Protein 2FO5 (pdb70)

Foldseek 3Di:
DFDQKFFLVVVVQADAAAALPQQLLLLLVLLQRQQQRVQCVQPVDRFAFDSLLCLAPLPPAAHRSVGDHNQSSQVCQQPPVATFGCVLPPDDSDYDHNDVPVSCVVGVDGGGFNHKDKQPFLDLPSVSVVLSRTKKKWWFFQPDPQNVQAAEDARADDADQPTRGIWIFNMWHADPVGFTWTWIQGRNALRGHPRRIHTYTGPDPDRCGHRNGNGTMMHTHHHD/DFDQKFFLVVVVQADAAAALPQQLLLLLVLLQRQLQRVQCVQPVDRFAFDSLLCLAPLPPAAHRSVGDHNQSSQVCQQPPVATFGCVLPPRDSGYDHNCCPPSCVPVTDGGHFNHKDKQPFLDLPSVSVVLSRTKKKWWFFCPDPQNVQAAEDARADDADQPTRGIWIFNMWHADPVGFTWTWIQGRNALRGHPRRIHTYTGPDPDRSGHRNGNGTMMHTHHHD/DFDQKFFLVVVVQADAAAALPQFLLLLLVLLQRQLQRVQCVAPVDRFAFDSLLCLAPLPPAAHRSVGGHNQSSQVCQQPPVATFGCVLPPDDSGYDHNDVPVSCVVPVDGGGFNHKDKQPFLDLPSVSVVLSRTKKKWWFFQPDPQNVQAAEDARADDADQPTRGIWIFNMWHADPVGFIWTWIQGRNALRGHPRRIHTYTGPDPDRCGHRNGNGTMMHTHHDD/DFDQKFFLVVVVQADAAAALPQQLLLLLVLLQRQLQRVQCVQPVDRFAFDSLLCLAPLPPAAHRSVGDHNQSSQVCQQPPVATHGCVLPPDDSGYDHNPVVVSPPVHDDGGGFNHKDKQPFLDLPSVSVVLSRTKKKWWFFCPDPQNVQAAEDARADDADQPTRGIWIFNMWHADPVGFIWTWIQGRNALRGHPRRIHTYTGPDPDRCGHRNGNGTMMHTHHDD

Radius of gyration: 38.06 Å; Cα contacts (8 Å, |Δi|>4): 2354; chains: 8; bounding box: 62×71×120 Å

CATH classification: 3.90.70.10

Structure (mmCIF, N/CA/C/O backbone):
data_2FO5
#
_entry.id   2FO5
#
_cell.length_a   44.370
_cell.length_b   51.730
_cell.length_c   115.655
_cell.angle_alpha   86.32
_cell.angle_beta   86.46
_cell.angle_gamma   79.63
#
_symmetry.space_group_name_H-M   'P 1'
#
loop_
_entity.id
_entity.type
_entity.pdbx_description
1 polymer 'Cysteine proteinase EP-B 2'
2 polymer 'ACE-LEU-LEU-argininal (leupeptin)'
3 non-polymer 'SULFATE ION'
4 water water
#
loop_
_atom_site.group_PDB
_atom_site.id
_atom_site.type_symbol
_atom_site.label_atom_id
_atom_site.label_alt_id
_atom_site.label_comp_id
_atom_site.label_asym_id
_atom_site.label_entity_id
_atom_site.label_seq_id
_atom_site.pdbx_PDB_ins_code
_atom_site.Cartn_x
_atom_site.Cartn_y
_atom_site.Cartn_z
_atom_site.occupancy
_atom_site.B_iso_or_equiv
_atom_site.auth_seq_id
_atom_site.auth_comp_id
_atom_site.auth_asym_id
_atom_site.auth_atom_id
_atom_site.pdbx_PDB_model_num
ATOM 1 N N . ASP A 1 3 ? -39.972 4.503 -9.493 1.00 50.55 3 ASP A N 1
ATOM 2 C CA . ASP A 1 3 ? -40.165 3.120 -8.963 1.00 49.68 3 ASP A CA 1
ATOM 3 C C . ASP A 1 3 ? -39.689 2.107 -10.002 1.00 45.63 3 ASP A C 1
ATOM 4 O O . ASP A 1 3 ? -39.718 2.377 -11.200 1.00 45.63 3 ASP A O 1
ATOM 9 N N . LEU A 1 4 ? -39.254 0.942 -9.536 1.00 41.21 4 LEU A N 1
ATOM 10 C CA . LEU A 1 4 ? -38.737 -0.097 -10.422 1.00 39.84 4 LEU A CA 1
ATOM 11 C C . LEU A 1 4 ? -39.779 -0.881 -11.218 1.00 37.65 4 LEU A C 1
ATOM 12 O O . LEU A 1 4 ? -40.793 -1.317 -10.679 1.00 40.88 4 LEU A O 1
ATOM 17 N N . PRO A 1 5 ? -39.537 -1.068 -12.524 1.00 35.33 5 PRO A N 1
ATOM 18 C CA . PRO A 1 5 ? -40.489 -1.819 -13.342 1.00 34.73 5 PRO A CA 1
ATOM 19 C C . PRO A 1 5 ? -40.527 -3.247 -12.818 1.00 32.87 5 PRO A C 1
ATOM 20 O O . PRO A 1 5 ? -39.533 -3.740 -12.292 1.00 34.02 5 PRO A O 1
ATOM 24 N N . PRO A 1 6 ? -41.674 -3.928 -12.940 1.00 32.70 6 PRO A N 1
ATOM 25 C CA . PRO A 1 6 ? -41.771 -5.305 -12.448 1.00 32.20 6 PRO A CA 1
ATOM 26 C C . PRO A 1 6 ? -41.006 -6.324 -13.280 1.00 29.57 6 PRO A C 1
ATOM 27 O O . PRO A 1 6 ? -40.737 -7.429 -12.823 1.00 29.90 6 PRO A O 1
ATOM 31 N N . SER A 1 7 ? -40.634 -5.934 -14.490 1.00 29.09 7 SER A N 1
ATOM 32 C CA . SER A 1 7 ? -39.934 -6.839 -15.386 1.00 30.20 7 SER A CA 1
ATOM 33 C C . SER A 1 7 ? -39.015 -6.050 -16.324 1.00 28.60 7 SER A C 1
ATOM 34 O O . SER A 1 7 ? -39.287 -4.889 -16.629 1.00 29.87 7 SER A O 1
ATOM 37 N N . VAL A 1 8 ? -37.924 -6.671 -16.764 1.00 27.05 8 VAL A N 1
ATOM 38 C CA . VAL A 1 8 ? -36.977 -6.020 -17.673 1.00 24.87 8 VAL A CA 1
ATOM 39 C C . VAL A 1 8 ? -36.307 -7.061 -18.567 1.00 24.06 8 VAL A C 1
ATOM 40 O O . VAL A 1 8 ? -35.872 -8.105 -18.094 1.00 23.41 8 VAL A O 1
ATOM 44 N N . ASP A 1 9 ? -36.233 -6.772 -19.863 1.00 24.41 9 ASP A N 1
ATOM 45 C CA . ASP A 1 9 ? -35.607 -7.683 -20.810 1.00 24.42 9 ASP A CA 1
ATOM 46 C C . ASP A 1 9 ? -34.976 -6.888 -21.941 1.00 23.51 9 ASP A C 1
ATOM 47 O O . ASP A 1 9 ? -35.630 -6.591 -22.938 1.00 23.43 9 ASP A O 1
ATOM 52 N N . TRP A 1 10 ? -33.701 -6.552 -21.792 1.00 22.89 10 TRP A N 1
ATOM 53 C CA . TRP A 1 10 ? -33.013 -5.780 -22.810 1.00 22.23 10 TRP A CA 1
ATOM 54 C C . TRP A 1 10 ? -32.919 -6.479 -24.155 1.00 22.51 10 TRP A C 1
ATOM 55 O O . TRP A 1 10 ? -32.628 -5.838 -25.167 1.00 23.76 10 TRP A O 1
ATOM 66 N N . ARG A 1 11 ? -33.169 -7.783 -24.177 1.00 22.31 11 ARG A N 1
ATOM 67 C CA . ARG A 1 11 ? -33.123 -8.524 -25.434 1.00 25.76 11 ARG A CA 1
ATOM 68 C C . ARG A 1 11 ? -34.285 -8.057 -26.313 1.00 27.10 11 ARG A C 1
ATOM 69 O O . ARG A 1 11 ? -34.130 -7.851 -27.515 1.00 24.41 11 ARG A O 1
ATOM 77 N N . GLN A 1 12 ? -35.448 -7.886 -25.691 1.00 28.77 12 GLN A N 1
ATOM 78 C CA . GLN A 1 12 ? -36.648 -7.441 -26.388 1.00 31.28 12 GLN A CA 1
ATOM 79 C C . GLN A 1 12 ? -36.524 -5.996 -26.861 1.00 32.53 12 GLN A C 1
ATOM 80 O O . GLN A 1 12 ? -37.228 -5.573 -27.779 1.00 31.31 12 GLN A O 1
ATOM 86 N N . LYS A 1 13 ? -35.643 -5.229 -26.227 1.00 31.60 13 LYS A N 1
ATOM 87 C CA . LYS A 1 13 ? -35.477 -3.839 -26.622 1.00 29.81 13 LYS A CA 1
ATOM 88 C C . LYS A 1 13 ? -34.351 -3.637 -27.623 1.00 27.05 13 LYS A C 1
ATOM 89 O O . LYS A 1 13 ? -33.945 -2.507 -27.895 1.00 28.81 13 LYS A O 1
ATOM 95 N N . GLY A 1 14 ? -33.855 -4.738 -28.177 1.00 26.02 14 GLY A N 1
ATOM 96 C CA . GLY A 1 14 ? -32.805 -4.657 -29.176 1.00 23.69 14 GLY A CA 1
ATOM 97 C C . GLY A 1 14 ? -31.474 -4.136 -28.682 1.00 22.99 14 GLY A C 1
ATOM 98 O O . GLY A 1 14 ? -30.744 -3.483 -29.427 1.00 23.62 14 GLY A O 1
ATOM 99 N N . ALA A 1 15 ? -31.144 -4.427 -27.430 1.00 22.85 15 ALA A N 1
ATOM 100 C CA . ALA A 1 15 ? -29.881 -3.976 -26.872 1.00 23.59 15 ALA A CA 1
ATOM 101 C C . ALA A 1 15 ? -28.957 -5.143 -26.538 1.00 23.01 15 ALA A C 1
ATOM 102 O O . ALA A 1 15 ? -27.942 -4.960 -25.867 1.00 24.26 15 ALA A O 1
ATOM 104 N N . VAL A 1 16 ? -29.299 -6.336 -27.015 1.00 21.54 16 VAL A N 1
ATOM 105 C CA . VAL A 1 16 ? -28.485 -7.520 -26.738 1.00 20.74 16 VAL A CA 1
ATOM 106 C C . VAL A 1 16 ? -28.200 -8.318 -28.003 1.00 21.86 16 VAL A C 1
ATOM 107 O O . VAL A 1 16 ? -29.125 -8.719 -28.715 1.00 22.51 16 VAL A O 1
ATOM 111 N N . THR A 1 17 ? -26.922 -8.563 -28.276 1.00 20.14 17 THR A N 1
ATOM 112 C CA . THR A 1 17 ? -26.547 -9.322 -29.462 1.00 20.43 17 THR A CA 1
ATOM 113 C C . THR A 1 17 ? -26.764 -10.808 -29.230 1.00 21.09 17 THR A C 1
ATOM 114 O O . THR A 1 17 ? -27.275 -11.213 -28.187 1.00 22.59 17 THR A O 1
ATOM 118 N N . GLY A 1 18 ? -26.355 -11.622 -30.196 1.00 20.41 18 GLY A N 1
ATOM 119 C CA . GLY A 1 18 ? -26.526 -13.054 -30.058 1.00 20.61 18 GLY A CA 1
ATOM 120 C C . GLY A 1 18 ? -25.592 -13.684 -29.041 1.00 21.98 18 GLY A C 1
ATOM 121 O O . GLY A 1 18 ? -24.585 -13.098 -28.649 1.00 21.22 18 GLY A O 1
ATOM 122 N N . VAL A 1 19 ? -25.938 -14.893 -28.617 1.00 22.39 19 VAL A N 1
ATOM 123 C CA . VAL A 1 19 ? -25.149 -15.640 -27.650 1.00 24.77 19 VAL A CA 1
ATOM 124 C C . VAL A 1 19 ? -23.881 -16.190 -28.303 1.00 26.20 19 VAL A C 1
ATOM 125 O O . VAL A 1 19 ? -23.934 -16.734 -29.404 1.00 27.75 19 VAL A O 1
ATOM 129 N N . LYS A 1 20 ? -22.744 -16.049 -27.629 1.00 25.52 20 LYS A N 1
ATOM 130 C CA . LYS A 1 20 ? -21.486 -16.566 -28.162 1.00 24.37 20 LYS A CA 1
ATOM 131 C C . LYS A 1 20 ? -20.951 -17.728 -27.341 1.00 25.18 20 LYS A C 1
ATOM 132 O O . LYS A 1 20 ? -21.487 -18.069 -26.284 1.00 24.88 20 LYS A O 1
ATOM 138 N N . ASP A 1 21 ? -19.887 -18.336 -27.852 1.00 24.17 21 ASP A N 1
ATOM 139 C CA . ASP A 1 21 ? -19.224 -19.439 -27.180 1.00 21.63 21 ASP A CA 1
ATOM 140 C C . ASP A 1 21 ? -17.758 -19.043 -27.049 1.00 20.49 21 ASP A C 1
ATOM 141 O O . ASP A 1 21 ? -17.054 -18.918 -28.046 1.00 20.49 21 ASP A O 1
ATOM 146 N N . GLN A 1 22 ? -17.306 -18.838 -25.817 1.00 19.50 22 GLN A N 1
ATOM 147 C CA . GLN A 1 22 ? -15.925 -18.444 -25.568 1.00 18.35 22 GLN A CA 1
ATOM 148 C C . GLN A 1 22 ? -14.950 -19.586 -25.842 1.00 18.86 22 GLN A C 1
ATOM 149 O O . GLN A 1 22 ? -13.750 -19.368 -26.012 1.00 16.57 22 GLN A O 1
ATOM 155 N N . GLY A 1 23 ? -15.470 -20.805 -25.877 1.00 19.01 23 GLY A N 1
ATOM 156 C CA . GLY A 1 23 ? -14.620 -21.948 -26.131 1.00 21.87 23 GLY A CA 1
ATOM 157 C C . GLY A 1 23 ? -13.713 -22.243 -24.951 1.00 23.72 23 GLY A C 1
ATOM 158 O O . GLY A 1 23 ? -14.036 -21.918 -23.801 1.00 22.65 23 GLY A O 1
ATOM 159 N N . LYS A 1 24 ? -12.563 -22.843 -25.239 1.00 22.61 24 LYS A N 1
ATOM 160 C CA . LYS A 1 24 ? -11.591 -23.217 -24.212 1.00 23.35 24 LYS A CA 1
ATOM 161 C C . LYS A 1 24 ? -10.889 -22.055 -23.530 1.00 24.31 24 LYS A C 1
ATOM 162 O O . LYS A 1 24 ? -10.331 -22.217 -22.441 1.00 24.63 24 LYS A O 1
ATOM 168 N N . CYS A 1 25 ? -10.884 -20.899 -24.181 1.00 22.21 25 CYS A N 1
ATOM 169 C CA . CYS A 1 25 ? -10.231 -19.713 -23.641 1.00 23.08 25 CYS A CA 1
ATOM 170 C C . CYS A 1 25 ? -10.969 -19.184 -22.402 1.00 20.25 25 CYS A C 1
ATOM 171 O O . CYS A 1 25 ? -12.184 -19.013 -22.427 1.00 23.48 25 CYS A O 1
ATOM 174 N N . GLY A 1 26 ? -10.233 -18.946 -21.321 1.00 19.31 26 GLY A N 1
ATOM 175 C CA . GLY A 1 26 ? -10.842 -18.423 -20.108 1.00 20.41 26 GLY A CA 1
ATOM 176 C C . GLY A 1 26 ? -11.069 -16.925 -20.248 1.00 20.60 26 GLY A C 1
ATOM 177 O O . GLY A 1 26 ? -10.597 -16.131 -19.434 1.00 20.35 26 GLY A O 1
ATOM 178 N N . SER A 1 27 ? -11.807 -16.546 -21.288 1.00 19.91 27 SER A N 1
ATOM 179 C CA . SER A 1 27 ? -12.085 -15.144 -21.594 1.00 19.79 27 SER A CA 1
ATOM 180 C C . SER A 1 27 ? -13.489 -14.660 -21.206 1.00 18.75 27 SER A C 1
ATOM 181 O O . SER A 1 27 ? -13.998 -13.702 -21.786 1.00 17.16 27 SER A O 1
ATOM 184 N N . CYS A 1 28 ? -14.107 -15.323 -20.233 1.00 16.42 28 CYS A N 1
ATO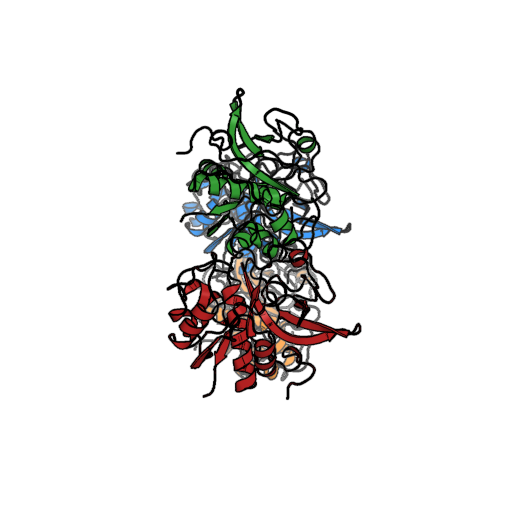M 185 C CA . CYS A 1 28 ? -15.443 -14.952 -19.778 1.00 18.16 28 CYS A CA 1
ATOM 186 C C . CYS A 1 28 ? -15.511 -13.467 -19.420 1.00 17.48 28 CYS A C 1
ATOM 187 O O . CYS A 1 28 ? -16.500 -12.790 -19.717 1.00 18.84 28 CYS A O 1
ATOM 190 N N . TRP A 1 29 ? -14.453 -12.960 -18.785 1.00 18.55 29 TRP A N 1
ATOM 191 C CA . TRP A 1 29 ? -14.401 -11.549 -18.383 1.00 19.61 29 TRP A CA 1
ATOM 192 C C . TRP A 1 29 ? -14.545 -10.617 -19.587 1.00 20.45 29 TRP A C 1
ATOM 193 O O . TRP A 1 29 ? -15.175 -9.561 -19.491 1.00 19.26 29 TRP A O 1
ATOM 204 N N . ALA A 1 30 ? -13.960 -11.006 -20.716 1.00 17.82 30 ALA A N 1
ATOM 205 C CA . ALA A 1 30 ? -14.037 -10.194 -21.919 1.00 17.32 30 ALA A CA 1
ATOM 206 C C . ALA A 1 30 ? -15.444 -10.238 -22.505 1.00 17.10 30 ALA A C 1
ATOM 207 O O . ALA A 1 30 ? -15.965 -9.218 -22.955 1.00 17.49 30 ALA A O 1
ATOM 209 N N . PHE A 1 31 ? -16.066 -11.415 -22.496 1.00 17.30 31 PHE A N 1
ATOM 210 C CA . PHE A 1 31 ? -17.420 -11.537 -23.024 1.00 16.85 31 PHE A CA 1
ATOM 211 C C . PHE A 1 31 ? -18.424 -10.764 -22.164 1.00 16.38 31 PHE A C 1
ATOM 212 O O . PHE A 1 31 ? -19.316 -10.108 -22.688 1.00 17.32 31 PHE A O 1
ATOM 220 N N . SER A 1 32 ? -18.270 -10.846 -20.844 1.00 17.58 32 SER A N 1
ATOM 221 C CA . SER A 1 32 ? -19.157 -10.145 -19.921 1.00 16.33 32 SER A CA 1
ATOM 222 C C . SER A 1 32 ? -19.065 -8.652 -20.181 1.00 15.44 32 SER A C 1
ATOM 223 O O . SER A 1 32 ? -20.078 -7.970 -20.295 1.00 16.45 32 SER A O 1
ATOM 226 N N . THR A 1 33 ? -17.836 -8.159 -20.286 1.00 15.05 33 THR A N 1
ATOM 227 C CA . THR A 1 33 ? -17.582 -6.746 -20.548 1.00 16.62 33 THR A CA 1
ATOM 228 C C . THR A 1 33 ? -18.273 -6.303 -21.836 1.00 17.10 33 THR A C 1
ATOM 229 O O . THR A 1 33 ? -18.955 -5.274 -21.867 1.00 17.02 33 THR A O 1
ATOM 233 N N . VAL A 1 34 ? -18.097 -7.084 -22.901 1.00 17.04 34 VAL A N 1
ATOM 234 C CA . VAL A 1 34 ? -18.705 -6.747 -24.191 1.00 16.65 34 VAL A CA 1
ATOM 235 C C . VAL A 1 34 ? -20.233 -6.699 -24.158 1.00 16.64 34 VAL A C 1
ATOM 236 O O . VAL A 1 34 ? -20.835 -5.835 -24.790 1.00 17.83 34 VAL A O 1
ATOM 240 N N . VAL A 1 35 ? -20.870 -7.617 -23.436 1.00 17.17 35 VAL A N 1
ATOM 241 C CA . VAL A 1 35 ? -22.330 -7.597 -23.358 1.00 17.32 35 VAL A CA 1
ATOM 242 C C . VAL A 1 35 ? -22.771 -6.240 -22.824 1.00 18.93 35 VAL A C 1
ATOM 243 O O . VAL A 1 35 ? -23.641 -5.587 -23.402 1.00 21.33 35 VAL A O 1
ATOM 247 N N . SER A 1 36 ? -22.149 -5.808 -21.728 1.00 18.77 36 SER A N 1
ATOM 248 C CA . SER A 1 36 ? -22.488 -4.531 -21.111 1.00 17.86 36 SER A CA 1
ATOM 249 C C . SER A 1 36 ? -22.203 -3.328 -22.000 1.00 18.01 36 SER A C 1
ATOM 250 O O . SER A 1 36 ? -22.996 -2.384 -22.034 1.00 16.53 36 SER A O 1
ATOM 253 N N . VAL A 1 37 ? -21.077 -3.349 -22.712 1.00 15.35 37 VAL A N 1
ATOM 254 C CA . VAL A 1 37 ? -20.744 -2.230 -23.583 1.00 16.79 37 VAL A CA 1
ATOM 255 C C . VAL A 1 37 ? -21.647 -2.223 -24.818 1.00 16.94 37 VAL A C 1
ATOM 256 O O . VAL A 1 37 ? -22.083 -1.168 -25.262 1.00 20.74 37 VAL A O 1
ATOM 260 N N . GLU A 1 38 ? -21.928 -3.395 -25.373 1.00 18.44 38 GLU A N 1
ATOM 261 C CA . GLU A 1 38 ? -22.819 -3.470 -26.531 1.00 19.57 38 GLU A CA 1
ATOM 262 C C . GLU A 1 38 ? -24.184 -2.929 -26.094 1.00 18.75 38 GLU A C 1
ATOM 263 O O . GLU A 1 38 ? -24.869 -2.235 -26.843 1.00 21.29 38 GLU A O 1
ATOM 269 N N . GLY A 1 39 ? -24.557 -3.247 -24.861 1.00 16.02 39 GLY A N 1
ATOM 270 C CA . GLY A 1 39 ? -25.834 -2.821 -24.326 1.00 19.04 39 GLY A CA 1
ATOM 271 C C . GLY A 1 39 ? -26.012 -1.325 -24.159 1.00 20.84 39 GLY A C 1
ATOM 272 O O . GLY A 1 39 ? -26.985 -0.757 -24.663 1.00 18.92 39 GLY A O 1
ATOM 273 N N . ILE A 1 40 ? -25.082 -0.679 -23.458 1.00 19.85 40 ILE A N 1
ATOM 274 C CA . ILE A 1 40 ? -25.199 0.755 -23.236 1.00 19.74 40 ILE A CA 1
ATOM 275 C C . ILE A 1 40 ? -25.043 1.542 -24.538 1.00 20.18 40 ILE A C 1
ATOM 276 O O . ILE A 1 40 ? -25.586 2.637 -24.673 1.00 19.94 40 ILE A O 1
ATOM 281 N N . ASN A 1 41 ? -24.308 0.991 -25.497 1.00 17.52 41 ASN A N 1
ATOM 282 C CA . ASN A 1 41 ? -24.128 1.690 -26.758 1.00 20.36 41 ASN A CA 1
ATOM 283 C C . ASN A 1 41 ? -25.426 1.661 -27.552 1.00 22.01 41 ASN A C 1
ATOM 284 O O . ASN A 1 41 ? -25.778 2.631 -28.227 1.00 23.53 41 ASN A O 1
ATOM 289 N N . ALA A 1 42 ? -26.136 0.544 -27.465 1.00 22.62 42 ALA A N 1
ATOM 290 C CA . ALA A 1 42 ? -27.398 0.389 -28.165 1.00 24.05 42 ALA A CA 1
ATOM 291 C C . ALA A 1 42 ? -28.434 1.313 -27.528 1.00 26.38 42 ALA A C 1
ATOM 292 O O . ALA A 1 42 ? -29.213 1.964 -28.215 1.00 28.89 42 ALA A O 1
ATOM 294 N N . ILE A 1 43 ? -28.432 1.363 -26.204 1.00 27.55 43 ILE A N 1
ATOM 295 C CA . ILE A 1 43 ? -29.371 2.193 -25.467 1.00 28.72 43 ILE A CA 1
ATOM 296 C C . ILE A 1 43 ? -29.149 3.682 -25.724 1.00 29.46 43 ILE A C 1
ATOM 297 O O . ILE A 1 43 ? -30.108 4.441 -25.854 1.00 28.75 43 ILE A O 1
ATOM 302 N N . ARG A 1 44 ? -27.889 4.094 -25.820 1.00 30.57 44 ARG A N 1
ATOM 303 C CA . ARG A 1 44 ? -27.563 5.502 -26.043 1.00 30.25 44 ARG A CA 1
ATOM 304 C C . ARG A 1 44 ? -27.630 5.966 -27.491 1.00 30.64 44 ARG A C 1
ATOM 305 O O . ARG A 1 44 ? -27.897 7.141 -27.748 1.00 31.15 44 ARG A O 1
ATOM 313 N N . THR A 1 45 ? -27.402 5.057 -28.433 1.00 28.76 45 THR A N 1
ATOM 314 C CA . THR A 1 45 ? -27.400 5.424 -29.843 1.00 27.17 45 THR A CA 1
ATOM 315 C C . THR A 1 45 ? -28.530 4.804 -30.660 1.00 27.04 45 THR A C 1
ATOM 316 O O . THR A 1 45 ? -28.861 5.301 -31.736 1.00 27.30 45 THR A O 1
ATOM 320 N N . GLY A 1 46 ? -29.105 3.716 -30.157 1.00 26.53 46 GLY A N 1
ATOM 321 C CA . GLY A 1 46 ? -30.176 3.047 -30.875 1.00 26.82 46 GLY A CA 1
ATOM 322 C C . GLY A 1 46 ? -29.638 2.077 -31.916 1.00 28.73 46 GLY A C 1
ATOM 323 O O . GLY A 1 46 ? -30.398 1.441 -32.649 1.00 29.99 46 GLY A O 1
ATOM 324 N N . SER A 1 47 ? -28.317 1.958 -31.973 1.00 27.12 47 SER A N 1
ATOM 325 C CA . SER A 1 47 ? -27.647 1.067 -32.918 1.00 28.23 47 SER A CA 1
ATOM 326 C C . SER A 1 47 ? -26.980 -0.101 -32.195 1.00 27.36 47 SER A C 1
ATOM 327 O O . SER A 1 47 ? -26.072 0.105 -31.393 1.00 26.74 47 SER A O 1
ATOM 330 N N . LEU A 1 48 ? -27.423 -1.322 -32.478 1.00 25.70 48 LEU A N 1
ATOM 331 C CA . LEU A 1 48 ? -26.845 -2.504 -31.841 1.00 25.12 48 LEU A CA 1
ATOM 332 C C . LEU A 1 48 ? -25.643 -2.995 -32.647 1.00 26.44 48 LEU A C 1
ATOM 333 O O . LEU A 1 48 ? -25.793 -3.468 -33.770 1.00 23.56 48 LEU A O 1
ATOM 338 N N . VAL A 1 49 ? -24.453 -2.881 -32.062 1.00 2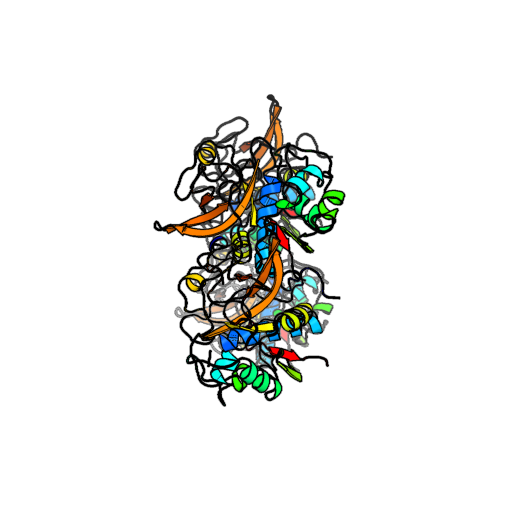7.15 49 VAL A N 1
ATOM 339 C CA . VAL A 1 49 ? -23.224 -3.293 -32.730 1.00 27.32 49 VAL A CA 1
ATOM 340 C C . VAL A 1 49 ? -22.471 -4.368 -31.944 1.00 27.25 49 VAL A C 1
ATOM 341 O O . VAL A 1 49 ? -22.299 -4.260 -30.726 1.00 25.08 49 VAL A O 1
ATOM 345 N N . SER A 1 50 ? -22.017 -5.400 -32.648 1.00 25.44 50 SER A N 1
ATOM 346 C CA . SER A 1 50 ? -21.266 -6.475 -32.015 1.00 24.59 50 SER A CA 1
ATOM 347 C C . SER A 1 50 ? -19.822 -6.019 -31.847 1.00 22.65 50 SER A C 1
ATOM 348 O O . SER A 1 50 ? -19.175 -5.609 -32.815 1.00 23.30 50 SER A O 1
ATOM 351 N N . LEU A 1 51 ? -19.317 -6.099 -30.623 1.00 20.16 51 LEU A N 1
ATOM 352 C CA . LEU A 1 51 ? -17.962 -5.652 -30.332 1.00 19.71 51 LEU A CA 1
ATOM 353 C C . LEU A 1 51 ? -16.940 -6.776 -30.190 1.00 19.50 51 LEU A C 1
ATOM 354 O O . LEU A 1 51 ? -17.298 -7.951 -30.072 1.00 19.73 51 LEU A O 1
ATOM 359 N N . SER A 1 52 ? -15.665 -6.397 -30.193 1.00 18.95 52 SER A N 1
ATOM 360 C CA . SER A 1 52 ? -14.562 -7.351 -30.139 1.00 17.25 52 SER A CA 1
ATOM 361 C C . SER A 1 52 ? -14.011 -7.791 -28.788 1.00 19.57 52 SER A C 1
ATOM 362 O O . SER A 1 52 ? -13.255 -7.068 -28.141 1.00 17.27 52 SER A O 1
ATOM 365 N N . GLU A 1 53 ? -14.367 -9.002 -28.376 1.00 18.24 53 GLU A N 1
ATOM 366 C CA . GLU A 1 53 ? -13.845 -9.528 -27.125 1.00 17.54 53 GLU A CA 1
ATOM 367 C C . GLU A 1 53 ? -12.354 -9.834 -27.348 1.00 18.78 53 GLU A C 1
ATOM 368 O O . GLU A 1 53 ? -11.551 -9.825 -26.412 1.00 18.38 53 GLU A O 1
ATOM 374 N N . GLN A 1 54 ? -11.980 -10.080 -28.602 1.00 19.13 54 GLN A N 1
ATOM 375 C CA . GLN A 1 54 ? -10.587 -10.401 -28.916 1.00 19.77 54 GLN A CA 1
ATOM 376 C C . GLN A 1 54 ? -9.659 -9.221 -28.625 1.00 20.68 54 GLN A C 1
ATOM 377 O O . GLN A 1 54 ? -8.521 -9.413 -28.185 1.00 19.92 54 GLN A O 1
ATOM 383 N N . GLU A 1 55 ? -10.135 -7.998 -28.850 1.00 21.15 55 GLU A N 1
ATOM 384 C CA . GLU A 1 55 ? -9.293 -6.837 -28.575 1.00 20.72 55 GLU A CA 1
ATOM 385 C C . GLU A 1 55 ? -8.935 -6.793 -27.097 1.00 18.96 55 GLU A C 1
ATOM 386 O O . GLU A 1 55 ? -7.798 -6.505 -26.731 1.00 17.05 55 GLU A O 1
ATOM 392 N N . LEU A 1 56 ? -9.913 -7.076 -26.245 1.00 18.55 56 LEU A N 1
ATOM 393 C CA . LEU A 1 56 ? -9.664 -7.066 -24.809 1.00 19.70 56 LEU A CA 1
ATOM 394 C C . LEU A 1 56 ? -8.625 -8.115 -24.451 1.00 20.14 56 LEU A C 1
ATOM 395 O O . LEU A 1 56 ? -7.702 -7.859 -23.678 1.00 20.36 56 LEU A O 1
ATOM 400 N N . ILE A 1 57 ? -8.774 -9.299 -25.027 1.00 20.40 57 ILE A N 1
ATOM 401 C CA . ILE A 1 57 ? -7.856 -10.395 -24.754 1.00 20.58 57 ILE A CA 1
ATOM 402 C C . ILE A 1 57 ? -6.413 -10.072 -25.158 1.00 21.53 57 ILE A C 1
ATOM 403 O O . ILE A 1 57 ? -5.477 -10.318 -24.398 1.00 20.78 57 ILE A O 1
ATOM 408 N N . ASP A 1 58 ? -6.233 -9.513 -26.347 1.00 20.03 58 ASP A N 1
ATOM 409 C CA . ASP A 1 58 ? -4.899 -9.187 -26.847 1.00 22.44 58 ASP A CA 1
ATOM 410 C C . ASP A 1 58 ? -4.302 -7.884 -26.317 1.00 22.75 58 ASP A C 1
ATOM 411 O O . ASP A 1 58 ? -3.106 -7.804 -26.048 1.00 22.28 58 ASP A O 1
ATOM 416 N N . CYS A 1 59 ? -5.142 -6.863 -26.182 1.00 21.86 59 CYS A N 1
ATOM 417 C CA . CYS A 1 59 ? -4.691 -5.541 -25.779 1.00 21.24 59 CYS A CA 1
ATOM 418 C C . CYS A 1 59 ? -4.827 -5.124 -24.316 1.00 23.80 59 CYS A C 1
ATOM 419 O O . CYS A 1 59 ? -4.031 -4.324 -23.832 1.00 25.49 59 CYS A O 1
ATOM 422 N N . ASP A 1 60 ? -5.829 -5.634 -23.610 1.00 22.17 60 ASP A N 1
ATOM 423 C CA . ASP A 1 60 ? -6.003 -5.268 -22.212 1.00 23.86 60 ASP A CA 1
ATOM 424 C C . ASP A 1 60 ? -5.180 -6.238 -21.376 1.00 25.23 60 ASP A C 1
ATOM 425 O O . ASP A 1 60 ? -5.705 -7.186 -20.800 1.00 26.65 60 ASP A O 1
ATOM 430 N N . THR A 1 61 ? -3.885 -5.960 -21.300 1.00 26.01 61 THR A N 1
ATOM 431 C CA . THR A 1 61 ? -2.919 -6.819 -20.628 1.00 28.96 61 THR A CA 1
ATOM 432 C C . THR A 1 61 ? -2.243 -6.280 -19.368 1.00 31.41 61 THR A C 1
ATOM 433 O O . THR A 1 61 ? -1.399 -6.961 -18.781 1.00 32.12 61 THR A O 1
ATOM 437 N N . ALA A 1 62 ? -2.583 -5.062 -18.960 1.00 33.07 62 ALA A N 1
ATOM 438 C CA . ALA A 1 62 ? -1.969 -4.469 -17.771 1.00 32.90 62 ALA A CA 1
ATOM 439 C C . ALA A 1 62 ? -2.214 -5.297 -16.509 1.00 33.60 62 ALA A C 1
ATOM 440 O O . ALA A 1 62 ? -1.288 -5.568 -15.743 1.00 34.44 62 ALA A O 1
ATOM 442 N N . ASP A 1 63 ? -3.461 -5.700 -16.297 1.00 34.09 63 ASP A N 1
ATOM 443 C CA . ASP A 1 63 ? -3.817 -6.497 -15.129 1.00 32.87 63 ASP A CA 1
ATOM 444 C C . ASP A 1 63 ? -4.560 -7.763 -15.523 1.00 31.34 63 ASP A C 1
ATOM 445 O O . ASP A 1 63 ? -4.449 -8.786 -14.850 1.00 34.80 63 ASP A O 1
ATOM 450 N N . ASN A 1 64 ? -5.321 -7.697 -16.611 1.00 26.61 64 ASN A N 1
ATOM 451 C CA . ASN A 1 64 ? -6.043 -8.872 -17.072 1.00 26.69 64 ASN A CA 1
ATOM 452 C C . ASN A 1 64 ? -5.042 -9.786 -17.764 1.00 25.58 64 ASN A C 1
ATOM 453 O O . ASN A 1 64 ? -4.036 -9.315 -18.287 1.00 26.74 64 ASN A O 1
ATOM 458 N N . ASP A 1 65 ? -5.317 -11.085 -17.774 1.00 27.90 65 ASP A N 1
ATOM 459 C CA . ASP A 1 65 ? -4.377 -12.048 -18.335 1.00 28.64 65 ASP A CA 1
ATOM 460 C C . ASP A 1 65 ? -4.935 -12.956 -19.438 1.00 27.23 65 ASP A C 1
ATOM 461 O O . ASP A 1 65 ? -4.904 -14.180 -19.326 1.00 28.80 65 ASP A O 1
ATOM 466 N N . GLY A 1 66 ? -5.444 -12.344 -20.503 1.00 27.10 66 GLY A N 1
ATOM 467 C CA . GLY A 1 66 ? -5.982 -13.096 -21.629 1.00 25.12 66 GLY A CA 1
ATOM 468 C C . GLY A 1 66 ? -6.832 -14.315 -21.323 1.00 25.76 66 GLY A C 1
ATOM 469 O O . GLY A 1 66 ? -7.795 -14.238 -20.554 1.00 24.48 66 GLY A O 1
ATOM 470 N N . CYS A 1 67 ? -6.464 -15.441 -21.933 1.00 25.30 67 CYS A N 1
ATOM 471 C CA . CYS A 1 67 ? -7.168 -16.712 -21.771 1.00 23.61 67 CYS A CA 1
ATOM 472 C C . CYS A 1 67 ? -7.058 -17.317 -20.389 1.00 23.59 67 CYS A C 1
ATOM 473 O O . CYS A 1 67 ? -7.743 -18.289 -20.079 1.00 27.59 67 CYS A O 1
ATOM 476 N N . GLN A 1 68 ? -6.184 -16.754 -19.565 1.00 25.09 68 GLN A N 1
ATOM 477 C CA . GLN A 1 68 ? -5.993 -17.250 -18.211 1.00 29.24 68 GLN A CA 1
ATOM 478 C C . GLN A 1 68 ? -6.881 -16.551 -17.190 1.00 26.57 68 GLN A C 1
ATOM 479 O O . GLN A 1 68 ? -6.866 -16.902 -16.012 1.00 29.84 68 GLN A O 1
ATOM 485 N N . GLY A 1 69 ? -7.653 -15.566 -17.638 1.00 25.34 69 GLY A N 1
ATOM 486 C CA . GLY A 1 69 ? -8.543 -14.870 -16.724 1.00 22.63 69 GLY A CA 1
ATOM 487 C C . GLY A 1 69 ? -8.439 -13.359 -16.737 1.00 21.58 69 GLY A C 1
ATOM 488 O O . GLY A 1 69 ? -7.514 -12.787 -17.320 1.00 20.80 69 GLY A O 1
ATOM 489 N N . GLY A 1 70 ? -9.395 -12.711 -16.075 1.00 21.08 70 GLY A N 1
ATOM 490 C CA . GLY A 1 70 ? -9.415 -11.264 -16.015 1.00 18.91 70 GLY A CA 1
ATOM 491 C C . GLY A 1 70 ? -10.591 -10.732 -15.212 1.00 21.57 70 GLY A C 1
ATOM 492 O O . GLY A 1 70 ? -11.349 -11.492 -14.601 1.00 19.78 70 GLY A O 1
ATOM 493 N N . LEU A 1 71 ? -10.747 -9.414 -15.226 1.00 19.84 71 LEU A N 1
ATOM 494 C CA . LEU A 1 71 ? -11.820 -8.749 -14.499 1.00 20.44 71 LEU A CA 1
ATOM 495 C C . LEU A 1 71 ? -12.520 -7.734 -15.398 1.00 21.84 71 LEU A C 1
ATOM 496 O O . LEU A 1 71 ? -11.860 -7.001 -16.138 1.00 21.49 71 LEU A O 1
ATOM 501 N N . MET A 1 72 ? -13.849 -7.688 -15.332 1.00 20.19 72 MET A N 1
ATOM 502 C CA . MET A 1 72 ? -14.604 -6.751 -16.152 1.00 19.88 72 MET A CA 1
ATOM 503 C C . MET A 1 72 ? -14.299 -5.296 -15.822 1.00 22.12 72 MET A C 1
ATOM 504 O O . MET A 1 72 ? -14.233 -4.463 -16.717 1.00 23.33 72 MET A O 1
ATOM 509 N N . ASP A 1 73 ? -14.111 -4.970 -14.546 1.00 22.26 73 ASP A N 1
ATOM 510 C CA . ASP A 1 73 ? -13.844 -3.577 -14.220 1.00 23.43 73 ASP A CA 1
ATOM 511 C C . ASP A 1 73 ? -12.487 -3.138 -14.788 1.00 21.81 73 ASP A C 1
ATOM 512 O O . ASP A 1 73 ? -12.329 -1.990 -15.186 1.00 19.57 73 ASP A O 1
ATOM 517 N N . ASN A 1 74 ? -11.518 -4.050 -14.854 1.00 20.95 74 ASN A N 1
ATOM 518 C CA . ASN A 1 74 ? -10.219 -3.714 -15.443 1.00 20.78 74 ASN A CA 1
ATOM 519 C C . ASN A 1 74 ? -10.413 -3.460 -16.944 1.00 19.09 74 ASN A C 1
ATOM 520 O O . ASN A 1 74 ? -9.758 -2.597 -17.523 1.00 19.59 74 ASN A O 1
ATOM 525 N N . ALA A 1 75 ? -11.314 -4.224 -17.562 1.00 16.80 75 ALA A N 1
ATOM 526 C CA . ALA A 1 75 ? -11.597 -4.089 -18.990 1.00 15.79 75 ALA A CA 1
ATOM 527 C C . ALA A 1 75 ? -12.289 -2.761 -19.304 1.00 16.61 75 ALA A C 1
ATOM 528 O O . ALA A 1 75 ? -11.978 -2.114 -20.309 1.00 16.55 75 ALA A O 1
ATOM 530 N N . PHE A 1 76 ? -13.231 -2.357 -18.456 1.00 14.91 76 PHE A N 1
ATOM 531 C CA . PHE A 1 76 ? -13.922 -1.092 -18.671 1.00 16.15 76 PHE A CA 1
ATOM 532 C C . PHE A 1 76 ? -12.905 0.047 -18.654 1.00 17.13 76 PHE A C 1
ATOM 533 O O . PHE A 1 76 ? -12.982 0.983 -19.447 1.00 16.83 76 PHE A O 1
ATOM 541 N N . GLU A 1 77 ? -11.950 -0.041 -17.738 1.00 19.55 77 GLU A N 1
ATOM 542 C CA . GLU A 1 77 ? -10.912 0.970 -17.615 1.00 20.26 77 GLU A CA 1
ATOM 543 C C . GLU A 1 77 ? -10.102 1.017 -18.917 1.00 20.06 77 GLU A C 1
ATOM 544 O O . GLU A 1 77 ? -9.776 2.098 -19.422 1.00 20.03 77 GLU A O 1
ATOM 550 N N . TYR A 1 78 ? -9.787 -0.155 -19.466 1.00 16.17 78 TYR A N 1
ATOM 551 C CA . TYR A 1 78 ? -9.033 -0.211 -20.713 1.00 18.77 78 TYR A CA 1
ATOM 552 C C . TYR A 1 78 ? -9.783 0.485 -21.842 1.00 17.51 78 TYR A C 1
ATOM 553 O O . TYR A 1 78 ? -9.214 1.279 -22.588 1.00 19.88 78 TYR A O 1
ATOM 562 N N . ILE A 1 79 ? -11.064 0.170 -21.965 1.00 19.71 79 ILE A N 1
ATOM 563 C CA . ILE A 1 79 ? -11.895 0.747 -23.014 1.00 19.50 79 ILE A CA 1
ATOM 564 C C . ILE A 1 79 ? -11.964 2.259 -22.863 1.00 19.90 79 ILE A C 1
ATOM 565 O O . ILE A 1 79 ? -11.890 2.997 -23.847 1.00 18.74 79 ILE A O 1
ATOM 570 N N . LYS A 1 80 ? -12.093 2.716 -21.625 1.00 20.13 80 LYS A N 1
ATOM 571 C CA . LYS A 1 80 ? -12.165 4.142 -21.349 1.00 22.89 80 LYS A CA 1
ATOM 572 C C . LYS A 1 80 ? -10.893 4.868 -21.769 1.00 24.36 80 LYS A C 1
ATOM 573 O O . LYS A 1 80 ? -10.942 5.917 -22.423 1.00 23.42 80 LYS A O 1
ATOM 579 N N . ASN A 1 81 ? -9.751 4.294 -21.409 1.00 23.49 81 ASN A N 1
ATOM 580 C CA . ASN A 1 81 ? -8.468 4.919 -21.696 1.00 23.94 81 ASN A CA 1
ATOM 581 C C . ASN A 1 81 ? -7.801 4.592 -23.022 1.00 24.61 81 ASN A C 1
ATOM 582 O O . ASN A 1 81 ? -6.771 5.182 -23.347 1.00 26.67 81 ASN A O 1
ATOM 587 N N . ASN A 1 82 ? -8.354 3.669 -23.798 1.00 23.16 82 ASN A N 1
ATOM 588 C CA . ASN A 1 82 ? -7.711 3.350 -25.068 1.00 24.26 82 ASN A CA 1
ATOM 589 C C . ASN A 1 82 ? -8.551 3.559 -26.321 1.00 24.14 82 ASN A C 1
ATOM 590 O O . ASN A 1 82 ? -8.459 2.793 -27.280 1.00 22.02 82 ASN A O 1
ATOM 595 N N . GLY A 1 83 ? -9.367 4.605 -26.306 1.00 22.98 83 GLY A N 1
ATOM 596 C CA . GLY A 1 83 ? -10.166 4.927 -27.473 1.00 23.52 83 GLY A CA 1
ATOM 597 C C . GLY A 1 83 ? -11.329 4.027 -27.834 1.00 24.56 83 GLY A C 1
ATOM 598 O O . GLY A 1 83 ? -11.646 3.872 -29.018 1.00 21.72 83 GLY A O 1
ATOM 599 N N . GLY A 1 84 ? -11.964 3.431 -26.830 1.00 23.88 84 GLY A N 1
ATOM 600 C CA . GLY A 1 84 ? -13.115 2.581 -27.079 1.00 21.91 84 GLY A CA 1
ATOM 601 C C . GLY A 1 84 ? -12.838 1.137 -27.440 1.00 23.23 84 GLY A C 1
ATOM 602 O O . GLY A 1 84 ? -11.731 0.649 -27.262 1.00 25.22 84 GLY A O 1
ATOM 603 N N . LEU A 1 85 ? -13.861 0.446 -27.932 1.00 21.84 85 LEU A N 1
ATOM 604 C CA . LEU A 1 85 ? -13.738 -0.954 -28.331 1.00 23.10 85 LEU A CA 1
ATOM 605 C C . LEU A 1 85 ? -14.070 -1.070 -29.814 1.00 22.78 85 LEU A C 1
ATOM 606 O O . LEU A 1 85 ? -15.045 -0.486 -30.284 1.00 22.87 85 LEU A O 1
ATOM 611 N N . ILE A 1 86 ? -13.263 -1.830 -30.544 1.00 20.93 86 ILE A N 1
ATOM 612 C CA . ILE A 1 86 ? -13.474 -2.014 -31.972 1.00 19.31 86 ILE A CA 1
ATOM 613 C C . ILE A 1 86 ? -14.577 -3.062 -32.211 1.00 20.83 86 ILE A C 1
ATOM 614 O O . ILE A 1 86 ? -14.929 -3.818 -31.313 1.00 18.34 86 ILE A O 1
ATOM 619 N N . THR A 1 87 ? -15.125 -3.102 -33.420 1.00 21.13 87 THR A N 1
ATOM 620 C CA . THR A 1 87 ? -16.180 -4.062 -33.732 1.00 20.38 87 THR A CA 1
ATOM 621 C C . THR A 1 87 ? -15.654 -5.482 -33.908 1.00 22.43 87 THR A C 1
ATOM 622 O O . THR A 1 87 ? -14.480 -5.697 -34.215 1.00 21.87 87 THR A O 1
ATOM 626 N N . GLU A 1 88 ? -16.549 -6.449 -33.728 1.00 22.31 88 GLU A N 1
ATOM 627 C CA . GLU A 1 88 ? -16.216 -7.863 -33.877 1.00 21.01 88 GLU A CA 1
ATOM 628 C C . GLU A 1 88 ? -15.681 -8.121 -35.284 1.00 23.67 88 GLU A C 1
ATOM 629 O O . GLU A 1 88 ? -14.643 -8.765 -35.458 1.00 21.96 88 GLU A O 1
ATOM 635 N N . ALA A 1 89 ? -16.390 -7.605 -36.285 1.00 22.16 89 ALA A N 1
ATOM 636 C CA . ALA A 1 89 ? -15.995 -7.798 -37.675 1.00 24.44 89 ALA A CA 1
ATOM 637 C C . ALA A 1 89 ? -14.567 -7.350 -37.943 1.00 25.33 89 ALA A C 1
ATOM 638 O O . ALA A 1 89 ? -13.835 -8.010 -38.677 1.00 26.43 89 ALA A O 1
ATOM 640 N N . ALA A 1 90 ? -14.166 -6.241 -37.335 1.00 24.75 90 ALA A N 1
ATOM 641 C CA . ALA A 1 90 ? -12.825 -5.717 -37.528 1.00 23.85 90 ALA A CA 1
ATOM 642 C C . ALA A 1 90 ? -11.755 -6.536 -36.818 1.00 22.90 90 ALA A C 1
ATOM 643 O O . ALA A 1 90 ? -10.616 -6.593 -37.270 1.00 22.91 90 ALA A O 1
ATOM 645 N N . TYR A 1 91 ? -12.121 -7.170 -35.708 1.00 22.86 91 TYR A N 1
ATOM 646 C CA . TYR A 1 91 ? -11.159 -7.937 -34.917 1.00 21.29 91 TYR A CA 1
ATOM 647 C C . TYR A 1 91 ? -11.867 -9.159 -34.318 1.00 22.20 91 TYR A C 1
ATOM 648 O O . TYR A 1 91 ? -12.113 -9.222 -33.108 1.00 19.95 91 TYR A O 1
ATOM 657 N N . PRO A 1 92 ? -12.187 -10.155 -35.166 1.00 21.89 92 PRO A N 1
ATOM 658 C CA . PRO A 1 92 ? -12.875 -11.397 -34.793 1.00 19.01 92 PRO A CA 1
ATOM 659 C C . PRO A 1 92 ? -12.238 -12.273 -33.716 1.00 21.12 92 PRO A C 1
ATOM 660 O O . PRO A 1 92 ? -11.015 -12.336 -33.570 1.00 19.71 92 PRO A O 1
ATOM 664 N N . TYR A 1 93 ? -13.092 -12.971 -32.974 1.00 21.16 93 TYR A N 1
ATOM 665 C CA . TYR A 1 93 ? -12.658 -13.842 -31.885 1.00 21.54 93 TYR A CA 1
ATOM 666 C C . TYR A 1 93 ? -11.867 -15.058 -32.370 1.00 23.59 93 TYR A C 1
ATOM 667 O O . TYR A 1 93 ? -12.284 -15.754 -33.296 1.00 21.60 93 TYR A O 1
ATOM 676 N N . ARG A 1 94 ? -10.721 -15.305 -31.736 1.00 24.41 94 ARG A N 1
ATOM 677 C CA . ARG A 1 94 ? -9.861 -16.435 -32.086 1.00 26.29 94 ARG A CA 1
ATOM 678 C C . ARG A 1 94 ? -9.772 -17.469 -30.965 1.00 25.84 94 ARG A C 1
ATOM 679 O O . ARG A 1 94 ? -9.205 -18.546 -31.147 1.00 23.27 94 ARG A O 1
ATOM 687 N N . ALA A 1 95 ? -10.322 -17.139 -29.803 1.00 24.12 95 ALA A N 1
ATOM 688 C CA . ALA A 1 95 ? -10.294 -18.052 -28.662 1.00 24.96 95 ALA A CA 1
ATOM 689 C C . ALA A 1 95 ? -8.868 -18.361 -28.216 1.00 24.79 95 ALA A C 1
ATOM 690 O O . ALA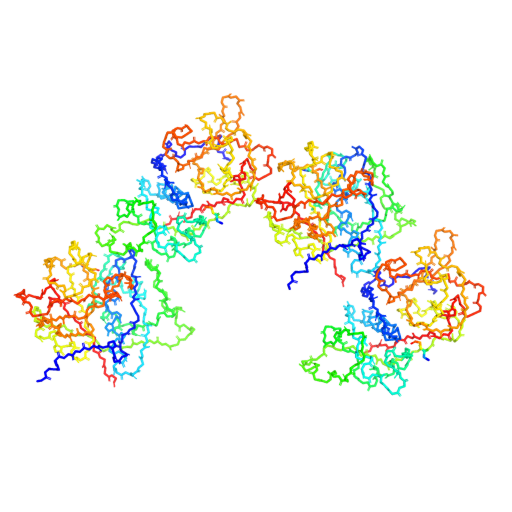 A 1 95 ? -8.590 -19.421 -27.663 1.00 25.36 95 ALA A O 1
ATOM 692 N N . ALA A 1 96 ? -7.964 -17.425 -28.458 1.00 23.80 96 ALA A N 1
ATOM 693 C CA . ALA A 1 96 ? -6.569 -17.582 -28.067 1.00 23.37 96 ALA A CA 1
ATOM 694 C C . ALA A 1 96 ? -5.958 -16.198 -28.106 1.00 23.23 96 ALA A C 1
ATOM 695 O O . ALA A 1 96 ? -6.346 -15.368 -28.927 1.00 22.24 96 ALA A O 1
ATOM 697 N N . ARG A 1 97 ? -5.002 -15.940 -27.226 1.00 22.01 97 ARG A N 1
ATOM 698 C CA . ARG A 1 97 ? -4.387 -14.625 -27.191 1.00 25.68 97 ARG A CA 1
ATOM 699 C C . ARG A 1 97 ? -3.291 -14.458 -28.236 1.00 26.86 97 ARG A C 1
ATOM 700 O O . ARG A 1 97 ? -2.446 -15.336 -28.415 1.00 26.96 97 ARG A O 1
ATOM 708 N N . GLY A 1 98 ? -3.320 -13.317 -28.920 1.00 22.87 98 GLY A N 1
ATOM 709 C CA . GLY A 1 98 ? -2.334 -13.011 -29.939 1.00 25.52 98 GLY A CA 1
ATOM 710 C C . GLY A 1 98 ? -1.845 -11.577 -29.792 1.00 30.75 98 GLY A C 1
ATOM 711 O O . GLY A 1 98 ? -2.276 -10.858 -28.888 1.00 32.35 98 GLY A O 1
ATOM 712 N N . THR A 1 99 ? -0.946 -11.151 -30.676 1.00 30.63 99 THR A N 1
ATOM 713 C CA . THR A 1 99 ? -0.409 -9.791 -30.630 1.00 30.53 99 THR A CA 1
ATOM 714 C C . THR A 1 99 ? -1.519 -8.750 -30.807 1.00 29.55 99 THR A C 1
ATOM 715 O O . THR A 1 99 ? -2.416 -8.931 -31.631 1.00 28.73 99 THR A O 1
ATOM 719 N N . CYS A 1 100 ? -1.460 -7.667 -30.035 1.00 26.47 100 CYS A N 1
ATOM 720 C CA . CYS A 1 100 ? -2.459 -6.606 -30.144 1.00 27.40 100 CYS A CA 1
ATOM 721 C C . CYS A 1 100 ? -2.302 -5.896 -31.484 1.00 27.11 100 CYS A C 1
ATOM 722 O O . CYS A 1 100 ? -1.347 -5.149 -31.680 1.00 27.66 100 CYS A O 1
ATOM 725 N N . ASN A 1 101 ? -3.235 -6.128 -32.403 1.00 26.50 101 ASN A N 1
ATOM 726 C CA . ASN A 1 101 ? -3.171 -5.503 -33.720 1.00 25.98 101 ASN A CA 1
ATOM 727 C C . ASN A 1 101 ? -4.417 -4.701 -34.076 1.00 25.78 101 ASN A C 1
ATOM 728 O O . ASN A 1 101 ? -4.819 -4.667 -35.237 1.00 25.28 101 ASN A O 1
ATOM 733 N N . VAL A 1 102 ? -5.034 -4.052 -33.094 1.00 24.47 102 VAL A N 1
ATOM 734 C CA . VAL A 1 102 ? -6.224 -3.269 -33.388 1.00 22.42 102 VAL A CA 1
ATOM 735 C C . VAL A 1 102 ? -5.909 -2.030 -34.214 1.00 21.11 102 VAL A C 1
ATOM 736 O O . VAL A 1 102 ? -6.747 -1.569 -34.986 1.00 20.57 102 VAL A O 1
ATOM 740 N N . ALA A 1 103 ? -4.698 -1.503 -34.066 1.00 21.67 103 ALA A N 1
ATOM 741 C CA . ALA A 1 103 ? -4.292 -0.313 -34.811 1.00 22.32 103 ALA A CA 1
ATOM 742 C C . ALA A 1 103 ? -4.379 -0.519 -36.322 1.00 27.22 103 ALA A C 1
ATOM 743 O O . ALA A 1 103 ? -5.046 0.251 -37.025 1.00 27.59 103 ALA A O 1
ATOM 745 N N . ARG A 1 104 ? -3.717 -1.550 -36.839 1.00 27.32 104 ARG A N 1
ATOM 746 C CA . ARG A 1 104 ? -3.778 -1.778 -38.277 1.00 29.63 104 ARG A CA 1
ATOM 747 C C . ARG A 1 104 ? -5.160 -2.294 -38.655 1.00 28.49 104 ARG A C 1
ATOM 748 O O . ARG A 1 104 ? -5.629 -2.066 -39.769 1.00 27.08 104 ARG A O 1
ATOM 756 N N . ALA A 1 105 ? -5.813 -2.987 -37.724 1.00 28.14 105 ALA A N 1
ATOM 757 C CA . ALA A 1 105 ? -7.145 -3.520 -37.977 1.00 27.71 105 ALA A CA 1
ATOM 758 C C . ALA A 1 105 ? -8.125 -2.375 -38.216 1.00 29.50 105 ALA A C 1
ATOM 759 O O . ALA A 1 105 ? -9.044 -2.492 -39.033 1.00 29.50 105 ALA A O 1
ATOM 761 N N . ALA A 1 106 ? -7.920 -1.275 -37.494 1.00 28.14 106 ALA A N 1
ATOM 762 C CA . ALA A 1 106 ? -8.772 -0.095 -37.599 1.00 30.39 106 ALA A CA 1
ATOM 763 C C . ALA A 1 106 ? -8.486 0.701 -38.868 1.00 32.90 106 ALA A C 1
ATOM 764 O O . ALA A 1 106 ? -9.242 1.606 -39.234 1.00 30.26 106 ALA A O 1
ATOM 766 N N . GLN A 1 107 ? -7.383 0.365 -39.527 1.00 37.37 107 GLN A N 1
ATOM 767 C CA . GLN A 1 107 ? -6.987 1.040 -40.760 1.00 41.07 107 GLN A CA 1
ATOM 768 C C . GLN A 1 107 ? -8.117 0.888 -41.770 1.00 43.14 107 GLN A C 1
ATOM 769 O O . GLN A 1 107 ? -8.601 1.871 -42.334 1.00 42.42 107 GLN A O 1
ATOM 775 N N . ASN A 1 108 ? -8.551 -0.353 -41.972 1.00 45.00 108 ASN A N 1
ATOM 776 C CA . ASN A 1 108 ? -9.620 -0.639 -42.922 1.00 46.48 108 ASN A CA 1
ATOM 777 C C . ASN A 1 108 ? -11.003 -0.768 -42.259 1.00 45.81 108 ASN A C 1
ATOM 778 O O . ASN A 1 108 ? -12.024 -0.749 -42.946 1.00 45.94 108 ASN A O 1
ATOM 783 N N . SER A 1 109 ? -11.028 -0.898 -40.932 1.00 43.72 109 SER A N 1
ATOM 784 C CA . SER A 1 109 ? -12.280 -0.992 -40.167 1.00 43.04 109 SER A CA 1
ATOM 785 C C . SER A 1 109 ? -12.153 -0.109 -38.925 1.00 41.54 109 SER A C 1
ATOM 786 O O . SER A 1 109 ? -11.710 -0.571 -37.873 1.00 43.28 109 SER A O 1
ATOM 789 N N . PRO A 1 110 ? -12.563 1.169 -39.030 1.00 39.55 110 PRO A N 1
ATOM 790 C CA . PRO A 1 110 ? -12.509 2.179 -37.966 1.00 37.41 110 PRO A CA 1
ATOM 791 C C . PRO A 1 110 ? -13.605 2.280 -36.906 1.00 34.52 110 PRO A C 1
ATOM 792 O O . PRO A 1 110 ? -13.429 3.009 -35.934 1.00 36.73 110 PRO A O 1
ATOM 796 N N . VAL A 1 111 ? -14.722 1.578 -37.075 1.00 31.73 111 VAL A N 1
ATOM 797 C CA . VAL A 1 111 ? -15.822 1.681 -36.114 1.00 30.39 111 VAL A CA 1
ATOM 798 C C . VAL A 1 111 ? -15.504 1.215 -34.693 1.00 28.98 111 VAL A C 1
ATOM 799 O O . VAL A 1 111 ? -15.077 0.079 -34.483 1.00 27.31 111 VAL A O 1
ATOM 803 N N . VAL A 1 112 ? -15.724 2.100 -33.722 1.00 26.47 112 VAL A N 1
ATOM 804 C CA . VAL A 1 112 ? -15.468 1.781 -32.324 1.00 27.06 112 VAL A CA 1
ATOM 805 C C . VAL A 1 112 ? -16.537 2.386 -31.422 1.00 26.50 112 VAL A C 1
ATOM 806 O O . VAL A 1 112 ? -17.229 3.325 -31.813 1.00 27.12 112 VAL A O 1
ATOM 810 N N . VAL A 1 113 ? -16.662 1.838 -30.215 1.00 24.38 113 VAL A N 1
ATOM 811 C CA . VAL A 1 113 ? -17.633 2.314 -29.235 1.00 20.67 113 VAL A CA 1
ATOM 812 C C . VAL A 1 113 ? -16.879 2.836 -28.014 1.00 21.23 113 VAL A C 1
ATOM 813 O O . VAL A 1 113 ? -16.046 2.122 -27.457 1.00 20.03 113 VAL A O 1
ATOM 817 N N . HIS A 1 114 ? -17.167 4.080 -27.615 1.00 20.99 114 HIS A N 1
ATOM 818 C CA . HIS A 1 114 ? -16.522 4.720 -26.462 1.00 23.00 114 HIS A CA 1
ATOM 819 C C . HIS A 1 114 ? -17.393 4.683 -25.210 1.00 22.51 114 HIS A C 1
ATOM 820 O O . HIS A 1 114 ? -18.617 4.612 -25.304 1.00 22.92 114 HIS A O 1
ATOM 827 N N . ILE A 1 115 ? -16.756 4.729 -24.042 1.00 20.35 115 ILE A N 1
ATOM 828 C CA . ILE A 1 115 ? -17.478 4.766 -22.770 1.00 19.67 115 ILE A CA 1
ATOM 829 C C . ILE A 1 115 ? -16.760 5.805 -21.915 1.00 20.14 115 ILE A C 1
ATOM 830 O O . ILE A 1 115 ? -15.563 6.035 -22.098 1.00 21.69 115 ILE A O 1
ATOM 835 N N . ASP A 1 116 ? -17.487 6.441 -21.000 1.00 20.63 116 ASP A N 1
ATOM 836 C CA . ASP A 1 116 ? -16.895 7.459 -20.137 1.00 24.41 116 ASP A CA 1
ATOM 837 C C . ASP A 1 116 ? -16.198 6.830 -18.936 1.00 25.84 116 ASP A C 1
ATOM 838 O O . ASP A 1 116 ? -15.350 7.455 -18.300 1.00 25.92 116 ASP A O 1
ATOM 843 N N . GLY A 1 117 ? -16.558 5.586 -18.641 1.00 22.83 117 GLY A N 1
ATOM 844 C CA . GLY A 1 117 ? -15.974 4.894 -17.509 1.00 22.61 117 GLY A CA 1
ATOM 845 C C . GLY A 1 117 ? -16.932 3.821 -17.040 1.00 22.39 117 GLY A C 1
ATOM 846 O O . GLY A 1 117 ? -17.718 3.312 -17.840 1.00 23.36 117 GLY A O 1
ATOM 847 N N . HIS A 1 118 ? -16.881 3.478 -15.756 1.00 19.95 118 HIS A N 1
ATOM 848 C CA . HIS A 1 118 ? -17.763 2.451 -15.216 1.00 20.70 118 HIS A CA 1
ATOM 849 C C . HIS A 1 118 ? -18.124 2.714 -13.759 1.00 20.02 118 HIS A C 1
ATOM 850 O O . HIS A 1 118 ? -17.474 3.499 -13.074 1.00 18.65 118 HIS A O 1
ATOM 857 N N . GLN A 1 119 ? -19.165 2.036 -13.298 1.00 20.74 119 GLN A N 1
ATOM 858 C CA . GLN A 1 119 ? -19.641 2.183 -11.932 1.00 22.53 119 GLN A CA 1
ATOM 859 C C . GLN A 1 119 ? -19.850 0.803 -11.310 1.00 20.52 119 GLN A C 1
ATOM 860 O O . GLN A 1 119 ? -20.369 -0.101 -11.958 1.00 18.94 119 GLN A O 1
ATOM 866 N N . ASP A 1 120 ? -19.429 0.640 -10.060 1.00 20.47 120 ASP A N 1
ATOM 867 C CA . ASP A 1 120 ? -19.605 -0.634 -9.371 1.00 19.64 120 ASP A CA 1
ATOM 868 C C . ASP A 1 120 ? -20.924 -0.618 -8.622 1.00 18.99 120 ASP A C 1
ATOM 869 O O . ASP A 1 120 ? -21.304 0.399 -8.039 1.00 20.88 120 ASP A O 1
ATOM 874 N N . VAL A 1 121 ? -21.635 -1.737 -8.655 1.00 17.85 121 VAL A N 1
ATOM 875 C CA . VAL A 1 121 ? -22.885 -1.855 -7.920 1.00 16.54 121 VAL A CA 1
ATOM 876 C C . VAL A 1 121 ? -22.436 -2.132 -6.490 1.00 19.57 121 VAL A C 1
ATOM 877 O O . VAL A 1 121 ? -21.565 -2.968 -6.276 1.00 20.96 121 VAL A O 1
ATOM 881 N N . PRO A 1 122 ? -22.993 -1.417 -5.496 1.00 20.31 122 PRO A N 1
ATOM 882 C CA . PRO A 1 122 ? -22.589 -1.662 -4.108 1.00 20.50 122 PRO A CA 1
ATOM 883 C C . PRO A 1 122 ? -22.558 -3.160 -3.792 1.00 19.65 122 PRO A C 1
ATOM 884 O O . PRO A 1 122 ? -23.530 -3.876 -4.033 1.00 20.73 122 PRO A O 1
ATOM 888 N N . ALA A 1 123 ? -21.436 -3.621 -3.248 1.00 19.73 123 ALA A N 1
ATOM 889 C CA . ALA A 1 123 ? -21.242 -5.033 -2.925 1.00 21.06 123 ALA A CA 1
ATOM 890 C C . ALA A 1 123 ? -22.406 -5.720 -2.216 1.00 22.08 123 ALA A C 1
ATOM 891 O O . ALA A 1 123 ? -22.923 -5.223 -1.212 1.00 23.43 123 ALA A O 1
ATOM 893 N N . ASN A 1 124 ? -22.804 -6.866 -2.762 1.00 21.70 124 ASN A N 1
ATOM 894 C CA . ASN A 1 124 ? -23.878 -7.694 -2.218 1.00 23.49 124 ASN A CA 1
ATOM 895 C C . ASN A 1 124 ? -25.293 -7.123 -2.264 1.00 23.20 124 ASN A C 1
ATOM 896 O O . ASN A 1 124 ? -26.196 -7.685 -1.657 1.00 25.81 124 ASN A O 1
ATOM 901 N N . SER A 1 125 ? -25.511 -6.033 -2.986 1.00 21.71 125 SER A N 1
ATOM 902 C CA . SER A 1 125 ? -26.850 -5.462 -3.019 1.00 22.04 125 SER A CA 1
ATOM 903 C C . SER A 1 125 ? -27.691 -5.854 -4.241 1.00 21.36 125 SER A C 1
ATOM 904 O O . SER A 1 125 ? -27.575 -5.237 -5.300 1.00 19.83 125 SER A O 1
ATOM 907 N N . GLU A 1 126 ? -28.534 -6.879 -4.095 1.00 21.37 126 GLU A N 1
ATOM 908 C CA . GLU A 1 126 ? -29.397 -7.302 -5.200 1.00 24.00 126 GLU A CA 1
ATOM 909 C C . GLU A 1 126 ? -30.357 -6.175 -5.515 1.00 24.90 126 GLU A C 1
ATOM 910 O O . GLU A 1 126 ? -30.839 -6.053 -6.640 1.00 25.13 126 GLU A O 1
ATOM 916 N N . GLU A 1 127 ? -30.645 -5.348 -4.515 1.00 26.64 127 GLU A N 1
ATOM 917 C CA . GLU A 1 127 ? -31.546 -4.237 -4.748 1.00 26.77 127 GLU A CA 1
ATOM 918 C C . GLU A 1 127 ? -30.905 -3.227 -5.654 1.00 25.72 127 GLU A C 1
ATOM 919 O O . GLU A 1 127 ? -31.538 -2.756 -6.590 1.00 23.13 127 GLU A O 1
ATOM 925 N N . ASP A 1 128 ? -29.650 -2.884 -5.382 1.00 24.70 128 ASP A N 1
ATOM 926 C CA . ASP A 1 128 ? -28.958 -1.934 -6.240 1.00 25.80 128 ASP A CA 1
ATOM 927 C C . ASP A 1 128 ? -28.735 -2.551 -7.616 1.00 21.54 128 ASP A C 1
ATOM 928 O O . ASP A 1 128 ? -28.760 -1.849 -8.626 1.00 23.17 128 ASP A O 1
ATOM 933 N N . LEU A 1 129 ? -28.528 -3.865 -7.657 1.00 20.08 129 LEU A N 1
ATOM 934 C CA . LEU A 1 129 ? -28.321 -4.553 -8.932 1.00 18.39 129 LEU A CA 1
ATOM 935 C C . LEU A 1 129 ? -29.588 -4.435 -9.775 1.00 19.14 129 LEU A C 1
ATOM 936 O O . LEU A 1 129 ? -29.520 -4.189 -10.978 1.00 21.34 129 LEU A O 1
ATOM 941 N N . ALA A 1 130 ? -30.742 -4.593 -9.132 1.00 19.66 130 ALA A N 1
ATOM 942 C CA . ALA A 1 130 ? -32.020 -4.501 -9.826 1.00 23.72 130 ALA A CA 1
ATOM 943 C C . ALA A 1 130 ? -32.204 -3.145 -10.499 1.00 23.90 130 ALA A C 1
ATOM 944 O O . ALA A 1 130 ? -32.624 -3.084 -11.653 1.00 25.04 130 ALA A O 1
ATOM 946 N N . ARG A 1 131 ? -31.890 -2.054 -9.803 1.00 26.48 131 ARG A N 1
ATOM 947 C CA . ARG A 1 131 ? -32.084 -0.765 -10.445 1.00 28.43 131 ARG A CA 1
ATOM 948 C C . ARG A 1 131 ? -31.026 -0.457 -11.490 1.00 25.94 131 ARG A C 1
ATOM 949 O O . ARG A 1 131 ? -31.272 0.339 -12.397 1.00 28.12 131 ARG A O 1
ATOM 957 N N . ALA A 1 132 ? -29.862 -1.089 -11.389 1.00 22.16 132 ALA A N 1
ATOM 958 C CA . ALA A 1 132 ? -28.827 -0.886 -12.401 1.00 21.03 132 ALA A CA 1
ATOM 959 C C . ALA A 1 132 ? -29.316 -1.607 -13.655 1.00 18.65 132 ALA A C 1
ATOM 960 O O . ALA A 1 132 ? -29.237 -1.070 -14.760 1.00 20.13 132 ALA A O 1
ATOM 962 N N . VAL A 1 133 ? -29.845 -2.819 -13.471 1.00 19.23 133 VAL A N 1
ATOM 963 C CA . VAL A 1 133 ? -30.352 -3.620 -14.583 1.00 18.05 133 VAL A CA 1
ATOM 964 C C . VAL A 1 133 ? -31.530 -2.949 -15.277 1.00 20.79 133 VAL A C 1
ATOM 965 O O . VAL A 1 133 ? -31.689 -3.057 -16.491 1.00 21.63 133 VAL A O 1
ATOM 969 N N . ALA A 1 134 ? -32.360 -2.259 -14.502 1.00 22.03 134 ALA A N 1
ATOM 970 C CA . ALA A 1 134 ? -33.513 -1.567 -15.057 1.00 23.56 134 ALA A CA 1
ATOM 971 C C . ALA A 1 134 ? -33.059 -0.499 -16.054 1.00 24.01 134 ALA A C 1
ATOM 972 O O . ALA A 1 134 ? -33.819 -0.106 -16.936 1.00 25.87 134 ALA A O 1
ATOM 974 N N . ASN A 1 135 ? -31.820 -0.036 -15.918 1.00 25.13 135 ASN A N 1
ATOM 975 C CA . ASN A 1 135 ? -31.285 0.980 -16.823 1.00 26.56 135 ASN A CA 1
ATOM 976 C C . ASN A 1 135 ? -30.404 0.433 -17.935 1.00 24.54 135 ASN A C 1
ATOM 977 O O . ASN A 1 135 ? -30.298 1.050 -18.995 1.00 26.70 135 ASN A O 1
ATOM 982 N N . GLN A 1 136 ? -29.774 -0.718 -17.706 1.00 21.61 136 GLN A N 1
ATOM 983 C CA . GLN A 1 136 ? -28.885 -1.289 -18.719 1.00 18.68 136 GLN A CA 1
ATOM 984 C C . GLN A 1 136 ? -28.352 -2.662 -18.307 1.00 18.74 136 GLN A C 1
ATOM 985 O O . GLN A 1 136 ? -28.447 -3.053 -17.136 1.00 18.86 136 GLN A O 1
ATOM 991 N N . PRO A 1 137 ? -27.798 -3.420 -19.267 1.00 15.51 137 PRO A N 1
ATOM 992 C CA . PRO A 1 137 ? -27.257 -4.736 -18.916 1.00 16.68 137 PRO A CA 1
ATOM 993 C C . PRO A 1 137 ? -26.100 -4.507 -17.933 1.00 17.33 137 PRO A C 1
ATOM 994 O O . PRO A 1 137 ? -25.406 -3.492 -18.001 1.00 16.67 137 PRO A O 1
ATOM 998 N N . VAL A 1 138 ? -25.892 -5.445 -17.021 1.00 18.10 138 VAL A N 1
ATOM 999 C CA . VAL A 1 138 ? -24.845 -5.300 -16.014 1.00 17.51 138 VAL A CA 1
ATOM 1000 C C . VAL A 1 138 ? -23.918 -6.506 -15.974 1.00 16.28 138 VAL A C 1
ATOM 1001 O O . VAL A 1 138 ? -24.379 -7.642 -16.043 1.00 18.75 138 VAL A O 1
ATOM 1005 N N . SER A 1 139 ? -22.617 -6.256 -15.856 1.00 15.71 139 SER A N 1
ATOM 1006 C CA . SER A 1 139 ? -21.632 -7.337 -15.785 1.00 15.26 139 SER A CA 1
ATOM 1007 C C . SER A 1 139 ? -21.545 -7.857 -14.351 1.00 12.50 139 SER A C 1
ATOM 1008 O O . SER A 1 139 ? -21.472 -7.077 -13.397 1.00 11.06 139 SER A O 1
ATOM 1011 N N . VAL A 1 140 ? -21.554 -9.175 -14.196 1.00 12.24 140 VAL A N 1
ATOM 1012 C CA . VAL A 1 140 ? -21.497 -9.761 -12.869 1.00 13.69 140 VAL A CA 1
ATOM 1013 C C . VAL A 1 140 ? -20.594 -10.979 -12.835 1.00 16.05 140 VAL A C 1
ATOM 1014 O O . VAL A 1 140 ? -20.293 -11.573 -13.868 1.00 17.12 140 VAL A O 1
ATOM 1018 N N . ALA A 1 141 ? -20.179 -11.347 -11.630 1.00 16.85 141 ALA A N 1
ATOM 1019 C CA . ALA A 1 141 ? -19.336 -12.514 -11.424 1.00 16.96 141 ALA A CA 1
ATOM 1020 C C . ALA A 1 141 ? -20.160 -13.526 -10.651 1.00 16.98 141 ALA A C 1
ATOM 1021 O O . ALA A 1 141 ? -20.937 -13.158 -9.766 1.00 16.99 141 ALA A O 1
ATOM 1023 N N . VAL A 1 142 ? -20.015 -14.799 -10.999 1.00 16.95 142 VAL A N 1
ATOM 1024 C CA . VAL A 1 142 ? -20.740 -15.851 -10.302 1.00 17.20 142 VAL A CA 1
ATOM 1025 C C . VAL A 1 142 ? -19.864 -17.084 -10.186 1.00 19.54 142 VAL A C 1
ATOM 1026 O O . VAL A 1 142 ? -18.787 -17.154 -10.788 1.00 19.49 142 VAL A O 1
ATOM 1030 N N . GLU A 1 143 ? -20.327 -18.041 -9.387 1.00 17.39 143 GLU A N 1
ATOM 1031 C CA . GLU A 1 143 ? -19.643 -19.315 -9.231 1.00 19.92 143 GLU A CA 1
ATOM 1032 C C . GLU A 1 143 ? -20.350 -20.203 -10.244 1.00 20.67 143 GLU A C 1
ATOM 1033 O O . GLU A 1 143 ? -21.522 -20.536 -10.068 1.00 21.48 143 GLU A O 1
ATOM 1039 N N . ALA A 1 144 ? -19.652 -20.589 -11.301 1.00 21.51 144 ALA A N 1
ATOM 1040 C CA . ALA A 1 144 ? -20.271 -21.410 -12.330 1.00 23.02 144 ALA A CA 1
ATOM 1041 C C . ALA A 1 144 ? -19.671 -22.812 -12.431 1.00 22.75 144 ALA A C 1
ATOM 1042 O O . ALA A 1 144 ? -20.081 -23.601 -13.279 1.00 22.52 144 ALA A O 1
ATOM 1044 N N . SER A 1 145 ? -18.726 -23.124 -11.550 1.00 21.51 145 SER A N 1
ATOM 1045 C CA . SER A 1 145 ? -18.061 -24.422 -11.570 1.00 23.06 145 SER A CA 1
ATOM 1046 C C . SER A 1 145 ? -18.840 -25.554 -10.907 1.00 24.46 145 SER A C 1
ATOM 1047 O O . SER A 1 145 ? -18.474 -26.722 -11.041 1.00 22.78 145 SER A O 1
ATOM 1050 N N . GLY A 1 146 ? -19.912 -25.218 -10.198 1.00 24.32 146 GLY A N 1
ATOM 1051 C CA . GLY A 1 146 ? -20.698 -26.247 -9.540 1.00 24.15 146 GLY A CA 1
ATOM 1052 C C . GLY A 1 146 ? -21.465 -27.120 -10.517 1.00 25.29 146 GLY A C 1
ATOM 1053 O O . GLY A 1 146 ? -21.856 -26.665 -11.588 1.00 23.61 146 GLY A O 1
ATOM 1054 N N . LYS A 1 147 ? -21.687 -28.378 -10.146 1.00 27.91 147 LYS A N 1
ATOM 1055 C CA . LYS A 1 147 ? -22.421 -29.319 -10.990 1.00 29.47 147 LYS A CA 1
ATOM 1056 C C . LYS A 1 147 ? -23.800 -28.790 -11.388 1.00 28.59 147 LYS A C 1
ATOM 1057 O O . LYS A 1 147 ? -24.170 -28.819 -12.560 1.00 29.78 147 LYS A O 1
ATOM 1063 N N . ALA A 1 148 ? -24.557 -28.303 -10.410 1.00 26.01 148 ALA A N 1
ATOM 1064 C CA . ALA A 1 148 ? -25.900 -27.793 -10.669 1.00 23.96 148 ALA A CA 1
ATOM 1065 C C . ALA A 1 148 ? -25.924 -26.694 -11.730 1.00 23.92 148 ALA A C 1
ATOM 1066 O O . ALA A 1 148 ? -26.716 -26.752 -12.666 1.00 25.04 148 ALA A O 1
ATOM 1068 N N . PHE A 1 149 ? -25.061 -25.694 -11.584 1.00 22.72 149 PHE A N 1
ATOM 1069 C CA . PHE A 1 149 ? -24.998 -24.605 -12.548 1.00 21.15 149 PHE A CA 1
ATOM 1070 C C . PHE A 1 149 ? -24.543 -25.134 -13.905 1.00 22.95 149 PHE A C 1
ATOM 1071 O O . PHE A 1 149 ? -25.177 -24.877 -14.931 1.00 23.72 149 PHE A O 1
ATOM 1079 N N . MET A 1 150 ? -23.441 -25.874 -13.901 1.00 24.72 150 MET A N 1
ATOM 1080 C CA . MET A 1 150 ? -22.875 -26.420 -15.127 1.00 27.37 150 MET A CA 1
ATOM 1081 C C . MET A 1 150 ? -23.858 -27.201 -15.987 1.00 28.53 150 MET A C 1
ATOM 1082 O O . MET A 1 150 ? -23.830 -27.093 -17.212 1.00 29.22 150 MET A O 1
ATOM 1087 N N . PHE A 1 151 ? -24.731 -27.982 -15.361 1.00 28.88 151 PHE A N 1
ATOM 1088 C CA . PHE A 1 151 ? -25.687 -28.768 -16.128 1.00 31.72 151 PHE A CA 1
ATOM 1089 C C . PHE A 1 151 ? -27.110 -28.207 -16.159 1.00 31.56 151 PHE A C 1
ATOM 1090 O O . PHE A 1 151 ? -28.057 -28.911 -16.507 1.00 31.59 151 PHE A O 1
ATOM 1098 N N . TYR A 1 152 ? -27.262 -26.937 -15.800 1.00 30.40 152 TYR A N 1
ATOM 1099 C CA . TYR A 1 152 ? -28.572 -26.292 -15.828 1.00 28.74 152 TYR A CA 1
ATOM 1100 C C . TYR A 1 152 ? -29.093 -26.370 -17.262 1.00 30.66 152 TYR A C 1
ATOM 1101 O O . TYR A 1 152 ? -28.316 -26.227 -18.207 1.00 30.83 152 TYR A O 1
ATOM 1110 N N . SER A 1 153 ? -30.396 -26.579 -17.435 1.00 29.74 153 SER A N 1
ATOM 1111 C CA . SER A 1 153 ? -30.965 -26.651 -18.779 1.00 28.64 153 SER A CA 1
ATOM 1112 C C . SER A 1 153 ? -32.187 -25.761 -18.955 1.00 28.63 153 SER A C 1
ATOM 1113 O O . SER A 1 153 ? -32.374 -25.173 -20.019 1.00 26.65 153 SER A O 1
ATOM 1116 N N . GLU A 1 154 ? -33.019 -25.657 -17.919 1.00 29.72 154 GLU A N 1
ATOM 1117 C CA . GLU A 1 154 ? -34.223 -24.828 -18.006 1.00 30.00 154 GLU A CA 1
ATOM 1118 C C . GLU A 1 154 ? -34.845 -24.484 -16.656 1.00 27.78 154 GLU A C 1
ATOM 1119 O O . GLU A 1 154 ? -34.573 -25.133 -15.648 1.00 28.23 154 GLU A O 1
ATOM 1125 N N . GLY A 1 155 ? -35.693 -23.459 -16.658 1.00 29.34 155 GLY A N 1
ATOM 1126 C CA . GLY A 1 155 ? -36.367 -23.025 -15.446 1.00 28.34 155 GLY A CA 1
ATOM 1127 C C . GLY A 1 155 ? -35.593 -21.988 -14.658 1.00 28.40 155 GLY A C 1
ATOM 1128 O O . GLY A 1 155 ? -34.576 -21.481 -15.127 1.00 28.84 155 GLY A O 1
ATOM 1129 N N . VAL A 1 156 ? -36.082 -21.652 -13.468 1.00 26.14 156 VAL A N 1
ATOM 1130 C CA . VAL A 1 156 ? -35.395 -20.688 -12.620 1.00 25.69 156 VAL A CA 1
ATOM 1131 C C . VAL A 1 156 ? -34.419 -21.457 -11.744 1.00 25.73 156 VAL A C 1
ATOM 1132 O O . VAL A 1 156 ? -34.828 -22.234 -10.882 1.00 25.70 156 VAL A O 1
ATOM 1136 N N . PHE A 1 157 ? -33.129 -21.249 -11.980 1.00 27.20 157 PHE A N 1
ATOM 1137 C CA . PHE A 1 157 ? -32.083 -21.922 -11.219 1.00 26.60 157 PHE A CA 1
ATOM 1138 C C . PHE A 1 157 ? -32.127 -21.473 -9.758 1.00 27.56 157 PHE A C 1
ATOM 1139 O O . PHE A 1 157 ? -31.912 -20.299 -9.454 1.00 27.32 157 PHE A O 1
ATOM 1147 N N . THR A 1 158 ? -32.403 -22.413 -8.859 1.00 28.26 158 THR A N 1
ATOM 1148 C CA . THR A 1 158 ? -32.493 -22.118 -7.431 1.00 29.57 158 THR A CA 1
ATOM 1149 C C . THR A 1 158 ? -31.235 -22.521 -6.645 1.00 30.29 158 THR A C 1
ATOM 1150 O O . THR A 1 158 ? -31.101 -22.197 -5.465 1.00 31.54 158 THR A O 1
ATOM 1154 N N . GLY A 1 159 ? -30.313 -23.216 -7.300 1.00 29.75 159 GLY A N 1
ATOM 1155 C CA . GLY A 1 159 ? -29.094 -23.669 -6.637 1.00 30.11 159 GLY A CA 1
ATOM 1156 C C . GLY A 1 159 ? -28.889 -25.114 -7.057 1.00 30.93 159 GLY A C 1
ATOM 1157 O O . GLY A 1 159 ? -29.662 -25.573 -7.902 1.00 29.84 159 GLY A O 1
ATOM 1158 N N . GLU A 1 160 ? -27.933 -25.872 -6.506 1.00 29.04 160 GLU A N 1
ATOM 1159 C CA . GLU A 1 160 ? -26.971 -25.513 -5.451 1.00 30.82 160 GLU A CA 1
ATOM 1160 C C . GLU A 1 160 ? -25.685 -24.871 -5.964 1.00 27.53 160 GLU A C 1
ATOM 1161 O O . GLU A 1 160 ? -25.082 -25.371 -6.906 1.00 27.87 160 GLU A O 1
ATOM 1167 N N . CYS A 1 161 ? -25.232 -23.812 -5.297 1.00 24.60 161 CYS A N 1
ATOM 1168 C CA . CYS A 1 161 ? -23.994 -23.134 -5.674 1.00 25.38 161 CYS A CA 1
ATOM 1169 C C . CYS A 1 161 ? -23.490 -22.251 -4.536 1.00 24.71 161 CYS A C 1
ATOM 1170 O O . CYS A 1 161 ? -24.281 -21.700 -3.766 1.00 23.99 161 CYS A O 1
ATOM 1173 N N . GLY A 1 162 ? -22.172 -22.116 -4.443 1.00 23.27 162 GLY A N 1
ATOM 1174 C CA . GLY A 1 162 ? -21.590 -21.290 -3.405 1.00 22.26 162 GLY A CA 1
ATOM 1175 C C . GLY A 1 162 ? -21.207 -19.920 -3.935 1.00 22.39 162 GLY A C 1
ATOM 1176 O O . GLY A 1 162 ? -21.875 -19.372 -4.822 1.00 22.26 162 GLY A O 1
ATOM 1177 N N . THR A 1 163 ? -20.118 -19.374 -3.406 1.00 20.46 163 THR A N 1
ATOM 1178 C CA . THR A 1 163 ? -19.648 -18.061 -3.810 1.00 21.13 163 THR A CA 1
ATOM 1179 C C . THR A 1 163 ? -18.180 -18.026 -4.214 1.00 20.89 163 THR A C 1
ATOM 1180 O O . THR A 1 163 ? -17.496 -17.017 -4.026 1.00 20.17 163 THR A O 1
ATOM 1184 N N . GLU A 1 164 ? -17.686 -19.135 -4.755 1.00 23.13 164 GLU A N 1
ATOM 1185 C CA . GLU A 1 164 ? -16.304 -19.183 -5.225 1.00 24.81 164 GLU A CA 1
ATOM 1186 C C . GLU A 1 164 ? -16.348 -18.622 -6.643 1.00 21.68 164 GLU A C 1
ATOM 1187 O O . GLU A 1 164 ? -16.333 -19.370 -7.620 1.00 22.86 164 GLU A O 1
ATOM 1193 N N . LEU A 1 165 ? -16.422 -17.298 -6.734 1.00 20.49 165 LEU A N 1
ATOM 1194 C CA . LEU A 1 165 ? -16.500 -16.596 -8.007 1.00 17.73 165 LEU A CA 1
ATOM 1195 C C . LEU A 1 165 ? -15.384 -17.000 -8.964 1.00 18.90 165 LEU A C 1
ATOM 1196 O O . LEU A 1 165 ? -14.203 -16.893 -8.641 1.00 19.05 165 LEU A O 1
ATOM 1201 N N . ASP A 1 166 ? -15.763 -17.459 -10.151 1.00 18.76 166 ASP A N 1
ATOM 1202 C CA . ASP A 1 166 ? -14.775 -17.887 -11.142 1.00 20.53 166 ASP A CA 1
ATOM 1203 C C . ASP A 1 166 ? -15.232 -17.640 -12.567 1.00 20.22 166 ASP A C 1
ATOM 1204 O O . ASP A 1 166 ? -14.527 -17.992 -13.517 1.00 20.54 166 ASP A O 1
ATOM 1209 N N . HIS A 1 167 ? -16.401 -17.031 -12.727 1.00 19.68 167 HIS A N 1
ATOM 1210 C CA . HIS A 1 167 ? -16.936 -16.834 -14.064 1.00 19.69 167 HIS A CA 1
ATOM 1211 C C . HIS A 1 167 ? -17.649 -15.498 -14.213 1.00 20.33 167 HIS A C 1
ATOM 1212 O O . HIS A 1 167 ? -18.489 -15.131 -13.389 1.00 21.28 167 HIS A O 1
ATOM 1219 N N . GLY A 1 168 ? -17.305 -14.773 -15.269 1.00 17.80 168 GLY A N 1
ATOM 1220 C CA . GLY A 1 168 ? -17.932 -13.490 -15.512 1.00 17.28 168 GLY A CA 1
ATOM 1221 C C . GLY A 1 168 ? -19.003 -13.613 -16.578 1.00 16.44 168 GLY A C 1
ATOM 1222 O O . GLY A 1 168 ? -18.754 -14.173 -17.644 1.00 16.32 168 GLY A O 1
ATOM 1223 N N . VAL A 1 169 ? -20.196 -13.110 -16.279 1.00 13.70 169 VAL A N 1
ATOM 1224 C CA . VAL A 1 169 ? -21.314 -13.132 -17.216 1.00 15.00 169 VAL A CA 1
ATOM 1225 C C . VAL A 1 169 ? -22.030 -11.781 -17.146 1.00 15.77 169 VAL A C 1
ATOM 1226 O O . VAL A 1 169 ? -21.512 -10.826 -16.564 1.00 14.18 169 VAL A O 1
ATOM 1230 N N . ALA A 1 170 ? -23.215 -11.689 -17.736 1.00 15.67 170 ALA A N 1
ATOM 1231 C CA . ALA A 1 170 ? -23.940 -10.427 -17.707 1.00 16.69 170 ALA A CA 1
ATOM 1232 C C . ALA A 1 170 ? -25.436 -10.621 -17.527 1.00 16.73 170 ALA A C 1
ATOM 1233 O O . ALA A 1 170 ? -26.016 -11.568 -18.056 1.00 15.83 170 ALA A O 1
ATOM 1235 N N . VAL A 1 171 ? -26.049 -9.722 -16.763 1.00 18.04 171 VAL A N 1
ATOM 1236 C CA . VAL A 1 171 ? -27.488 -9.771 -16.523 1.00 18.42 171 VAL A CA 1
ATOM 1237 C C . VAL A 1 171 ? -28.133 -8.788 -17.489 1.00 17.79 171 VAL A C 1
ATOM 1238 O O . VAL A 1 171 ? -27.827 -7.597 -17.463 1.00 18.01 171 VAL A O 1
ATOM 1242 N N . VAL A 1 172 ? -29.011 -9.291 -18.347 1.00 21.03 172 VAL A N 1
ATOM 1243 C CA . VAL A 1 172 ? -29.681 -8.441 -19.329 1.00 18.82 172 VAL A CA 1
ATOM 1244 C C . VAL A 1 172 ? -31.150 -8.185 -18.985 1.00 21.97 172 VAL A C 1
ATOM 1245 O O . VAL A 1 172 ? -31.898 -7.639 -19.802 1.00 20.83 172 VAL A O 1
ATOM 1249 N N . GLY A 1 173 ? -31.562 -8.577 -17.780 1.00 20.75 173 GLY A N 1
ATOM 1250 C CA . GLY A 1 173 ? -32.937 -8.361 -17.373 1.00 21.08 173 GLY A CA 1
ATOM 1251 C C . GLY A 1 173 ? -33.345 -9.140 -16.141 1.00 21.44 173 GLY A C 1
ATOM 1252 O O . GLY A 1 173 ? -32.522 -9.821 -15.527 1.00 22.03 173 GLY A O 1
ATOM 1253 N N . TYR A 1 174 ? -34.618 -9.030 -15.770 1.00 21.97 174 TYR A N 1
ATOM 1254 C CA . TYR A 1 174 ? -35.148 -9.742 -14.615 1.00 22.06 174 TYR A CA 1
ATOM 1255 C C . TYR A 1 174 ? -36.659 -9.831 -14.709 1.00 22.38 174 TYR A C 1
ATOM 1256 O O . TYR A 1 174 ? -37.290 -9.051 -15.423 1.00 24.41 174 TYR A O 1
ATOM 1265 N N . GLY A 1 175 ? -37.237 -10.791 -13.997 1.00 23.14 175 GLY A N 1
ATOM 1266 C CA . GLY A 1 175 ? -38.676 -10.960 -14.022 1.00 25.90 175 GLY A CA 1
ATOM 1267 C C . GLY A 1 175 ? -39.152 -11.920 -12.952 1.00 27.14 175 GLY A C 1
ATOM 1268 O O . GLY A 1 175 ? -38.429 -12.209 -11.996 1.00 28.09 175 GLY A O 1
ATOM 1269 N N . VAL A 1 176 ? -40.372 -12.413 -13.110 1.00 25.72 176 VAL A N 1
ATOM 1270 C CA . VAL A 1 176 ? -40.936 -13.349 -12.155 1.00 27.81 176 VAL A CA 1
ATOM 1271 C C . VAL A 1 176 ? -41.526 -14.523 -12.924 1.00 28.83 176 VAL A C 1
ATOM 1272 O O . VAL A 1 176 ? -42.315 -14.328 -13.844 1.00 29.02 176 VAL A O 1
ATOM 1276 N N . ALA A 1 177 ? -41.130 -15.739 -12.558 1.00 30.94 177 ALA A N 1
ATOM 1277 C CA . ALA A 1 177 ? -41.636 -16.934 -13.231 1.00 33.54 177 ALA A CA 1
ATOM 1278 C C . ALA A 1 177 ? -43.123 -17.090 -12.929 1.00 34.89 177 ALA A C 1
ATOM 1279 O O . ALA A 1 177 ? -43.653 -16.415 -12.043 1.00 33.27 177 ALA A O 1
ATOM 1281 N N . GLU A 1 178 ? -43.803 -17.976 -13.654 1.00 37.78 178 GLU A N 1
ATOM 1282 C CA . GLU A 1 178 ? -45.228 -18.150 -13.409 1.00 41.12 178 GLU A CA 1
ATOM 1283 C C . GLU A 1 178 ? -45.514 -18.677 -12.003 1.00 41.03 178 GLU A C 1
ATOM 1284 O O . GLU A 1 178 ? -46.578 -18.409 -11.449 1.00 42.34 178 GLU A O 1
ATOM 1290 N N . ASP A 1 179 ? -44.573 -19.414 -11.420 1.00 39.71 179 ASP A N 1
ATOM 1291 C CA . ASP A 1 179 ? -44.780 -19.934 -10.074 1.00 40.29 179 ASP A CA 1
ATOM 1292 C C . ASP A 1 179 ? -44.453 -18.883 -9.008 1.00 40.16 179 ASP A C 1
ATOM 1293 O O . ASP A 1 179 ? -44.382 -19.190 -7.820 1.00 41.81 179 ASP A O 1
ATOM 1298 N N . GLY A 1 180 ? -44.249 -17.643 -9.444 1.00 38.72 180 GLY A N 1
ATOM 1299 C CA . GLY A 1 180 ? -43.964 -16.561 -8.517 1.00 37.24 180 GLY A CA 1
ATOM 1300 C C . GLY A 1 180 ? -42.518 -16.339 -8.110 1.00 35.43 180 GLY A C 1
ATOM 1301 O O . GLY A 1 180 ? -42.239 -15.463 -7.295 1.00 33.80 180 GLY A O 1
ATOM 1302 N N . LYS A 1 181 ? -41.597 -17.122 -8.669 1.00 34.68 181 LYS A N 1
ATOM 1303 C CA . LYS A 1 181 ? -40.170 -16.991 -8.347 1.00 33.36 181 LYS A CA 1
ATOM 1304 C C . LYS A 1 181 ? -39.456 -15.903 -9.154 1.00 30.42 181 LYS A C 1
ATOM 1305 O O . LYS A 1 181 ? -39.444 -15.950 -10.383 1.00 28.77 181 LYS A O 1
ATOM 1311 N N . ALA A 1 182 ? -38.848 -14.939 -8.466 1.00 26.88 182 ALA A N 1
ATOM 1312 C CA . ALA A 1 182 ? -38.112 -13.869 -9.140 1.00 26.34 182 ALA A CA 1
ATOM 1313 C C . ALA A 1 182 ? -36.813 -14.438 -9.717 1.00 25.24 182 ALA A C 1
ATOM 1314 O O . ALA A 1 182 ? -36.276 -15.422 -9.209 1.00 25.39 182 ALA A O 1
ATOM 1316 N N . TYR A 1 183 ? -36.304 -13.822 -10.777 1.00 25.22 183 TYR A N 1
ATOM 1317 C CA . TYR A 1 183 ? -35.082 -14.318 -11.398 1.00 24.70 183 TYR A CA 1
ATOM 1318 C C . TYR A 1 183 ? -34.323 -13.246 -12.167 1.00 22.94 183 TYR A C 1
ATOM 1319 O O . TYR A 1 183 ? -34.885 -12.215 -12.542 1.00 21.02 183 TYR A O 1
ATOM 1328 N N . TRP A 1 184 ? -33.040 -13.509 -12.403 1.00 22.83 184 TRP A N 1
ATOM 1329 C CA . TRP A 1 184 ? -32.181 -12.614 -13.168 1.00 19.75 184 TRP A CA 1
ATOM 1330 C C . TRP A 1 184 ? -31.960 -13.308 -14.506 1.00 20.63 184 TRP A C 1
ATOM 1331 O O . TRP A 1 184 ? -31.707 -14.515 -14.543 1.00 20.42 184 TRP A O 1
ATOM 1342 N N . THR A 1 185 ? -32.048 -12.561 -15.601 1.00 20.29 185 THR A N 1
ATOM 1343 C CA . THR A 1 185 ? -31.821 -13.158 -16.905 1.00 21.86 185 THR A CA 1
ATOM 1344 C C . THR A 1 185 ? -30.335 -12.972 -17.212 1.00 20.21 185 THR A C 1
ATOM 1345 O O . THR A 1 185 ? -29.863 -11.866 -17.484 1.00 22.29 185 THR A O 1
ATOM 1349 N N . VAL A 1 186 ? -29.600 -14.071 -17.148 1.00 20.50 186 VAL A N 1
ATOM 1350 C CA . VAL A 1 186 ? -28.160 -14.044 -17.371 1.00 20.74 186 VAL A CA 1
ATOM 1351 C C . VAL A 1 186 ? -27.730 -14.587 -18.720 1.00 18.75 186 VAL A C 1
ATOM 1352 O O . VAL A 1 186 ? -28.066 -15.710 -19.082 1.00 18.00 186 VAL A O 1
ATOM 1356 N N . LYS A 1 187 ? -26.975 -13.780 -19.457 1.00 18.71 187 LYS A N 1
ATOM 1357 C CA . LYS A 1 187 ? -26.456 -14.193 -20.752 1.00 19.14 187 LYS A CA 1
ATOM 1358 C C . LYS A 1 187 ? -25.112 -14.863 -20.490 1.00 18.72 187 LYS A C 1
ATOM 1359 O O . LYS A 1 187 ? -24.186 -14.225 -19.982 1.00 18.87 187 LYS A O 1
ATOM 1365 N N . ASN A 1 188 ? -25.007 -16.146 -20.824 1.00 17.10 188 ASN A N 1
ATOM 1366 C CA . ASN A 1 188 ? -23.759 -16.869 -20.613 1.00 15.83 188 ASN A CA 1
ATOM 1367 C C . ASN A 1 188 ? -23.005 -16.887 -21.938 1.00 16.90 188 ASN A C 1
ATOM 1368 O O . ASN A 1 188 ? -23.545 -16.501 -22.975 1.00 14.66 188 ASN A O 1
ATOM 1373 N N . SER A 1 189 ? -21.758 -17.337 -21.903 1.00 15.86 189 SER A N 1
ATOM 1374 C CA . SER A 1 189 ? -20.938 -17.396 -23.103 1.00 16.65 189 SER A CA 1
ATOM 1375 C C . SER A 1 189 ? -20.460 -18.816 -23.386 1.00 17.91 189 SER A C 1
ATOM 1376 O O . SER A 1 189 ? -19.302 -19.039 -23.762 1.00 19.23 189 SER A O 1
ATOM 1379 N N . TRP A 1 190 ? -21.354 -19.778 -23.195 1.00 17.80 190 TRP A N 1
ATOM 1380 C CA . TRP A 1 190 ? -21.026 -21.174 -23.451 1.00 22.60 190 TRP A CA 1
ATOM 1381 C C . TRP A 1 190 ? -21.784 -21.681 -24.672 1.00 21.80 190 TRP A C 1
ATOM 1382 O O . TRP A 1 190 ? -22.045 -22.875 -24.796 1.00 25.73 190 TRP A O 1
ATOM 1393 N N . GLY A 1 191 ? -22.128 -20.771 -25.575 1.00 21.73 191 GLY A N 1
ATOM 1394 C CA . GLY A 1 191 ? -22.854 -21.158 -26.767 1.00 19.29 191 GLY A CA 1
ATOM 1395 C C . GLY A 1 191 ? -24.352 -21.184 -26.534 1.00 22.04 191 GLY A C 1
ATOM 1396 O O . GLY A 1 191 ? -24.805 -21.277 -25.394 1.00 18.45 191 GLY A O 1
ATOM 1397 N N . PRO A 1 192 ? -25.153 -21.115 -27.609 1.00 24.96 192 PRO A N 1
ATOM 1398 C CA . PRO A 1 192 ? -26.617 -21.125 -27.550 1.00 25.99 192 PRO A CA 1
ATOM 1399 C C . PRO A 1 192 ? -27.291 -22.457 -27.186 1.00 28.21 192 PRO A C 1
ATOM 1400 O O . PRO A 1 192 ? -28.479 -22.480 -26.867 1.00 27.44 192 PRO A O 1
ATOM 1404 N N . SER A 1 193 ? -26.549 -23.557 -27.214 1.00 28.96 193 SER A N 1
ATOM 1405 C CA . SER A 1 193 ? -27.150 -24.845 -26.875 1.00 30.14 193 SER A CA 1
ATOM 1406 C C . SER A 1 193 ? -27.178 -25.099 -25.365 1.00 29.16 193 SER A C 1
ATOM 1407 O O . SER A 1 193 ? -27.829 -26.042 -24.897 1.00 29.05 193 SER A O 1
ATOM 1410 N N . TRP A 1 194 ? -26.480 -24.259 -24.601 1.00 26.95 194 TRP A N 1
ATOM 1411 C CA . TRP A 1 194 ? -26.452 -24.416 -23.150 1.00 23.63 194 TRP A CA 1
ATOM 1412 C C . TRP A 1 194 ? -27.608 -23.663 -22.510 1.00 23.25 194 TRP A C 1
ATOM 1413 O O . TRP A 1 194 ? -27.930 -22.550 -22.924 1.00 22.46 194 TRP A O 1
ATOM 1424 N N . GLY A 1 195 ? -28.223 -24.269 -21.499 1.00 21.94 195 GLY A N 1
ATOM 1425 C CA . GLY A 1 195 ? -29.327 -23.627 -20.804 1.00 22.59 195 GLY A CA 1
ATOM 1426 C C . GLY A 1 195 ? -30.485 -23.252 -21.709 1.00 23.81 195 GLY A C 1
ATOM 1427 O O . GLY A 1 195 ? -30.814 -23.980 -22.642 1.00 22.44 195 GLY A O 1
ATOM 1428 N N . GLU A 1 196 ? -31.121 -22.119 -21.431 1.00 22.86 196 GLU A N 1
ATOM 1429 C CA . GLU A 1 196 ? -32.245 -21.676 -22.247 1.00 24.54 196 GLU A CA 1
ATOM 1430 C C . GLU A 1 196 ? -31.712 -20.802 -23.384 1.00 24.81 196 GLU A C 1
ATOM 1431 O O . GLU A 1 196 ? -31.653 -19.578 -23.270 1.00 22.01 196 GLU A O 1
ATOM 1437 N N . GLN A 1 197 ? -31.320 -21.454 -24.477 1.00 26.02 197 GLN A N 1
ATOM 1438 C CA . GLN A 1 197 ? -30.763 -20.783 -25.648 1.00 27.15 197 GLN A CA 1
ATOM 1439 C C . GLN A 1 197 ? -29.545 -19.937 -25.290 1.00 27.21 197 GLN A C 1
ATOM 1440 O O . GLN A 1 197 ? -29.351 -18.844 -25.829 1.00 25.48 197 GLN A O 1
ATOM 1446 N N . GLY A 1 198 ? -28.726 -20.450 -24.376 1.00 26.01 198 GLY A N 1
ATOM 1447 C CA . GLY A 1 198 ? -27.529 -19.736 -23.972 1.00 25.20 198 GLY A CA 1
ATOM 1448 C C . GLY A 1 198 ? -27.709 -18.916 -22.709 1.00 23.54 198 GLY A C 1
ATOM 1449 O O . GLY A 1 198 ? -26.738 -18.385 -22.175 1.00 24.40 198 GLY A O 1
ATOM 1450 N N . TYR A 1 199 ? -28.947 -18.822 -22.232 1.00 22.04 199 TYR A N 1
ATOM 1451 C CA . TYR A 1 199 ? -29.264 -18.059 -21.028 1.00 20.51 199 TYR A CA 1
ATOM 1452 C C . TYR A 1 199 ? -29.642 -18.924 -19.832 1.00 20.94 199 TYR A C 1
ATOM 1453 O O . TYR A 1 199 ? -30.056 -20.072 -19.979 1.00 23.09 199 TYR A O 1
ATOM 1462 N N . ILE A 1 200 ? -29.478 -18.361 -18.641 1.00 18.73 200 ILE A N 1
ATOM 1463 C CA . ILE A 1 200 ? -29.868 -19.046 -17.419 1.00 20.23 200 ILE A CA 1
ATOM 1464 C C . ILE A 1 200 ? -30.589 -18.023 -16.556 1.00 21.18 200 ILE A C 1
ATOM 1465 O O . ILE A 1 200 ? -30.131 -16.890 -16.405 1.00 23.20 200 ILE A O 1
ATOM 1470 N N . ARG A 1 201 ? -31.741 -18.411 -16.029 1.00 21.79 201 ARG A N 1
ATOM 1471 C CA . ARG A 1 201 ? -32.500 -17.528 -15.158 1.00 24.48 201 ARG A CA 1
ATOM 1472 C C . ARG A 1 201 ? -32.124 -17.904 -13.730 1.00 24.98 201 ARG A C 1
ATOM 1473 O O . ARG A 1 201 ? -32.496 -18.972 -13.244 1.00 25.53 201 ARG A O 1
ATOM 1481 N N . VAL A 1 202 ? -31.357 -17.031 -13.082 1.00 24.38 202 VAL A N 1
ATOM 1482 C CA . VAL A 1 202 ? -30.892 -17.249 -11.714 1.00 22.67 202 VAL A CA 1
ATOM 1483 C C . VAL A 1 202 ? -31.871 -16.616 -10.734 1.00 24.54 202 VAL A C 1
ATOM 1484 O O . VAL A 1 202 ? -32.220 -15.443 -10.867 1.00 25.68 202 VAL A O 1
ATOM 1488 N N . GLU A 1 203 ? -32.314 -17.391 -9.751 1.00 25.04 203 GLU A N 1
ATOM 1489 C CA . GLU A 1 203 ? -33.255 -16.880 -8.768 1.00 26.42 203 GLU A CA 1
ATOM 1490 C C . GLU A 1 203 ? -32.793 -15.539 -8.195 1.00 24.50 203 GLU A C 1
ATOM 1491 O O . GLU A 1 203 ? -31.656 -15.394 -7.752 1.00 23.86 203 GLU A O 1
ATOM 1497 N N . LYS A 1 204 ? -33.693 -14.563 -8.220 1.00 24.28 204 LYS A N 1
ATOM 1498 C CA . LYS A 1 204 ? -33.415 -13.221 -7.722 1.00 21.96 204 LYS A CA 1
ATOM 1499 C C . LYS A 1 204 ? -34.014 -13.029 -6.334 1.00 23.09 204 LYS A C 1
ATOM 1500 O O . LYS A 1 204 ? -35.048 -13.614 -6.005 1.00 23.19 204 LYS A O 1
ATOM 1506 N N . ASP A 1 205 ? -33.361 -12.200 -5.529 1.00 23.49 205 ASP A N 1
ATOM 1507 C CA . ASP A 1 205 ? -33.807 -11.923 -4.171 1.00 25.70 205 ASP A CA 1
ATOM 1508 C C . ASP A 1 205 ? -33.999 -13.202 -3.360 1.00 26.52 205 ASP A C 1
ATOM 1509 O O . ASP A 1 205 ? -34.954 -13.327 -2.595 1.00 26.27 205 ASP A O 1
ATOM 1514 N N . SER A 1 206 ? -33.092 -14.157 -3.533 1.00 27.05 206 SER A N 1
ATOM 1515 C CA . SER A 1 206 ? -33.175 -15.401 -2.783 1.00 29.30 206 SER A CA 1
ATOM 1516 C C . SER A 1 206 ? -32.716 -15.076 -1.367 1.00 30.72 206 SER A C 1
ATOM 1517 O O . SER A 1 206 ? -32.523 -13.911 -1.025 1.00 31.76 206 SER A O 1
ATOM 1520 N N . GLY A 1 207 ? -32.532 -16.095 -0.542 1.00 34.13 207 GLY A N 1
ATOM 1521 C CA . GLY A 1 207 ? -32.088 -15.835 0.819 1.00 35.27 207 GLY A CA 1
ATOM 1522 C C . GLY A 1 207 ? -30.614 -15.474 0.945 1.00 33.88 207 GLY A C 1
ATOM 1523 O O . GLY A 1 207 ? -30.216 -14.853 1.932 1.00 34.91 207 GLY A O 1
ATOM 1524 N N . ALA A 1 208 ? -29.810 -15.864 -0.045 1.00 30.74 208 ALA A N 1
ATOM 1525 C CA . ALA A 1 208 ? -28.366 -15.603 -0.057 1.00 28.85 208 ALA A CA 1
ATOM 1526 C C . ALA A 1 208 ? -27.993 -14.120 -0.036 1.00 26.53 208 ALA A C 1
ATOM 1527 O O . ALA A 1 208 ? -28.270 -13.387 -0.981 1.00 24.18 208 ALA A O 1
ATOM 1529 N N . SER A 1 209 ? -27.327 -13.704 1.035 1.00 25.92 209 SER A N 1
ATOM 1530 C CA . SER A 1 209 ? -26.909 -12.320 1.231 1.00 28.41 209 SER A CA 1
ATOM 1531 C C . SER A 1 209 ? -26.305 -11.597 0.022 1.00 29.07 209 SER A C 1
ATOM 1532 O O . SER A 1 209 ? -26.661 -10.443 -0.247 1.00 32.12 209 SER A O 1
ATOM 1535 N N . GLY A 1 210 ? -25.398 -12.249 -0.700 1.00 25.16 210 GLY A N 1
ATOM 1536 C CA . GLY A 1 210 ? -24.789 -11.603 -1.852 1.00 20.79 210 GLY A CA 1
ATOM 1537 C C . GLY A 1 210 ? -25.387 -12.061 -3.171 1.00 22.94 210 GLY A C 1
ATOM 1538 O O . GLY A 1 210 ? -24.788 -11.887 -4.237 1.00 21.49 210 GLY A O 1
ATOM 1539 N N . GLY A 1 211 ? -26.579 -12.648 -3.100 1.00 22.34 211 GLY A N 1
ATOM 1540 C CA . GLY A 1 211 ? -27.249 -13.128 -4.293 1.00 20.53 211 GLY A CA 1
ATOM 1541 C C . GLY A 1 211 ? -26.871 -14.568 -4.586 1.00 20.55 211 GLY A C 1
ATOM 1542 O O . GLY A 1 211 ? -25.786 -15.013 -4.218 1.00 19.27 211 GLY A O 1
ATOM 1543 N N . LEU A 1 212 ? -27.763 -15.303 -5.239 1.00 18.67 212 LEU A N 1
ATOM 1544 C CA . LEU A 1 212 ? -27.485 -16.691 -5.580 1.00 19.84 212 LEU A CA 1
ATOM 1545 C C . LEU A 1 212 ? -26.216 -16.763 -6.430 1.00 19.62 212 LEU A C 1
ATOM 1546 O O . LEU A 1 212 ? -26.046 -15.984 -7.360 1.00 19.56 212 LEU A O 1
ATOM 1551 N N . CYS A 1 213 ? -25.326 -17.691 -6.100 1.00 18.29 213 CYS A N 1
ATOM 1552 C CA . CYS A 1 213 ? -24.073 -17.854 -6.834 1.00 19.53 213 CYS A CA 1
ATOM 1553 C C . CYS A 1 213 ? -23.171 -16.630 -6.705 1.00 18.66 213 CYS A C 1
ATOM 1554 O O . CYS A 1 213 ? -22.196 -16.501 -7.445 1.00 17.98 213 CYS A O 1
ATOM 1557 N N . GLY A 1 214 ? -23.505 -15.742 -5.769 1.00 15.01 214 GLY A N 1
ATOM 1558 C CA . GLY A 1 214 ? -22.727 -14.532 -5.550 1.00 13.78 214 GLY A CA 1
ATOM 1559 C C . GLY A 1 214 ? -22.895 -13.498 -6.655 1.00 16.99 214 GLY A C 1
ATOM 1560 O O . GLY A 1 214 ? -22.046 -12.624 -6.839 1.00 17.14 214 GLY A O 1
ATOM 1561 N N . ILE A 1 215 ? -24.007 -13.588 -7.375 1.00 16.05 215 ILE A N 1
ATOM 1562 C CA . ILE A 1 215 ? -24.289 -12.709 -8.497 1.00 17.79 215 ILE A CA 1
ATOM 1563 C C . ILE A 1 215 ? -24.261 -11.203 -8.213 1.00 18.89 215 ILE A C 1
ATOM 1564 O O . ILE A 1 215 ? -24.007 -10.406 -9.121 1.00 16.97 215 ILE A O 1
ATOM 1569 N N . ALA A 1 216 ? -24.516 -10.806 -6.969 1.00 17.49 216 ALA A N 1
ATOM 1570 C CA . ALA A 1 216 ? -24.499 -9.385 -6.618 1.00 17.82 216 ALA A CA 1
ATOM 1571 C C . ALA A 1 216 ? -23.238 -8.971 -5.861 1.00 17.83 216 ALA A C 1
ATOM 1572 O O . ALA A 1 216 ? -23.160 -7.858 -5.342 1.00 19.33 216 ALA A O 1
ATOM 1574 N N . MET A 1 217 ? -22.252 -9.858 -5.798 1.00 20.16 217 MET A N 1
ATOM 1575 C CA . MET A 1 217 ? -21.022 -9.561 -5.068 1.00 19.61 217 MET A CA 1
ATOM 1576 C C . MET A 1 217 ? -20.022 -8.647 -5.773 1.00 20.17 217 MET A C 1
ATOM 1577 O O . MET A 1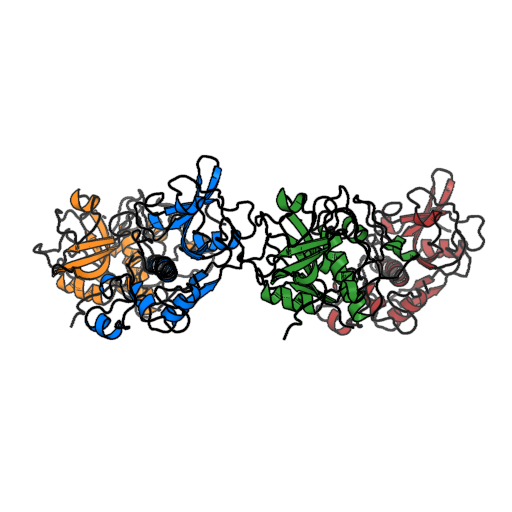 217 ? -19.378 -7.814 -5.121 1.00 19.74 217 MET A O 1
ATOM 1582 N N . GLU A 1 218 ? -19.896 -8.785 -7.088 1.00 20.43 218 GLU A N 1
ATOM 1583 C CA . GLU A 1 218 ? -18.956 -7.957 -7.848 1.00 23.50 218 GLU A CA 1
ATOM 1584 C C . GLU A 1 218 ? -19.546 -7.532 -9.184 1.00 21.73 218 GLU A C 1
ATOM 1585 O O . GLU A 1 218 ? -19.030 -7.894 -10.242 1.00 18.65 218 GLU A O 1
ATOM 1591 N N . ALA A 1 219 ? -20.631 -6.771 -9.133 1.00 19.78 219 ALA A N 1
ATOM 1592 C CA . ALA A 1 219 ? -21.288 -6.303 -10.347 1.00 18.75 219 ALA A CA 1
ATOM 1593 C C . ALA A 1 219 ? -20.844 -4.886 -10.697 1.00 16.84 219 ALA A C 1
ATOM 1594 O O . ALA A 1 219 ? -20.591 -4.069 -9.815 1.00 17.83 219 ALA A O 1
ATOM 1596 N N . SER A 1 220 ? -20.749 -4.606 -11.991 1.00 18.06 220 SER A N 1
ATOM 1597 C CA . SER A 1 220 ? -20.354 -3.289 -12.467 1.00 16.72 220 SER A CA 1
ATOM 1598 C C . SER A 1 220 ? -20.932 -3.068 -13.860 1.00 17.76 220 SER A C 1
ATOM 1599 O O . SER A 1 220 ? -21.292 -4.028 -14.548 1.00 15.51 220 SER A O 1
ATOM 1602 N N . TYR A 1 221 ? -21.029 -1.802 -14.261 1.00 17.29 221 TYR A N 1
ATOM 1603 C CA . TYR A 1 221 ? -21.571 -1.451 -15.567 1.00 18.16 221 TYR A CA 1
ATOM 1604 C C . TYR A 1 221 ? -20.892 -0.201 -16.110 1.00 17.33 221 TYR A C 1
ATOM 1605 O O . TYR A 1 221 ? -20.399 0.624 -15.348 1.00 20.89 221 TYR A O 1
ATOM 1614 N N . PRO A 1 222 ? -20.849 -0.055 -17.443 1.00 18.29 222 PRO A N 1
ATOM 1615 C CA . PRO A 1 222 ? -20.222 1.098 -18.091 1.00 19.31 222 PRO A CA 1
ATOM 1616 C C . PRO A 1 222 ? -21.113 2.337 -18.129 1.00 22.89 222 PRO A C 1
ATOM 1617 O O . PRO A 1 222 ? -22.338 2.230 -18.122 1.00 20.96 222 PRO A O 1
ATOM 1621 N N . VAL A 1 223 ? -20.478 3.507 -18.160 1.00 25.67 223 VAL A N 1
ATOM 1622 C CA . VAL A 1 223 ? -21.187 4.779 -18.226 1.00 26.46 223 VAL A CA 1
ATOM 1623 C C . VAL A 1 223 ? -20.903 5.407 -19.592 1.00 27.82 223 VAL A C 1
ATOM 1624 O O . VAL A 1 223 ? -19.757 5.439 -20.039 1.00 28.01 223 VAL A O 1
ATOM 1628 N N . LYS A 1 224 ? -21.947 5.885 -20.263 1.00 30.18 224 LYS A N 1
ATOM 1629 C CA . LYS A 1 224 ? -21.798 6.504 -21.585 1.00 33.25 224 LYS A CA 1
ATOM 1630 C C . LYS A 1 224 ? -22.865 7.586 -21.763 1.00 36.45 224 LYS A C 1
ATOM 1631 O O . LYS A 1 224 ? -24.043 7.331 -21.524 1.00 36.27 224 LYS A O 1
ATOM 1637 N N . THR A 1 225 ? -22.473 8.784 -22.201 1.00 40.89 225 THR A N 1
ATOM 1638 C CA . THR A 1 225 ? -23.455 9.864 -22.359 1.00 44.88 225 THR A CA 1
ATOM 1639 C C . THR A 1 225 ? -23.407 10.722 -23.626 1.00 48.93 225 THR A C 1
ATOM 1640 O O . THR A 1 225 ? -24.449 10.961 -24.246 1.00 50.64 225 THR A O 1
ATOM 1644 N N . TYR A 1 226 ? -22.210 11.198 -23.979 1.00 51.04 226 TYR A N 1
ATOM 1645 C CA . TYR A 1 226 ? -21.973 12.067 -25.145 1.00 54.53 226 TYR A CA 1
ATOM 1646 C C . TYR A 1 226 ? -21.843 13.540 -24.745 1.00 56.12 226 TYR A C 1
ATOM 1647 O O . TYR A 1 226 ? -22.738 14.333 -25.108 1.00 56.77 226 TYR A O 1
ATOM 1656 N N . ASP B 1 3 ? -16.891 17.622 -50.860 1.00 51.20 3 ASP B N 1
ATOM 1657 C CA . ASP B 1 3 ? -17.380 16.274 -51.268 1.00 50.57 3 ASP B CA 1
ATOM 1658 C C . ASP B 1 3 ? -18.121 15.592 -50.113 1.00 48.89 3 ASP B C 1
ATOM 1659 O O . ASP B 1 3 ? -17.832 15.841 -48.940 1.00 48.26 3 ASP B O 1
ATOM 1664 N N . LEU B 1 4 ? -19.065 14.723 -50.457 1.00 45.20 4 LEU B N 1
ATOM 1665 C CA . LEU B 1 4 ? -19.866 14.008 -49.467 1.00 43.86 4 LEU B CA 1
ATOM 1666 C C . LEU B 1 4 ? -19.127 12.836 -48.829 1.00 41.92 4 LEU B C 1
ATOM 1667 O O . LEU B 1 4 ? -18.432 12.083 -49.510 1.00 42.92 4 LEU B O 1
ATOM 1672 N N . PRO B 1 5 ? -19.257 12.671 -47.504 1.00 40.34 5 PRO B N 1
ATOM 1673 C CA . PRO B 1 5 ? -18.570 11.549 -46.858 1.00 39.21 5 PRO B CA 1
ATOM 1674 C C . PRO B 1 5 ? -19.149 10.222 -47.363 1.00 39.05 5 PRO B C 1
ATOM 1675 O O . PRO B 1 5 ? -20.313 10.157 -47.761 1.00 39.13 5 PRO B O 1
ATOM 1679 N N . PRO B 1 6 ? -18.337 9.151 -47.372 1.00 36.41 6 PRO B N 1
ATOM 1680 C CA . PRO B 1 6 ? -18.807 7.845 -47.846 1.00 34.60 6 PRO B CA 1
ATOM 1681 C C . PRO B 1 6 ? -19.851 7.187 -46.951 1.00 33.64 6 PRO B C 1
ATOM 1682 O O . PRO B 1 6 ? -20.578 6.295 -47.383 1.00 31.81 6 PRO B O 1
ATOM 1686 N N . SER B 1 7 ? -19.915 7.618 -45.698 1.00 33.07 7 SER B N 1
ATOM 1687 C CA . SER B 1 7 ? -20.890 7.066 -44.774 1.00 32.47 7 SER B CA 1
ATOM 1688 C C . SER B 1 7 ? -21.298 8.104 -43.734 1.00 31.69 7 SER B C 1
ATOM 1689 O O . SER B 1 7 ? -20.557 9.043 -43.452 1.00 32.28 7 SER B O 1
ATOM 1692 N N . VAL B 1 8 ? -22.499 7.941 -43.188 1.00 29.84 8 VAL B N 1
ATOM 1693 C CA . VAL B 1 8 ? -23.021 8.860 -42.181 1.00 28.65 8 VAL B CA 1
ATOM 1694 C C . VAL B 1 8 ? -23.952 8.122 -41.229 1.00 28.10 8 VAL B C 1
ATOM 1695 O O . VAL B 1 8 ? -24.797 7.340 -41.662 1.00 30.17 8 VAL B O 1
ATOM 1699 N N . ASP B 1 9 ? -23.792 8.360 -39.934 1.00 27.33 9 ASP B N 1
ATOM 1700 C CA . ASP B 1 9 ? -24.653 7.722 -38.943 1.00 27.29 9 ASP B CA 1
ATOM 1701 C C . ASP B 1 9 ? -24.812 8.641 -37.747 1.00 25.63 9 ASP B C 1
ATOM 1702 O O . ASP B 1 9 ? -24.011 8.609 -36.817 1.00 27.44 9 ASP B O 1
ATOM 1707 N N . TRP B 1 10 ? -25.853 9.461 -37.770 1.00 24.71 10 TRP B N 1
ATOM 1708 C CA . TRP B 1 10 ? -26.090 10.394 -36.682 1.00 24.18 10 TRP B CA 1
ATOM 1709 C C . TRP B 1 10 ? -26.328 9.738 -35.332 1.00 24.27 10 TRP B C 1
ATOM 1710 O O . TRP B 1 10 ? -26.247 10.399 -34.299 1.00 23.66 10 TRP B O 1
ATOM 1721 N N . ARG B 1 11 ? -26.610 8.438 -35.333 1.00 23.82 11 ARG B N 1
ATOM 1722 C CA . ARG B 1 11 ? -26.827 7.730 -34.076 1.00 24.79 11 ARG B CA 1
ATOM 1723 C C . ARG B 1 11 ? -25.506 7.670 -33.321 1.00 27.48 11 ARG B C 1
ATOM 1724 O O . ARG B 1 11 ? -25.465 7.877 -32.110 1.00 28.42 11 ARG B O 1
ATOM 1732 N N . GLN B 1 12 ? -24.428 7.396 -34.050 1.00 30.53 12 GLN B N 1
ATOM 1733 C CA . GLN B 1 12 ? -23.102 7.311 -33.456 1.00 33.81 12 GLN B CA 1
ATOM 1734 C C . GLN B 1 12 ? -22.584 8.669 -32.991 1.00 33.82 12 GLN B C 1
ATOM 1735 O O . GLN B 1 12 ? -21.684 8.742 -32.154 1.00 35.19 12 GLN B O 1
ATOM 1741 N N . LYS B 1 13 ? -23.155 9.746 -33.522 1.00 33.32 13 LYS B N 1
ATOM 1742 C CA . LYS B 1 13 ? -22.725 11.076 -33.125 1.00 33.35 13 LYS B CA 1
ATOM 1743 C C . LYS B 1 13 ? -23.591 11.663 -32.013 1.00 31.97 13 LYS B C 1
ATOM 1744 O O . LYS B 1 13 ? -23.494 12.845 -31.689 1.00 33.65 13 LYS B O 1
ATOM 1750 N N . GLY B 1 14 ? -24.424 10.817 -31.416 1.00 29.58 14 GLY B N 1
ATOM 1751 C CA . GLY B 1 14 ? -25.271 11.253 -30.319 1.00 28.23 14 GLY B CA 1
ATOM 1752 C C . GLY B 1 14 ? -26.344 12.265 -30.668 1.00 26.78 14 GLY B C 1
ATOM 1753 O O . GLY B 1 14 ? -26.713 13.093 -29.838 1.00 27.13 14 GLY B O 1
ATOM 1754 N N . ALA B 1 15 ? -26.856 12.203 -31.889 1.00 26.59 15 ALA B N 1
ATOM 1755 C CA . ALA B 1 15 ? -27.897 13.133 -32.309 1.00 25.78 15 ALA B CA 1
ATOM 1756 C C . ALA B 1 15 ? -29.224 12.426 -32.551 1.00 24.28 15 ALA B C 1
ATOM 1757 O O . ALA B 1 15 ? -30.142 13.013 -33.116 1.00 25.76 15 ALA B O 1
ATOM 1759 N N . VAL B 1 16 ? -29.330 11.174 -32.110 1.00 22.42 16 VAL B N 1
ATOM 1760 C CA . VAL B 1 16 ? -30.554 10.407 -32.316 1.00 22.47 16 VAL B CA 1
ATOM 1761 C C . VAL B 1 16 ? -31.013 9.719 -31.034 1.00 24.56 16 VAL B C 1
ATOM 1762 O O . VAL B 1 16 ? -30.257 8.958 -30.429 1.00 27.46 16 VAL B O 1
ATOM 1766 N N . THR B 1 17 ? -32.255 9.974 -30.629 1.00 23.10 17 THR B N 1
ATOM 1767 C CA . THR B 1 17 ? -32.779 9.365 -29.418 1.00 21.06 17 THR B CA 1
ATOM 1768 C C . THR B 1 17 ? -33.191 7.937 -29.688 1.00 22.80 17 THR B C 1
ATOM 1769 O O . THR B 1 17 ? -32.986 7.426 -30.785 1.00 24.31 17 THR B O 1
ATOM 1773 N N . GLY B 1 18 ? -33.779 7.292 -28.688 1.00 23.18 18 GLY B N 1
ATOM 1774 C CA . GLY B 1 18 ? -34.196 5.912 -28.852 1.00 22.13 18 GLY B CA 1
ATOM 1775 C C . GLY B 1 18 ? -35.392 5.723 -29.768 1.00 23.19 18 GLY B C 1
ATOM 1776 O O . GLY B 1 18 ? -36.137 6.664 -30.052 1.00 21.29 18 GLY B O 1
ATOM 1777 N N . VAL B 1 19 ? -35.566 4.493 -30.240 1.00 22.38 19 VAL B N 1
ATOM 1778 C CA . VAL B 1 19 ? -36.677 4.149 -31.119 1.00 22.91 19 VAL B CA 1
ATOM 1779 C C . VAL B 1 19 ? -37.983 4.124 -30.324 1.00 22.71 19 VAL B C 1
ATOM 1780 O O . VAL B 1 19 ? -38.034 3.585 -29.219 1.00 20.80 19 VAL B O 1
ATOM 1784 N N . LYS B 1 20 ? -39.032 4.696 -30.909 1.00 21.10 20 LYS B N 1
ATOM 1785 C CA . LYS B 1 20 ? -40.334 4.768 -30.267 1.00 22.18 20 LYS B CA 1
ATOM 1786 C C . LYS B 1 20 ? -41.350 3.884 -30.986 1.00 23.79 20 LYS B C 1
ATOM 1787 O O . LYS B 1 20 ? -41.077 3.340 -32.060 1.00 21.64 20 LYS B O 1
ATOM 1793 N N . ASP B 1 21 ? -42.522 3.746 -30.378 1.00 23.60 21 ASP B N 1
ATOM 1794 C CA . ASP B 1 21 ? -43.610 2.975 -30.952 1.00 22.99 21 ASP B CA 1
ATOM 1795 C C . ASP B 1 21 ? -44.821 3.896 -30.936 1.00 21.91 21 ASP B C 1
ATOM 1796 O O . ASP B 1 21 ? -45.338 4.220 -29.875 1.00 23.55 21 ASP B O 1
ATOM 1801 N N . GLN B 1 22 ? -45.262 4.322 -32.113 1.00 21.46 22 GLN B N 1
ATOM 1802 C CA . GLN B 1 22 ? -46.401 5.225 -32.211 1.00 22.63 22 GLN B CA 1
ATOM 1803 C C . GLN B 1 22 ? -47.711 4.548 -31.843 1.00 19.50 22 GLN B C 1
ATOM 1804 O O . GLN B 1 22 ? -48.702 5.219 -31.565 1.00 16.30 22 GLN B O 1
ATOM 1810 N N . GLY B 1 23 ? -47.711 3.220 -31.850 1.00 20.81 23 GLY B N 1
ATOM 1811 C CA . GLY B 1 23 ? -48.919 2.489 -31.526 1.00 22.87 23 GLY B CA 1
ATOM 1812 C C . GLY B 1 23 ? -49.959 2.595 -32.625 1.00 22.86 23 GLY B C 1
ATOM 1813 O O . GLY B 1 23 ? -49.618 2.788 -33.794 1.00 23.36 23 GLY B O 1
ATOM 1814 N N . LYS B 1 24 ? -51.230 2.491 -32.245 1.00 23.38 24 LYS B N 1
ATOM 1815 C CA . LYS B 1 24 ? -52.333 2.543 -33.201 1.00 22.41 24 LYS B CA 1
ATOM 1816 C C . LYS B 1 24 ? -52.619 3.911 -33.792 1.00 22.20 24 LYS B C 1
ATOM 1817 O O . LYS B 1 24 ? -53.303 4.019 -34.805 1.00 21.19 24 LYS B O 1
ATOM 1823 N N . CYS B 1 25 ? -52.111 4.949 -33.147 1.00 22.01 25 CYS B N 1
ATOM 1824 C CA . CYS B 1 25 ? -52.308 6.316 -33.600 1.00 21.14 25 CYS B CA 1
ATOM 1825 C C . CYS B 1 25 ? -51.532 6.565 -34.901 1.00 20.83 25 CYS B C 1
ATOM 1826 O O . CYS B 1 25 ? -50.346 6.241 -34.993 1.00 19.39 25 CYS B O 1
ATOM 1829 N N . GLY B 1 26 ? -52.207 7.117 -35.908 1.00 20.97 26 GLY B N 1
ATOM 1830 C CA . GLY B 1 26 ? -51.549 7.410 -37.176 1.00 17.06 26 GLY B CA 1
ATOM 1831 C C . GLY B 1 26 ? -50.750 8.698 -37.065 1.00 17.56 26 GLY B C 1
ATOM 1832 O O . GLY B 1 26 ? -50.942 9.643 -37.837 1.00 17.92 26 GLY B O 1
ATOM 1833 N N . SER B 1 27 ? -49.837 8.728 -36.100 1.00 16.61 27 SER B N 1
ATOM 1834 C CA . SER B 1 27 ? -49.003 9.899 -35.826 1.00 16.72 27 SER B CA 1
ATOM 1835 C C . SER B 1 27 ? -47.567 9.806 -36.347 1.00 17.22 27 SER B C 1
ATOM 1836 O O . SER B 1 27 ? -46.666 10.456 -35.810 1.00 20.53 27 SER B O 1
ATOM 1839 N N . CYS B 1 28 ? -47.343 9.003 -37.379 1.00 16.24 28 CYS B N 1
ATOM 1840 C CA . CYS B 1 28 ? -46.003 8.853 -37.932 1.00 15.88 28 CYS B CA 1
ATOM 1841 C C . CYS B 1 28 ? -45.413 10.205 -38.324 1.00 17.33 28 CYS B C 1
ATOM 1842 O O . CYS B 1 28 ? -44.219 10.427 -38.165 1.00 15.59 28 CYS B O 1
ATOM 1845 N N . TRP B 1 29 ? -46.251 11.105 -38.838 1.00 17.86 29 TRP B N 1
ATOM 1846 C CA . TRP B 1 29 ? -45.791 12.428 -39.244 1.00 16.10 29 TRP B CA 1
ATOM 1847 C C . TRP B 1 29 ? -45.188 13.187 -38.066 1.00 18.59 29 TRP B C 1
ATOM 1848 O O . TRP B 1 29 ? -44.210 13.921 -38.228 1.00 19.94 29 TRP B O 1
ATOM 1859 N N . ALA B 1 30 ? -45.771 13.015 -36.883 1.00 15.11 30 ALA B N 1
ATOM 1860 C CA . ALA B 1 30 ? -45.269 13.698 -35.697 1.00 14.22 30 ALA B CA 1
ATOM 1861 C C . ALA B 1 30 ? -43.942 13.093 -35.243 1.00 15.07 30 ALA B C 1
ATOM 1862 O O . ALA B 1 30 ? -43.038 13.815 -34.825 1.00 17.30 30 ALA B O 1
ATOM 1864 N N . PHE B 1 31 ? -43.820 11.771 -35.312 1.00 16.54 31 PHE B N 1
ATOM 1865 C CA . PHE B 1 31 ? -42.573 11.130 -34.910 1.00 17.12 31 PHE B CA 1
ATOM 1866 C C . PHE B 1 31 ? -41.438 11.471 -35.878 1.00 17.16 31 PHE B C 1
ATOM 1867 O O . PHE B 1 31 ? -40.305 11.698 -35.455 1.00 18.53 31 PHE B O 1
ATOM 1875 N N . SER B 1 32 ? -41.749 11.514 -37.168 1.00 18.39 32 SER B N 1
ATOM 1876 C CA . SER B 1 32 ? -40.752 11.845 -38.187 1.00 18.31 32 SER B CA 1
ATOM 1877 C C . SER B 1 32 ? -40.236 13.253 -37.917 1.00 17.66 32 SER B C 1
ATOM 1878 O O . SER B 1 32 ? -39.027 13.488 -37.915 1.00 18.26 32 SER B O 1
ATOM 1881 N N . THR B 1 33 ? -41.164 14.180 -37.675 1.00 15.45 33 THR B N 1
ATOM 1882 C CA . THR B 1 33 ? -40.816 15.572 -37.385 1.00 16.04 33 THR B CA 1
ATOM 1883 C C . THR B 1 33 ? -39.890 15.659 -36.180 1.00 16.54 33 THR B C 1
ATOM 1884 O O . THR B 1 33 ? -38.864 16.348 -36.216 1.00 15.74 33 THR B O 1
ATOM 1888 N N . VAL B 1 34 ? -40.259 14.967 -35.105 1.00 17.41 34 VAL B N 1
ATOM 1889 C CA . VAL B 1 34 ? -39.462 14.985 -33.887 1.00 15.63 34 VAL B CA 1
ATOM 1890 C C . VAL B 1 34 ? -38.043 14.436 -34.085 1.00 15.46 34 VAL B C 1
ATOM 1891 O O . VAL B 1 34 ? -37.086 14.978 -33.529 1.00 15.93 34 VAL B O 1
ATOM 1895 N N . VAL B 1 35 ? -37.887 13.368 -34.863 1.00 15.75 35 VAL B N 1
ATOM 1896 C CA . VAL B 1 35 ? -36.542 12.839 -35.077 1.00 15.61 35 VAL B CA 1
ATOM 1897 C C . VAL B 1 35 ? -35.661 13.948 -35.656 1.00 17.14 35 VAL B C 1
ATOM 1898 O O . VAL B 1 35 ? -34.561 14.197 -35.172 1.00 19.62 35 VAL B O 1
ATOM 1902 N N . SER B 1 36 ? -36.163 14.629 -36.682 1.00 16.86 36 SER B N 1
ATOM 1903 C CA . SER B 1 36 ? -35.413 15.702 -37.329 1.00 18.09 36 SER B CA 1
ATOM 1904 C C . SER B 1 36 ? -35.123 16.880 -36.417 1.00 18.32 36 SER B C 1
ATOM 1905 O O . SER B 1 36 ? -34.026 17.430 -36.460 1.00 19.50 36 SER B O 1
ATOM 1908 N N . VAL B 1 37 ? -36.100 17.279 -35.604 1.00 18.40 37 VAL B N 1
ATOM 1909 C CA . VAL B 1 37 ? -35.894 18.402 -34.700 1.00 17.85 37 VAL B CA 1
ATOM 1910 C C . VAL B 1 37 ? -34.941 18.010 -33.568 1.00 21.79 37 VAL B C 1
ATOM 1911 O O . VAL B 1 37 ? -34.076 18.798 -33.184 1.00 21.70 37 VAL B O 1
ATOM 1915 N N . GLU B 1 38 ? -35.092 16.801 -33.032 1.00 21.19 38 GLU B N 1
ATOM 1916 C CA . GLU B 1 38 ? -34.198 16.357 -31.968 1.00 22.55 38 GLU B CA 1
ATOM 1917 C C . GLU B 1 38 ? -32.778 16.337 -32.535 1.00 23.88 38 GLU B C 1
ATOM 1918 O O . GLU B 1 38 ? -31.807 16.678 -31.849 1.00 24.48 38 GLU B O 1
ATOM 1924 N N . GLY B 1 39 ? -32.676 15.940 -33.799 1.00 23.77 39 GLY B N 1
ATOM 1925 C CA . GLY B 1 39 ? -31.386 15.854 -34.454 1.00 23.55 39 GLY B CA 1
ATOM 1926 C C . GLY B 1 39 ? -30.649 17.169 -34.634 1.00 23.59 39 GLY B C 1
ATOM 1927 O O . GLY B 1 39 ? -29.492 17.292 -34.238 1.00 21.51 39 GLY B O 1
ATOM 1928 N N . ILE B 1 40 ? -31.310 18.154 -35.233 1.00 25.07 40 ILE B N 1
ATOM 1929 C CA . ILE B 1 40 ? -30.674 19.443 -35.467 1.00 23.78 40 ILE B CA 1
ATOM 1930 C C . ILE B 1 40 ? -30.398 20.179 -34.159 1.00 26.29 40 ILE B C 1
ATOM 1931 O O . ILE B 1 40 ? -29.457 20.969 -34.075 1.00 23.90 40 ILE B O 1
ATOM 1936 N N . ASN B 1 41 ? -31.211 19.928 -33.137 1.00 25.03 41 ASN B N 1
ATOM 1937 C CA . ASN B 1 41 ? -30.993 20.585 -31.854 1.00 25.00 41 ASN B CA 1
ATOM 1938 C C . ASN B 1 41 ? -29.744 20.015 -31.186 1.00 25.76 41 ASN B C 1
ATOM 1939 O O . ASN B 1 41 ? -28.988 20.745 -30.540 1.00 25.66 41 ASN B O 1
ATOM 1944 N N . ALA B 1 42 ? -29.530 18.714 -31.347 1.00 22.32 42 ALA B N 1
ATOM 1945 C CA . ALA B 1 42 ? -28.365 18.067 -30.768 1.00 25.03 42 ALA B CA 1
ATOM 1946 C C . ALA B 1 42 ? -27.112 18.524 -31.503 1.00 26.47 42 ALA B C 1
ATOM 1947 O O . ALA B 1 42 ? -26.077 18.773 -30.889 1.00 29.77 42 ALA B O 1
ATOM 1949 N N . ILE B 1 43 ? -27.212 18.637 -32.821 1.00 27.89 43 ILE B N 1
ATOM 1950 C CA . ILE B 1 43 ? -26.087 19.062 -33.642 1.00 28.74 43 ILE B CA 1
ATOM 1951 C C . ILE B 1 43 ? -25.685 20.508 -33.358 1.00 30.10 43 ILE B C 1
ATOM 1952 O O . ILE B 1 43 ? -24.501 20.839 -33.319 1.00 31.84 43 ILE B O 1
ATOM 1957 N N . ARG B 1 44 ? -26.676 21.364 -33.144 1.00 31.95 44 ARG B N 1
ATOM 1958 C CA . ARG B 1 44 ? -26.427 22.777 -32.888 1.00 31.31 44 ARG B CA 1
ATOM 1959 C C . ARG B 1 44 ? -26.055 23.121 -31.451 1.00 32.22 44 ARG B C 1
ATOM 1960 O O . ARG B 1 44 ? -25.325 24.085 -31.213 1.00 33.11 44 ARG B O 1
ATOM 1968 N N . THR B 1 45 ? -26.545 22.343 -30.491 1.00 30.35 45 THR B N 1
ATOM 1969 C CA . THR B 1 45 ? -26.259 22.636 -29.091 1.00 30.44 45 THR B CA 1
ATOM 1970 C C . THR B 1 45 ? -25.399 21.594 -28.386 1.00 31.88 45 THR B C 1
ATOM 1971 O O . THR B 1 45 ? -24.828 21.872 -27.336 1.00 32.93 45 THR B O 1
ATOM 1975 N N . GLY B 1 46 ? -25.313 20.397 -28.954 1.00 32.59 46 GLY B N 1
ATOM 1976 C CA . GLY B 1 46 ? -24.517 19.350 -28.337 1.00 33.10 46 GLY B CA 1
ATOM 1977 C C . GLY B 1 46 ? -25.289 18.613 -27.260 1.00 34.29 46 GLY B C 1
ATOM 1978 O O . GLY B 1 46 ? -24.763 17.715 -26.603 1.00 35.79 46 GLY B O 1
ATOM 1979 N N . SER B 1 47 ? -26.548 18.990 -27.080 1.00 35.08 47 SER B N 1
ATOM 1980 C CA . SER B 1 47 ? -27.394 18.357 -26.077 1.00 35.63 47 SER B CA 1
ATOM 1981 C C . SER B 1 47 ? -28.554 17.603 -26.731 1.00 32.52 47 SER B C 1
ATOM 1982 O O . SER B 1 47 ? -29.380 18.198 -27.418 1.00 33.27 47 SER B O 1
ATOM 1985 N N . LEU B 1 48 ? -28.604 16.290 -26.526 1.00 30.16 48 LEU B N 1
ATOM 1986 C CA . LEU B 1 48 ? -29.666 15.464 -27.096 1.00 26.77 48 LEU B CA 1
ATOM 1987 C C . LEU B 1 48 ? -30.873 15.442 -26.165 1.00 25.96 48 LEU B C 1
ATOM 1988 O O . LEU B 1 48 ? -30.813 14.889 -25.069 1.00 26.50 48 LEU B O 1
ATOM 1993 N N . VAL B 1 49 ? -31.967 16.043 -26.615 1.00 26.28 49 VAL B N 1
ATOM 1994 C CA . VAL B 1 49 ? -33.196 16.118 -25.831 1.00 27.06 49 VAL B CA 1
ATOM 1995 C C . VAL B 1 49 ? -34.380 15.448 -26.531 1.00 25.04 49 VAL B C 1
ATOM 1996 O O . VAL B 1 49 ? -34.612 15.676 -27.717 1.00 23.28 49 VAL B O 1
ATOM 2000 N N . SER B 1 50 ? -35.129 14.629 -25.794 1.00 24.65 50 SER B N 1
ATOM 2001 C CA . SER B 1 50 ? -36.294 13.956 -26.362 1.00 22.36 50 SER B CA 1
ATOM 2002 C C . SER B 1 50 ? -37.453 14.938 -26.388 1.00 20.29 50 SER B C 1
ATOM 2003 O O . SER B 1 50 ? -37.798 15.537 -25.365 1.00 18.49 50 SER B O 1
ATOM 2006 N N . LEU B 1 51 ? -38.059 15.103 -27.556 1.00 17.43 51 LEU B N 1
ATOM 2007 C CA . LEU B 1 51 ? -39.152 16.054 -27.699 1.00 18.25 51 LEU B CA 1
ATOM 2008 C C . LEU B 1 51 ? -40.535 15.417 -27.750 1.00 18.28 51 LEU B C 1
ATOM 2009 O O . LEU B 1 51 ? -40.668 14.199 -27.902 1.00 19.34 51 LEU B O 1
ATOM 2014 N N . SER B 1 52 ? -41.557 16.261 -27.631 1.00 17.79 52 SER B N 1
ATOM 2015 C CA . SER B 1 52 ? -42.952 15.833 -27.574 1.00 18.11 52 SER B CA 1
ATOM 2016 C C . SER B 1 52 ? -43.758 15.671 -28.860 1.00 19.43 52 SER B C 1
ATOM 2017 O O . SER B 1 52 ? -44.225 16.650 -29.442 1.00 20.41 52 SER B O 1
ATOM 2020 N N . GLU B 1 53 ? -43.943 14.429 -29.291 1.00 17.87 53 GLU B N 1
ATOM 2021 C CA . GLU B 1 53 ? -44.751 14.162 -30.474 1.00 18.71 53 GLU B CA 1
ATOM 2022 C C . GLU B 1 53 ? -46.206 14.486 -30.116 1.00 18.58 53 GLU B C 1
ATOM 2023 O O . GLU B 1 53 ? -47.010 14.846 -30.977 1.00 16.34 53 GLU B O 1
ATOM 2029 N N . GLN B 1 54 ? -46.539 14.339 -28.836 1.00 20.59 54 GLN B N 1
ATOM 2030 C CA . GLN B 1 54 ? -47.904 14.578 -28.383 1.00 20.62 54 GLN B CA 1
ATOM 2031 C C . GLN B 1 54 ? -48.322 16.031 -28.585 1.00 21.18 54 GLN B C 1
ATOM 2032 O O . GLN B 1 54 ? -49.478 16.303 -28.916 1.00 18.89 54 GLN B O 1
ATOM 2038 N N . GLU B 1 55 ? -47.392 16.964 -28.393 1.00 19.67 55 GLU B N 1
ATOM 2039 C CA . GLU B 1 55 ? -47.732 18.369 -28.587 1.00 22.19 55 GLU B CA 1
ATOM 2040 C C . GLU B 1 55 ? -48.181 18.608 -30.022 1.00 20.93 55 GLU B C 1
ATOM 2041 O O . GLU B 1 55 ? -49.145 19.333 -30.266 1.00 20.77 55 GLU B O 1
ATOM 2047 N N . LEU B 1 56 ? -47.477 18.004 -30.974 1.00 18.80 56 LEU B N 1
ATOM 2048 C CA . LEU B 1 56 ? -47.827 18.179 -32.372 1.00 17.57 56 LEU B CA 1
ATOM 2049 C C . LEU B 1 56 ? -49.212 17.611 -32.639 1.00 20.09 56 LEU B C 1
ATOM 2050 O O . LEU B 1 56 ? -50.021 18.232 -33.332 1.00 20.45 56 LEU B O 1
ATOM 2055 N N . ILE B 1 57 ? -49.484 16.433 -32.087 1.00 18.26 57 ILE B N 1
ATOM 2056 C CA . ILE B 1 57 ? -50.769 15.779 -32.273 1.00 19.52 57 ILE B CA 1
ATOM 2057 C C . ILE B 1 57 ? -51.933 16.614 -31.727 1.00 20.11 57 ILE B C 1
ATOM 2058 O O . ILE B 1 57 ? -52.942 16.790 -32.410 1.00 17.62 57 ILE B O 1
ATOM 2063 N N . ASP B 1 58 ? -51.785 17.139 -30.514 1.00 19.88 58 ASP B N 1
ATOM 2064 C CA . ASP B 1 58 ? -52.848 17.931 -29.893 1.00 22.38 58 ASP B CA 1
ATOM 2065 C C . ASP B 1 58 ? -52.933 19.388 -30.351 1.00 23.62 58 ASP B C 1
ATOM 2066 O O . ASP B 1 58 ? -54.029 19.922 -30.504 1.00 22.79 58 ASP B O 1
ATOM 2071 N N . CYS B 1 59 ? -51.782 20.019 -30.572 1.00 24.29 59 CYS B N 1
ATOM 2072 C CA . CYS B 1 59 ? -51.733 21.437 -30.930 1.00 23.86 59 CYS B CA 1
ATOM 2073 C C . CYS B 1 59 ? -51.573 21.828 -32.391 1.00 25.08 59 CYS B C 1
ATOM 2074 O O . CYS B 1 59 ? -52.049 22.888 -32.789 1.00 22.74 59 CYS B O 1
ATOM 2077 N N . ASP B 1 60 ? -50.894 21.004 -33.186 1.00 23.03 60 ASP B N 1
ATOM 2078 C CA . ASP B 1 60 ? -50.717 21.326 -34.598 1.00 23.96 60 ASP B CA 1
ATOM 2079 C C . ASP B 1 60 ? -51.919 20.787 -35.354 1.00 26.08 60 ASP B C 1
ATOM 2080 O O . ASP B 1 60 ? -51.849 19.734 -35.986 1.00 26.18 60 ASP B O 1
ATOM 2085 N N . THR B 1 61 ? -53.020 21.533 -35.299 1.00 26.69 61 THR B N 1
ATOM 2086 C CA . THR B 1 61 ? -54.265 21.100 -35.914 1.00 29.76 61 THR B CA 1
ATOM 2087 C C . THR B 1 61 ? -54.811 21.935 -37.071 1.00 31.60 61 THR B C 1
ATOM 2088 O O . THR B 1 61 ? -55.907 21.666 -37.557 1.00 30.94 61 THR B O 1
ATOM 2092 N N . ALA B 1 62 ? -54.059 22.933 -37.521 1.00 33.85 62 ALA B N 1
ATOM 2093 C CA . ALA B 1 62 ? -54.516 23.778 -38.623 1.00 35.96 62 ALA B CA 1
ATOM 2094 C C . ALA B 1 62 ? -54.736 22.973 -39.893 1.00 37.15 62 ALA B C 1
ATOM 2095 O O . ALA B 1 62 ? -55.762 23.112 -40.559 1.00 39.30 62 ALA B O 1
ATOM 2097 N N . ASP B 1 63 ? -53.764 22.133 -40.230 1.00 37.21 63 ASP B N 1
ATOM 2098 C CA . ASP B 1 63 ? -53.847 21.312 -41.430 1.00 35.67 63 ASP B CA 1
ATOM 2099 C C . ASP B 1 63 ? -53.609 19.836 -41.121 1.00 34.76 63 ASP B C 1
ATOM 2100 O O . ASP B 1 63 ? -54.153 18.959 -41.794 1.00 36.18 63 ASP B O 1
ATOM 2105 N N . ASN B 1 64 ? -52.786 19.557 -40.115 1.00 30.44 64 ASN B N 1
ATOM 2106 C CA . ASN B 1 64 ? -52.541 18.172 -39.735 1.00 26.80 64 ASN B CA 1
ATOM 2107 C C . ASN B 1 64 ? -53.755 17.691 -38.951 1.00 26.28 64 ASN B C 1
ATOM 2108 O O . ASN B 1 64 ? -54.459 18.495 -38.332 1.00 26.08 64 ASN B O 1
ATOM 2113 N N . ASP B 1 65 ? -53.993 16.384 -38.973 1.00 26.39 65 ASP B N 1
ATOM 2114 C CA . ASP B 1 65 ? -55.167 15.821 -38.328 1.00 26.34 65 ASP B CA 1
ATOM 2115 C C . ASP B 1 65 ? -54.921 14.740 -37.273 1.00 24.97 65 ASP B C 1
ATOM 2116 O O . ASP B 1 65 ? -55.451 13.637 -37.368 1.00 23.06 65 ASP B O 1
ATOM 2121 N N . GLY B 1 66 ? -54.121 15.069 -36.265 1.00 26.26 66 GLY B N 1
ATOM 2122 C CA . GLY B 1 66 ? -53.838 14.134 -35.187 1.00 24.47 66 GLY B CA 1
ATOM 2123 C C . GLY B 1 66 ? -53.552 12.692 -35.566 1.00 23.32 66 GLY B C 1
ATOM 2124 O O . GLY B 1 66 ? -52.702 12.416 -36.405 1.00 23.03 66 GLY B O 1
ATOM 2125 N N . CYS B 1 67 ? -54.276 11.772 -34.935 1.00 25.43 67 CYS B N 1
ATOM 2126 C CA . CYS B 1 67 ? -54.109 10.340 -35.166 1.00 25.43 67 CYS B CA 1
ATOM 2127 C C . CYS B 1 67 ? -54.590 9.875 -36.525 1.00 26.51 67 CYS B C 1
ATOM 2128 O O . CYS B 1 67 ? -54.383 8.721 -36.899 1.00 27.30 67 CYS B O 1
ATOM 2131 N N . GLN B 1 68 ? -55.231 10.766 -37.265 1.00 26.47 68 GLN B N 1
ATOM 2132 C CA . GLN B 1 68 ? -55.731 10.418 -38.583 1.00 28.87 68 GLN B CA 1
ATOM 2133 C C . GLN B 1 68 ? -54.735 10.766 -39.690 1.00 28.99 68 GLN B C 1
ATOM 2134 O O . GLN B 1 68 ? -54.993 10.509 -40.868 1.00 29.56 68 GLN B O 1
ATOM 2140 N N . GLY B 1 69 ? -53.597 11.350 -39.316 1.00 27.11 69 GLY B N 1
ATOM 2141 C CA . GLY B 1 69 ? -52.594 11.697 -40.311 1.00 23.75 69 GLY B CA 1
ATOM 2142 C C . GLY B 1 69 ? -52.094 13.134 -40.283 1.00 23.62 69 GLY B C 1
ATOM 2143 O O . GLY B 1 69 ? -52.659 14.005 -39.616 1.00 21.01 69 GLY B O 1
ATOM 2144 N N . GLY B 1 70 ? -51.022 13.380 -41.026 1.00 19.89 70 GLY B N 1
ATOM 2145 C CA . GLY B 1 70 ? -50.454 14.709 -41.081 1.00 20.86 70 GLY B CA 1
ATOM 2146 C C . GLY B 1 70 ? -49.255 14.781 -42.008 1.00 22.51 70 GLY B C 1
ATOM 2147 O O . GLY B 1 70 ? -48.918 13.816 -42.704 1.00 19.18 70 GLY B O 1
ATOM 2148 N N . LEU B 1 71 ? -48.600 15.935 -42.006 1.00 21.06 71 LEU B N 1
ATOM 2149 C CA . LEU B 1 71 ? -47.433 16.165 -42.840 1.00 21.82 71 LEU B CA 1
ATOM 2150 C C . LEU B 1 71 ? -46.317 16.804 -42.023 1.00 20.87 71 LEU B C 1
ATOM 2151 O O . LEU B 1 71 ? -46.561 17.715 -41.226 1.00 20.22 71 LEU B O 1
ATOM 2156 N N . MET B 1 72 ? -45.090 16.326 -42.220 1.00 19.51 72 MET B N 1
ATOM 2157 C CA . MET B 1 72 ? -43.944 16.866 -41.496 1.00 19.44 72 MET B CA 1
ATOM 2158 C C . MET B 1 72 ? -43.697 18.350 -41.779 1.00 20.59 72 MET B C 1
ATOM 2159 O O . MET B 1 72 ? -43.353 19.107 -40.868 1.00 20.21 72 MET B O 1
ATOM 2164 N N . ASP B 1 73 ? -43.858 18.779 -43.029 1.00 21.22 73 ASP B N 1
ATOM 2165 C CA . ASP B 1 73 ? -43.614 20.179 -43.324 1.00 23.29 73 ASP B CA 1
ATOM 2166 C C . ASP B 1 73 ? -44.624 21.079 -42.609 1.00 22.73 73 ASP B C 1
ATOM 2167 O O . ASP B 1 73 ? -44.273 22.175 -42.186 1.00 21.92 73 ASP B O 1
ATOM 2172 N N . ASN B 1 74 ? -45.865 20.618 -42.448 1.00 22.56 74 ASN B N 1
ATOM 2173 C CA . ASN B 1 74 ? -46.862 21.418 -41.726 1.00 22.79 74 ASN B CA 1
ATOM 2174 C C . ASN B 1 74 ? -46.445 21.501 -40.255 1.00 21.89 74 ASN B C 1
ATOM 2175 O O . ASN B 1 74 ? -46.648 22.519 -39.596 1.00 21.63 74 ASN B O 1
ATOM 2180 N N . ALA B 1 75 ? -45.852 20.422 -39.749 1.00 20.07 75 ALA B N 1
ATOM 2181 C CA . ALA B 1 75 ? -45.406 20.376 -38.358 1.00 17.49 75 ALA B CA 1
ATOM 2182 C C . ALA B 1 75 ? -44.236 21.328 -38.111 1.00 17.42 75 ALA B C 1
ATOM 2183 O O . ALA B 1 75 ? -44.188 22.008 -37.083 1.00 16.11 75 ALA B O 1
ATOM 2185 N N . PHE B 1 76 ? -43.286 21.375 -39.044 1.00 18.27 76 PHE B N 1
ATOM 2186 C CA . PHE B 1 76 ? -42.147 22.267 -38.891 1.00 17.25 76 PHE B CA 1
ATOM 2187 C C . PHE B 1 76 ? -42.649 23.704 -38.808 1.00 19.06 76 PHE B C 1
ATOM 2188 O O . PHE B 1 76 ? -42.145 24.511 -38.031 1.00 19.36 76 PHE B O 1
ATOM 2196 N N . GLU B 1 77 ? -43.648 24.020 -39.621 1.00 21.90 77 GLU B N 1
ATOM 2197 C CA . GLU B 1 77 ? -44.216 25.363 -39.638 1.00 26.16 77 GLU B CA 1
ATOM 2198 C C . GLU B 1 77 ? -44.818 25.676 -38.254 1.00 26.41 77 GLU B C 1
ATOM 2199 O O . GLU B 1 77 ? -44.647 26.774 -37.716 1.00 25.09 77 GLU B O 1
ATOM 2205 N N . TYR B 1 78 ? -45.508 24.700 -37.673 1.00 23.95 78 TYR B N 1
ATOM 2206 C CA . TYR B 1 78 ? -46.116 24.891 -36.357 1.00 22.57 78 TYR B CA 1
ATOM 2207 C C . TYR B 1 78 ? -45.056 25.203 -35.315 1.00 20.15 78 TYR B C 1
ATOM 2208 O O . TYR B 1 78 ? -45.202 26.130 -34.513 1.00 18.24 78 TYR B O 1
ATOM 2217 N N . ILE B 1 79 ? -43.997 24.405 -35.315 1.00 21.58 79 ILE B N 1
ATOM 2218 C CA . ILE B 1 79 ? -42.907 24.579 -34.365 1.00 19.35 79 ILE B CA 1
ATOM 2219 C C . ILE B 1 79 ? -42.268 25.951 -34.529 1.00 21.57 79 ILE B C 1
ATOM 2220 O O . ILE B 1 79 ? -41.947 26.618 -33.547 1.00 21.63 79 ILE B O 1
ATOM 2225 N N . LYS B 1 80 ? -42.089 26.372 -35.776 1.00 23.27 80 LYS B N 1
ATOM 2226 C CA . LYS B 1 80 ? -41.487 27.667 -36.059 1.00 23.65 80 LYS B CA 1
ATOM 2227 C C . LYS B 1 80 ? -42.335 28.808 -35.522 1.00 23.76 80 LYS B C 1
ATOM 2228 O O . LYS B 1 80 ? -41.827 29.729 -34.887 1.00 23.56 80 LYS B O 1
ATOM 2234 N N . ASN B 1 81 ? -43.635 28.728 -35.766 1.00 25.84 81 ASN B N 1
ATOM 2235 C CA . ASN B 1 81 ? -44.556 29.778 -35.360 1.00 27.51 81 ASN B CA 1
ATOM 2236 C C . ASN B 1 81 ? -45.184 29.694 -33.973 1.00 27.59 81 ASN B C 1
ATOM 2237 O O . ASN B 1 81 ? -45.878 30.618 -33.565 1.00 28.39 81 ASN B O 1
ATOM 2242 N N . ASN B 1 82 ? -44.953 28.613 -33.240 1.00 28.96 82 ASN B N 1
ATOM 2243 C CA . ASN B 1 82 ? -45.560 28.511 -31.921 1.00 26.97 82 ASN B CA 1
ATOM 2244 C C . ASN B 1 82 ? -44.600 28.335 -30.753 1.00 27.25 82 ASN B C 1
ATOM 2245 O O . ASN B 1 82 ? -44.896 27.628 -29.795 1.00 27.06 82 ASN B O 1
ATOM 2250 N N . GLY B 1 83 ? -43.448 28.988 -30.833 1.00 28.52 83 GLY B N 1
ATOM 2251 C CA . GLY B 1 83 ? -42.488 28.920 -29.749 1.00 26.95 83 GLY B CA 1
ATOM 2252 C C . GLY B 1 83 ? -41.734 27.628 -29.526 1.00 27.07 83 GLY B C 1
ATOM 2253 O O . GLY B 1 83 ? -41.390 27.316 -28.387 1.00 28.45 83 GLY B O 1
ATOM 2254 N N . GLY B 1 84 ? -41.480 26.871 -30.588 1.00 26.31 84 GLY B N 1
ATOM 2255 C CA . GLY B 1 84 ? -40.723 25.638 -30.444 1.00 26.40 84 GLY B CA 1
ATOM 2256 C C . GLY B 1 84 ? -41.509 24.403 -30.049 1.00 24.99 84 GLY B C 1
ATOM 2257 O O . GLY B 1 84 ? -42.737 24.405 -30.078 1.00 24.12 84 GLY B O 1
ATOM 2258 N N . LEU B 1 85 ? -40.787 23.346 -29.685 1.00 21.33 85 LEU B N 1
ATOM 2259 C CA . LEU B 1 85 ? -41.397 22.085 -29.282 1.00 23.43 85 LEU B CA 1
ATOM 2260 C C . LEU B 1 85 ? -41.006 21.780 -27.841 1.00 21.86 85 LEU B C 1
ATOM 2261 O O . LEU B 1 85 ? -39.838 21.890 -27.477 1.00 21.58 85 LEU B O 1
ATOM 2266 N N . ILE B 1 86 ? -41.980 21.381 -27.029 1.00 21.29 86 ILE B N 1
ATOM 2267 C CA . ILE B 1 86 ? -41.714 21.073 -25.629 1.00 21.81 86 ILE B CA 1
ATOM 2268 C C . ILE B 1 86 ? -41.093 19.678 -25.502 1.00 21.18 86 ILE B C 1
ATOM 2269 O O . ILE B 1 86 ? -41.147 18.880 -26.440 1.00 20.53 86 ILE B O 1
ATOM 2274 N N . THR B 1 87 ? -40.490 19.390 -24.354 1.00 23.17 87 THR B N 1
ATOM 2275 C CA . THR B 1 87 ? -39.860 18.087 -24.130 1.00 24.18 87 THR B CA 1
ATOM 2276 C C . THR B 1 87 ? -40.883 16.974 -23.909 1.00 24.68 87 THR B C 1
ATOM 2277 O O . THR B 1 87 ? -42.025 17.227 -23.502 1.00 23.36 87 THR B O 1
ATOM 2281 N N . GLU B 1 88 ? -40.458 15.744 -24.185 1.00 22.48 88 GLU B N 1
ATOM 2282 C CA . GLU B 1 88 ? -41.297 14.571 -24.009 1.00 23.14 88 GLU B CA 1
ATOM 2283 C C . GLU B 1 88 ? -41.763 14.484 -22.557 1.00 25.36 88 GLU B C 1
ATOM 2284 O O . GLU B 1 88 ? -42.948 14.281 -22.279 1.00 27.48 88 GLU B O 1
ATOM 2290 N N . ALA B 1 89 ? -40.819 14.646 -21.636 1.00 26.11 89 ALA B N 1
ATOM 2291 C CA . ALA B 1 89 ? -41.109 14.571 -20.210 1.00 27.92 89 ALA B CA 1
ATOM 2292 C C . ALA B 1 89 ? -42.235 15.514 -19.802 1.00 28.27 89 ALA B C 1
ATOM 2293 O O . ALA B 1 89 ? -43.090 15.155 -19.000 1.00 26.94 89 ALA B O 1
ATOM 2295 N N . ALA B 1 90 ? -42.235 16.720 -20.363 1.00 26.48 90 ALA B N 1
ATOM 2296 C CA . ALA B 1 90 ? -43.255 17.704 -20.032 1.00 26.10 90 ALA B CA 1
ATOM 2297 C C . 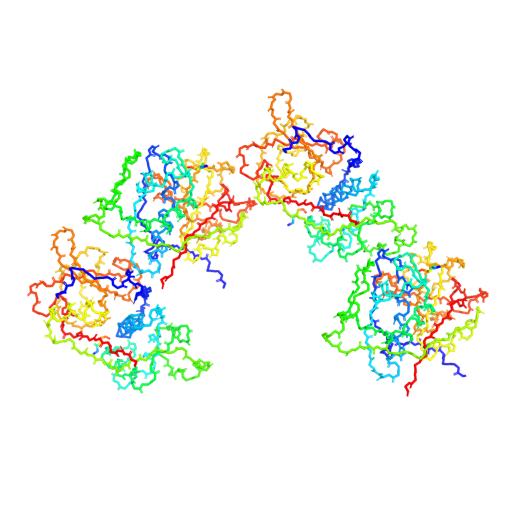ALA B 1 90 ? -44.614 17.406 -20.650 1.00 25.53 90 ALA B C 1
ATOM 2298 O O . ALA B 1 90 ? -45.641 17.804 -20.106 1.00 26.32 90 ALA B O 1
ATOM 2300 N N . TYR B 1 91 ? -44.628 16.705 -21.780 1.00 24.54 91 TYR B N 1
ATOM 2301 C CA . TYR B 1 91 ? -45.882 16.408 -22.468 1.00 22.31 91 TYR B CA 1
ATOM 2302 C C . TYR B 1 91 ? -45.754 15.041 -23.142 1.00 23.41 91 TYR B C 1
ATOM 2303 O O . TYR B 1 91 ? -45.668 14.949 -24.366 1.00 23.73 91 TYR B O 1
ATOM 2312 N N . PRO B 1 92 ? -45.747 13.960 -22.340 1.00 24.64 92 PRO B N 1
ATOM 2313 C CA . PRO B 1 92 ? -45.621 12.558 -22.772 1.00 21.67 92 PRO B CA 1
ATOM 2314 C C . PRO B 1 92 ? -46.650 12.040 -23.774 1.00 22.53 92 PRO B C 1
ATOM 2315 O O . PRO B 1 92 ? -47.800 12.476 -23.786 1.00 23.14 92 PRO B O 1
ATOM 2319 N N . TYR B 1 93 ? -46.221 11.085 -24.597 1.00 19.15 93 TYR B N 1
ATOM 2320 C CA . TYR B 1 93 ? -47.060 10.493 -25.634 1.00 20.43 93 TYR B CA 1
ATOM 2321 C C . TYR B 1 93 ? -48.205 9.650 -25.066 1.00 22.46 93 TYR B C 1
ATOM 2322 O O . TYR B 1 93 ? -47.992 8.814 -24.194 1.00 21.29 93 TYR B O 1
ATOM 2331 N N . ARG B 1 94 ? -49.412 9.874 -25.579 1.00 21.87 94 ARG B N 1
ATOM 2332 C CA . ARG B 1 94 ? -50.602 9.150 -25.142 1.00 24.87 94 ARG B CA 1
ATOM 2333 C C . ARG B 1 94 ? -51.174 8.272 -26.255 1.00 24.62 94 ARG B C 1
ATOM 2334 O O . ARG B 1 94 ? -52.081 7.477 -26.016 1.00 22.60 94 ARG B O 1
ATOM 2342 N N . ALA B 1 95 ? -50.654 8.429 -27.469 1.00 22.94 95 ALA B N 1
ATOM 2343 C CA . ALA B 1 95 ? -51.121 7.650 -28.614 1.00 23.58 95 ALA B CA 1
ATOM 2344 C C . ALA B 1 95 ? -52.597 7.908 -28.917 1.00 25.67 95 ALA B C 1
ATOM 2345 O O . ALA B 1 95 ? -53.306 7.043 -29.440 1.00 27.15 95 ALA B O 1
ATOM 2347 N N . ALA B 1 96 ? -53.053 9.110 -28.584 1.00 24.31 96 ALA B N 1
ATOM 2348 C CA . ALA B 1 96 ? -54.429 9.516 -28.828 1.00 24.02 96 ALA B CA 1
ATOM 2349 C C . ALA B 1 96 ? -54.457 11.033 -28.744 1.00 23.42 96 ALA B C 1
ATOM 2350 O O . ALA B 1 96 ? -53.705 11.627 -27.977 1.00 23.71 96 ALA B O 1
ATOM 2352 N N . ARG B 1 97 ? -55.306 11.665 -29.539 1.00 24.80 97 ARG B N 1
ATOM 2353 C CA . ARG B 1 97 ? -55.369 13.116 -29.510 1.00 27.75 97 ARG B CA 1
ATOM 2354 C C . ARG B 1 97 ? -56.230 13.622 -28.372 1.00 26.79 97 ARG B C 1
ATOM 2355 O O . ARG B 1 97 ? -57.328 13.131 -28.136 1.00 25.75 97 ARG B O 1
ATOM 2363 N N . GLY B 1 98 ? -55.719 14.607 -27.654 1.00 28.65 98 GLY B N 1
ATOM 2364 C CA . GLY B 1 98 ? -56.483 15.167 -26.558 1.00 27.66 98 GLY B CA 1
ATOM 2365 C C . GLY B 1 98 ? -56.545 16.661 -26.759 1.00 27.52 98 GLY B C 1
ATOM 2366 O O . GLY B 1 98 ? -56.211 17.164 -27.834 1.00 25.83 98 GLY B O 1
ATOM 2367 N N . THR B 1 99 ? -56.978 17.379 -25.733 1.00 29.85 99 THR B N 1
ATOM 2368 C CA . THR B 1 99 ? -57.047 18.826 -25.835 1.00 30.10 99 THR B CA 1
ATOM 2369 C C . THR B 1 99 ? -55.624 19.360 -25.788 1.00 28.47 99 THR B C 1
ATOM 2370 O O . THR B 1 99 ? -54.750 18.788 -25.125 1.00 29.84 99 THR B O 1
ATOM 2374 N N . CYS B 1 100 ? -55.387 20.441 -26.518 1.00 28.37 100 CYS B N 1
ATOM 2375 C CA . CYS B 1 100 ? -54.077 21.063 -26.545 1.00 27.68 100 CYS B CA 1
ATOM 2376 C C . CYS B 1 100 ? -53.832 21.691 -25.183 1.00 30.69 100 CYS B C 1
ATOM 2377 O O . CYS B 1 100 ? -54.361 22.765 -24.880 1.00 30.80 100 CYS B O 1
ATOM 2380 N N . ASN B 1 101 ? -53.026 21.016 -24.369 1.00 29.66 101 ASN B N 1
ATOM 2381 C CA . ASN B 1 101 ? -52.725 21.469 -23.017 1.00 31.72 101 ASN B CA 1
ATOM 2382 C C . ASN B 1 101 ? -51.279 21.882 -22.776 1.00 30.45 101 ASN B C 1
ATOM 2383 O O . ASN B 1 101 ? -50.843 21.867 -21.626 1.00 29.53 101 ASN B O 1
ATOM 2388 N N . VAL B 1 102 ? -50.526 22.244 -23.816 1.00 31.91 102 VAL B N 1
ATOM 2389 C CA . VAL B 1 102 ? -49.129 22.630 -23.577 1.00 35.42 102 VAL B CA 1
ATOM 2390 C C . VAL B 1 102 ? -49.000 23.834 -22.686 1.00 36.82 102 VAL B C 1
ATOM 2391 O O . VAL B 1 102 ? -48.041 23.939 -21.946 1.00 38.45 102 VAL B O 1
ATOM 2395 N N . ALA B 1 103 ? -49.952 24.752 -22.761 1.00 40.44 103 ALA B N 1
ATOM 2396 C CA . ALA B 1 103 ? -49.874 25.951 -21.934 1.00 44.29 103 ALA B CA 1
ATOM 2397 C C . ALA B 1 103 ? -49.807 25.611 -20.443 1.00 44.49 103 ALA B C 1
ATOM 2398 O O . ALA B 1 103 ? -48.868 25.982 -19.741 1.00 43.63 103 ALA B O 1
ATOM 2400 N N . ARG B 1 104 ? -50.806 24.867 -19.990 1.00 46.09 104 ARG B N 1
ATOM 2401 C CA . ARG B 1 104 ? -50.959 24.472 -18.596 1.00 49.33 104 ARG B CA 1
ATOM 2402 C C . ARG B 1 104 ? -49.993 23.396 -18.065 1.00 50.46 104 ARG B C 1
ATOM 2403 O O . ARG B 1 104 ? -49.724 23.345 -16.865 1.00 53.27 104 ARG B O 1
ATOM 2411 N N . ALA B 1 105 ? -49.497 22.527 -18.941 0.00 48.82 105 ALA B N 1
ATOM 2412 C CA . ALA B 1 105 ? -48.530 21.514 -18.532 0.00 47.07 105 ALA B CA 1
ATOM 2413 C C . ALA B 1 105 ? -47.290 22.347 -18.341 0.00 45.93 105 ALA B C 1
ATOM 2414 O O . ALA B 1 105 ? -46.723 22.430 -17.243 0.00 45.71 105 ALA B O 1
ATOM 2416 N N . ALA B 1 106 ? -46.923 22.992 -19.450 0.00 44.66 106 ALA B N 1
ATOM 2417 C CA . ALA B 1 106 ? -45.762 23.863 -19.560 0.00 43.49 106 ALA B CA 1
ATOM 2418 C C . ALA B 1 106 ? -45.748 24.732 -18.334 0.00 42.75 106 ALA B C 1
ATOM 2419 O O . ALA B 1 106 ? -44.819 25.515 -18.109 0.00 42.58 106 ALA B O 1
ATOM 2421 N N . GLN B 1 107 ? -46.804 24.582 -17.539 0.00 41.98 107 GLN B N 1
ATOM 2422 C CA . GLN B 1 107 ? -46.902 25.347 -16.325 0.00 41.31 107 GLN B CA 1
ATOM 2423 C C . GLN B 1 107 ? -45.781 24.839 -15.427 0.00 41.19 107 GLN B C 1
ATOM 2424 O O . GLN B 1 107 ? -45.951 24.108 -14.456 0.00 41.05 107 GLN B O 1
ATOM 2430 N N . ASN B 1 108 ? -44.613 25.319 -15.837 0.00 41.16 108 ASN B N 1
ATOM 2431 C CA . ASN B 1 108 ? -43.209 25.243 -15.359 0.00 41.25 108 ASN B CA 1
ATOM 2432 C C . ASN B 1 108 ? -42.425 25.661 -16.582 0.00 41.63 108 ASN B C 1
ATOM 2433 O O . ASN B 1 108 ? -42.238 24.969 -17.608 0.00 41.57 108 ASN B O 1
ATOM 2438 N N . SER B 1 109 ? -42.031 26.941 -16.490 1.00 42.09 109 SER B N 1
ATOM 2439 C CA . SER B 1 109 ? -41.232 27.644 -17.500 1.00 43.27 109 SER B CA 1
ATOM 2440 C C . SER B 1 109 ? -40.379 26.561 -18.142 1.00 42.57 109 SER B C 1
ATOM 2441 O O . SER B 1 109 ? -39.298 26.239 -17.644 1.00 42.61 109 SER B O 1
ATOM 2444 N N . PRO B 1 110 ? -40.890 25.972 -19.231 1.00 41.07 110 PRO B N 1
ATOM 2445 C CA . PRO B 1 110 ? -40.546 24.918 -20.173 1.00 39.71 110 PRO B CA 1
ATOM 2446 C C . PRO B 1 110 ? -39.351 24.917 -21.124 1.00 37.22 110 PRO B C 1
ATOM 2447 O O . PRO B 1 110 ? -39.161 25.805 -21.971 1.00 38.63 110 PRO B O 1
ATOM 2451 N N . VAL B 1 111 ? -38.544 23.888 -20.927 1.00 35.10 111 VAL B N 1
ATOM 2452 C CA . VAL B 1 111 ? -37.486 23.529 -21.861 1.00 33.24 111 VAL B CA 1
ATOM 2453 C C . VAL B 1 111 ? -38.124 23.219 -23.217 1.00 31.99 111 VAL B C 1
ATOM 2454 O O . VAL B 1 111 ? -38.831 22.223 -23.387 1.00 32.31 111 VAL B O 1
ATOM 2458 N N . VAL B 1 112 ? -37.902 24.108 -24.171 1.00 29.70 112 VAL B N 1
ATOM 2459 C CA . VAL B 1 112 ? -38.427 23.932 -25.519 1.00 28.53 112 VAL B CA 1
ATOM 2460 C C . VAL B 1 112 ? -37.287 24.077 -26.517 1.00 28.64 112 VAL B C 1
ATOM 2461 O O . VAL B 1 112 ? -36.246 24.654 -26.199 1.00 30.50 112 VAL B O 1
ATOM 2465 N N . VAL B 1 113 ? -37.481 23.536 -27.715 1.00 24.59 113 VAL B N 1
ATOM 2466 C CA . VAL B 1 113 ? -36.483 23.624 -28.767 1.00 21.22 113 VAL B CA 1
ATOM 2467 C C . VAL B 1 113 ? -37.079 24.447 -29.901 1.00 24.57 113 VAL B C 1
ATOM 2468 O O . VAL B 1 113 ? -38.186 24.169 -30.371 1.00 24.58 113 VAL B O 1
ATOM 2472 N N . HIS B 1 114 ? -36.349 25.469 -30.328 1.00 23.63 114 HIS B N 1
ATOM 2473 C CA . HIS B 1 114 ? -36.800 26.347 -31.406 1.00 24.44 114 HIS B CA 1
ATOM 2474 C C . HIS B 1 114 ? -36.131 26.006 -32.729 1.00 22.68 114 HIS B C 1
ATOM 2475 O O . HIS B 1 114 ? -35.033 25.448 -32.748 1.00 23.70 114 HIS B O 1
ATOM 2482 N N . ILE B 1 115 ? -36.804 26.340 -33.829 1.00 22.27 115 ILE B N 1
ATOM 2483 C CA . ILE B 1 115 ? -36.257 26.144 -35.169 1.00 23.25 115 ILE B CA 1
ATOM 2484 C C . ILE B 1 115 ? -36.592 27.402 -35.961 1.00 24.72 115 ILE B C 1
ATOM 2485 O O . ILE B 1 115 ? -37.593 28.071 -35.687 1.00 27.27 115 ILE B O 1
ATOM 2490 N N . ASP B 1 116 ? -35.756 27.731 -36.937 1.00 25.44 116 ASP B N 1
ATOM 2491 C CA . ASP B 1 116 ? -35.968 28.926 -37.741 1.00 26.65 116 ASP B CA 1
ATOM 2492 C C . ASP B 1 116 ? -36.963 28.669 -38.858 1.00 26.86 116 ASP B C 1
ATOM 2493 O O . ASP B 1 116 ? -37.556 29.602 -39.403 1.00 28.64 116 ASP B O 1
ATOM 2498 N N . GLY B 1 117 ? -37.143 27.396 -39.194 1.00 24.37 117 GLY B N 1
ATOM 2499 C CA . GLY B 1 117 ? -38.059 27.031 -40.259 1.00 23.53 117 GLY B CA 1
ATOM 2500 C C . GLY B 1 117 ? -37.636 25.695 -40.831 1.00 23.38 117 GLY B C 1
ATOM 2501 O O . GLY B 1 117 ? -37.023 24.899 -40.127 1.00 23.54 117 GLY B O 1
ATOM 2502 N N . HIS B 1 118 ? -37.962 25.440 -42.095 1.00 22.36 118 HIS B N 1
ATOM 2503 C CA . HIS B 1 118 ? -37.582 24.182 -42.732 1.00 24.56 118 HIS B CA 1
ATOM 2504 C C . HIS B 1 118 ? -37.276 24.341 -44.210 1.00 24.96 118 HIS B C 1
ATOM 2505 O O . HIS B 1 118 ? -37.642 25.336 -44.836 1.00 25.61 118 HIS B O 1
ATOM 2512 N N . GLN B 1 119 ? -36.623 23.327 -44.764 1.00 24.95 119 GLN B N 1
ATOM 2513 C CA . GLN B 1 119 ? -36.232 23.317 -46.163 1.00 25.83 119 GLN B CA 1
ATOM 2514 C C . GLN B 1 119 ? -36.666 21.995 -46.808 1.00 25.19 119 GLN B C 1
ATOM 2515 O O . GLN B 1 119 ? -36.515 20.928 -46.211 1.00 22.31 119 GLN B O 1
ATOM 2521 N N . ASP B 1 120 ? -37.222 22.063 -48.015 1.00 24.82 120 ASP B N 1
ATOM 2522 C CA . ASP B 1 120 ? -37.624 20.845 -48.711 1.00 24.49 120 ASP B CA 1
ATOM 2523 C C . ASP B 1 120 ? -36.474 20.380 -49.598 1.00 24.17 120 ASP B C 1
ATOM 2524 O O . ASP B 1 120 ? -35.797 21.189 -50.229 1.00 23.91 120 ASP B O 1
ATOM 2529 N N . VAL B 1 121 ? -36.245 19.075 -49.634 1.00 24.31 121 VAL B N 1
ATOM 2530 C CA . VAL B 1 121 ? -35.207 18.521 -50.491 1.00 21.43 121 VAL B CA 1
ATOM 2531 C C . VAL B 1 121 ? -35.859 18.499 -51.865 1.00 22.35 121 VAL B C 1
ATOM 2532 O O . VAL B 1 121 ? -37.004 18.077 -51.991 1.00 22.90 121 VAL B O 1
ATOM 2536 N N . PRO B 1 122 ? -35.161 18.981 -52.908 1.00 23.27 122 PRO B N 1
ATOM 2537 C CA . PRO B 1 122 ? -35.760 18.972 -54.248 1.00 22.58 122 PRO B CA 1
ATOM 2538 C C . PRO B 1 122 ? -36.393 17.612 -54.564 1.00 22.41 122 PRO B C 1
ATOM 2539 O O . PRO B 1 122 ? -35.752 16.567 -54.414 1.00 23.57 122 PRO B O 1
ATOM 2543 N N . ALA B 1 123 ? -37.652 17.637 -54.996 1.00 21.59 123 ALA B N 1
ATOM 2544 C CA . ALA B 1 123 ? -38.403 16.420 -55.303 1.00 21.51 123 ALA B CA 1
ATOM 2545 C C . ALA B 1 123 ? -37.665 15.369 -56.126 1.00 23.55 123 ALA B C 1
ATOM 2546 O O . ALA B 1 123 ? -37.086 15.669 -57.175 1.00 22.69 123 ALA B O 1
ATOM 2548 N N . ASN B 1 124 ? -37.708 14.135 -55.625 1.00 23.60 124 ASN B N 1
ATOM 2549 C CA . ASN B 1 124 ? -37.092 12.969 -56.253 1.00 24.04 124 ASN B CA 1
ATOM 2550 C C . ASN B 1 124 ? -35.571 12.970 -56.352 1.00 23.24 124 ASN B C 1
ATOM 2551 O O . ASN B 1 124 ? -35.021 12.163 -57.066 1.00 26.17 124 ASN B O 1
ATOM 2556 N N . SER B 1 125 ? -34.878 13.848 -55.643 1.00 23.28 125 SER B N 1
ATOM 2557 C CA . SER B 1 125 ? -33.419 13.858 -55.753 1.00 25.16 125 SER B CA 1
ATOM 2558 C C . SER B 1 125 ? -32.687 13.115 -54.628 1.00 25.81 125 SER B C 1
ATOM 2559 O O . SER B 1 125 ? -32.434 13.685 -53.565 1.00 22.91 125 SER B O 1
ATOM 2562 N N . GLU B 1 126 ? -32.335 11.848 -54.858 1.00 24.77 126 GLU B N 1
ATOM 2563 C CA . GLU B 1 126 ? -31.618 11.090 -53.833 1.00 27.07 126 GLU B CA 1
ATOM 2564 C C . GLU B 1 126 ? -30.261 11.730 -53.617 1.00 27.44 126 GLU B C 1
ATOM 2565 O O . GLU B 1 126 ? -29.655 11.602 -52.551 1.00 27.76 126 GLU B O 1
ATOM 2571 N N . GLU B 1 127 ? -29.788 12.413 -54.648 1.00 26.68 127 GLU B N 1
ATOM 2572 C CA . GLU B 1 127 ? -28.510 13.090 -54.590 1.00 29.15 127 GLU B CA 1
ATOM 2573 C C . GLU B 1 127 ? -28.605 14.249 -53.591 1.00 26.69 127 GLU B C 1
ATOM 2574 O O . GLU B 1 127 ? -27.752 14.398 -52.715 1.00 24.24 127 GLU B O 1
ATOM 2580 N N . ASP B 1 128 ? -29.648 15.064 -53.705 1.00 25.66 128 ASP B N 1
ATOM 2581 C CA . ASP B 1 128 ? -29.810 16.169 -52.767 1.00 27.07 128 ASP B CA 1
ATOM 2582 C C . ASP B 1 128 ? -30.128 15.628 -51.376 1.00 24.81 128 ASP B C 1
ATOM 2583 O O . ASP B 1 128 ? -29.734 16.218 -50.373 1.00 23.49 128 ASP B O 1
ATOM 2588 N N . LEU B 1 129 ? -30.831 14.500 -51.317 1.00 20.76 129 LEU B N 1
ATOM 2589 C CA . LEU B 1 129 ? -31.172 13.895 -50.028 1.00 22.07 129 LEU B CA 1
ATOM 2590 C C . LEU B 1 129 ? -29.894 13.482 -49.306 1.00 20.65 129 LEU B C 1
ATOM 2591 O O . LEU B 1 129 ? -29.761 13.672 -48.097 1.00 20.60 129 LEU B O 1
ATOM 2596 N N . ALA B 1 130 ? -28.956 12.916 -50.060 1.00 22.47 130 ALA B N 1
ATOM 2597 C CA . ALA B 1 130 ? -27.686 12.475 -49.497 1.00 23.08 130 ALA B CA 1
ATOM 2598 C C . ALA B 1 130 ? -26.922 13.628 -48.849 1.00 23.50 130 ALA B C 1
ATOM 2599 O O . ALA B 1 130 ? -26.401 13.478 -47.740 1.00 24.18 130 ALA B O 1
ATOM 2601 N N . ARG B 1 131 ? -26.851 14.783 -49.510 1.00 23.02 131 ARG B N 1
ATOM 2602 C CA . ARG B 1 131 ? -26.115 15.872 -48.892 1.00 25.85 131 ARG B CA 1
ATOM 2603 C C . ARG B 1 131 ? -26.867 16.519 -47.739 1.00 25.36 131 ARG B C 1
ATOM 2604 O O . ARG B 1 131 ? -26.249 17.106 -46.861 1.00 25.77 131 ARG B O 1
ATOM 2612 N N . ALA B 1 132 ? -28.192 16.399 -47.721 1.00 22.00 132 ALA B N 1
ATOM 2613 C CA . ALA B 1 132 ? -28.965 16.944 -46.610 1.00 21.13 132 ALA B CA 1
ATOM 2614 C C . ALA B 1 132 ? -28.692 16.029 -45.407 1.00 21.05 132 ALA B C 1
ATOM 2615 O O . ALA B 1 132 ? -28.474 16.504 -44.292 1.00 19.97 132 ALA B O 1
ATOM 2617 N N . VAL B 1 133 ? -28.683 14.719 -45.655 1.00 19.96 133 VAL B N 1
ATOM 2618 C CA . VAL B 1 133 ? -28.437 13.728 -44.610 1.00 23.11 133 VAL B CA 1
ATOM 2619 C C . VAL B 1 133 ? -27.037 13.868 -44.026 1.00 24.85 133 VAL B C 1
ATOM 2620 O O . VAL B 1 133 ? -26.829 13.649 -42.831 1.00 24.57 133 VAL B O 1
ATOM 2624 N N . ALA B 1 134 ? -26.079 14.227 -44.877 1.00 26.66 134 ALA B N 1
ATOM 2625 C CA . ALA B 1 134 ? -24.698 14.415 -44.445 1.00 25.82 134 ALA B CA 1
ATOM 2626 C C . ALA B 1 134 ? -24.613 15.519 -43.397 1.00 24.81 134 ALA B C 1
ATOM 2627 O O . ALA B 1 134 ? -23.689 15.541 -42.588 1.00 26.19 134 ALA B O 1
ATOM 2629 N N . ASN B 1 135 ? -25.577 16.436 -43.409 1.00 24.58 135 ASN B N 1
ATOM 2630 C CA . ASN B 1 135 ? -25.590 17.534 -42.443 1.00 25.22 135 ASN B CA 1
ATOM 2631 C C . ASN B 1 135 ? -26.523 17.331 -41.254 1.00 22.89 135 ASN B C 1
ATOM 2632 O O . ASN B 1 135 ? -26.297 17.907 -40.191 1.00 21.58 135 ASN B O 1
ATOM 2637 N N . GLN B 1 136 ? -27.564 16.519 -41.421 1.00 22.60 136 GLN B N 1
ATOM 2638 C CA . GLN B 1 136 ? -28.522 16.312 -40.331 1.00 19.91 136 GLN B CA 1
ATOM 2639 C C . GLN B 1 136 ? -29.560 15.263 -40.691 1.00 19.08 136 GLN B C 1
ATOM 2640 O O . GLN B 1 136 ? -29.707 14.909 -41.860 1.00 19.61 136 GLN B O 1
ATOM 2646 N N . PRO B 1 137 ? -30.288 14.737 -39.684 1.00 18.14 137 PRO B N 1
ATOM 2647 C CA . PRO B 1 137 ? -31.311 13.737 -39.996 1.00 17.59 137 PRO B CA 1
ATOM 2648 C C . PRO B 1 137 ? -32.368 14.434 -40.853 1.00 17.93 137 PRO B C 1
ATOM 2649 O O . PRO B 1 137 ? -32.592 15.636 -40.705 1.00 19.26 137 PRO B O 1
ATOM 2653 N N . VAL B 1 138 ? -33.016 13.692 -41.742 1.00 18.40 138 VAL B N 1
ATOM 2654 C CA . VAL B 1 138 ? -34.026 14.283 -42.620 1.00 16.46 138 VAL B CA 1
ATOM 2655 C C . VAL B 1 138 ? -35.346 13.519 -42.581 1.00 15.81 138 VAL B C 1
ATOM 2656 O O . VAL B 1 138 ? -35.362 12.290 -42.579 1.00 17.46 138 VAL B O 1
ATOM 2660 N N . SER B 1 139 ? -36.454 14.253 -42.532 1.00 15.99 139 SER B N 1
ATOM 2661 C CA . SER B 1 139 ? -37.779 13.632 -42.521 1.00 14.04 139 SER B CA 1
ATOM 2662 C C . SER B 1 139 ? -38.171 13.241 -43.944 1.00 13.00 139 SER B C 1
ATOM 2663 O O . SER B 1 139 ? -38.007 14.026 -44.883 1.00 12.28 139 SER B O 1
ATOM 2666 N N . VAL B 1 140 ? -38.685 12.028 -44.105 1.00 11.98 140 VAL B N 1
ATOM 2667 C CA . VAL B 1 140 ? -39.084 11.563 -45.427 1.00 14.99 140 VAL B CA 1
ATOM 2668 C C . VAL B 1 140 ? -40.395 10.791 -45.367 1.00 14.30 140 VAL B C 1
ATOM 2669 O O . VAL B 1 140 ? -40.817 10.336 -44.304 1.00 16.42 140 VAL B O 1
ATOM 2673 N N . ALA B 1 141 ? -41.033 10.660 -46.519 1.00 14.66 141 ALA B N 1
ATOM 2674 C CA . ALA B 1 141 ? -42.280 9.926 -46.639 1.00 13.95 141 ALA B CA 1
ATOM 2675 C C . ALA B 1 141 ? -41.982 8.699 -47.490 1.00 15.51 141 ALA B C 1
ATOM 2676 O O . ALA B 1 141 ? -41.190 8.772 -48.433 1.00 16.28 141 ALA B O 1
ATOM 2678 N N . VAL B 1 142 ? -42.599 7.573 -47.150 1.00 14.10 142 VAL B N 1
ATOM 2679 C CA . VAL B 1 142 ? -42.393 6.348 -47.905 1.00 15.52 142 VAL B CA 1
ATOM 2680 C C . VAL B 1 142 ? -43.677 5.549 -47.942 1.00 17.82 142 VAL B C 1
ATOM 2681 O O . VAL B 1 142 ? -44.636 5.862 -47.228 1.00 18.89 142 VAL B O 1
ATOM 2685 N N . GLU B 1 143 ? -43.693 4.521 -48.784 1.00 19.41 143 GLU B N 1
ATOM 2686 C CA . GLU B 1 143 ? -44.838 3.624 -48.875 1.00 22.67 143 GLU B CA 1
ATOM 2687 C C . GLU B 1 143 ? -44.448 2.493 -47.934 1.00 22.38 143 GLU B C 1
ATOM 2688 O O . GLU B 1 143 ? -43.517 1.740 -48.217 1.00 25.11 143 GLU B O 1
ATOM 2694 N N . ALA B 1 144 ? -45.152 2.368 -46.821 1.00 22.73 144 ALA B N 1
ATOM 2695 C CA . ALA B 1 144 ? -44.828 1.339 -45.842 1.00 24.41 144 ALA B CA 1
ATOM 2696 C C . ALA B 1 144 ? -45.911 0.270 -45.705 1.00 26.09 144 ALA B C 1
ATOM 2697 O O . ALA B 1 144 ? -45.781 -0.659 -44.904 1.00 25.49 144 ALA B O 1
ATOM 2699 N N . SER B 1 145 ? -46.971 0.392 -46.494 1.00 25.74 145 SER B N 1
ATOM 2700 C CA . SER B 1 145 ? -48.076 -0.547 -46.417 1.00 27.94 145 SER B CA 1
ATOM 2701 C C . SER B 1 145 ? -47.867 -1.866 -47.153 1.00 28.76 145 SER B C 1
ATOM 2702 O O . SER B 1 145 ? -48.656 -2.796 -46.988 1.00 28.93 145 SER B O 1
ATOM 2705 N N . GLY B 1 146 ? -46.813 -1.955 -47.958 1.00 28.79 146 GLY B N 1
ATOM 2706 C CA . GLY B 1 146 ? -46.562 -3.188 -48.687 1.00 28.82 146 GLY B CA 1
ATOM 2707 C C . GLY B 1 146 ? -46.097 -4.325 -47.791 1.00 31.09 146 GLY B C 1
ATOM 2708 O O . GLY B 1 146 ? -45.469 -4.102 -46.753 1.00 30.39 146 GLY B O 1
ATOM 2709 N N . LYS B 1 147 ? -46.404 -5.553 -48.191 1.00 32.17 147 LYS B N 1
ATOM 2710 C CA . LYS B 1 147 ? -46.015 -6.734 -47.426 1.00 31.95 147 LYS B CA 1
ATOM 2711 C C . LYS B 1 147 ? -44.518 -6.792 -47.156 1.00 28.70 147 LYS B C 1
ATOM 2712 O O . LYS B 1 147 ? -44.097 -7.019 -46.027 1.00 26.74 147 LYS B O 1
ATOM 2718 N N . ALA B 1 148 ? -43.719 -6.595 -48.201 1.00 26.33 148 ALA B N 1
ATOM 2719 C CA . ALA B 1 148 ? -42.266 -6.661 -48.068 1.00 25.02 148 ALA B CA 1
ATOM 2720 C C . ALA B 1 148 ? -41.722 -5.699 -47.017 1.00 24.26 148 ALA B C 1
ATOM 2721 O O . ALA B 1 148 ? -40.923 -6.084 -46.166 1.00 24.17 148 ALA B O 1
ATOM 2723 N N . PHE B 1 149 ? -42.152 -4.444 -47.074 1.00 25.57 149 PHE B N 1
ATOM 2724 C CA . PHE B 1 149 ? -41.694 -3.448 -46.111 1.00 22.80 149 PHE B CA 1
ATOM 2725 C C . PHE B 1 149 ? -42.188 -3.812 -44.712 1.00 22.99 149 PHE B C 1
ATOM 2726 O O . PHE B 1 149 ? -41.424 -3.855 -43.749 1.00 20.07 149 PHE B O 1
ATOM 2734 N N . MET B 1 150 ? -43.481 -4.080 -44.622 1.00 24.17 150 MET B N 1
ATOM 2735 C CA . MET B 1 150 ? -44.124 -4.404 -43.361 1.00 26.69 150 MET B CA 1
ATOM 2736 C C . MET B 1 150 ? -43.454 -5.539 -42.589 1.00 27.69 150 MET B C 1
ATOM 2737 O O . MET B 1 150 ? -43.342 -5.477 -41.365 1.00 26.75 150 MET B O 1
ATOM 2742 N N . PHE B 1 151 ? -42.995 -6.571 -43.295 1.00 29.01 151 PHE B N 1
ATOM 2743 C CA . PHE B 1 151 ? -42.355 -7.689 -42.618 1.00 30.31 151 PHE B CA 1
ATOM 2744 C C . PHE B 1 151 ? -40.830 -7.726 -42.733 1.00 29.23 151 PHE B C 1
ATOM 2745 O O . PHE B 1 151 ? -40.210 -8.761 -42.493 1.00 27.68 151 PHE B O 1
ATOM 2753 N N . TYR B 1 152 ? -40.231 -6.598 -43.098 1.00 27.47 152 TYR B N 1
ATOM 2754 C CA . TYR B 1 152 ? -38.777 -6.510 -43.208 1.00 28.35 152 TYR B CA 1
ATOM 2755 C C . TYR B 1 152 ? -38.188 -6.837 -41.834 1.00 29.03 152 TYR B C 1
ATOM 2756 O O . TYR B 1 152 ? -38.747 -6.439 -40.817 1.00 31.55 152 TYR B O 1
ATOM 2765 N N . SER B 1 153 ? -37.069 -7.553 -41.796 1.00 29.82 153 SER B N 1
ATOM 2766 C CA . SER B 1 153 ? -36.449 -7.882 -40.513 1.00 31.95 153 SER B CA 1
ATOM 2767 C C . SER B 1 153 ? -34.960 -7.547 -40.454 1.00 30.44 153 SER B C 1
ATOM 2768 O O . SER B 1 153 ? -34.466 -7.123 -39.411 1.00 30.52 153 SER B O 1
ATOM 2771 N N . GLU B 1 154 ? -34.248 -7.727 -41.565 1.00 30.63 154 GLU B N 1
ATOM 2772 C CA . GLU B 1 154 ? -32.813 -7.442 -41.596 1.00 31.40 154 GLU B CA 1
ATOM 2773 C C . GLU B 1 154 ? -32.240 -7.302 -43.004 1.00 28.82 154 GLU B C 1
ATOM 2774 O O . GLU B 1 154 ? -32.846 -7.743 -43.979 1.00 25.39 154 GLU B O 1
ATOM 2780 N N . GLY B 1 155 ? -31.060 -6.692 -43.088 1.00 28.73 155 GLY B N 1
ATOM 2781 C CA . GLY B 1 155 ? -30.393 -6.497 -44.363 1.00 28.00 155 GLY B CA 1
ATOM 2782 C C . GLY B 1 155 ? -30.775 -5.207 -45.065 1.00 28.68 155 GLY B C 1
ATOM 2783 O O . GLY B 1 155 ? -31.473 -4.367 -44.500 1.00 26.71 155 GLY B O 1
ATOM 2784 N N . VAL B 1 156 ? -30.299 -5.039 -46.295 1.00 28.00 156 VAL B N 1
ATOM 2785 C CA . VAL B 1 156 ? -30.622 -3.857 -47.082 1.00 27.49 156 VAL B CA 1
ATOM 2786 C C . VAL B 1 156 ? -31.902 -4.155 -47.851 1.00 27.86 156 VAL B C 1
ATOM 2787 O O . VAL B 1 156 ? -31.912 -4.993 -48.750 1.00 28.77 156 VAL B O 1
ATOM 2791 N N . PHE B 1 157 ? -32.983 -3.478 -47.484 1.00 26.20 157 PHE B N 1
ATOM 2792 C CA . PHE B 1 157 ? -34.271 -3.671 -48.139 1.00 24.40 157 PHE B CA 1
ATOM 2793 C C . PHE B 1 157 ? -34.181 -3.216 -49.593 1.00 25.95 157 PHE B C 1
ATOM 2794 O O . PHE B 1 157 ? -33.930 -2.043 -49.871 1.00 23.45 157 PHE B O 1
ATOM 2802 N N . THR B 1 158 ? -34.391 -4.149 -50.516 1.00 28.31 158 THR B N 1
ATOM 2803 C CA . THR B 1 158 ? -34.314 -3.857 -51.944 1.00 30.07 158 THR B CA 1
ATOM 2804 C C . THR B 1 158 ? -35.691 -3.712 -52.604 1.00 31.37 158 THR B C 1
ATOM 2805 O O . THR B 1 158 ? -35.783 -3.322 -53.767 1.00 33.19 158 THR B O 1
ATOM 2809 N N . GLY B 1 159 ? -36.752 -4.018 -51.860 1.00 29.77 159 GLY B N 1
ATOM 2810 C CA . GLY B 1 159 ? -38.106 -3.939 -52.397 1.00 29.70 159 GLY B CA 1
ATOM 2811 C C . GLY B 1 159 ? -38.818 -5.215 -51.970 1.00 31.76 159 GLY B C 1
ATOM 2812 O O . GLY B 1 159 ? -38.225 -5.972 -51.205 1.00 33.69 159 GLY B O 1
ATOM 2813 N N . GLU B 1 160 ? -40.037 -5.513 -52.436 1.00 31.18 160 GLU B N 1
ATOM 2814 C CA . GLU B 1 160 ? -40.834 -4.720 -53.388 1.00 32.78 160 GLU B CA 1
ATOM 2815 C C . GLU B 1 160 ? -41.738 -3.685 -52.735 1.00 31.89 160 GLU B C 1
ATOM 2816 O O . GLU B 1 160 ? -42.395 -3.968 -51.734 1.00 33.20 160 GLU B O 1
ATOM 2822 N N . CYS B 1 161 ? -41.820 -2.510 -53.352 1.00 31.71 161 CYS B N 1
ATOM 2823 C CA . CYS B 1 161 ? -42.668 -1.431 -52.852 1.00 32.23 161 CYS B CA 1
ATOM 2824 C C . CYS B 1 161 ? -42.890 -0.382 -53.937 1.00 31.73 161 CYS B C 1
ATOM 2825 O O . CYS B 1 161 ? -42.028 -0.162 -54.792 1.00 32.95 161 CYS B O 1
ATOM 2828 N N . GLY B 1 162 ? -44.049 0.265 -53.890 1.00 28.87 162 GLY B N 1
ATOM 2829 C CA . GLY B 1 162 ? -44.365 1.283 -54.870 1.00 27.99 162 GLY B CA 1
ATOM 2830 C C . GLY B 1 162 ? -44.138 2.672 -54.313 1.00 28.34 162 GLY B C 1
ATOM 2831 O O . GLY B 1 162 ? -43.222 2.883 -53.513 1.00 30.03 162 GLY B O 1
ATOM 2832 N N . THR B 1 163 ? -44.975 3.619 -54.725 1.00 24.73 163 THR B N 1
ATOM 2833 C CA . THR B 1 163 ? -44.844 4.990 -54.263 1.00 24.82 163 THR B CA 1
ATOM 2834 C C . THR B 1 163 ? -46.138 5.574 -53.723 1.00 24.02 163 THR B C 1
ATOM 2835 O O . THR B 1 163 ? -46.389 6.769 -53.857 1.00 25.49 163 THR B O 1
ATOM 2839 N N . GLU B 1 164 ? -46.967 4.727 -53.126 1.00 25.15 164 GLU B N 1
ATOM 2840 C CA . GLU B 1 164 ? -48.210 5.194 -52.524 1.00 27.87 164 GLU B CA 1
ATOM 2841 C C . GLU B 1 164 ? -47.824 5.643 -51.117 1.00 27.12 164 GLU B C 1
ATOM 2842 O O . GLU B 1 164 ? -48.041 4.923 -50.139 1.00 27.24 164 GLU B O 1
ATOM 2848 N N . LEU B 1 165 ? -47.235 6.832 -51.032 1.00 26.02 165 LEU B N 1
ATOM 2849 C CA . LEU B 1 165 ? -46.774 7.400 -49.771 1.00 21.46 165 LEU B CA 1
ATOM 2850 C C . LEU B 1 165 ? -47.867 7.426 -48.717 1.00 20.42 165 LEU B C 1
ATOM 2851 O O . LEU B 1 165 ? -48.941 7.982 -48.927 1.00 22.54 165 LEU B O 1
ATOM 2856 N N . ASP B 1 166 ? -47.586 6.824 -47.568 1.00 21.14 166 ASP B N 1
ATOM 2857 C CA . ASP B 1 166 ? -48.569 6.768 -46.495 1.00 19.56 166 ASP B CA 1
ATOM 2858 C C . ASP B 1 166 ? -47.930 6.746 -45.116 1.00 18.58 166 ASP B C 1
ATOM 2859 O O . ASP B 1 166 ? -48.626 6.661 -44.108 1.00 19.63 166 ASP B O 1
ATOM 2864 N N . HIS B 1 167 ? -46.610 6.840 -45.065 1.00 19.69 167 HIS B N 1
ATOM 2865 C CA . HIS B 1 167 ? -45.916 6.758 -43.790 1.00 17.85 167 HIS B CA 1
ATOM 2866 C C . HIS B 1 167 ? -44.741 7.727 -43.719 1.00 18.57 167 HIS B C 1
ATOM 2867 O O . HIS B 1 167 ? -43.931 7.818 -44.643 1.00 20.86 167 HIS B O 1
ATOM 2874 N N . GLY B 1 168 ? -44.659 8.461 -42.616 1.00 16.57 168 GLY B N 1
ATOM 2875 C CA . GLY B 1 168 ? -43.577 9.405 -42.442 1.00 16.11 168 GLY B CA 1
ATOM 2876 C C . GLY B 1 168 ? -42.537 8.856 -41.486 1.00 17.66 168 GLY B C 1
ATOM 2877 O O . GLY B 1 168 ? -42.867 8.417 -40.383 1.00 16.85 168 GLY B O 1
ATOM 2878 N N . VAL B 1 169 ? -41.281 8.863 -41.917 1.00 16.48 169 VAL B N 1
ATOM 2879 C CA . VAL B 1 169 ? -40.181 8.376 -41.098 1.00 16.19 169 VAL B CA 1
ATOM 2880 C C . VAL B 1 169 ? -39.009 9.335 -41.231 1.00 17.63 169 VAL B C 1
ATOM 2881 O O . VAL B 1 169 ? -39.165 10.437 -41.756 1.00 16.40 169 VAL B O 1
ATOM 2885 N N . ALA B 1 170 ? -37.832 8.927 -40.761 1.00 19.17 170 ALA B N 1
ATOM 2886 C CA . ALA B 1 170 ? -36.672 9.805 -40.836 1.00 18.80 170 ALA B CA 1
ATOM 2887 C C . ALA B 1 170 ? -35.390 9.067 -41.185 1.00 21.39 170 ALA B C 1
ATOM 2888 O O . ALA B 1 170 ? -35.162 7.942 -40.733 1.00 21.72 170 ALA B O 1
ATOM 2890 N N . VAL B 1 171 ? -34.550 9.708 -41.988 1.00 21.14 171 VAL B N 1
ATOM 2891 C CA . VAL B 1 171 ? -33.279 9.124 -42.384 1.00 19.50 171 VAL B CA 1
ATOM 2892 C C . VAL B 1 171 ? -32.214 9.730 -41.485 1.00 21.07 171 VAL B C 1
ATOM 2893 O O . VAL B 1 171 ? -32.022 10.950 -41.475 1.00 21.62 171 VAL B O 1
ATOM 2897 N N . VAL B 1 172 ? -31.526 8.886 -40.721 1.00 20.61 172 VAL B N 1
ATOM 2898 C CA . VAL B 1 172 ? -30.495 9.377 -39.823 1.00 20.55 172 VAL B CA 1
ATOM 2899 C C . VAL B 1 172 ? -29.085 9.059 -40.310 1.00 22.11 172 VAL B C 1
ATOM 2900 O O . VAL B 1 172 ? -28.113 9.238 -39.571 1.00 22.20 172 VAL B O 1
ATOM 2904 N N . GLY B 1 173 ? -28.973 8.586 -41.549 1.00 21.19 173 GLY B N 1
ATOM 2905 C CA . GLY B 1 173 ? -27.663 8.273 -42.091 1.00 22.18 173 GLY B CA 1
ATOM 2906 C C . GLY B 1 173 ? -27.694 7.437 -43.355 1.00 23.18 173 GLY B C 1
ATOM 2907 O O . GLY B 1 173 ? -28.762 7.148 -43.899 1.00 22.48 173 GLY B O 1
ATOM 2908 N N . TYR B 1 174 ? -26.514 7.056 -43.836 1.00 23.12 174 TYR B N 1
ATOM 2909 C CA . TYR B 1 174 ? -26.417 6.229 -45.033 1.00 25.58 174 TYR B CA 1
ATOM 2910 C C . TYR B 1 174 ? -25.056 5.559 -45.093 1.00 25.30 174 TYR B C 1
ATOM 2911 O O . TYR B 1 174 ? -24.111 6.003 -44.450 1.00 27.85 174 TYR B O 1
ATOM 2920 N N . GLY B 1 175 ? -24.964 4.486 -45.866 1.00 27.28 175 GLY B N 1
ATOM 2921 C CA . GLY B 1 175 ? -23.706 3.777 -45.990 1.00 27.22 175 GLY B CA 1
ATOM 2922 C C . GLY B 1 175 ? -23.747 2.756 -47.102 1.00 27.63 175 GLY B C 1
ATOM 2923 O O . GLY B 1 175 ? -24.607 2.813 -47.980 1.00 25.01 175 GLY B O 1
ATOM 2924 N N . VAL B 1 176 ? -22.811 1.818 -47.062 1.00 29.23 176 VAL B N 1
ATOM 2925 C CA . VAL B 1 176 ? -22.737 0.773 -48.069 1.00 31.82 176 VAL B CA 1
ATOM 2926 C C . VAL B 1 176 ? -22.587 -0.571 -47.369 1.00 34.07 176 VAL B C 1
ATOM 2927 O O . VAL B 1 176 ? -21.711 -0.742 -46.525 1.00 34.61 176 VAL B O 1
ATOM 2931 N N . ALA B 1 177 ? -23.456 -1.517 -47.706 1.00 36.51 177 ALA B N 1
ATOM 2932 C CA . ALA B 1 177 ? -23.404 -2.846 -47.099 1.00 39.96 177 ALA B CA 1
ATOM 2933 C C . ALA B 1 177 ? -22.124 -3.546 -47.534 1.00 42.32 177 ALA B C 1
ATOM 2934 O O . ALA B 1 177 ? -21.448 -3.091 -48.457 1.00 41.83 177 ALA B O 1
ATOM 2936 N N . GLU B 1 178 ? -21.787 -4.657 -46.887 1.00 46.01 178 GLU B N 1
ATOM 2937 C CA . GLU B 1 178 ? -20.561 -5.348 -47.262 1.00 49.40 178 GLU B CA 1
ATOM 2938 C C . GLU B 1 178 ? -20.625 -5.892 -48.684 1.00 48.60 178 GLU B C 1
ATOM 2939 O O . GLU B 1 178 ? -19.592 -6.050 -49.334 1.00 49.90 178 GLU B O 1
ATOM 2945 N N . ASP B 1 179 ? -21.830 -6.167 -49.173 1.00 46.55 179 ASP B N 1
ATOM 2946 C CA . ASP B 1 179 ? -21.972 -6.680 -50.527 1.00 46.12 179 ASP B CA 1
ATOM 2947 C C . ASP B 1 179 ? -21.957 -5.548 -51.555 1.00 44.60 179 ASP B C 1
ATOM 2948 O O . ASP B 1 179 ? -22.255 -5.762 -52.731 1.00 44.61 179 ASP B O 1
ATOM 2953 N N . GLY B 1 180 ? -21.613 -4.345 -51.102 1.00 41.63 180 GLY B N 1
ATOM 2954 C CA . GLY B 1 180 ? -21.534 -3.201 -51.996 1.00 40.74 180 GLY B CA 1
ATOM 2955 C C . GLY B 1 180 ? -22.812 -2.420 -52.264 1.00 39.44 180 GLY B C 1
ATOM 2956 O O . GLY B 1 180 ? -22.796 -1.474 -53.049 1.00 38.66 180 GLY B O 1
ATOM 2957 N N . LYS B 1 181 ? -23.912 -2.804 -51.619 1.00 38.85 181 LYS B N 1
ATOM 2958 C CA . LYS B 1 181 ? -25.204 -2.124 -51.798 1.00 36.30 181 LYS B CA 1
ATOM 2959 C C . LYS B 1 181 ? -25.366 -0.882 -50.921 1.00 31.24 181 LYS B C 1
ATOM 2960 O O . LYS B 1 181 ? -25.285 -0.973 -49.700 1.00 30.98 181 LYS B O 1
ATOM 2966 N N . ALA B 1 182 ? -25.614 0.269 -51.543 1.00 29.13 182 ALA B N 1
ATOM 2967 C CA . ALA B 1 182 ? -25.815 1.518 -50.801 1.00 26.26 182 ALA B CA 1
ATOM 2968 C C . ALA B 1 182 ? -27.164 1.467 -50.093 1.00 25.02 182 ALA B C 1
ATOM 2969 O O . ALA B 1 182 ? -28.083 0.794 -50.551 1.00 24.54 182 ALA B O 1
ATOM 2971 N N . TYR B 1 183 ? -27.294 2.180 -48.980 1.00 26.28 183 TYR B N 1
ATOM 2972 C CA . TYR B 1 183 ? -28.553 2.169 -48.240 1.00 25.97 183 TYR B CA 1
ATOM 2973 C C . TYR B 1 183 ? -28.760 3.417 -47.397 1.00 25.22 183 TYR B C 1
ATOM 2974 O O . TYR B 1 183 ? -27.806 4.131 -47.074 1.00 24.70 183 TYR B O 1
ATOM 2983 N N . TRP B 1 184 ? -30.018 3.669 -47.045 1.00 24.52 184 TRP B N 1
ATOM 2984 C CA . TRP B 1 184 ? -30.376 4.801 -46.192 1.00 21.76 184 TRP B CA 1
ATOM 2985 C C . TRP B 1 184 ? -30.726 4.193 -44.843 1.00 20.16 184 TRP B C 1
ATOM 2986 O O . TRP B 1 184 ? -31.415 3.176 -44.787 1.00 22.66 184 TRP B O 1
ATOM 2997 N N . THR B 1 185 ? -30.252 4.796 -43.762 1.00 19.75 185 THR B N 1
ATOM 2998 C CA . THR B 1 185 ? -30.572 4.293 -42.439 1.00 20.47 185 THR B CA 1
ATOM 2999 C C . THR B 1 185 ? -31.827 5.029 -41.986 1.00 18.76 185 THR B C 1
ATOM 3000 O O . THR B 1 185 ? -31.781 6.218 -41.665 1.00 18.43 185 THR B O 1
ATOM 3004 N N . VAL B 1 186 ? -32.945 4.310 -41.978 1.00 16.50 186 VAL B N 1
ATOM 3005 C CA . VAL B 1 186 ? -34.233 4.884 -41.618 1.00 17.13 186 VAL B CA 1
ATOM 3006 C C . VAL B 1 186 ? -34.723 4.483 -40.236 1.00 14.89 186 VAL B C 1
ATOM 3007 O O . VAL B 1 186 ? -34.813 3.304 -39.914 1.00 14.25 186 VAL B O 1
ATOM 3011 N N . LYS B 1 187 ? -35.047 5.484 -39.430 1.00 16.90 187 LYS B N 1
ATOM 3012 C CA . LYS B 1 187 ? -35.558 5.258 -38.086 1.00 18.97 187 LYS B CA 1
ATOM 3013 C C . LYS B 1 187 ? -37.076 5.179 -38.209 1.00 19.55 187 LYS B C 1
ATOM 3014 O O . LYS B 1 187 ? -37.727 6.147 -38.611 1.00 19.20 187 LYS B O 1
ATOM 3020 N N . ASN B 1 188 ? -37.639 4.020 -37.886 1.00 17.80 188 ASN B N 1
ATOM 3021 C CA . ASN B 1 188 ? -39.083 3.842 -37.971 1.00 17.49 188 ASN B CA 1
ATOM 3022 C C . ASN B 1 188 ? -39.651 4.055 -36.573 1.00 18.62 188 ASN B C 1
ATOM 3023 O O . ASN B 1 188 ? -38.899 4.141 -35.598 1.00 17.21 188 ASN B O 1
ATOM 3028 N N . SER B 1 189 ? -40.973 4.131 -36.471 1.00 19.32 189 SER B N 1
ATOM 3029 C CA . SER B 1 189 ? -41.622 4.338 -35.182 1.00 18.23 189 SER B CA 1
ATOM 3030 C C . SER B 1 189 ? -42.593 3.212 -34.860 1.00 20.40 189 SER B C 1
ATOM 3031 O O . SER B 1 189 ? -43.699 3.447 -34.360 1.00 19.74 189 SER B O 1
ATOM 3034 N N . TRP B 1 190 ? -42.181 1.984 -35.161 1.00 18.80 190 TRP B N 1
ATOM 3035 C CA . TRP B 1 190 ? -43.013 0.827 -34.871 1.00 20.53 190 TRP B CA 1
ATOM 3036 C C . TRP B 1 190 ? -42.401 0.007 -33.739 1.00 19.72 190 TRP B C 1
ATOM 3037 O O . TRP B 1 190 ? -42.610 -1.202 -33.658 1.00 22.53 190 TRP B O 1
ATOM 3048 N N . GLY B 1 191 ? -41.648 0.668 -32.868 1.00 21.95 191 GLY B N 1
ATOM 3049 C CA . GLY B 1 191 ? -41.028 -0.032 -31.760 1.00 22.02 191 GLY B CA 1
ATOM 3050 C C . GLY B 1 191 ? -39.684 -0.629 -32.134 1.00 25.36 191 GLY B C 1
ATOM 3051 O O . GLY B 1 191 ? -39.405 -0.845 -33.312 1.00 20.17 191 GLY B O 1
ATOM 3052 N N . PRO B 1 192 ? -38.830 -0.929 -31.140 1.00 29.50 192 PRO B N 1
ATOM 3053 C CA . PRO B 1 192 ? -37.497 -1.500 -31.351 1.00 28.68 192 PRO B CA 1
ATOM 3054 C C . PRO B 1 192 ? -37.444 -2.962 -31.789 1.00 30.09 192 PRO B C 1
ATOM 3055 O O . PRO B 1 192 ? -36.395 -3.443 -32.219 1.00 30.82 192 PRO B O 1
ATOM 3059 N N . SER B 1 193 ? -38.554 -3.682 -31.693 1.00 26.66 193 SER B N 1
ATOM 3060 C CA . SER B 1 193 ? -38.512 -5.078 -32.099 1.00 29.40 193 SER B CA 1
ATOM 3061 C C . SER B 1 193 ? -38.733 -5.263 -33.600 1.00 30.33 193 SER B C 1
ATOM 3062 O O . SER B 1 193 ? -38.542 -6.356 -34.132 1.00 29.87 193 SER B O 1
ATOM 3065 N N . TRP B 1 194 ? -39.113 -4.191 -34.292 1.00 27.92 194 TRP B N 1
ATOM 3066 C CA . TRP B 1 194 ? -39.332 -4.265 -35.734 1.00 23.91 194 TRP B CA 1
ATOM 3067 C C . TRP B 1 194 ? -38.032 -3.995 -36.485 1.00 21.76 194 TRP B C 1
ATOM 3068 O O . TRP B 1 194 ? -37.258 -3.114 -36.110 1.00 24.94 194 TRP B O 1
ATOM 3079 N N . GLY B 1 195 ? -37.797 -4.756 -37.547 1.00 20.58 195 GLY B N 1
ATOM 3080 C CA . GLY B 1 195 ? -36.594 -4.565 -38.342 1.00 23.46 195 GLY B CA 1
ATOM 3081 C C . GLY B 1 195 ? -35.305 -4.705 -37.561 1.00 23.07 195 GLY B C 1
ATOM 3082 O O . GLY B 1 195 ? -35.202 -5.562 -36.684 1.00 23.83 195 GLY B O 1
ATOM 3083 N N . GLU B 1 196 ? -34.314 -3.880 -37.880 1.00 21.73 196 GLU B N 1
ATOM 3084 C CA . GLU B 1 196 ? -33.037 -3.939 -37.176 1.00 24.65 196 GLU B CA 1
ATOM 3085 C C . GLU B 1 196 ? -33.078 -2.972 -35.992 1.00 25.13 196 GLU B C 1
ATOM 3086 O O . GLU B 1 196 ? -32.652 -1.817 -36.091 1.00 25.85 196 GLU B O 1
ATOM 3092 N N . GLN B 1 197 ? -33.608 -3.465 -34.875 1.00 25.35 197 GLN B N 1
ATOM 3093 C CA . GLN B 1 197 ? -33.745 -2.686 -33.649 1.00 25.09 197 GLN B CA 1
ATOM 3094 C C . GLN B 1 197 ? -34.555 -1.410 -33.888 1.00 23.72 197 GLN B C 1
ATOM 3095 O O . GLN B 1 197 ? -34.254 -0.350 -33.340 1.00 21.20 197 GLN B O 1
ATOM 3101 N N . GLY B 1 198 ? -35.590 -1.531 -34.715 1.00 24.08 198 GLY B N 1
ATOM 3102 C CA . GLY B 1 198 ? -36.446 -0.396 -35.006 1.00 23.03 198 GLY B CA 1
ATOM 3103 C C . GLY B 1 198 ? -36.071 0.333 -36.281 1.00 23.95 198 GLY B C 1
ATOM 3104 O O . GLY B 1 198 ? -36.797 1.224 -36.726 1.00 23.31 198 GLY B O 1
ATOM 3105 N N . TYR B 1 199 ? -34.949 -0.061 -36.876 1.00 20.99 199 TYR B N 1
ATOM 3106 C CA . TYR B 1 199 ? -34.457 0.565 -38.097 1.00 20.39 199 TYR B CA 1
ATOM 3107 C C . TYR B 1 199 ? -34.578 -0.306 -39.334 1.00 20.26 199 TYR B C 1
ATOM 3108 O O . TYR B 1 199 ? -34.674 -1.527 -39.249 1.00 22.29 199 TYR B O 1
ATOM 3117 N N . ILE B 1 200 ? -34.592 0.337 -40.496 1.00 20.69 200 ILE B N 1
ATOM 3118 C CA . ILE B 1 200 ? -34.622 -0.386 -41.752 1.00 19.88 200 ILE B CA 1
ATOM 3119 C C . ILE B 1 200 ? -33.640 0.311 -42.679 1.00 20.09 200 ILE B C 1
ATOM 3120 O O . ILE B 1 200 ? -33.631 1.534 -42.775 1.00 19.42 200 ILE B O 1
ATOM 3125 N N . ARG B 1 201 ? -32.777 -0.468 -43.319 1.00 20.03 201 ARG B N 1
ATOM 3126 C CA . ARG B 1 201 ? -31.818 0.090 -44.264 1.00 22.81 201 ARG B CA 1
ATOM 3127 C C . ARG B 1 201 ? -32.432 -0.056 -45.647 1.00 20.34 201 ARG B C 1
ATOM 3128 O O . ARG B 1 201 ? -32.533 -1.155 -46.175 1.00 24.54 201 ARG B O 1
ATOM 3136 N N . VAL B 1 202 ? -32.868 1.063 -46.211 1.00 22.43 202 VAL B N 1
ATOM 3137 C CA . VAL B 1 202 ? -33.503 1.088 -47.527 1.00 22.45 202 VAL B CA 1
ATOM 3138 C C . VAL B 1 202 ? -32.460 1.340 -48.601 1.00 22.79 202 VAL B C 1
ATOM 3139 O O . VAL B 1 202 ? -31.679 2.284 -48.500 1.00 22.50 202 VAL B O 1
ATOM 3143 N N . GLU B 1 203 ? -32.444 0.494 -49.626 1.00 22.59 203 GLU B N 1
ATOM 3144 C CA . GLU B 1 203 ? -31.466 0.640 -50.696 1.00 25.41 203 GLU B CA 1
ATOM 3145 C C . GLU B 1 203 ? -31.411 2.070 -51.219 1.00 26.46 203 GLU B C 1
ATOM 3146 O O . GLU B 1 203 ? -32.438 2.659 -51.560 1.00 26.98 203 GLU B O 1
ATOM 3152 N N . LYS B 1 204 ? -30.200 2.621 -51.269 1.00 26.28 204 LYS B N 1
ATOM 3153 C CA . LYS B 1 204 ? -29.972 3.981 -51.736 1.00 25.84 204 LYS B CA 1
ATOM 3154 C C . LYS B 1 204 ? -29.487 3.986 -53.182 1.00 28.11 204 LYS B C 1
ATOM 3155 O O . LYS B 1 204 ? -28.795 3.066 -53.618 1.00 28.71 204 LYS B O 1
ATOM 3161 N N . ASP B 1 205 ? -29.853 5.030 -53.918 1.00 28.50 205 ASP B N 1
ATOM 3162 C CA . ASP B 1 205 ? -29.461 5.170 -55.318 1.00 28.49 205 ASP B CA 1
ATOM 3163 C C . ASP B 1 205 ? -29.852 3.953 -56.148 1.00 29.14 205 ASP B C 1
ATOM 3164 O O . ASP B 1 205 ? -29.089 3.499 -57.003 1.00 29.23 205 ASP B O 1
ATOM 3169 N N . SER B 1 206 ? -31.037 3.416 -55.884 1.00 28.29 206 SER B N 1
ATOM 3170 C CA . SER B 1 206 ? -31.522 2.266 -56.630 1.00 30.27 206 SER B CA 1
ATOM 3171 C C . SER B 1 206 ? -31.932 2.793 -57.999 1.00 32.05 206 SER B C 1
ATOM 3172 O O . SER B 1 206 ? -31.681 3.948 -58.326 1.00 35.90 206 SER B O 1
ATOM 3175 N N . GLY B 1 207 ? -32.572 1.960 -58.801 1.00 34.35 207 GLY B N 1
ATOM 3176 C CA . GLY B 1 207 ? -32.992 2.430 -60.109 1.00 36.54 207 GLY B CA 1
ATOM 3177 C C . GLY B 1 207 ? -34.213 3.343 -60.088 1.00 36.06 207 GLY B C 1
ATOM 3178 O O . GLY B 1 207 ? -34.412 4.129 -61.018 1.00 36.11 207 GLY B O 1
ATOM 3179 N N . ALA B 1 208 ? -35.023 3.246 -59.034 1.00 33.40 208 ALA B N 1
ATOM 3180 C CA . ALA B 1 208 ? -36.245 4.041 -58.906 1.00 31.50 208 ALA B CA 1
ATOM 3181 C C . ALA B 1 208 ? -36.023 5.559 -58.857 1.00 30.84 208 ALA B C 1
ATOM 3182 O O . ALA B 1 208 ? -35.400 6.091 -57.943 1.00 28.30 208 ALA B O 1
ATOM 3184 N N . SER B 1 209 ? -36.572 6.239 -59.857 1.00 28.56 209 SER B N 1
ATOM 3185 C CA . SER B 1 209 ? -36.466 7.683 -60.009 1.00 29.63 209 SER B CA 1
ATOM 3186 C C . SER B 1 209 ? -36.604 8.530 -58.746 1.00 30.46 209 SER B C 1
ATOM 3187 O O . SER B 1 209 ? -35.808 9.432 -58.528 1.00 32.94 209 SER B O 1
ATOM 3190 N N . GLY B 1 210 ? -37.615 8.268 -57.929 1.00 25.94 210 GLY B N 1
ATOM 3191 C CA . GLY B 1 210 ? -37.790 9.050 -56.716 1.00 22.73 210 GLY B CA 1
ATOM 3192 C C . GLY B 1 210 ? -37.303 8.334 -55.467 1.00 22.50 210 GLY B C 1
ATOM 3193 O O . GLY B 1 210 ? -37.690 8.675 -54.348 1.00 22.82 210 GLY B O 1
ATOM 3194 N N . GLY B 1 211 ? -36.446 7.338 -55.659 1.00 22.35 211 GLY B N 1
ATOM 3195 C CA . GLY B 1 211 ? -35.914 6.580 -54.541 1.00 19.55 211 GLY B CA 1
ATOM 3196 C C . GLY B 1 211 ? -36.795 5.391 -54.213 1.00 20.26 211 GLY B C 1
ATOM 3197 O O . GLY B 1 211 ? -37.999 5.419 -54.462 1.00 17.26 211 GLY B O 1
ATOM 3198 N N . LEU B 1 212 ? -36.202 4.337 -53.658 1.00 21.89 212 LEU B N 1
ATOM 3199 C CA . LEU B 1 212 ? -36.973 3.150 -53.293 1.00 22.19 212 LEU B CA 1
ATOM 3200 C C . LEU B 1 212 ? -38.079 3.551 -52.313 1.00 19.93 212 LEU B C 1
ATOM 3201 O O . LEU B 1 212 ? -37.833 4.301 -51.365 1.00 20.39 212 LEU B O 1
ATOM 3206 N N . CYS B 1 213 ? -39.291 3.060 -52.552 1.00 18.80 213 CYS B N 1
ATOM 3207 C CA . CYS B 1 213 ? -40.434 3.357 -51.696 1.00 20.05 213 CYS B CA 1
ATOM 3208 C C . CYS B 1 213 ? -40.801 4.834 -51.744 1.00 20.22 213 CYS B C 1
ATOM 3209 O O . CYS B 1 213 ? -41.577 5.296 -50.914 1.00 20.98 213 CYS B O 1
ATOM 3212 N N . GLY B 1 214 ? -40.242 5.564 -52.709 1.00 19.04 214 GLY B N 1
ATOM 3213 C CA . GLY B 1 214 ? -40.514 6.983 -52.838 1.00 17.30 214 GLY B CA 1
ATOM 3214 C C . GLY B 1 214 ? -39.861 7.816 -51.749 1.00 18.91 214 GLY B C 1
ATOM 3215 O O . GLY B 1 214 ? -40.287 8.935 -51.477 1.00 17.55 214 GLY B O 1
ATOM 3216 N N . ILE B 1 215 ? -38.806 7.278 -51.145 1.00 18.97 215 ILE B N 1
ATOM 3217 C CA . ILE B 1 215 ? -38.105 7.949 -50.054 1.00 20.16 215 ILE B CA 1
ATOM 3218 C C . ILE B 1 215 ? -37.572 9.363 -50.344 1.00 21.74 215 ILE B C 1
ATOM 3219 O O . ILE B 1 215 ? -37.431 10.172 -49.427 1.00 21.72 215 ILE B O 1
ATOM 3224 N N . ALA B 1 216 ? -37.289 9.677 -51.604 1.00 23.13 216 ALA B N 1
ATOM 3225 C CA . ALA B 1 216 ? -36.778 11.006 -51.934 1.00 20.75 216 ALA B CA 1
ATOM 3226 C C . ALA B 1 216 ? -37.831 11.899 -52.578 1.00 20.88 216 ALA B C 1
ATOM 3227 O O . ALA B 1 216 ? -37.506 12.966 -53.111 1.00 23.18 216 ALA B O 1
ATOM 3229 N N . MET B 1 217 ? -39.089 11.475 -52.524 1.00 19.58 217 MET B N 1
ATOM 3230 C CA . MET B 1 217 ? -40.178 12.239 -53.130 1.00 19.08 217 MET B CA 1
ATOM 3231 C C . MET B 1 217 ? -40.666 13.448 -52.344 1.00 21.25 217 MET B C 1
ATOM 3232 O O . MET B 1 217 ? -40.992 14.479 -52.935 1.00 23.09 217 MET B O 1
ATOM 3237 N N . GLU B 1 218 ? -40.721 13.325 -51.020 1.00 24.06 218 GLU B N 1
ATOM 3238 C CA . GLU B 1 218 ? -41.180 14.420 -50.161 1.00 25.15 218 GLU B CA 1
ATOM 3239 C C . GLU B 1 218 ? -40.346 14.526 -48.899 1.00 23.31 218 GLU B C 1
ATOM 3240 O O . GLU B 1 218 ? -40.861 14.338 -47.800 1.00 22.85 218 GLU B O 1
ATOM 3246 N N . ALA B 1 219 ? -39.064 14.821 -49.054 1.00 22.21 219 ALA B N 1
ATOM 3247 C CA . ALA B 1 219 ? -38.177 14.946 -47.910 1.00 19.95 219 ALA B CA 1
ATOM 3248 C C . ALA B 1 219 ? -38.004 16.408 -47.522 1.00 21.18 219 ALA B C 1
ATOM 3249 O O . ALA B 1 219 ? -37.999 17.298 -48.374 1.00 19.69 219 ALA B O 1
ATOM 3251 N N . SER B 1 220 ? -37.868 16.649 -46.225 1.00 19.53 220 SER B N 1
ATOM 3252 C CA . SER B 1 220 ? -37.677 17.997 -45.720 1.00 21.54 220 SER B CA 1
ATOM 3253 C C . SER B 1 220 ? -36.939 17.927 -44.385 1.00 21.97 220 SER B C 1
ATOM 3254 O O . SER B 1 220 ? -36.932 16.881 -43.727 1.00 20.22 220 SER B O 1
ATOM 3257 N N . TYR B 1 221 ? -36.311 19.035 -44.001 1.00 19.89 221 TYR B N 1
ATOM 3258 C CA . TYR B 1 221 ? -35.569 19.101 -42.749 1.00 20.49 221 TYR B CA 1
ATOM 3259 C C . TYR B 1 221 ? -35.655 20.495 -42.138 1.00 21.13 221 TYR B C 1
ATOM 3260 O O . TYR B 1 221 ? -35.853 21.481 -42.845 1.00 22.20 221 TYR B O 1
ATOM 3269 N N . PRO B 1 222 ? -35.517 20.589 -40.806 1.00 21.21 222 PRO B N 1
ATOM 3270 C CA . PRO B 1 222 ? -35.581 21.866 -40.096 1.00 22.46 222 PRO B CA 1
ATOM 3271 C C . PRO B 1 222 ? -34.280 22.663 -40.150 1.00 24.04 222 PRO B C 1
ATOM 3272 O O . PRO B 1 222 ? -33.193 22.095 -40.281 1.00 25.35 222 PRO B O 1
ATOM 3276 N N . VAL B 1 223 ? -34.409 23.981 -40.055 1.00 23.98 223 VAL B N 1
ATOM 3277 C CA . VAL B 1 223 ? -33.262 24.881 -40.062 1.00 25.82 223 VAL B CA 1
ATOM 3278 C C . VAL B 1 223 ? -33.161 25.514 -38.678 1.00 25.59 223 VAL B C 1
ATOM 3279 O O . VAL B 1 223 ? -34.166 25.971 -38.130 1.00 25.39 223 VAL B O 1
ATOM 3283 N N . LYS B 1 224 ? -31.955 25.533 -38.118 1.00 26.82 224 LYS B N 1
ATOM 3284 C CA . LYS B 1 224 ? -31.726 26.096 -36.788 1.00 30.37 224 LYS B CA 1
ATOM 3285 C C . LYS B 1 224 ? -30.313 26.673 -36.727 1.00 35.16 224 LYS B C 1
ATOM 3286 O O . LYS B 1 224 ? -29.348 25.987 -37.061 1.00 35.35 224 LYS B O 1
ATOM 3292 N N . THR B 1 225 ? -30.183 27.925 -36.298 1.00 42.55 225 THR B N 1
ATOM 3293 C CA . THR B 1 225 ? -28.861 28.552 -36.235 1.00 50.50 225 THR B CA 1
ATOM 3294 C C . THR B 1 225 ? -28.504 29.275 -34.941 1.00 55.26 225 THR B C 1
ATOM 3295 O O . THR B 1 225 ? -27.491 28.952 -34.316 1.00 57.60 225 THR B O 1
ATOM 3299 N N . TYR B 1 226 ? -29.331 30.252 -34.561 1.00 59.97 226 TYR B N 1
ATOM 3300 C CA . TYR B 1 226 ? -29.137 31.084 -33.362 1.00 65.07 226 TYR B CA 1
ATOM 3301 C C . TYR B 1 226 ? -28.665 32.486 -33.749 1.00 66.57 226 TYR B C 1
ATOM 3302 O O . TYR B 1 226 ? -27.522 32.847 -33.388 1.00 67.71 226 TYR B O 1
ATOM 3311 N N . ASP C 1 3 ? 2.792 -5.164 9.172 1.00 54.63 3 ASP C N 1
ATOM 3312 C CA . ASP C 1 3 ? 2.255 -6.482 8.727 1.00 53.55 3 ASP C CA 1
ATOM 3313 C C . ASP C 1 3 ? 1.539 -7.161 9.898 1.00 51.56 3 ASP C C 1
ATOM 3314 O O . ASP C 1 3 ? 1.917 -6.983 11.059 1.00 50.63 3 ASP C O 1
ATOM 3319 N N . LEU C 1 4 ? 0.508 -7.940 9.579 1.00 48.85 4 LEU C N 1
ATOM 3320 C CA . LEU C 1 4 ? -0.306 -8.633 10.577 1.00 44.58 4 LEU C CA 1
ATOM 3321 C C . LEU C 1 4 ? 0.328 -9.849 11.230 1.00 40.74 4 LEU C C 1
ATOM 3322 O O . LEU C 1 4 ? 0.950 -10.672 10.562 1.00 40.52 4 LEU C O 1
ATOM 3327 N N . PRO C 1 5 ? 0.164 -9.986 12.556 1.00 38.19 5 PRO C N 1
ATOM 3328 C CA . PRO C 1 5 ? 0.734 -11.135 13.262 1.00 36.96 5 PRO C CA 1
ATOM 3329 C C . PRO C 1 5 ? 0.167 -12.419 12.669 1.00 35.96 5 PRO C C 1
ATOM 3330 O O . PRO C 1 5 ? -0.957 -12.435 12.170 1.00 36.92 5 PRO C O 1
ATOM 3334 N N . PRO C 1 6 ? 0.947 -13.509 12.693 1.00 34.34 6 PRO C N 1
ATOM 3335 C CA . PRO C 1 6 ? 0.498 -14.791 12.145 1.00 33.22 6 PRO C CA 1
ATOM 3336 C C . PRO C 1 6 ? -0.648 -15.409 12.931 1.00 33.99 6 PRO C C 1
ATOM 3337 O O . PRO C 1 6 ? -1.350 -16.293 12.438 1.00 31.59 6 PRO C O 1
ATOM 3341 N N . SER C 1 7 ? -0.836 -14.936 14.157 1.00 34.32 7 SER C N 1
ATOM 3342 C CA . SER C 1 7 ? -1.888 -15.466 15.013 1.00 36.43 7 SER C CA 1
ATOM 3343 C C . SER C 1 7 ? -2.409 -14.387 15.961 1.00 34.28 7 SER C C 1
ATOM 3344 O O . SER C 1 7 ? -1.691 -13.450 16.295 1.00 37.13 7 SER C O 1
ATOM 3347 N N . VAL C 1 8 ? -3.664 -14.514 16.380 1.00 32.32 8 VAL C N 1
ATOM 3348 C CA . VAL C 1 8 ? -4.277 -13.551 17.290 1.00 27.57 8 VAL C CA 1
ATOM 3349 C C . VAL C 1 8 ? -5.335 -14.244 18.139 1.00 26.83 8 VAL C C 1
ATOM 3350 O O . VAL C 1 8 ? -6.144 -15.008 17.621 1.00 28.35 8 VAL C O 1
ATOM 3354 N N . ASP C 1 9 ? -5.318 -13.992 19.444 1.00 26.29 9 ASP C N 1
ATOM 3355 C CA . ASP C 1 9 ? -6.302 -14.580 20.351 1.00 24.32 9 ASP C CA 1
ATOM 3356 C C . ASP C 1 9 ? -6.569 -13.620 21.498 1.00 22.62 9 ASP C C 1
ATOM 3357 O O . ASP C 1 9 ? -5.878 -13.647 22.512 1.00 21.19 9 ASP C O 1
ATOM 3362 N N . TRP C 1 10 ? -7.579 -12.775 21.337 1.00 22.59 10 TRP C N 1
ATOM 3363 C CA . TRP C 1 10 ? -7.912 -11.801 22.364 1.00 24.71 10 TRP C CA 1
ATOM 3364 C C . TRP C 1 10 ? -8.307 -12.417 23.696 1.00 23.41 10 TRP C C 1
ATOM 3365 O O . TRP C 1 10 ? -8.319 -11.728 24.713 1.00 25.36 10 TRP C O 1
ATOM 3376 N N . ARG C 1 11 ? -8.629 -13.707 23.694 1.00 24.68 11 ARG C N 1
ATOM 3377 C CA . ARG C 1 11 ? -9.002 -14.385 24.932 1.00 24.76 11 ARG C CA 1
ATOM 3378 C C . ARG C 1 11 ? -7.772 -14.467 25.829 1.00 24.31 11 ARG C C 1
ATOM 3379 O O . ARG C 1 11 ? -7.859 -14.235 27.033 1.00 24.08 11 ARG C O 1
ATOM 3387 N N . GLN C 1 12 ? -6.627 -14.784 25.231 1.00 24.44 12 GLN C N 1
ATOM 3388 C CA . GLN C 1 12 ? -5.383 -14.894 25.977 1.00 26.71 12 GLN C CA 1
ATOM 3389 C C . GLN C 1 12 ? -4.876 -13.542 26.468 1.00 27.88 12 GLN C C 1
ATOM 3390 O O . GLN C 1 12 ? -4.067 -13.482 27.390 1.00 28.31 12 GLN C O 1
ATOM 3396 N N . LYS C 1 13 ? -5.357 -12.463 25.854 1.00 29.16 13 LYS C N 1
ATOM 3397 C CA . LYS C 1 13 ? -4.961 -11.107 26.224 1.00 28.39 13 LYS C CA 1
ATOM 3398 C C . LYS C 1 13 ? -5.895 -10.511 27.267 1.00 27.00 13 LYS C C 1
ATOM 3399 O O . LYS C 1 13 ? -5.789 -9.332 27.593 1.00 28.81 13 LYS C O 1
ATOM 3405 N N . GLY C 1 14 ? -6.821 -11.321 27.768 1.00 26.86 14 GLY C N 1
ATOM 3406 C CA . GLY C 1 14 ? -7.762 -10.849 28.771 1.00 26.20 14 GLY C CA 1
ATOM 3407 C C . GLY C 1 14 ? -8.763 -9.816 28.283 1.00 25.05 14 GLY C C 1
ATOM 3408 O O . GLY C 1 14 ? -9.203 -8.964 29.050 1.00 25.18 14 GLY C O 1
ATOM 3409 N N . ALA C 1 15 ? -9.137 -9.891 27.013 1.00 23.64 15 ALA C N 1
ATOM 3410 C CA . ALA C 1 15 ? -10.088 -8.940 26.460 1.00 23.39 15 ALA C CA 1
ATOM 3411 C C . ALA C 1 15 ? -11.413 -9.602 26.092 1.00 22.98 15 ALA C C 1
ATOM 3412 O O . ALA C 1 15 ? -12.249 -8.995 25.425 1.00 23.72 15 ALA C O 1
ATOM 3414 N N . VAL C 1 16 ? -11.603 -10.843 26.532 1.00 21.51 16 VAL C N 1
ATOM 3415 C CA . VAL C 1 16 ? -12.823 -11.580 26.217 1.00 19.23 16 VAL C CA 1
ATOM 3416 C C . VAL C 1 16 ? -13.439 -12.224 27.457 1.00 19.62 16 VAL C C 1
ATOM 3417 O O . VAL C 1 16 ? -12.791 -12.994 28.158 1.00 22.47 16 VAL C O 1
ATOM 3421 N N . THR C 1 17 ? -14.700 -11.915 27.719 1.00 19.27 17 THR C N 1
ATOM 3422 C CA . THR C 1 17 ? -15.378 -12.477 28.878 1.00 20.87 17 THR C CA 1
ATOM 3423 C C . THR C 1 17 ? -15.795 -13.914 28.593 1.00 20.33 17 THR C C 1
ATOM 3424 O O . THR C 1 17 ? -15.468 -14.468 27.548 1.00 22.98 17 THR C O 1
ATOM 3428 N N . GLY C 1 18 ? -16.523 -14.512 29.526 1.00 21.63 18 GLY C N 1
ATOM 3429 C CA . GLY C 1 18 ? -16.956 -15.883 29.349 1.00 20.29 18 GLY C CA 1
ATOM 3430 C C . GLY C 1 18 ? -18.045 -16.056 28.309 1.00 21.66 18 GLY C C 1
ATOM 3431 O O . GLY C 1 18 ? -18.722 -15.102 27.927 1.00 21.26 18 GLY C O 1
ATOM 3432 N N . VAL C 1 19 ? -18.213 -17.289 27.850 1.00 19.74 19 VAL C N 1
ATOM 3433 C CA . VAL C 1 19 ? -19.228 -17.599 26.859 1.00 21.06 19 VAL C CA 1
ATOM 3434 C C . VAL C 1 19 ? -20.618 -17.587 27.483 1.00 23.48 19 VAL C C 1
ATOM 3435 O O . VAL C 1 19 ? -20.826 -18.110 28.580 1.00 25.07 19 VAL C O 1
ATOM 3439 N N . LYS C 1 20 ? -21.573 -16.985 26.785 1.00 24.92 20 LYS C N 1
ATOM 3440 C CA . LYS C 1 20 ? -22.945 -16.930 27.289 1.00 26.09 20 LYS C CA 1
ATOM 3441 C C . LYS C 1 20 ? -23.896 -17.762 26.449 1.00 24.75 20 LYS C C 1
ATOM 3442 O O . LYS C 1 20 ? -23.526 -18.286 25.401 1.00 23.78 20 LYS C O 1
ATOM 3448 N N . ASP C 1 21 ? -25.128 -17.880 26.933 1.00 24.28 21 ASP C N 1
ATOM 3449 C CA . ASP C 1 21 ? -26.168 -18.604 26.229 1.00 23.69 21 ASP C CA 1
ATOM 3450 C C . ASP C 1 21 ? -27.338 -17.641 26.097 1.00 21.80 21 ASP C C 1
ATOM 3451 O O . ASP C 1 21 ? -27.957 -17.274 27.089 1.00 22.22 21 ASP C O 1
ATOM 3456 N N . GLN C 1 22 ? -27.632 -17.233 24.869 1.00 20.93 22 GLN C N 1
ATOM 3457 C CA . GLN C 1 22 ? -28.727 -16.307 24.613 1.00 20.49 22 GLN C CA 1
ATOM 3458 C C . GLN C 1 22 ? -30.084 -16.953 24.856 1.00 20.85 22 GLN C C 1
ATOM 3459 O O . GLN C 1 22 ? -31.091 -16.265 25.013 1.00 20.60 22 GLN C O 1
ATOM 3465 N N . GLY C 1 23 ? -30.110 -18.279 24.883 1.00 20.20 23 GLY C N 1
ATOM 3466 C CA . GLY C 1 23 ? -31.363 -18.969 25.093 1.00 22.03 23 GLY C CA 1
ATOM 3467 C C . GLY C 1 23 ? -32.288 -18.843 23.895 1.00 23.35 23 GLY C C 1
ATOM 3468 O O . GLY C 1 23 ? -31.845 -18.687 22.762 1.00 22.99 23 GLY C O 1
ATOM 3469 N N . LYS C 1 24 ? -33.585 -18.883 24.170 1.00 23.24 24 LYS C N 1
ATOM 3470 C CA . LYS C 1 24 ? -34.639 -18.815 23.167 1.00 26.78 24 LYS C CA 1
ATOM 3471 C C . LYS C 1 24 ? -34.801 -17.472 22.470 1.00 26.13 24 LYS C C 1
ATOM 3472 O O . LYS C 1 24 ? -35.350 -17.382 21.371 1.00 29.79 24 LYS C O 1
ATOM 3478 N N . CYS C 1 25 ? -34.330 -16.428 23.125 1.00 25.91 25 CYS C N 1
ATOM 3479 C CA . CYS C 1 25 ? -34.425 -15.078 22.595 1.00 24.82 25 CYS C CA 1
ATOM 3480 C C . CYS C 1 25 ? -33.487 -14.874 21.395 1.00 22.98 25 CYS C C 1
ATOM 3481 O O . CYS C 1 25 ? -32.308 -15.207 21.462 1.00 22.29 25 CYS C O 1
ATOM 3484 N N . GLY C 1 26 ? -34.027 -14.349 20.294 1.00 22.29 26 GLY C N 1
ATOM 3485 C CA . GLY C 1 26 ? -33.218 -14.105 19.108 1.00 18.56 26 GLY C CA 1
ATOM 3486 C C . GLY C 1 26 ? -32.399 -12.837 19.284 1.00 18.47 26 GLY C C 1
ATOM 3487 O O . GLY C 1 26 ? -32.478 -11.908 18.475 1.00 19.22 26 GLY C O 1
ATOM 3488 N N . SER C 1 27 ? -31.601 -12.811 20.347 1.00 18.83 27 SER C N 1
ATOM 3489 C CA . SER C 1 27 ? -30.773 -11.657 20.694 1.00 19.52 27 SER C CA 1
ATOM 3490 C C . SER C 1 27 ? -29.289 -11.802 20.349 1.00 18.22 27 SER C C 1
ATOM 3491 O O . SER C 1 27 ? -28.439 -11.170 20.981 1.00 16.30 27 SER C O 1
ATOM 3494 N N . CYS C 1 28 ? -28.977 -12.629 19.357 1.00 16.34 28 CYS C N 1
ATOM 3495 C CA . CYS C 1 28 ? -27.593 -12.838 18.945 1.00 17.17 28 CYS C CA 1
ATOM 3496 C C . CYS C 1 28 ? -26.911 -11.514 18.604 1.00 17.53 28 CYS C C 1
ATOM 3497 O O . CYS C 1 28 ? -25.737 -11.324 18.906 1.00 18.01 28 CYS C O 1
ATOM 3500 N N . TRP C 1 29 ? -27.659 -10.598 17.990 1.00 20.07 29 TRP C N 1
ATOM 3501 C CA . TRP C 1 29 ? -27.133 -9.294 17.605 1.00 19.62 29 TRP C CA 1
ATOM 3502 C C . TRP C 1 29 ? -26.640 -8.511 18.818 1.00 21.81 29 TRP C C 1
ATOM 3503 O O . TRP C 1 29 ? -25.638 -7.795 18.740 1.00 20.29 29 TRP C O 1
ATOM 3514 N N . ALA C 1 30 ? -27.349 -8.649 19.937 1.00 18.89 30 ALA C N 1
ATOM 3515 C CA . ALA C 1 30 ? -26.971 -7.962 21.162 1.00 18.74 30 ALA C CA 1
ATOM 3516 C C . ALA C 1 30 ? -25.707 -8.582 21.757 1.00 17.45 30 ALA C C 1
ATOM 3517 O O . ALA C 1 30 ? -24.815 -7.870 22.224 1.00 17.20 30 ALA C O 1
ATOM 3519 N N . PHE C 1 31 ? -25.627 -9.908 21.747 1.00 18.67 31 PHE C N 1
ATOM 3520 C CA . PHE C 1 31 ? -24.445 -10.573 22.283 1.00 19.39 31 PHE C CA 1
ATOM 3521 C C . PHE C 1 31 ? -23.198 -10.281 21.447 1.00 18.29 31 PHE C C 1
ATOM 3522 O O . PHE C 1 31 ? -22.120 -10.066 21.993 1.00 20.28 31 PHE C O 1
ATOM 3530 N N . SER C 1 32 ? -23.354 -10.278 20.127 1.00 18.44 32 SER C N 1
ATOM 3531 C CA . SER C 1 32 ? -22.255 -9.986 19.215 1.00 17.72 32 SER C CA 1
ATOM 3532 C C . SER C 1 32 ? -21.724 -8.589 19.520 1.00 15.99 32 SER C C 1
ATOM 3533 O O . SER C 1 32 ? -20.516 -8.382 19.662 1.00 15.47 32 SER C O 1
ATOM 3536 N N . THR C 1 33 ? -22.645 -7.637 19.628 1.00 16.74 33 THR C N 1
ATOM 3537 C CA . THR C 1 33 ? -22.301 -6.245 19.925 1.00 16.43 33 THR C CA 1
ATOM 3538 C C . THR C 1 33 ? -21.510 -6.146 21.227 1.00 16.66 33 THR C C 1
ATOM 3539 O O . THR C 1 33 ? -20.466 -5.487 21.280 1.00 14.54 33 THR C O 1
ATOM 3543 N N . VAL C 1 34 ? -22.011 -6.804 22.274 1.00 15.87 34 VAL C N 1
ATOM 3544 C CA . VAL C 1 34 ? -21.352 -6.780 23.579 1.00 15.00 34 VAL C CA 1
ATOM 3545 C C . VAL C 1 34 ? -19.937 -7.366 23.566 1.00 14.63 34 VAL C C 1
ATOM 3546 O O . VAL C 1 34 ? -19.043 -6.834 24.221 1.00 15.61 34 VAL C O 1
ATOM 3550 N N . VAL C 1 35 ? -19.720 -8.450 22.828 1.00 15.27 35 VAL C N 1
ATOM 3551 C CA . VAL C 1 35 ? -18.382 -9.028 22.773 1.00 16.52 35 VAL C CA 1
ATOM 3552 C C . VAL C 1 35 ? -17.404 -7.965 22.283 1.00 18.29 35 VAL C C 1
ATOM 3553 O O . VAL C 1 35 ? -16.355 -7.741 22.887 1.00 18.73 35 VAL C O 1
ATOM 3557 N N . SER C 1 36 ? -17.768 -7.294 21.192 1.00 19.77 36 SER C N 1
ATOM 3558 C CA . SER C 1 36 ? -16.917 -6.267 20.610 1.00 17.83 36 SER C CA 1
ATOM 3559 C C . SER C 1 36 ? -16.698 -5.076 21.524 1.00 17.33 36 SER C C 1
ATOM 3560 O O . SER C 1 36 ? -15.587 -4.555 21.596 1.00 18.04 36 SER C O 1
ATOM 3563 N N . VAL C 1 37 ? -17.745 -4.640 22.221 1.00 15.23 37 VAL C N 1
ATOM 3564 C CA . VAL C 1 37 ? -17.596 -3.499 23.113 1.00 17.11 37 VAL C CA 1
ATOM 3565 C C . VAL C 1 37 ? -16.796 -3.888 24.352 1.00 17.92 37 VAL C C 1
ATOM 3566 O O . VAL C 1 37 ? -15.960 -3.117 24.811 1.00 18.37 37 VAL C O 1
ATOM 3570 N N . GLU C 1 38 ? -17.043 -5.078 24.893 1.00 17.02 38 GLU C N 1
ATOM 3571 C CA . GLU C 1 38 ? -16.286 -5.521 26.061 1.00 20.91 38 GLU C CA 1
ATOM 3572 C C . GLU C 1 38 ? -14.819 -5.589 25.645 1.00 20.35 38 GLU C C 1
ATOM 3573 O O . GLU C 1 38 ? -13.919 -5.239 26.415 1.00 21.80 38 GLU C O 1
ATOM 3579 N N . GLY C 1 39 ? -14.592 -6.025 24.411 1.00 19.71 39 GLY C N 1
ATOM 3580 C CA . GLY C 1 39 ? -13.241 -6.160 23.903 1.00 20.81 39 GLY C CA 1
ATOM 3581 C C . GLY C 1 39 ? -12.453 -4.872 23.783 1.00 22.04 39 GLY C C 1
ATOM 3582 O O . GLY C 1 39 ? -11.343 -4.774 24.310 1.00 21.99 39 GLY C O 1
ATOM 3583 N N . ILE C 1 40 ? -13.015 -3.882 23.095 1.00 22.07 40 ILE C N 1
ATOM 3584 C CA . ILE C 1 40 ? -12.316 -2.621 22.914 1.00 21.94 40 ILE C CA 1
ATOM 3585 C C . ILE C 1 40 ? -12.161 -1.864 24.231 1.00 23.18 40 ILE C C 1
ATOM 3586 O O . ILE C 1 40 ? -11.206 -1.107 24.407 1.00 21.30 40 ILE C O 1
ATOM 3591 N N . ASN C 1 41 ? -13.092 -2.067 25.159 1.00 22.77 41 ASN C N 1
ATOM 3592 C CA . ASN C 1 41 ? -13.001 -1.387 26.447 1.00 24.80 41 ASN C CA 1
ATOM 3593 C C . ASN C 1 41 ? -11.850 -1.971 27.250 1.00 25.01 41 ASN C C 1
ATOM 3594 O O . ASN C 1 41 ? -11.144 -1.247 27.952 1.00 26.85 41 ASN C O 1
ATOM 3599 N N . ALA C 1 42 ? -11.656 -3.281 27.136 1.00 24.70 42 ALA C N 1
ATOM 3600 C CA . ALA C 1 42 ? -10.582 -3.951 27.854 1.00 24.71 42 ALA C CA 1
ATOM 3601 C C . ALA C 1 42 ? -9.240 -3.543 27.258 1.00 25.73 42 ALA C C 1
ATOM 3602 O O . ALA C 1 42 ? -8.272 -3.308 27.978 1.00 26.86 42 ALA C O 1
ATOM 3604 N N . ILE C 1 43 ? -9.191 -3.453 25.937 1.00 26.72 43 ILE C N 1
ATOM 3605 C CA . ILE C 1 43 ? -7.969 -3.077 25.247 1.00 26.23 43 ILE C CA 1
ATOM 3606 C C . ILE C 1 43 ? -7.564 -1.638 25.544 1.00 27.63 43 ILE C C 1
ATOM 3607 O O . ILE C 1 43 ? -6.381 -1.340 25.709 1.00 29.05 43 ILE C O 1
ATOM 3612 N N . ARG C 1 44 ? -8.546 -0.750 25.636 1.00 29.38 44 ARG C N 1
ATOM 3613 C CA . ARG C 1 44 ? -8.271 0.661 25.883 1.00 30.78 44 ARG C CA 1
ATOM 3614 C C . ARG C 1 44 ? -8.054 1.028 27.342 1.00 31.46 44 ARG C C 1
ATOM 3615 O O . ARG C 1 44 ? -7.330 1.975 27.638 1.00 32.59 44 ARG C O 1
ATOM 3623 N N . THR C 1 45 ? -8.672 0.287 28.254 1.00 31.24 45 THR C N 1
ATOM 3624 C CA . THR C 1 45 ? -8.535 0.598 29.675 1.00 31.63 45 THR C CA 1
ATOM 3625 C C . THR C 1 45 ? -7.791 -0.455 30.492 1.00 31.22 45 THR C C 1
ATOM 3626 O O . THR C 1 45 ? -7.347 -0.175 31.601 1.00 30.70 45 THR C O 1
ATOM 3630 N N . GLY C 1 46 ? -7.670 -1.662 29.952 1.00 30.52 46 GLY C N 1
ATOM 3631 C CA . GLY C 1 46 ? -6.984 -2.725 30.666 1.00 30.59 46 GLY C CA 1
ATOM 3632 C C . GLY C 1 46 ? -7.889 -3.415 31.667 1.00 32.52 46 GLY C C 1
ATOM 3633 O O . GLY C 1 46 ? -7.458 -4.315 32.394 1.00 34.59 46 GLY C O 1
ATOM 3634 N N . SER C 1 47 ? -9.151 -3.000 31.697 1.00 31.83 47 SER C N 1
ATOM 3635 C CA . SER C 1 47 ? -10.133 -3.567 32.617 1.00 32.20 47 SER C CA 1
ATOM 3636 C C . SER C 1 47 ? -11.226 -4.319 31.861 1.00 29.35 47 SER C C 1
ATOM 3637 O O . SER C 1 47 ? -11.950 -3.728 31.064 1.00 30.22 47 SER C O 1
ATOM 3640 N N . LEU C 1 48 ? -11.336 -5.621 32.104 1.00 27.30 48 LEU C N 1
ATOM 3641 C CA . LEU C 1 48 ? -12.347 -6.438 31.437 1.00 27.57 48 LEU C CA 1
ATOM 3642 C C . LEU C 1 48 ? -13.658 -6.404 32.216 1.00 27.66 48 LEU C C 1
ATOM 3643 O O . LEU C 1 48 ? -13.745 -6.932 33.322 1.00 26.86 48 LEU C O 1
ATOM 3648 N N . VAL C 1 49 ? -14.676 -5.785 31.630 1.00 27.51 49 VAL C N 1
ATOM 3649 C CA . VAL C 1 49 ? -15.981 -5.667 32.270 1.00 27.86 49 VAL C CA 1
ATOM 3650 C C . VAL C 1 49 ? -17.091 -6.324 31.441 1.00 27.13 49 VAL C C 1
ATOM 3651 O O . VAL C 1 49 ? -17.166 -6.140 30.222 1.00 25.34 49 VAL C O 1
ATOM 3655 N N . SER C 1 50 ? -17.954 -7.085 32.106 1.00 24.37 50 SER C N 1
ATOM 3656 C CA . SER C 1 50 ? -19.060 -7.746 31.423 1.00 24.53 50 SER C CA 1
ATOM 3657 C C . SER C 1 50 ? -20.175 -6.728 31.255 1.00 22.91 50 SER C C 1
ATOM 3658 O O . SER C 1 50 ? -20.611 -6.111 32.229 1.00 22.69 50 SER C O 1
ATOM 3661 N N . LEU C 1 51 ? -20.643 -6.559 30.024 1.00 20.54 51 LEU C N 1
ATOM 3662 C CA . LEU C 1 51 ? -21.690 -5.590 29.750 1.00 20.46 51 LEU C CA 1
ATOM 3663 C C . LEU C 1 51 ? -23.078 -6.196 29.571 1.00 20.61 51 LEU C C 1
ATOM 3664 O O . LEU C 1 51 ? -23.228 -7.417 29.435 1.00 21.67 51 LEU C O 1
ATOM 3669 N N . SER C 1 52 ? -24.084 -5.325 29.562 1.00 18.03 52 SER C N 1
ATOM 3670 C CA . SER C 1 52 ? -25.482 -5.727 29.468 1.00 19.91 52 SER C CA 1
ATOM 3671 C C . SER C 1 52 ? -26.133 -5.875 28.098 1.00 20.39 52 SER C C 1
ATOM 3672 O O . SER C 1 52 ? -26.504 -4.883 27.463 1.00 18.24 52 SER C O 1
ATOM 3675 N N . GLU C 1 53 ? -26.297 -7.114 27.647 1.00 18.54 53 GLU C N 1
ATOM 3676 C CA . GLU C 1 53 ? -26.963 -7.312 26.377 1.00 18.75 53 GLU C CA 1
ATOM 3677 C C . GLU C 1 53 ? -28.457 -7.028 26.580 1.00 18.78 53 GLU C C 1
ATOM 3678 O O . GLU C 1 53 ? -29.168 -6.713 25.629 1.00 17.42 53 GLU C O 1
ATOM 3684 N N . GLN C 1 54 ? -28.923 -7.105 27.827 1.00 19.94 54 GLN C N 1
ATOM 3685 C CA . GLN C 1 54 ? -30.333 -6.849 28.118 1.00 23.02 54 GLN C CA 1
ATOM 3686 C C . GLN C 1 54 ? -30.696 -5.389 27.849 1.00 21.84 54 GLN C C 1
ATOM 3687 O O . GLN C 1 54 ? -31.809 -5.100 27.407 1.00 21.28 54 GLN C O 1
ATOM 3693 N N . GLU C 1 55 ? -29.767 -4.469 28.109 1.00 22.22 55 GLU C N 1
ATOM 3694 C CA . GLU C 1 55 ? -30.048 -3.055 27.854 1.00 22.03 55 GLU C CA 1
ATOM 3695 C C . GLU C 1 55 ? -30.331 -2.845 26.375 1.00 20.91 55 GLU C C 1
ATOM 3696 O O . GLU C 1 55 ? -31.249 -2.111 26.000 1.00 21.66 55 GLU C O 1
ATOM 3702 N N . LEU C 1 56 ? -29.537 -3.488 25.528 1.00 20.18 56 LEU C N 1
ATOM 3703 C CA . LEU C 1 56 ? -29.724 -3.354 24.094 1.00 19.05 56 LEU C CA 1
ATOM 3704 C C . LEU C 1 56 ? -31.093 -3.881 23.689 1.00 20.57 56 LEU C C 1
ATOM 3705 O O . LEU C 1 56 ? -31.799 -3.264 22.893 1.00 21.53 56 LEU C O 1
ATOM 3710 N N . ILE C 1 57 ? -31.459 -5.033 24.234 1.00 19.89 57 ILE C N 1
ATOM 3711 C CA . ILE C 1 57 ? -32.735 -5.650 23.929 1.00 22.62 57 ILE C CA 1
ATOM 3712 C C . ILE C 1 57 ? -33.921 -4.767 24.330 1.00 22.08 57 ILE C C 1
ATOM 3713 O O . ILE C 1 57 ? -34.843 -4.573 23.539 1.00 23.73 57 ILE C O 1
ATOM 3718 N N . ASP C 1 58 ? -33.892 -4.220 25.540 1.00 20.43 58 ASP C N 1
ATOM 3719 C CA . ASP C 1 58 ? -34.997 -3.378 26.012 1.00 24.86 58 ASP C CA 1
ATOM 3720 C C . ASP C 1 58 ? -34.981 -1.925 25.523 1.00 25.25 58 ASP C C 1
ATOM 3721 O O . ASP C 1 58 ? -36.034 -1.348 25.248 1.00 28.03 58 ASP C O 1
ATOM 3726 N N . CYS C 1 59 ? -33.791 -1.343 25.418 1.00 25.78 59 CYS C N 1
ATOM 3727 C CA . CYS C 1 59 ? -33.639 0.065 25.047 1.00 24.62 59 CYS C CA 1
ATOM 3728 C C . CYS C 1 59 ? -33.327 0.413 23.603 1.00 26.32 59 CYS C C 1
ATOM 3729 O O . CYS C 1 59 ? -33.724 1.476 23.131 1.00 26.43 59 CYS C O 1
ATOM 3732 N N . ASP C 1 60 ? -32.596 -0.450 22.904 1.00 26.57 60 ASP C N 1
ATOM 3733 C CA . ASP C 1 60 ? -32.264 -0.165 21.514 1.00 26.80 60 ASP C CA 1
ATOM 3734 C C . ASP C 1 60 ? -33.395 -0.687 20.647 1.00 27.82 60 ASP C C 1
ATOM 3735 O O . ASP C 1 60 ? -33.293 -1.757 20.054 1.00 30.08 60 ASP C O 1
ATOM 3740 N N . THR C 1 61 ? -34.469 0.092 20.563 1.00 28.77 61 THR C N 1
ATOM 3741 C CA . THR C 1 61 ? -35.652 -0.316 19.817 1.00 30.58 61 THR C CA 1
ATOM 3742 C C . THR C 1 61 ? -36.040 0.516 18.587 1.00 32.79 61 THR C C 1
ATOM 3743 O O . THR C 1 61 ? -37.077 0.266 17.977 1.00 32.81 61 THR C O 1
ATOM 3747 N N . ALA C 1 62 ? -35.221 1.491 18.214 1.00 34.39 62 ALA C N 1
ATOM 3748 C CA . ALA C 1 62 ? -35.530 2.319 17.051 1.00 34.80 62 ALA C CA 1
ATOM 3749 C C . ALA C 1 62 ? -35.625 1.488 15.775 1.00 36.05 62 ALA C C 1
ATOM 3750 O O . ALA C 1 62 ? -36.558 1.642 14.992 1.00 36.09 62 ALA C O 1
ATOM 3752 N N . ASP C 1 63 ? -34.650 0.611 15.565 1.00 36.39 63 ASP C N 1
ATOM 3753 C CA . ASP C 1 63 ? -34.633 -0.236 14.380 1.00 35.42 63 ASP C CA 1
ATOM 3754 C C . ASP C 1 63 ? -34.473 -1.703 14.741 1.00 34.69 63 ASP C C 1
ATOM 3755 O O . ASP C 1 63 ? -34.974 -2.576 14.036 1.00 36.03 63 ASP C O 1
ATOM 3760 N N . ASN C 1 64 ? -33.773 -1.979 15.835 1.00 31.49 64 ASN C N 1
ATOM 3761 C CA . ASN C 1 64 ? -33.600 -3.357 16.258 1.00 28.89 64 ASN C CA 1
ATOM 3762 C C . ASN C 1 64 ? -34.895 -3.789 16.930 1.00 28.68 64 ASN C C 1
ATOM 3763 O O . ASN C 1 64 ? -35.623 -2.956 17.475 1.00 26.71 64 ASN C O 1
ATOM 3768 N N . ASP C 1 65 ? -35.182 -5.087 16.892 1.00 28.94 65 ASP C N 1
ATOM 3769 C CA . ASP C 1 65 ? -36.431 -5.599 17.432 1.00 26.33 65 ASP C CA 1
ATOM 3770 C C . ASP C 1 65 ? -36.333 -6.664 18.523 1.00 26.76 65 ASP C C 1
ATOM 3771 O O . ASP C 1 65 ? -36.897 -7.755 18.401 1.00 24.63 65 ASP C O 1
ATOM 3776 N N . GLY C 1 66 ? -35.627 -6.340 19.598 1.00 26.62 66 GLY C N 1
ATOM 3777 C CA . GLY C 1 66 ? -35.493 -7.262 20.714 1.00 25.66 66 GLY C CA 1
ATOM 3778 C C . GLY C 1 66 ? -35.222 -8.721 20.390 1.00 27.09 66 GLY C C 1
ATOM 3779 O O . GLY C 1 66 ? -34.294 -9.044 19.650 1.00 27.12 66 GLY C O 1
ATOM 3780 N N . CYS C 1 67 ? -36.038 -9.601 20.962 1.00 28.34 67 CYS C N 1
ATOM 3781 C CA . CYS C 1 67 ? -35.919 -11.045 20.777 1.00 28.80 67 CYS C CA 1
ATOM 3782 C C . CYS C 1 67 ? -36.236 -11.525 19.374 1.00 28.92 67 CYS C C 1
ATOM 3783 O O . CYS C 1 67 ? -36.011 -12.688 19.049 1.00 29.49 67 CYS C O 1
ATOM 3786 N N . GLN C 1 68 ? -36.768 -10.632 18.550 1.00 28.64 68 GLN C N 1
ATOM 3787 C CA . GLN C 1 68 ? -37.129 -10.964 17.177 1.00 29.55 68 GLN C CA 1
ATOM 3788 C C . GLN C 1 68 ? -36.005 -10.699 16.186 1.00 27.97 68 GLN C C 1
ATOM 3789 O O . GLN C 1 68 ? -36.144 -10.985 15.000 1.00 28.90 68 GLN C O 1
ATOM 3795 N N . GLY C 1 69 ? -34.906 -10.133 16.667 1.00 25.62 69 GLY C N 1
ATOM 3796 C CA . GLY C 1 69 ? -33.785 -9.850 15.791 1.00 23.43 69 GLY C CA 1
ATOM 3797 C C . GLY C 1 69 ? -33.255 -8.427 15.852 1.00 24.20 69 GLY C C 1
ATOM 3798 O O . GLY C 1 69 ? -33.868 -7.533 16.452 1.00 21.04 69 GLY C O 1
ATOM 3799 N N . GLY C 1 70 ? -32.105 -8.218 15.218 1.00 21.14 70 GLY C N 1
ATOM 3800 C CA . GLY C 1 70 ? -31.495 -6.903 15.201 1.00 21.55 70 GLY C CA 1
ATOM 3801 C C . GLY C 1 70 ? -30.192 -6.889 14.427 1.00 21.83 70 GLY C C 1
ATOM 3802 O O . GLY C 1 70 ? -29.808 -7.881 13.807 1.00 21.71 70 GLY C O 1
ATOM 3803 N N . LEU C 1 71 ? -29.506 -5.756 14.476 1.00 21.72 71 LEU C N 1
ATOM 3804 C CA . LEU C 1 71 ? -28.244 -5.573 13.777 1.00 21.47 71 LEU C CA 1
ATOM 3805 C C . LEU C 1 71 ? -27.213 -4.953 14.711 1.00 21.59 71 LEU C C 1
ATOM 3806 O O . LEU C 1 71 ? -27.524 -4.030 15.459 1.00 22.46 71 LEU C O 1
ATOM 3811 N N . MET C 1 72 ? -25.986 -5.462 14.664 1.00 20.06 72 MET C N 1
ATOM 3812 C CA . MET C 1 72 ? -24.924 -4.947 15.505 1.00 18.95 72 MET C CA 1
ATOM 3813 C C . MET C 1 72 ? -24.583 -3.484 15.209 1.00 20.08 72 MET C C 1
ATOM 3814 O O . MET C 1 72 ? -24.318 -2.712 16.127 1.00 19.65 72 MET C O 1
ATOM 3819 N N . ASP C 1 73 ? -24.589 -3.089 13.939 1.00 20.38 73 ASP C N 1
ATOM 3820 C CA . ASP C 1 73 ? -24.257 -1.706 13.633 1.00 23.79 73 ASP C CA 1
ATOM 3821 C C . ASP C 1 73 ? -25.317 -0.749 14.200 1.00 22.70 73 ASP C C 1
ATOM 3822 O O . ASP C 1 73 ? -24.978 0.352 14.626 1.00 20.79 73 ASP C O 1
ATOM 3827 N N . ASN C 1 74 ? -26.582 -1.178 14.251 1.00 22.88 74 ASN C N 1
ATOM 3828 C CA . ASN C 1 74 ? -27.632 -0.330 14.828 1.00 24.04 74 ASN C CA 1
ATOM 3829 C C . ASN C 1 74 ? -27.389 -0.215 16.339 1.00 23.20 74 ASN C C 1
ATOM 3830 O O . ASN C 1 74 ? -27.653 0.823 16.944 1.00 20.86 74 ASN C O 1
ATOM 3835 N N . ALA C 1 75 ? -26.880 -1.293 16.936 1.00 20.89 75 ALA C N 1
ATOM 3836 C CA . ALA C 1 75 ? -26.597 -1.330 18.367 1.00 20.15 75 ALA C CA 1
ATOM 3837 C C . ALA C 1 75 ? -25.437 -0.408 18.727 1.00 19.28 75 ALA C C 1
ATOM 3838 O O . ALA C 1 75 ? -25.484 0.295 19.741 1.00 21.03 75 ALA C O 1
ATOM 3840 N N . PHE C 1 76 ? -24.390 -0.412 17.908 1.00 19.00 76 PHE C N 1
ATOM 3841 C CA . PHE C 1 76 ? -23.247 0.460 18.176 1.00 18.74 76 PHE C CA 1
ATOM 3842 C C . PHE C 1 76 ? -23.719 1.915 18.173 1.00 20.58 76 PHE C C 1
ATOM 3843 O O . PHE C 1 76 ? -23.280 2.735 18.984 1.00 20.01 76 PHE C O 1
ATOM 3851 N N . GLU C 1 77 ? -24.617 2.233 17.250 1.00 20.20 77 GLU C N 1
ATOM 3852 C CA . GLU C 1 77 ? -25.148 3.588 17.140 1.00 22.72 77 GLU C CA 1
ATOM 3853 C C . GLU C 1 77 ? -25.878 3.950 18.444 1.00 23.85 77 GLU C C 1
ATOM 3854 O O . GLU C 1 77 ? -25.730 5.060 18.977 1.00 20.78 77 GLU C O 1
ATOM 3860 N N . TYR C 1 78 ? -26.662 3.007 18.959 1.00 21.24 78 TYR C N 1
ATOM 3861 C CA . TYR C 1 78 ? -27.401 3.230 20.196 1.00 20.84 78 TYR C CA 1
ATOM 3862 C C . TYR C 1 78 ? -26.446 3.532 21.350 1.00 21.09 78 TYR C C 1
ATOM 3863 O O . TYR C 1 78 ? -26.650 4.479 22.115 1.00 20.66 78 TYR C O 1
ATOM 3872 N N . ILE C 1 79 ? -25.410 2.711 21.476 1.00 19.52 79 ILE C N 1
ATOM 3873 C CA . ILE C 1 79 ? -24.426 2.875 22.535 1.00 20.21 79 ILE C CA 1
ATOM 3874 C C . ILE C 1 79 ? -23.739 4.230 22.419 1.00 21.07 79 ILE C C 1
ATOM 3875 O O . ILE C 1 79 ? -23.526 4.918 23.412 1.00 21.58 79 ILE C O 1
ATOM 3880 N N . LYS C 1 80 ? -23.404 4.612 21.194 1.00 23.39 80 LYS C N 1
ATOM 3881 C CA . LYS C 1 80 ? -22.748 5.886 20.944 1.00 24.48 80 LYS C CA 1
ATOM 3882 C C . LYS C 1 80 ? -23.618 7.064 21.374 1.00 23.68 80 LYS C C 1
ATOM 3883 O O . LYS C 1 80 ? -23.154 7.982 22.046 1.00 25.01 80 LYS C O 1
ATOM 3889 N N . ASN C 1 81 ? -24.888 7.015 21.001 1.00 23.77 81 ASN C N 1
ATOM 3890 C CA . ASN C 1 81 ? -25.807 8.104 21.292 1.00 25.05 81 ASN C CA 1
ATOM 3891 C C . ASN C 1 81 ? -26.578 8.064 22.595 1.00 24.61 81 ASN C C 1
ATOM 3892 O O . ASN C 1 81 ? -27.284 9.018 22.909 1.00 27.82 81 ASN C O 1
ATOM 3897 N N . ASN C 1 82 ? -26.464 6.987 23.362 1.00 25.13 82 ASN C N 1
ATOM 3898 C CA . ASN C 1 82 ? -27.209 6.921 24.611 1.00 25.37 82 ASN C CA 1
ATOM 3899 C C . ASN C 1 82 ? -26.390 6.757 25.877 1.00 24.65 82 ASN C C 1
ATOM 3900 O O . ASN C 1 82 ? -26.815 6.084 26.814 1.00 27.13 82 ASN C O 1
ATOM 3905 N N . GLY C 1 83 ? -25.215 7.372 25.903 1.00 24.98 83 GLY C N 1
ATOM 3906 C CA . GLY C 1 83 ? -24.381 7.311 27.087 1.00 24.68 83 GLY C CA 1
ATOM 3907 C C . GLY C 1 83 ? -23.703 6.001 27.424 1.00 24.65 83 GLY C C 1
ATOM 3908 O O . GLY C 1 83 ? -23.506 5.698 28.603 1.00 24.30 83 GLY C O 1
ATOM 3909 N N . GLY C 1 84 ? -23.347 5.223 26.407 1.00 23.39 84 GLY C N 1
ATOM 3910 C CA . GLY C 1 84 ? -22.654 3.966 26.648 1.00 23.43 84 GLY C CA 1
ATOM 3911 C C . GLY C 1 84 ? -23.508 2.759 26.973 1.00 21.68 84 GLY C C 1
ATOM 3912 O O . GLY C 1 84 ? -24.712 2.777 26.766 1.00 21.94 84 GLY C O 1
ATOM 3913 N N . LEU C 1 85 ? -22.871 1.701 27.467 1.00 20.95 85 LEU C N 1
ATOM 3914 C CA . LEU C 1 85 ? -23.568 0.467 27.826 1.00 23.48 85 LEU C CA 1
ATOM 3915 C C . LEU C 1 85 ? -23.356 0.200 29.311 1.00 22.13 85 LEU C C 1
ATOM 3916 O O . LEU C 1 85 ? -22.244 0.328 29.817 1.00 22.83 85 LEU C O 1
ATOM 3921 N N . ILE C 1 86 ? -24.420 -0.181 30.004 1.00 20.50 86 ILE C N 1
ATOM 3922 C CA . ILE C 1 86 ? -24.330 -0.461 31.431 1.00 20.22 86 ILE C CA 1
ATOM 3923 C C . ILE C 1 86 ? -23.761 -1.866 31.654 1.00 19.55 86 ILE C C 1
ATOM 3924 O O . ILE C 1 86 ? -23.729 -2.675 30.732 1.00 19.46 86 ILE C O 1
ATOM 3929 N N . THR C 1 87 ? -23.299 -2.151 32.867 1.00 20.57 87 THR C N 1
ATOM 3930 C CA . THR C 1 87 ? -22.731 -3.468 33.165 1.00 21.36 87 THR C CA 1
ATOM 3931 C C . THR C 1 87 ? -23.796 -4.552 33.298 1.00 20.56 87 THR C C 1
ATOM 3932 O O . THR C 1 87 ? -24.959 -4.268 33.570 1.00 19.65 87 THR C O 1
ATOM 3936 N N . GLU C 1 88 ? -23.379 -5.796 33.096 1.00 21.95 88 GLU C N 1
ATOM 3937 C CA . GLU C 1 88 ? -24.266 -6.953 33.205 1.00 21.79 88 GLU C CA 1
ATOM 3938 C C . GLU C 1 88 ? -24.897 -6.988 34.593 1.00 22.74 88 GLU C C 1
ATOM 3939 O O . GLU C 1 88 ? -26.111 -7.150 34.736 1.00 23.79 88 GLU C O 1
ATOM 3945 N N . ALA C 1 89 ? -24.056 -6.830 35.611 1.00 22.29 89 ALA C N 1
ATOM 3946 C CA . ALA C 1 89 ? -24.502 -6.864 36.997 1.00 23.98 89 ALA C CA 1
ATOM 3947 C C . ALA C 1 89 ? -25.640 -5.881 37.269 1.00 25.38 89 ALA C C 1
ATOM 3948 O O . ALA C 1 89 ? -26.595 -6.195 37.982 1.00 25.25 89 ALA C O 1
ATOM 3950 N N . ALA C 1 90 ? -25.545 -4.698 36.680 1.00 24.35 90 ALA C N 1
ATOM 3951 C CA . ALA C 1 90 ? -26.555 -3.673 36.871 1.00 23.05 90 ALA C CA 1
ATOM 3952 C C . ALA C 1 90 ? -27.850 -3.954 36.121 1.00 23.74 90 ALA 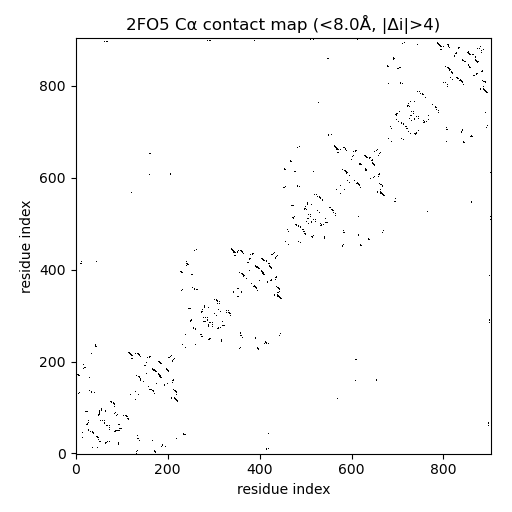C C 1
ATOM 3953 O O . ALA C 1 90 ? -28.923 -3.525 36.543 1.00 22.19 90 ALA C O 1
ATOM 3955 N N . TYR C 1 91 ? -27.751 -4.674 35.007 1.00 23.11 91 TYR C N 1
ATOM 3956 C CA . TYR C 1 91 ? -28.925 -4.960 34.184 1.00 21.66 91 TYR C CA 1
ATOM 3957 C C . TYR C 1 91 ? -28.767 -6.352 33.558 1.00 21.15 91 TYR C C 1
ATOM 3958 O O . TYR C 1 91 ? -28.564 -6.483 32.354 1.00 18.22 91 TYR C O 1
ATOM 3967 N N . PRO C 1 92 ? -28.873 -7.411 34.381 1.00 20.97 92 PRO C N 1
ATOM 3968 C CA . PRO C 1 92 ? -28.747 -8.818 33.981 1.00 21.37 92 PRO C CA 1
ATOM 3969 C C . PRO C 1 92 ? -29.685 -9.326 32.889 1.00 21.25 92 PRO C C 1
ATOM 3970 O O . PRO C 1 92 ? -30.819 -8.864 32.750 1.00 22.84 92 PRO C O 1
ATOM 3974 N N . TYR C 1 93 ? -29.192 -10.303 32.129 1.00 20.95 93 TYR C N 1
ATOM 3975 C CA . TYR C 1 93 ? -29.931 -10.891 31.018 1.00 20.49 93 TYR C CA 1
ATOM 3976 C C . TYR C 1 93 ? -31.155 -11.678 31.474 1.00 23.31 93 TYR C C 1
ATOM 3977 O O . TYR C 1 93 ? -31.080 -12.482 32.402 1.00 21.64 93 TYR C O 1
ATOM 3986 N N . ARG C 1 94 ? -32.274 -11.442 30.795 1.00 27.02 94 ARG C N 1
ATOM 3987 C CA . ARG C 1 94 ? -33.546 -12.083 31.109 1.00 29.93 94 ARG C CA 1
ATOM 3988 C C . ARG C 1 94 ? -34.018 -12.999 29.983 1.00 30.09 94 ARG C C 1
ATOM 3989 O O . ARG C 1 94 ? -34.957 -13.773 30.157 1.00 32.30 94 ARG C O 1
ATOM 3997 N N . ALA C 1 95 ? -33.374 -12.896 28.825 1.00 28.02 95 ALA C N 1
ATOM 3998 C CA . ALA C 1 95 ? -33.746 -13.709 27.673 1.00 26.43 95 ALA C CA 1
ATOM 3999 C C . ALA C 1 95 ? -35.167 -13.399 27.209 1.00 25.06 95 ALA C C 1
ATOM 4000 O O . ALA C 1 95 ? -35.841 -14.242 26.629 1.00 26.71 95 ALA C O 1
ATOM 4002 N N . ALA C 1 96 ? -35.614 -12.177 27.467 1.00 26.63 96 ALA C N 1
ATOM 4003 C CA . ALA C 1 96 ? -36.941 -11.741 27.055 1.00 27.07 96 ALA C CA 1
ATOM 4004 C C . ALA C 1 96 ? -36.930 -10.225 27.115 1.00 27.72 96 ALA C C 1
ATOM 4005 O O . ALA C 1 96 ? -36.247 -9.646 27.961 1.00 28.92 96 ALA C O 1
ATOM 4007 N N . ARG C 1 97 ? -37.662 -9.579 26.215 1.00 28.09 97 ARG C N 1
ATOM 4008 C CA . ARG C 1 97 ? -37.687 -8.128 26.201 1.00 31.53 97 ARG C CA 1
ATOM 4009 C C . ARG C 1 97 ? -38.643 -7.564 27.232 1.00 34.27 97 ARG C C 1
ATOM 4010 O O . ARG C 1 97 ? -39.783 -8.010 27.361 1.00 35.39 97 ARG C O 1
ATOM 4018 N N . GLY C 1 98 ? -38.157 -6.581 27.975 1.00 35.72 98 GLY C N 1
ATOM 4019 C CA . GLY C 1 98 ? -38.978 -5.956 28.985 1.00 35.84 98 GLY C CA 1
ATOM 4020 C C . GLY C 1 98 ? -38.918 -4.461 28.802 1.00 36.72 98 GLY C C 1
ATOM 4021 O O . GLY C 1 98 ? -38.447 -3.963 27.777 1.00 36.82 98 GLY C O 1
ATOM 4022 N N . THR C 1 99 ? -39.399 -3.740 29.803 1.00 36.80 99 THR C N 1
ATOM 4023 C CA . THR C 1 99 ? -39.397 -2.291 29.761 1.00 34.12 99 THR C CA 1
ATOM 4024 C C . THR C 1 99 ? -37.962 -1.806 29.929 1.00 31.38 99 THR C C 1
ATOM 4025 O O . THR C 1 99 ? -37.188 -2.381 30.693 1.00 29.23 99 THR C O 1
ATOM 4029 N N . CYS C 1 100 ? -37.608 -0.753 29.206 1.00 30.05 100 CYS C N 1
ATOM 4030 C CA . CYS C 1 100 ? -36.271 -0.186 29.309 1.00 31.85 100 CYS C CA 1
ATOM 4031 C C . CYS C 1 100 ? -36.151 0.545 30.638 1.00 31.60 100 CYS C C 1
ATOM 4032 O O . CYS C 1 100 ? -36.641 1.661 30.778 1.00 33.61 100 CYS C O 1
ATOM 4035 N N . ASN C 1 101 ? -35.507 -0.078 31.617 1.00 31.03 101 ASN C N 1
ATOM 4036 C CA . ASN C 1 101 ? -35.351 0.562 32.911 1.00 30.03 101 ASN C CA 1
ATOM 4037 C C . ASN C 1 101 ? -33.898 0.709 33.337 1.00 28.72 101 ASN C C 1
ATOM 4038 O O . ASN C 1 101 ? -33.552 0.432 34.486 1.00 29.39 101 ASN C O 1
ATOM 4043 N N . VAL C 1 102 ? -33.043 1.138 32.415 1.00 26.66 102 VAL C N 1
ATOM 4044 C CA . VAL C 1 102 ? -31.635 1.323 32.749 1.00 26.43 102 VAL C CA 1
ATOM 4045 C C . VAL C 1 102 ? -31.442 2.563 33.616 1.00 24.38 102 VAL C C 1
ATOM 4046 O O . VAL C 1 102 ? -30.502 2.632 34.399 1.00 26.02 102 VAL C O 1
ATOM 4050 N N . ALA C 1 103 ? -32.336 3.537 33.482 1.00 23.98 103 ALA C N 1
ATOM 4051 C CA . ALA C 1 103 ? -32.243 4.755 34.282 1.00 25.33 103 ALA C CA 1
ATOM 4052 C C . ALA C 1 103 ? -32.248 4.426 35.776 1.00 25.66 103 ALA C C 1
ATOM 4053 O O . ALA C 1 103 ? -31.315 4.787 36.497 1.00 27.12 103 ALA C O 1
ATOM 4055 N N . ARG C 1 104 ? -33.283 3.737 36.250 1.00 28.39 104 ARG C N 1
ATOM 4056 C CA . ARG C 1 104 ? -33.333 3.396 37.672 1.00 28.32 104 ARG C CA 1
ATOM 4057 C C . ARG C 1 104 ? -32.233 2.397 37.987 1.00 26.24 104 ARG C C 1
ATOM 4058 O O . ARG C 1 104 ? -31.669 2.413 39.076 1.00 23.30 104 ARG C O 1
ATOM 4066 N N . ALA C 1 105 ? -31.926 1.529 37.027 1.00 25.50 105 ALA C N 1
ATOM 4067 C CA . ALA C 1 105 ? -30.871 0.543 37.229 1.00 26.16 105 ALA C CA 1
ATOM 4068 C C . ALA C 1 105 ? -29.567 1.272 37.545 1.00 26.71 105 ALA C C 1
ATOM 4069 O O . ALA C 1 105 ? -28.825 0.872 38.439 1.00 25.65 105 ALA C O 1
ATOM 4071 N N . ALA C 1 106 ? -29.304 2.357 36.816 1.00 27.59 106 ALA C N 1
ATOM 4072 C CA . ALA C 1 106 ? -28.082 3.140 37.008 1.00 29.51 106 ALA C CA 1
ATOM 4073 C C . ALA C 1 106 ? -28.041 3.882 38.342 1.00 30.70 106 ALA C C 1
ATOM 4074 O O . ALA C 1 106 ? -26.964 4.251 38.824 1.00 30.52 106 ALA C O 1
ATOM 4076 N N . GLN C 1 107 ? -29.212 4.100 38.934 1.00 32.91 107 GLN C N 1
ATOM 4077 C CA . GLN C 1 107 ? -29.300 4.803 40.211 1.00 34.58 107 GLN C CA 1
ATOM 4078 C C . GLN C 1 107 ? -28.366 4.163 41.237 1.00 35.33 107 GLN C C 1
ATOM 4079 O O . GLN C 1 107 ? -27.683 4.876 41.968 1.00 36.48 107 GLN C O 1
ATOM 4085 N N . ASN C 1 108 ? -28.321 2.830 41.281 1.00 35.95 108 ASN C N 1
ATOM 4086 C CA . ASN C 1 108 ? -27.451 2.129 42.234 1.00 37.14 108 ASN C CA 1
ATOM 4087 C C . ASN C 1 108 ? -26.172 1.529 41.625 1.00 37.46 108 ASN C C 1
ATOM 4088 O O . ASN C 1 108 ? -25.303 1.052 42.358 1.00 39.31 108 ASN C O 1
ATOM 4093 N N . SER C 1 109 ? -26.064 1.546 40.297 1.00 35.89 109 SER C N 1
ATOM 4094 C CA . SER C 1 109 ? -24.885 1.024 39.596 1.00 35.53 109 SER C CA 1
ATOM 4095 C C . SER C 1 109 ? -24.651 1.853 38.333 1.00 31.95 109 SER C C 1
ATOM 4096 O O . SER C 1 109 ? -25.084 1.480 37.247 1.00 30.80 109 SER C O 1
ATOM 4099 N N . PRO C 1 110 ? -23.946 2.986 38.466 1.00 30.53 110 PRO C N 1
ATOM 4100 C CA . PRO C 1 110 ? -23.617 3.933 37.391 1.00 31.03 110 PRO C CA 1
ATOM 4101 C C . PRO C 1 110 ? -22.591 3.578 36.308 1.00 28.44 110 PRO C C 1
ATOM 4102 O O . PRO C 1 110 ? -22.618 4.175 35.232 1.00 27.80 110 PRO C O 1
ATOM 4106 N N . VAL C 1 111 ? -21.695 2.631 36.575 1.00 27.96 111 VAL C N 1
ATOM 4107 C CA . VAL C 1 111 ? -20.658 2.281 35.602 1.00 26.52 111 VAL C CA 1
ATOM 4108 C C . VAL C 1 111 ? -21.151 1.956 34.197 1.00 27.20 111 VAL C C 1
ATOM 4109 O O . VAL C 1 111 ? -21.986 1.072 34.007 1.00 27.41 111 VAL C O 1
ATOM 4113 N N . VAL C 1 112 ? -20.615 2.675 33.214 1.00 25.00 112 VAL C N 1
ATOM 4114 C CA . VAL C 1 112 ? -20.975 2.464 31.816 1.00 25.86 112 VAL C CA 1
ATOM 4115 C C . VAL C 1 112 ? -19.726 2.522 30.953 1.00 26.84 112 VAL C C 1
ATOM 4116 O O . VAL C 1 112 ? -18.741 3.156 31.322 1.00 31.33 112 VAL C O 1
ATOM 4120 N N . VAL C 1 113 ? -19.765 1.846 29.810 1.00 26.04 113 VAL C N 1
ATOM 4121 C CA . VAL C 1 113 ? -18.652 1.858 28.873 1.00 23.83 113 VAL C CA 1
ATOM 4122 C C . VAL C 1 113 ? -19.106 2.650 27.645 1.00 24.84 113 VAL C C 1
ATOM 4123 O O . VAL C 1 113 ? -20.139 2.338 27.050 1.00 21.09 113 VAL C O 1
ATOM 4127 N N . HIS C 1 114 ? -18.336 3.676 27.282 1.00 23.87 114 HIS C N 1
ATOM 4128 C CA . HIS C 1 114 ? -18.649 4.529 26.131 1.00 25.16 114 HIS C CA 1
ATOM 4129 C C . HIS C 1 114 ? -17.843 4.142 24.891 1.00 23.53 114 HIS C C 1
ATOM 4130 O O . HIS C 1 114 ? -16.766 3.555 24.993 1.00 23.67 114 HIS C O 1
ATOM 4137 N N . ILE C 1 115 ? -18.375 4.483 23.720 1.00 23.32 115 ILE C N 1
ATOM 4138 C CA . ILE C 1 115 ? -17.685 4.244 22.454 1.00 23.10 115 ILE C CA 1
ATOM 4139 C C . ILE C 1 115 ? -17.889 5.497 21.607 1.00 24.92 115 ILE C C 1
ATOM 4140 O O . ILE C 1 115 ? -18.898 6.194 21.751 1.00 26.10 115 ILE C O 1
ATOM 4145 N N . ASP C 1 116 ? -16.934 5.788 20.734 1.00 25.19 116 ASP C N 1
ATOM 4146 C CA . ASP C 1 116 ? -17.022 6.973 19.883 1.00 26.76 116 ASP C CA 1
ATOM 4147 C C . ASP C 1 116 ? -17.905 6.726 18.668 1.00 28.06 116 ASP C C 1
ATOM 4148 O O . ASP C 1 116 ? -18.413 7.671 18.052 1.00 29.77 116 ASP C O 1
ATOM 4153 N N . GLY C 1 117 ? -18.082 5.453 18.328 1.00 25.85 117 GLY C N 1
ATOM 4154 C CA . GLY C 1 117 ? -18.892 5.092 17.179 1.00 24.47 117 GLY C CA 1
ATOM 4155 C C . GLY C 1 117 ? -18.449 3.727 16.695 1.00 25.02 117 GLY C C 1
ATOM 4156 O O . GLY C 1 117 ? -17.940 2.932 17.490 1.00 23.44 117 GLY C O 1
ATOM 4157 N N . HIS C 1 118 ? -18.630 3.453 15.405 1.00 22.42 118 HIS C N 1
ATOM 4158 C CA . HIS C 1 118 ? -18.227 2.170 14.845 1.00 23.91 118 HIS C CA 1
ATOM 4159 C C . HIS C 1 118 ? -17.762 2.282 13.396 1.00 24.41 118 HIS C C 1
ATOM 4160 O O . HIS C 1 118 ? -18.031 3.268 12.715 1.00 23.27 118 HIS C O 1
ATOM 4167 N N . GLN C 1 119 ? -17.073 1.246 12.935 1.00 24.74 119 GLN C N 1
ATOM 4168 C CA . GLN C 1 119 ? -16.554 1.199 11.579 1.00 24.89 119 GLN C CA 1
ATOM 4169 C C . GLN C 1 119 ? -16.944 -0.127 10.924 1.00 25.13 119 GLN C C 1
ATOM 4170 O O . GLN C 1 119 ? -16.897 -1.179 11.561 1.00 20.78 119 GLN C O 1
ATOM 4176 N N . ASP C 1 120 ? -17.351 -0.074 9.660 1.00 22.24 120 ASP C N 1
ATOM 4177 C CA . ASP C 1 120 ? -17.709 -1.293 8.946 1.00 23.56 120 ASP C CA 1
ATOM 4178 C C . ASP C 1 120 ? -16.489 -1.803 8.202 1.00 23.40 120 ASP C C 1
ATOM 4179 O O . ASP C 1 120 ? -15.726 -1.022 7.633 1.00 25.12 120 ASP C O 1
ATOM 4184 N N . VAL C 1 121 ? -16.295 -3.113 8.217 1.00 22.50 121 VAL C N 1
ATOM 4185 C CA . VAL C 1 121 ? -15.193 -3.708 7.487 1.00 21.79 121 VAL C CA 1
ATOM 4186 C C . VAL C 1 121 ? -15.689 -3.746 6.041 1.00 23.60 121 VAL C C 1
ATOM 4187 O O . VAL C 1 121 ? -16.828 -4.145 5.786 1.00 20.97 121 VAL C O 1
ATOM 4191 N N . PRO C 1 122 ? -14.855 -3.316 5.077 1.00 22.62 122 PRO C N 1
ATOM 4192 C CA . PRO C 1 122 ? -15.304 -3.343 3.680 1.00 23.90 122 PRO C CA 1
ATOM 4193 C C . PRO C 1 122 ? -15.934 -4.695 3.318 1.00 23.73 122 PRO C C 1
ATOM 4194 O O . PRO C 1 122 ? -15.338 -5.749 3.537 1.00 24.82 122 PRO C O 1
ATOM 4198 N N . ALA C 1 123 ? -17.141 -4.649 2.762 1.00 23.48 123 ALA C N 1
ATOM 4199 C CA . ALA C 1 123 ? -17.884 -5.854 2.399 1.00 21.95 123 ALA C CA 1
ATOM 4200 C C . ALA C 1 123 ? -17.091 -6.944 1.679 1.00 22.71 123 ALA C C 1
ATOM 4201 O O . ALA C 1 123 ? -16.397 -6.690 0.695 1.00 22.00 123 ALA C O 1
ATOM 4203 N N . ASN C 1 124 ? -17.215 -8.165 2.195 1.00 21.40 124 ASN C N 1
ATOM 4204 C CA . ASN C 1 124 ? -16.569 -9.351 1.645 1.00 22.31 124 ASN C CA 1
ATOM 4205 C C . ASN C 1 124 ? -15.048 -9.414 1.712 1.00 21.91 124 ASN C C 1
ATOM 4206 O O . ASN C 1 124 ? -14.452 -10.279 1.087 1.00 23.58 124 ASN C O 1
ATOM 4211 N N . SER C 1 125 ? -14.410 -8.530 2.469 1.00 24.33 125 SER C N 1
ATOM 4212 C CA . SER C 1 125 ? -12.948 -8.550 2.542 1.00 24.23 125 SER C CA 1
ATOM 4213 C C . SER C 1 125 ? -12.372 -9.290 3.759 1.00 23.89 125 SER C C 1
ATOM 4214 O O . SER C 1 125 ? -12.233 -8.711 4.837 1.00 24.89 125 SER C O 1
ATOM 4217 N N . GLU C 1 126 ? -12.032 -10.565 3.591 1.00 22.88 126 GLU C N 1
ATOM 4218 C CA . GLU C 1 126 ? -11.453 -11.323 4.701 1.00 24.49 126 GLU C CA 1
ATOM 4219 C C . GLU C 1 126 ? -10.116 -10.706 5.053 1.00 26.06 126 GLU C C 1
ATOM 4220 O O . GLU C 1 126 ? -9.634 -10.816 6.181 1.00 23.25 126 GLU C O 1
ATOM 4226 N N . GLU C 1 127 ? -9.517 -10.057 4.063 1.00 27.08 127 GLU C N 1
ATOM 4227 C CA . GLU C 1 127 ? -8.236 -9.414 4.245 1.00 28.67 127 GLU C CA 1
ATOM 4228 C C . GLU C 1 127 ? -8.397 -8.237 5.214 1.00 28.21 127 GLU C C 1
ATOM 4229 O O . GLU C 1 127 ? -7.633 -8.101 6.171 1.00 26.79 127 GLU C O 1
ATOM 4235 N N . ASP C 1 128 ? -9.400 -7.394 4.980 1.00 26.70 128 ASP C N 1
ATOM 4236 C CA . ASP C 1 128 ? -9.635 -6.264 5.870 1.00 25.60 128 ASP C CA 1
ATOM 4237 C C . ASP C 1 128 ? -10.121 -6.768 7.235 1.00 25.06 128 ASP C C 1
ATOM 4238 O O . ASP C 1 128 ? -9.824 -6.168 8.267 1.00 19.84 128 ASP C O 1
ATOM 4243 N N . LEU C 1 129 ? -10.860 -7.874 7.234 1.00 22.55 129 LEU C N 1
ATOM 4244 C CA . LEU C 1 129 ? -11.359 -8.453 8.481 1.00 22.91 129 LEU C CA 1
ATOM 4245 C C . LEU C 1 129 ? -10.174 -8.876 9.349 1.00 22.98 129 LEU C C 1
ATOM 4246 O O . LEU C 1 129 ? -10.159 -8.637 10.554 1.00 23.04 129 LEU C O 1
ATOM 4251 N N . ALA C 1 130 ? -9.177 -9.493 8.720 1.00 23.65 130 ALA C N 1
ATOM 4252 C CA . ALA C 1 130 ? -7.977 -9.944 9.420 1.00 24.22 130 ALA C CA 1
ATOM 4253 C C . ALA C 1 130 ? -7.269 -8.791 10.143 1.00 23.79 130 ALA C C 1
ATOM 4254 O O . ALA C 1 130 ? -6.878 -8.920 11.301 1.00 21.43 130 ALA C O 1
ATOM 4256 N N . ARG C 1 131 ? -7.108 -7.659 9.462 1.00 24.82 131 ARG C N 1
ATOM 4257 C CA . ARG C 1 131 ? -6.458 -6.493 10.065 1.00 26.66 131 ARG C CA 1
ATOM 4258 C C . ARG C 1 131 ? -7.279 -5.897 11.192 1.00 25.20 131 ARG C C 1
ATOM 4259 O O . ARG C 1 131 ? -6.731 -5.349 12.145 1.00 23.99 131 ARG C O 1
ATOM 4267 N N . ALA C 1 132 ? -8.597 -5.949 11.052 1.00 23.48 132 ALA C N 1
ATOM 4268 C CA . ALA C 1 132 ? -9.477 -5.410 12.082 1.00 23.57 132 ALA C CA 1
ATOM 4269 C C . ALA C 1 132 ? -9.357 -6.298 13.319 1.00 22.41 132 ALA C C 1
ATOM 4270 O O . ALA C 1 132 ? -9.251 -5.810 14.444 1.00 21.61 132 ALA C O 1
ATOM 4272 N N . VAL C 1 133 ? -9.359 -7.609 13.095 1.00 22.82 133 VAL C N 1
ATOM 4273 C CA . VAL C 1 133 ? -9.250 -8.584 14.177 1.00 24.07 133 VAL C CA 1
ATOM 4274 C C . VAL C 1 133 ? -7.914 -8.471 14.903 1.00 24.47 133 VAL C C 1
ATOM 4275 O O . VAL C 1 133 ? -7.841 -8.665 16.114 1.00 25.07 133 VAL C O 1
ATOM 4279 N N . ALA C 1 134 ? -6.858 -8.150 14.162 1.00 24.58 134 ALA C N 1
ATOM 4280 C CA . ALA C 1 134 ? -5.539 -8.005 14.754 1.00 24.52 134 ALA C CA 1
ATOM 4281 C C . ALA C 1 134 ? -5.534 -6.876 15.779 1.00 25.51 134 ALA C C 1
ATOM 4282 O O . ALA C 1 134 ? -4.702 -6.86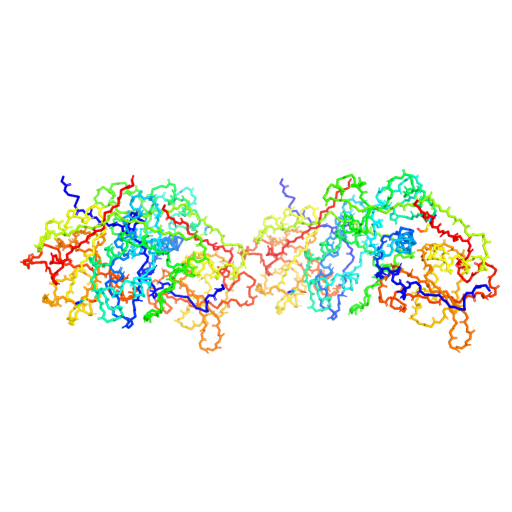0 16.684 1.00 25.25 134 ALA C O 1
ATOM 4284 N N . ASN C 1 135 ? -6.469 -5.937 15.644 1.00 25.62 135 ASN C N 1
ATOM 4285 C CA . ASN C 1 135 ? -6.547 -4.815 16.576 1.00 25.94 135 ASN C CA 1
ATOM 4286 C C . ASN C 1 135 ? -7.604 -4.960 17.658 1.00 23.82 135 ASN C C 1
ATOM 4287 O O . ASN C 1 135 ? -7.471 -4.374 18.727 1.00 23.50 135 ASN C O 1
ATOM 4292 N N . GLN C 1 136 ? -8.645 -5.744 17.394 1.00 24.48 136 GLN C N 1
ATOM 4293 C CA . GLN C 1 136 ? -9.717 -5.908 18.376 1.00 21.80 136 GLN C CA 1
ATOM 4294 C C . GLN C 1 136 ? -10.748 -6.936 17.920 1.00 21.58 136 GLN C C 1
ATOM 4295 O O . GLN C 1 136 ? -10.780 -7.320 16.746 1.00 22.65 136 GLN C O 1
ATOM 4301 N N . PRO C 1 137 ? -11.589 -7.419 18.850 1.00 18.15 137 PRO C N 1
ATOM 4302 C CA . PRO C 1 137 ? -12.609 -8.393 18.450 1.00 17.82 137 PRO C CA 1
ATOM 4303 C C . PRO C 1 137 ? -13.555 -7.684 17.477 1.00 18.19 137 PRO C C 1
ATOM 4304 O O . PRO C 1 137 ? -13.770 -6.473 17.588 1.00 15.50 137 PRO C O 1
ATOM 4308 N N . VAL C 1 138 ? -14.116 -8.429 16.531 1.00 17.21 138 VAL C N 1
ATOM 4309 C CA . VAL C 1 138 ? -15.002 -7.837 15.532 1.00 17.82 138 VAL C CA 1
ATOM 4310 C C . VAL C 1 138 ? -16.344 -8.555 15.442 1.00 18.14 138 VAL C C 1
ATOM 4311 O O . VAL C 1 138 ? -16.399 -9.789 15.474 1.00 19.10 138 VAL C O 1
ATOM 4315 N N . SER C 1 139 ? -17.423 -7.785 15.328 1.00 15.53 139 SER C N 1
ATOM 4316 C CA . SER C 1 139 ? -18.760 -8.364 15.200 1.00 15.01 139 SER C CA 1
ATOM 4317 C C . SER C 1 139 ? -19.008 -8.780 13.752 1.00 14.64 139 SER C C 1
ATOM 4318 O O . SER C 1 139 ? -18.728 -8.023 12.820 1.00 15.39 139 SER C O 1
ATOM 4321 N N . VAL C 1 140 ? -19.535 -9.984 13.557 1.00 14.21 140 VAL C N 1
ATOM 4322 C CA . VAL C 1 140 ? -19.800 -10.464 12.211 1.00 14.22 140 VAL C CA 1
ATOM 4323 C C . VAL C 1 140 ? -21.126 -11.198 12.130 1.00 16.46 140 VAL C C 1
ATOM 4324 O O . VAL C 1 140 ? -21.679 -11.633 13.144 1.00 16.11 140 VAL C O 1
ATOM 4328 N N . ALA C 1 141 ? -21.635 -11.318 10.910 1.00 16.56 141 ALA C N 1
ATOM 4329 C CA . ALA C 1 141 ? -22.882 -12.025 10.663 1.00 16.67 141 ALA C CA 1
ATOM 4330 C C . ALA C 1 141 ? -22.527 -13.282 9.878 1.00 17.84 141 ALA C C 1
ATOM 4331 O O . ALA C 1 141 ? -21.630 -13.254 9.036 1.00 17.66 141 ALA C O 1
ATOM 4333 N N . VAL C 1 142 ? -23.216 -14.384 10.162 1.00 17.92 142 VAL C N 1
ATOM 4334 C CA . VAL C 1 142 ? -22.970 -15.636 9.461 1.00 18.85 142 VAL C CA 1
ATOM 4335 C C . VAL C 1 142 ? -24.274 -16.395 9.303 1.00 20.47 142 VAL C C 1
ATOM 4336 O O . VAL C 1 142 ? -25.290 -16.034 9.905 1.00 18.85 142 VAL C O 1
ATOM 4340 N N . GLU C 1 143 ? -24.232 -17.441 8.478 1.00 19.04 143 GLU C N 1
ATOM 4341 C CA . GLU C 1 143 ? -25.381 -18.316 8.272 1.00 21.62 143 GLU C CA 1
ATOM 4342 C C . GLU C 1 143 ? -25.124 -19.433 9.271 1.00 21.79 143 GLU C C 1
ATOM 4343 O O . GLU C 1 143 ? -24.180 -20.205 9.100 1.00 22.51 143 GLU C O 1
ATOM 4349 N N . ALA C 1 144 ? -25.947 -19.524 10.308 1.00 22.91 144 ALA C N 1
ATOM 4350 C CA . ALA C 1 144 ? -25.746 -20.547 11.320 1.00 22.70 144 ALA C CA 1
ATOM 4351 C C . ALA C 1 144 ? -26.870 -21.571 11.372 1.00 24.10 144 ALA C C 1
ATOM 4352 O O . ALA C 1 144 ? -26.849 -22.471 12.209 1.00 24.76 144 ALA C O 1
ATOM 4354 N N . SER C 1 145 ? -27.840 -21.445 10.471 1.00 24.12 145 SER C N 1
ATOM 4355 C CA . SER C 1 145 ? -28.981 -22.351 10.447 1.00 24.90 145 SER C CA 1
ATOM 4356 C C . SER C 1 145 ? -28.718 -23.689 9.759 1.00 27.10 145 SER C C 1
ATOM 4357 O O . SER C 1 145 ? -29.533 -24.605 9.848 1.00 26.88 145 SER C O 1
ATOM 4360 N N . GLY C 1 146 ? -27.589 -23.812 9.071 1.00 28.40 146 GLY C N 1
ATOM 4361 C CA . GLY C 1 146 ? -27.290 -25.065 8.396 1.00 27.52 146 GLY C CA 1
ATOM 4362 C C . GLY C 1 146 ? -26.959 -26.199 9.358 1.00 28.38 146 GLY C C 1
ATOM 4363 O O . GLY C 1 146 ? -26.428 -25.964 10.444 1.00 27.12 146 GLY C O 1
ATOM 4364 N N . LYS C 1 147 ? -27.268 -27.430 8.958 1.00 27.04 147 LYS C N 1
ATOM 4365 C CA . LYS C 1 147 ? -27.002 -28.601 9.792 1.00 29.38 147 LYS C CA 1
ATOM 4366 C C . LYS C 1 147 ? -25.545 -28.690 10.233 1.00 26.96 147 LYS C C 1
ATOM 4367 O O . LYS C 1 147 ? -25.259 -28.891 11.410 1.00 25.93 147 LYS C O 1
ATOM 4373 N N . ALA C 1 148 ? -24.629 -28.542 9.281 1.00 25.46 148 ALA C N 1
ATOM 4374 C CA . ALA C 1 148 ? -23.201 -28.633 9.572 1.00 24.20 148 ALA C CA 1
ATOM 4375 C C . ALA C 1 148 ? -22.752 -27.663 10.660 1.00 23.37 148 ALA C C 1
ATOM 4376 O O . ALA C 1 148 ? -22.063 -28.047 11.606 1.00 22.89 148 ALA C O 1
ATOM 4378 N N . PHE C 1 149 ? -23.137 -26.401 10.525 1.00 23.31 149 PHE C N 1
ATOM 4379 C CA . PHE C 1 149 ? -22.760 -25.399 11.513 1.00 22.35 149 PHE C CA 1
ATOM 4380 C C . PHE C 1 149 ? -23.411 -25.725 12.851 1.00 22.79 149 PHE C C 1
ATOM 4381 O O . PHE C 1 149 ? -22.751 -25.786 13.879 1.00 21.51 149 PHE C O 1
ATOM 4389 N N . MET C 1 150 ? -24.715 -25.947 12.813 1.00 24.50 150 MET C N 1
ATOM 4390 C CA . MET C 1 150 ? -25.496 -26.236 14.003 1.00 27.60 150 MET C CA 1
ATOM 4391 C C . MET C 1 150 ? -24.946 -27.372 14.863 1.00 29.12 150 MET C C 1
ATOM 4392 O O . MET C 1 150 ? -24.969 -27.295 16.092 1.00 27.40 150 MET C O 1
ATOM 4397 N N . PHE C 1 151 ? -24.447 -28.429 14.228 1.00 29.60 151 PHE C N 1
ATOM 4398 C CA . PHE C 1 151 ? -23.918 -29.550 14.993 1.00 29.83 151 PHE C CA 1
ATOM 4399 C C . PHE C 1 151 ? -22.396 -29.635 15.049 1.00 29.30 151 PHE C C 1
ATOM 4400 O O . PHE C 1 151 ? -21.834 -30.680 15.380 1.00 27.45 151 PHE C O 1
ATOM 4408 N N . TYR C 1 152 ? -21.727 -28.532 14.731 1.00 27.65 152 TYR C N 1
ATOM 4409 C CA . TYR C 1 152 ? -20.271 -28.495 14.788 1.00 27.11 152 TYR C CA 1
ATOM 4410 C C . TYR C 1 152 ? -19.850 -28.796 16.227 1.00 28.61 152 TYR C C 1
ATOM 4411 O O . TYR C 1 152 ? -20.504 -28.347 17.171 1.00 27.78 152 TYR C O 1
ATOM 4420 N N . SER C 1 153 ? -18.764 -29.543 16.404 1.00 28.82 153 SER C N 1
ATOM 4421 C CA . SER C 1 153 ? -18.298 -29.857 17.753 1.00 29.42 153 SER C CA 1
ATOM 4422 C C . SER C 1 153 ? -16.816 -29.560 17.967 1.00 28.64 153 SER C C 1
ATOM 4423 O O . SER C 1 153 ? -16.428 -29.119 19.047 1.00 27.91 153 SER C O 1
ATOM 4426 N N . GLU C 1 154 ? -15.994 -29.782 16.942 1.00 28.85 154 GLU C N 1
ATOM 4427 C CA . GLU C 1 154 ? -14.559 -29.531 17.061 1.00 30.69 154 GLU C CA 1
ATOM 4428 C C . GLU C 1 154 ? -13.823 -29.448 15.721 1.00 29.15 154 GLU C C 1
ATOM 4429 O O . GLU C 1 154 ? -14.323 -29.902 14.691 1.00 26.27 154 GLU C O 1
ATOM 4435 N N . GLY C 1 155 ? -12.624 -28.874 15.759 1.00 27.10 155 GLY C N 1
ATOM 4436 C CA . GLY C 1 155 ? -11.811 -28.737 14.564 1.00 26.70 155 GLY C CA 1
ATOM 4437 C C . GLY C 1 155 ? -12.076 -27.447 13.803 1.00 29.07 155 GLY C C 1
ATOM 4438 O O . GLY C 1 155 ? -12.804 -26.575 14.279 1.00 27.61 155 GLY C O 1
ATOM 4439 N N . VAL C 1 156 ? -11.470 -27.315 12.626 1.00 27.45 156 VAL C N 1
ATOM 4440 C CA . VAL C 1 156 ? -11.675 -26.133 11.798 1.00 25.61 156 VAL C CA 1
ATOM 4441 C C . VAL C 1 156 ? -12.866 -26.412 10.892 1.00 25.24 156 VAL C C 1
ATOM 4442 O O . VAL C 1 156 ? -12.799 -27.265 10.013 1.00 23.60 156 VAL C O 1
ATOM 4446 N N . PHE C 1 157 ? -13.963 -25.703 11.127 1.00 24.54 157 PHE C N 1
ATOM 4447 C CA . PHE C 1 157 ? -15.173 -25.871 10.333 1.00 23.15 157 PHE C CA 1
ATOM 4448 C C . PHE C 1 157 ? -14.908 -25.461 8.889 1.00 24.93 157 PHE C C 1
ATOM 4449 O O . PHE C 1 157 ? -14.592 -24.305 8.615 1.00 26.85 157 PHE C O 1
ATOM 4457 N N . THR C 1 158 ? -15.042 -26.407 7.965 1.00 27.05 158 THR C N 1
ATOM 4458 C CA . THR C 1 158 ? -14.795 -26.134 6.550 1.00 28.91 158 THR C CA 1
ATOM 4459 C C . THR C 1 158 ? -16.084 -25.962 5.734 1.00 30.58 158 THR C C 1
ATOM 4460 O O . THR C 1 158 ? -16.039 -25.581 4.559 1.00 31.26 158 THR C O 1
ATOM 4464 N N . GLY C 1 159 ? -17.229 -26.234 6.356 1.00 30.83 159 GLY C N 1
ATOM 4465 C CA . GLY C 1 159 ? -18.511 -26.131 5.666 1.00 27.30 159 GLY C CA 1
ATOM 4466 C C . GLY C 1 159 ? -19.300 -27.363 6.062 1.00 29.05 159 GLY C C 1
ATOM 4467 O O . GLY C 1 159 ? -18.812 -28.112 6.910 1.00 29.16 159 GLY C O 1
ATOM 4468 N N . GLU C 1 160 ? -20.468 -27.645 5.484 1.00 28.73 160 GLU C N 1
ATOM 4469 C CA . GLU C 1 160 ? -21.153 -26.902 4.420 1.00 31.53 160 GLU C CA 1
ATOM 4470 C C . GLU C 1 160 ? -22.085 -25.800 4.927 1.00 30.16 160 GLU C C 1
ATOM 4471 O O . GLU C 1 160 ? -22.862 -26.028 5.849 1.00 28.95 160 GLU C O 1
ATOM 4477 N N . CYS C 1 161 ? -22.044 -24.636 4.283 1.00 29.21 161 CYS C N 1
ATOM 4478 C CA . CYS C 1 161 ? -22.889 -23.507 4.674 1.00 30.09 161 CYS C CA 1
ATOM 4479 C C . CYS C 1 161 ? -22.986 -22.483 3.542 1.00 30.56 161 CYS C C 1
ATOM 4480 O O . CYS C 1 161 ? -22.036 -22.304 2.777 1.00 30.14 161 CYS C O 1
ATOM 4483 N N . GLY C 1 162 ? -24.126 -21.804 3.455 1.00 29.15 162 GLY C N 1
ATOM 4484 C CA . GLY C 1 162 ? -24.309 -20.798 2.427 1.00 26.90 162 GLY C CA 1
ATOM 4485 C C . GLY C 1 162 ? -24.101 -19.397 2.979 1.00 26.98 162 GLY C C 1
ATOM 4486 O O . GLY C 1 162 ? -23.278 -19.190 3.877 1.00 27.68 162 GLY C O 1
ATOM 4487 N N . THR C 1 163 ? -24.847 -18.433 2.446 1.00 26.27 163 THR C N 1
ATOM 4488 C CA . THR C 1 163 ? -24.734 -17.048 2.894 1.00 23.86 163 THR C CA 1
ATOM 4489 C C . THR C 1 163 ? -26.068 -16.425 3.288 1.00 23.80 163 THR C C 1
ATOM 4490 O O . THR C 1 163 ? -26.267 -15.218 3.128 1.00 23.75 163 THR C O 1
ATOM 4494 N N . GLU C 1 164 ? -26.992 -17.244 3.786 1.00 25.52 164 GLU C N 1
ATOM 4495 C CA . GLU C 1 164 ? -28.279 -16.719 4.243 1.00 27.47 164 GLU C CA 1
ATOM 4496 C C . GLU C 1 164 ? -28.038 -16.260 5.679 1.00 25.08 164 GLU C C 1
ATOM 4497 O O . GLU C 1 164 ? -28.387 -16.960 6.630 1.00 26.91 164 GLU C O 1
ATOM 4503 N N . LEU C 1 165 ? -27.422 -15.088 5.811 1.00 23.64 165 LEU C N 1
ATOM 4504 C CA . LEU C 1 165 ? -27.085 -14.502 7.101 1.00 21.48 165 LEU C CA 1
ATOM 4505 C C . LEU C 1 165 ? -28.284 -14.426 8.032 1.00 20.20 165 LEU C C 1
ATOM 4506 O O . LEU C 1 165 ? -29.302 -13.840 7.688 1.00 21.53 165 LEU C O 1
ATOM 4511 N N . ASP C 1 166 ? -28.155 -15.020 9.214 1.00 20.54 166 ASP C N 1
ATOM 4512 C CA . ASP C 1 166 ? -29.249 -15.025 10.181 1.00 22.13 166 ASP C CA 1
ATOM 4513 C C . ASP C 1 166 ? -28.763 -15.036 11.619 1.00 20.06 166 ASP C C 1
ATOM 4514 O O . ASP C 1 166 ? -29.567 -15.075 12.542 1.00 22.13 166 ASP C O 1
ATOM 4519 N N . HIS C 1 167 ? -27.452 -14.978 11.813 1.00 21.33 167 HIS C N 1
ATOM 4520 C CA . HIS C 1 167 ? -26.905 -15.053 13.161 1.00 19.58 167 HIS C CA 1
ATOM 4521 C C . HIS C 1 167 ? -25.717 -14.121 13.355 1.00 18.89 167 HIS C C 1
ATOM 4522 O O . HIS C 1 167 ? -24.787 -14.106 12.548 1.00 18.72 167 HIS C O 1
ATOM 4529 N N . GLY C 1 168 ? -25.754 -13.340 14.429 1.00 17.80 168 GLY C N 1
ATOM 4530 C CA . GLY C 1 168 ? -24.662 -12.429 14.712 1.00 14.89 168 GLY C CA 1
ATOM 4531 C C . GLY C 1 168 ? -23.755 -12.997 15.784 1.00 16.53 168 GLY C C 1
ATOM 4532 O O . GLY C 1 168 ? -24.227 -13.412 16.839 1.00 19.85 168 GLY C O 1
ATOM 4533 N N . VAL C 1 169 ? -22.456 -13.030 15.506 1.00 15.02 169 VAL C N 1
ATOM 4534 C CA . VAL C 1 169 ? -21.472 -13.534 16.449 1.00 14.83 169 VAL C CA 1
ATOM 4535 C C . VAL C 1 169 ? -20.263 -12.605 16.423 1.00 15.97 169 VAL C C 1
ATOM 4536 O O . VAL C 1 169 ? -20.340 -11.505 15.877 1.00 17.58 169 VAL C O 1
ATOM 4540 N N . ALA C 1 170 ? -19.154 -13.023 17.018 1.00 16.12 170 ALA C N 1
ATOM 4541 C CA . ALA C 1 170 ? -17.971 -12.172 17.052 1.00 14.28 170 ALA C CA 1
ATOM 4542 C C . ALA C 1 170 ? -16.688 -12.963 16.878 1.00 15.54 170 ALA C C 1
ATOM 4543 O O . ALA C 1 170 ? -16.569 -14.075 17.375 1.00 18.40 170 ALA C O 1
ATOM 4545 N N . VAL C 1 171 ? -15.739 -12.380 16.156 1.00 15.95 171 VAL C N 1
ATOM 4546 C CA . VAL C 1 171 ? -14.449 -13.006 15.927 1.00 16.97 171 VAL C CA 1
ATOM 4547 C C . VAL C 1 171 ? -13.473 -12.403 16.925 1.00 17.02 171 VAL C C 1
ATOM 4548 O O . VAL C 1 171 ? -13.246 -11.191 16.929 1.00 16.31 171 VAL C O 1
ATOM 4552 N N . VAL C 1 172 ? -12.903 -13.247 17.778 1.00 18.57 172 VAL C N 1
ATOM 4553 C CA . VAL C 1 172 ? -11.956 -12.772 18.779 1.00 19.49 172 VAL C CA 1
ATOM 4554 C C . VAL C 1 172 ? -10.508 -13.136 18.451 1.00 18.75 172 VAL C C 1
ATOM 4555 O O . VAL C 1 172 ? -9.614 -12.964 19.280 1.00 19.63 172 VAL C O 1
ATOM 4559 N N . GLY C 1 173 ? -10.275 -13.643 17.246 1.00 18.66 173 GLY C N 1
ATOM 4560 C CA . GLY C 1 173 ? -8.919 -13.991 16.858 1.00 19.77 173 GLY C CA 1
ATOM 4561 C C . GLY C 1 173 ? -8.836 -14.842 15.611 1.00 21.74 173 GLY C C 1
ATOM 4562 O O . GLY C 1 173 ? -9.847 -15.101 14.960 1.00 22.94 173 GLY C O 1
ATOM 4563 N N . TYR C 1 174 ? -7.626 -15.272 15.266 1.00 23.53 174 TYR C N 1
ATOM 4564 C CA . TYR C 1 174 ? -7.419 -16.125 14.101 1.00 23.58 174 TYR C CA 1
ATOM 4565 C C . TYR C 1 174 ? -6.085 -16.838 14.215 1.00 24.85 174 TYR C C 1
ATOM 4566 O O . TYR C 1 174 ? -5.209 -16.415 14.968 1.00 26.47 174 TYR C O 1
ATOM 4575 N N . GLY C 1 175 ? -5.938 -17.926 13.470 1.00 26.59 175 GLY C N 1
ATOM 4576 C CA . GLY C 1 175 ? -4.699 -18.679 13.510 1.00 27.69 175 GLY C CA 1
ATOM 4577 C C . GLY C 1 175 ? -4.638 -19.717 12.412 1.00 27.17 175 GLY C C 1
ATOM 4578 O O . GLY C 1 175 ? -5.386 -19.651 11.432 1.00 28.49 175 GLY C O 1
ATOM 4579 N N . VAL C 1 176 ? -3.737 -20.675 12.573 1.00 27.11 176 VAL C N 1
ATOM 4580 C CA . VAL C 1 176 ? -3.577 -21.741 11.598 1.00 28.19 176 VAL C CA 1
ATOM 4581 C C . VAL C 1 176 ? -3.554 -23.071 12.343 1.00 30.15 176 VAL C C 1
ATOM 4582 O O . VAL C 1 176 ? -2.785 -23.242 13.285 1.00 30.48 176 VAL C O 1
ATOM 4586 N N . ALA C 1 177 ? -4.410 -24.001 11.935 1.00 32.08 177 ALA C N 1
ATOM 4587 C CA . ALA C 1 177 ? -4.458 -25.311 12.572 1.00 36.86 177 ALA C CA 1
ATOM 4588 C C . ALA C 1 177 ? -3.166 -26.072 12.274 1.00 40.18 177 ALA C C 1
ATOM 4589 O O . ALA C 1 177 ? -2.385 -25.672 11.409 1.00 40.39 177 ALA C O 1
ATOM 4591 N N . GLU C 1 178 ? -2.942 -27.170 12.988 1.00 43.23 178 GLU C N 1
ATOM 4592 C CA . GLU C 1 178 ? -1.740 -27.968 12.787 1.00 46.54 178 GLU C CA 1
ATOM 4593 C C . GLU C 1 178 ? -1.634 -28.492 11.360 1.00 46.47 178 GLU C C 1
ATOM 4594 O O . GLU C 1 178 ? -0.533 -28.657 10.830 1.00 48.51 178 GLU C O 1
ATOM 4600 N N . ASP C 1 179 ? -2.781 -28.751 10.738 1.00 45.31 179 ASP C N 1
ATOM 4601 C CA . ASP C 1 179 ? -2.791 -29.260 9.373 1.00 45.23 179 ASP C CA 1
ATOM 4602 C C . ASP C 1 179 ? -2.623 -28.151 8.341 1.00 43.75 179 ASP C C 1
ATOM 4603 O O . ASP C 1 179 ? -2.804 -28.375 7.144 1.00 44.53 179 ASP C O 1
ATOM 4608 N N . GLY C 1 180 ? -2.282 -26.954 8.813 1.00 41.97 180 GLY C N 1
ATOM 4609 C CA . GLY C 1 180 ? -2.061 -25.829 7.920 1.00 40.76 180 GLY C CA 1
ATOM 4610 C C . GLY C 1 180 ? -3.269 -25.017 7.490 1.00 39.18 180 GLY C C 1
ATOM 4611 O O . GLY C 1 180 ? -3.151 -24.089 6.691 1.00 37.94 180 GLY C O 1
ATOM 4612 N N . LYS C 1 181 ? -4.430 -25.350 8.033 1.00 37.69 181 LYS C N 1
ATOM 4613 C CA . LYS C 1 181 ? -5.666 -24.664 7.691 1.00 36.05 181 LYS C CA 1
ATOM 4614 C C . LYS C 1 181 ? -5.916 -23.398 8.521 1.00 32.45 181 LYS C C 1
ATOM 4615 O O . LYS C 1 181 ? -5.975 -23.459 9.746 1.00 34.26 181 LYS C O 1
ATOM 4621 N N . ALA C 1 182 ? -6.065 -22.257 7.854 1.00 29.58 182 ALA C N 1
ATOM 4622 C CA . ALA C 1 182 ? -6.324 -20.989 8.538 1.00 28.34 182 ALA C CA 1
ATOM 4623 C C . ALA C 1 182 ? -7.749 -20.983 9.088 1.00 28.24 182 ALA C C 1
ATOM 4624 O O . ALA C 1 182 ? -8.633 -21.634 8.534 1.00 28.54 182 ALA C O 1
ATOM 4626 N N . TYR C 1 183 ? -7.979 -20.244 10.168 1.00 28.05 183 TYR C N 1
ATOM 4627 C CA . TYR C 1 183 ? -9.313 -20.199 10.764 1.00 26.30 183 TYR C CA 1
ATOM 4628 C C . TYR C 1 183 ? -9.563 -18.923 11.551 1.00 24.77 183 TYR C C 1
ATOM 4629 O O . TYR C 1 183 ? -8.624 -18.230 11.951 1.00 24.13 183 TYR C O 1
ATOM 4638 N N . TRP C 1 184 ? -10.843 -18.627 11.764 1.00 23.74 184 TRP C N 1
ATOM 4639 C CA . TRP C 1 184 ? -11.270 -17.466 12.544 1.00 21.82 184 TRP C CA 1
ATOM 4640 C C . TRP C 1 184 ? -11.791 -18.035 13.853 1.00 20.44 184 TRP C C 1
ATOM 4641 O O . TRP C 1 184 ? -12.525 -19.021 13.839 1.00 21.90 184 TRP C O 1
ATOM 4652 N N . THR C 1 185 ? -11.421 -17.430 14.978 1.00 21.49 185 THR C N 1
ATOM 4653 C CA . THR C 1 185 ? -11.911 -17.906 16.267 1.00 19.27 185 THR C CA 1
ATOM 4654 C C . THR C 1 185 ? -13.184 -17.118 16.555 1.00 17.98 185 THR C C 1
ATOM 4655 O O . THR C 1 185 ? -13.146 -15.924 16.846 1.00 19.60 185 THR C O 1
ATOM 4659 N N . VAL C 1 186 ? -14.315 -17.805 16.454 1.00 18.49 186 VAL C N 1
ATOM 4660 C CA . VAL C 1 186 ? -15.618 -17.192 16.655 1.00 19.12 186 VAL C CA 1
ATOM 4661 C C . VAL C 1 186 ? -16.270 -17.543 17.981 1.00 20.74 186 VAL C C 1
ATOM 4662 O O . VAL C 1 186 ? -16.435 -18.723 18.315 1.00 19.51 186 VAL C O 1
ATOM 4666 N N . LYS C 1 187 ? -16.647 -16.509 18.724 1.00 17.32 187 LYS C N 1
ATOM 4667 C CA . LYS C 1 187 ? -17.303 -16.687 20.003 1.00 18.29 187 LYS C CA 1
ATOM 4668 C C . LYS C 1 187 ? -18.794 -16.736 19.715 1.00 19.87 187 LYS C C 1
ATOM 4669 O O . LYS C 1 187 ? -19.367 -15.757 19.232 1.00 21.10 187 LYS C O 1
ATOM 4675 N N . ASN C 1 188 ? -19.423 -17.870 19.996 1.00 18.65 188 ASN C N 1
ATOM 4676 C CA . ASN C 1 188 ? -20.853 -17.999 19.757 1.00 16.97 188 ASN C CA 1
ATOM 4677 C C . ASN C 1 188 ? -21.567 -17.743 21.082 1.00 16.85 188 ASN C C 1
ATOM 4678 O O . ASN C 1 188 ? -20.924 -17.633 22.125 1.00 16.77 188 ASN C O 1
ATOM 4683 N N . SER C 1 189 ? -22.891 -17.643 21.033 1.00 17.14 189 SER C N 1
ATOM 4684 C CA . SER C 1 189 ? -23.687 -17.393 22.225 1.00 16.98 189 SER C CA 1
ATOM 4685 C C . SER C 1 189 ? -24.723 -18.492 22.448 1.00 18.14 189 SER C C 1
ATOM 4686 O O . SER C 1 189 ? -25.879 -18.220 22.783 1.00 19.46 189 SER C O 1
ATOM 4689 N N . TRP C 1 190 ? -24.311 -19.736 22.239 1.00 17.81 190 TRP C N 1
ATOM 4690 C CA . TRP C 1 190 ? -25.205 -20.869 22.456 1.00 18.85 190 TRP C CA 1
ATOM 4691 C C . TRP C 1 190 ? -24.737 -21.672 23.665 1.00 18.33 190 TRP C C 1
ATOM 4692 O O . TRP C 1 190 ? -24.990 -22.874 23.743 1.00 20.91 190 TRP C O 1
ATOM 4703 N N . GLY C 1 191 ? -24.057 -21.006 24.596 1.00 17.28 191 GLY C N 1
ATOM 4704 C CA . GLY C 1 191 ? -23.575 -21.682 25.784 1.00 20.78 191 GLY C CA 1
ATOM 4705 C C . GLY C 1 191 ? -22.218 -22.326 25.577 1.00 22.05 191 GLY C C 1
ATOM 4706 O O . GLY C 1 191 ? -21.827 -22.591 24.441 1.00 18.82 191 GLY C O 1
ATOM 4707 N N . PRO C 1 192 ? -21.479 -22.603 26.664 1.00 23.15 192 PRO C N 1
ATOM 4708 C CA . PRO C 1 192 ? -20.150 -23.222 26.611 1.00 23.87 192 PRO C CA 1
ATOM 4709 C C . PRO C 1 192 ? -20.094 -24.704 26.220 1.00 26.47 192 PRO C C 1
ATOM 4710 O O . PRO C 1 192 ? -19.019 -25.223 25.924 1.00 26.58 192 PRO C O 1
ATOM 4714 N N . SER C 1 193 ? -21.232 -25.388 26.206 1.00 26.08 193 SER C N 1
ATOM 4715 C CA . SER C 1 193 ? -21.214 -26.801 25.839 1.00 29.12 193 SER C CA 1
ATOM 4716 C C . SER C 1 193 ? -21.262 -27.023 24.328 1.00 28.25 193 SER C C 1
ATOM 4717 O O . SER C 1 193 ? -21.050 -28.143 23.849 1.00 28.70 193 SER C O 1
ATOM 4720 N N . TRP C 1 194 ? -21.531 -25.958 23.575 1.00 26.25 194 TRP C N 1
ATOM 4721 C CA . TRP C 1 194 ? -21.590 -26.051 22.119 1.00 22.26 194 TRP C CA 1
ATOM 4722 C C . TRP C 1 194 ? -20.206 -25.827 21.506 1.00 23.02 194 TRP C C 1
ATOM 4723 O O . TRP C 1 194 ? -19.459 -24.955 21.948 1.00 22.90 194 TRP C O 1
ATOM 4734 N N . GLY C 1 195 ? -19.872 -26.612 20.486 1.00 21.87 195 GLY C N 1
ATOM 4735 C CA . GLY C 1 195 ? -18.584 -26.469 19.830 1.00 22.57 195 GLY C CA 1
ATOM 4736 C C . GLY C 1 195 ? -17.396 -26.639 20.757 1.00 23.30 195 GLY C C 1
ATOM 4737 O O . GLY C 1 195 ? -17.424 -27.477 21.653 1.00 25.89 195 GLY C O 1
ATOM 4738 N N . GLU C 1 196 ? -16.345 -25.856 20.536 1.00 21.45 196 GLU C N 1
ATOM 4739 C CA . GLU C 1 196 ? -15.155 -25.934 21.373 1.00 21.82 196 GLU C CA 1
ATOM 4740 C C . GLU C 1 196 ? -15.302 -24.933 22.528 1.00 23.88 196 GLU C C 1
ATOM 4741 O O . GLU C 1 196 ? -14.849 -23.791 22.447 1.00 20.50 196 GLU C O 1
ATOM 4747 N N . GLN C 1 197 ? -15.947 -25.381 23.602 1.00 22.79 197 GLN C N 1
ATOM 4748 C CA . GLN C 1 197 ? -16.196 -24.559 24.783 1.00 24.35 197 GLN C CA 1
ATOM 4749 C C . GLN C 1 197 ? -16.965 -23.291 24.428 1.00 24.78 197 GLN C C 1
ATOM 4750 O O . GLN C 1 197 ? -16.710 -22.223 24.985 1.00 22.75 197 GLN C O 1
ATOM 4756 N N . GLY C 1 198 ? -17.905 -23.410 23.497 1.00 26.02 198 GLY C N 1
ATOM 4757 C CA . GLY C 1 198 ? -18.688 -22.257 23.094 1.00 24.33 198 GLY C CA 1
ATOM 4758 C C . GLY C 1 198 ? -18.156 -21.573 21.850 1.00 23.40 198 GLY C C 1
ATOM 4759 O O . GLY C 1 198 ? -18.809 -20.686 21.308 1.00 23.04 198 GLY C O 1
ATOM 4760 N N . TYR C 1 199 ? -16.976 -21.987 21.395 1.00 21.34 199 TYR C N 1
ATOM 4761 C CA . TYR C 1 199 ? -16.361 -21.398 20.207 1.00 21.41 199 TYR C CA 1
ATOM 4762 C C . TYR C 1 199 ? -16.351 -22.311 18.986 1.00 21.54 199 TYR C C 1
ATOM 4763 O O . TYR C 1 199 ? -16.456 -23.533 19.096 1.00 20.98 199 TYR C O 1
ATOM 4772 N N . ILE C 1 200 ? -16.239 -21.698 17.812 1.00 21.04 200 ILE C N 1
ATOM 4773 C CA . ILE C 1 200 ? -16.143 -22.451 16.575 1.00 20.05 200 ILE C CA 1
ATOM 4774 C C . ILE C 1 200 ? -15.030 -21.801 15.763 1.00 20.29 200 ILE C C 1
ATOM 4775 O O . ILE C 1 200 ? -14.971 -20.576 15.651 1.00 20.50 200 ILE C O 1
ATOM 4780 N N . ARG C 1 201 ? -14.127 -22.612 15.229 1.00 21.60 201 ARG C N 1
ATOM 4781 C CA . ARG C 1 201 ? -13.052 -22.087 14.396 1.00 21.32 201 ARG C CA 1
ATOM 4782 C C . ARG C 1 201 ? -13.517 -22.250 12.948 1.00 24.68 201 ARG C C 1
ATOM 4783 O O . ARG C 1 201 ? -13.607 -23.366 12.426 1.00 27.67 201 ARG C O 1
ATOM 4791 N N . VAL C 1 202 ? -13.845 -21.128 12.318 1.00 23.64 202 VAL C N 1
ATOM 4792 C CA . VAL C 1 202 ? -14.329 -21.124 10.940 1.00 23.13 202 VAL C CA 1
ATOM 4793 C C . VAL C 1 202 ? -13.162 -20.930 9.983 1.00 21.94 202 VAL C C 1
ATOM 4794 O O . VAL C 1 202 ? -12.370 -20.003 10.142 1.00 18.74 202 VAL C O 1
ATOM 4798 N N . GLU C 1 203 ? -13.054 -21.811 8.992 1.00 22.87 203 GLU C N 1
ATOM 4799 C CA . GLU C 1 203 ? -11.962 -21.712 8.029 1.00 25.01 203 GLU C CA 1
ATOM 4800 C C . GLU C 1 203 ? -11.817 -20.296 7.487 1.00 23.53 203 GLU C C 1
ATOM 4801 O O . GLU C 1 203 ? -12.784 -19.694 7.020 1.00 25.91 203 GLU C O 1
ATOM 4807 N N . LYS C 1 204 ? -10.595 -19.774 7.565 1.00 25.78 204 LYS C N 1
ATOM 4808 C CA . LYS C 1 204 ? -10.270 -18.430 7.102 1.00 25.70 204 LYS C CA 1
ATOM 4809 C C . LYS C 1 204 ? -9.633 -18.466 5.713 1.00 25.89 204 LYS C C 1
ATOM 4810 O O . LYS C 1 204 ? -8.925 -19.412 5.362 1.00 26.93 204 LYS C O 1
ATOM 4816 N N . ASP C 1 205 ? -9.886 -17.426 4.927 1.00 26.31 205 ASP C N 1
ATOM 4817 C CA . ASP C 1 205 ? -9.340 -17.323 3.578 1.00 25.48 205 ASP C CA 1
ATOM 4818 C C . ASP C 1 205 ? -9.676 -18.546 2.731 1.00 27.86 205 ASP C C 1
ATOM 4819 O O . ASP C 1 205 ? -8.844 -19.038 1.964 1.00 25.83 205 ASP C O 1
ATOM 4824 N N . SER C 1 206 ? -10.898 -19.048 2.875 1.00 26.36 206 SER C N 1
ATOM 4825 C CA . SER C 1 206 ? -11.310 -20.197 2.091 1.00 28.90 206 SER C CA 1
ATOM 4826 C C . SER C 1 206 ? -11.566 -19.686 0.680 1.00 29.75 206 SER C C 1
ATOM 4827 O O . SER C 1 206 ? -11.251 -18.547 0.362 1.00 31.22 206 SER C O 1
ATOM 4830 N N . GLY C 1 207 ? -12.143 -20.519 -0.169 1.00 32.41 207 GLY C N 1
ATOM 4831 C CA . GLY C 1 207 ? -12.408 -20.073 -1.525 1.00 34.34 207 GLY C CA 1
ATOM 4832 C C . GLY C 1 207 ? -13.588 -19.122 -1.660 1.00 32.74 207 GLY C C 1
ATOM 4833 O O . GLY C 1 207 ? -13.659 -18.348 -2.617 1.00 32.73 207 GLY C O 1
ATOM 4834 N N . ALA C 1 208 ? -14.511 -19.178 -0.703 1.00 31.25 208 ALA C N 1
ATOM 4835 C CA . ALA C 1 208 ? -15.712 -18.346 -0.711 1.00 29.51 208 ALA C CA 1
ATOM 4836 C C . ALA C 1 208 ? -15.448 -16.841 -0.675 1.00 29.31 208 ALA C C 1
ATOM 4837 O O . ALA C 1 208 ? -14.909 -16.311 0.291 1.00 27.62 208 ALA C O 1
ATOM 4839 N N . SER C 1 209 ? -15.870 -16.165 -1.738 1.00 28.17 209 SER C N 1
ATOM 4840 C CA . SER C 1 209 ? -15.700 -14.726 -1.904 1.00 30.74 209 SER C CA 1
ATOM 4841 C C . SER C 1 209 ? -15.934 -13.843 -0.678 1.00 29.58 209 SER C C 1
ATOM 4842 O O . SER C 1 209 ? -15.120 -12.964 -0.373 1.00 31.25 209 SER C O 1
ATOM 4845 N N . GLY C 1 210 ? -17.048 -14.054 0.012 1.00 25.70 210 GLY C N 1
ATOM 4846 C CA . GLY C 1 210 ? -17.347 -13.249 1.183 1.00 20.90 210 GLY C CA 1
ATOM 4847 C C . GLY C 1 210 ? -17.025 -13.944 2.493 1.00 21.97 210 GLY C C 1
ATOM 4848 O O . GLY C 1 210 ? -17.530 -13.555 3.551 1.00 18.48 210 GLY C O 1
ATOM 4849 N N . GLY C 1 211 ? -16.178 -14.968 2.422 1.00 19.95 211 GLY C N 1
ATOM 4850 C CA . GLY C 1 211 ? -15.795 -15.713 3.609 1.00 18.54 211 GLY C CA 1
ATOM 4851 C C . GLY C 1 211 ? -16.733 -16.879 3.855 1.00 20.52 211 GLY C C 1
ATOM 4852 O O . GLY C 1 211 ? -17.898 -16.836 3.457 1.00 19.83 211 GLY C O 1
ATOM 4853 N N . LEU C 1 212 ? -16.236 -17.932 4.495 1.00 21.00 212 LEU C N 1
ATOM 4854 C CA . LEU C 1 212 ? -17.078 -19.092 4.780 1.00 20.63 212 LEU C CA 1
ATOM 4855 C C . LEU C 1 212 ? -18.272 -18.645 5.627 1.00 17.48 212 LEU C C 1
ATOM 4856 O O . LEU C 1 212 ? -18.112 -17.888 6.581 1.00 15.54 212 LEU C O 1
ATOM 4861 N N . CYS C 1 213 ? -19.462 -19.112 5.266 1.00 17.75 213 CYS C N 1
ATOM 4862 C CA . CYS C 1 213 ? -20.687 -18.762 5.982 1.00 20.51 213 CYS C CA 1
ATOM 4863 C C . CYS C 1 213 ? -21.002 -17.270 5.874 1.00 19.59 213 CYS C C 1
ATOM 4864 O O . CYS C 1 213 ? -21.854 -16.767 6.599 1.00 21.71 213 CYS C O 1
ATOM 4867 N N . GLY C 1 214 ? -20.313 -16.575 4.969 1.00 19.26 214 GLY C N 1
ATOM 4868 C CA . GLY C 1 214 ? -20.525 -15.149 4.774 1.00 19.55 214 GLY C CA 1
ATOM 4869 C C . GLY C 1 214 ? -19.974 -14.303 5.909 1.00 21.74 214 GLY C C 1
ATOM 4870 O O . GLY C 1 214 ? -20.389 -13.154 6.106 1.00 19.40 214 GLY C O 1
ATOM 4871 N N . ILE C 1 215 ? -19.011 -14.864 6.639 1.00 18.83 215 ILE C N 1
ATOM 4872 C CA . ILE C 1 215 ? -18.414 -14.199 7.791 1.00 17.44 215 ILE C CA 1
ATOM 4873 C C . ILE C 1 215 ? -17.822 -12.809 7.539 1.00 18.51 215 ILE C C 1
ATOM 4874 O O . ILE C 1 215 ? -17.763 -11.987 8.453 1.00 17.76 215 ILE C O 1
ATOM 4879 N N . ALA C 1 216 ? -17.390 -12.534 6.312 1.00 17.46 216 ALA C N 1
ATOM 4880 C CA . ALA C 1 216 ? -16.801 -11.237 6.002 1.00 17.04 216 ALA C CA 1
ATOM 4881 C C . ALA C 1 216 ? -17.750 -10.324 5.234 1.00 17.93 216 ALA C C 1
ATOM 4882 O O . ALA C 1 216 ? -17.337 -9.279 4.731 1.00 21.54 216 ALA C O 1
ATOM 4884 N N . MET C 1 217 ? -19.018 -10.707 5.153 1.00 17.89 217 MET C N 1
ATOM 4885 C CA . MET C 1 217 ? -19.996 -9.913 4.418 1.00 18.65 217 MET C CA 1
ATOM 4886 C C . MET C 1 217 ? -20.537 -8.684 5.140 1.00 20.30 217 MET C C 1
ATOM 4887 O O . MET C 1 217 ? -20.773 -7.649 4.511 1.00 22.29 217 MET C O 1
ATOM 4892 N N . GLU C 1 218 ? -20.742 -8.791 6.450 1.00 19.02 218 GLU C N 1
ATOM 4893 C CA . GLU C 1 218 ? -21.270 -7.663 7.218 1.00 23.02 218 GLU C CA 1
ATOM 4894 C C . GLU C 1 218 ? -20.582 -7.550 8.570 1.00 22.40 218 GLU C C 1
ATOM 4895 O O . GLU C 1 218 ? -21.218 -7.699 9.613 1.00 23.41 218 GLU C O 1
ATOM 4901 N N . ALA C 1 219 ? -19.280 -7.288 8.548 1.00 19.40 219 ALA C N 1
ATOM 4902 C CA . ALA C 1 219 ? -18.509 -7.156 9.772 1.00 17.94 219 ALA C CA 1
ATOM 4903 C C . ALA C 1 219 ? -18.342 -5.689 10.169 1.00 20.04 219 ALA C C 1
ATOM 4904 O O . ALA C 1 219 ? -18.205 -4.812 9.311 1.00 20.22 219 ALA C O 1
ATOM 4906 N N . SER C 1 220 ? -18.352 -5.427 11.472 1.00 18.34 220 SER C N 1
ATOM 4907 C CA . SER C 1 220 ? -18.178 -4.076 11.979 1.00 18.68 220 SER C CA 1
ATOM 4908 C C . SER C 1 220 ? -17.591 -4.138 13.380 1.00 20.94 220 SER C C 1
ATOM 4909 O O . SER C 1 220 ? -17.676 -5.171 14.050 1.00 20.95 220 SER C O 1
ATOM 4912 N N . TYR C 1 221 ? -16.981 -3.038 13.811 1.00 19.42 221 TYR C N 1
ATOM 4913 C CA . TYR C 1 221 ? -16.373 -2.968 15.130 1.00 20.82 221 TYR C CA 1
ATOM 4914 C C . TYR C 1 221 ? -16.487 -1.559 15.702 1.00 20.29 221 TYR C C 1
ATOM 4915 O O . TYR C 1 221 ? -16.592 -0.585 14.957 1.00 22.51 221 TYR C O 1
ATOM 4924 N N . PRO C 1 222 ? -16.491 -1.435 17.041 1.00 20.52 222 PRO C N 1
ATOM 4925 C CA . PRO C 1 222 ? -16.598 -0.140 17.718 1.00 20.54 222 PRO C CA 1
ATOM 4926 C C . PRO C 1 222 ? -15.277 0.620 17.792 1.00 22.15 222 PRO C C 1
ATOM 4927 O O . PRO C 1 222 ? -14.201 0.022 17.793 1.00 21.89 222 PRO C O 1
ATOM 4931 N N . VAL C 1 223 ? -15.375 1.944 17.849 1.00 23.49 223 VAL C N 1
ATOM 4932 C CA . VAL C 1 223 ? -14.206 2.810 17.949 1.00 24.74 223 VAL C CA 1
ATOM 4933 C C . VAL C 1 223 ? -14.235 3.472 19.329 1.00 24.43 223 VAL C C 1
ATOM 4934 O O . VAL C 1 223 ? -15.271 3.979 19.758 1.00 24.84 223 VAL C O 1
ATOM 4938 N N . LYS C 1 224 ? -13.104 3.453 20.024 1.00 26.75 224 LYS C N 1
ATOM 4939 C CA . LYS C 1 224 ? -13.004 4.041 21.358 1.00 31.23 224 LYS C CA 1
ATOM 4940 C C . LYS C 1 224 ? -11.587 4.593 21.525 1.00 34.51 224 LYS C C 1
ATOM 4941 O O . LYS C 1 224 ? -10.615 3.862 21.369 1.00 32.96 224 LYS C O 1
ATOM 4947 N N . THR C 1 225 ? -11.459 5.878 21.833 1.00 43.02 225 THR C N 1
ATOM 4948 C CA . THR C 1 225 ? -10.128 6.476 21.959 1.00 50.98 225 THR C CA 1
ATOM 4949 C C . THR C 1 225 ? -9.746 7.075 23.314 1.00 55.45 225 THR C C 1
ATOM 4950 O O . THR C 1 225 ? -8.839 6.570 23.985 1.00 56.97 225 THR C O 1
ATOM 4954 N N . TYR C 1 226 ? -10.426 8.161 23.688 1.00 60.03 226 TYR C N 1
ATOM 4955 C CA . TYR C 1 226 ? -10.198 8.899 24.943 1.00 62.91 226 TYR C CA 1
ATOM 4956 C C . TYR C 1 226 ? -9.413 10.194 24.721 1.00 64.25 226 TYR C C 1
ATOM 4957 O O . TYR C 1 226 ? -8.384 10.395 25.405 1.00 65.04 226 TYR C O 1
ATOM 4966 N N . ASP D 1 3 ? -56.323 30.144 52.450 1.00 51.32 3 ASP D N 1
ATOM 4967 C CA . ASP D 1 3 ? -55.242 30.716 51.592 1.00 52.15 3 ASP D CA 1
ATOM 4968 C C . ASP D 1 3 ? -54.849 29.790 50.451 1.00 50.31 3 ASP D C 1
ATOM 4969 O O . ASP D 1 3 ? -54.963 30.137 49.272 1.00 50.27 3 ASP D O 1
ATOM 4974 N N . LEU D 1 4 ? -54.375 28.606 50.817 1.00 47.07 4 LEU D N 1
ATOM 4975 C CA . LEU D 1 4 ? -53.918 27.629 49.842 1.00 44.08 4 LEU D CA 1
ATOM 4976 C C . LEU D 1 4 ? -54.996 26.800 49.159 1.00 42.41 4 LEU D C 1
ATOM 4977 O O . LEU D 1 4 ? -55.878 26.234 49.805 1.00 42.87 4 LEU D O 1
ATOM 4982 N N . PRO D 1 5 ? -54.944 26.730 47.824 1.00 40.60 5 PRO D N 1
ATOM 4983 C CA . PRO D 1 5 ? -55.946 25.934 47.121 1.00 39.64 5 PRO D CA 1
ATOM 4984 C C . PRO D 1 5 ? -55.824 24.490 47.611 1.00 37.46 5 PRO D C 1
ATOM 4985 O O . PRO D 1 5 ? -54.742 24.042 47.999 1.00 35.63 5 PRO D O 1
ATOM 4989 N N . PRO D 1 6 ? -56.938 23.752 47.620 1.00 35.50 6 PRO D N 1
ATOM 4990 C CA . PRO D 1 6 ? -56.917 22.361 48.077 1.00 34.33 6 PRO D CA 1
ATOM 4991 C C . PRO D 1 6 ? -56.200 21.409 47.126 1.00 34.67 6 PRO D C 1
ATOM 4992 O O . PRO D 1 6 ? -55.816 20.303 47.513 1.00 34.71 6 PRO D O 1
ATOM 4996 N N . SER D 1 7 ? -56.011 21.843 45.885 1.00 31.53 7 SER D N 1
ATOM 4997 C CA . SER D 1 7 ? -55.356 21.008 44.891 1.00 32.86 7 SER D CA 1
ATOM 4998 C C . SER D 1 7 ? -54.585 21.862 43.886 1.00 31.90 7 SER D C 1
ATOM 4999 O O . SER D 1 7 ? -54.932 23.019 43.650 1.00 32.13 7 SER D O 1
ATOM 5002 N N . VAL D 1 8 ? -53.534 21.294 43.302 1.00 30.00 8 VAL D N 1
ATOM 5003 C CA . VAL D 1 8 ? -52.724 22.002 42.312 1.00 28.14 8 VAL D CA 1
ATOM 5004 C C . VAL D 1 8 ? -52.130 21.010 41.315 1.00 27.21 8 VAL D C 1
ATOM 5005 O O . VAL D 1 8 ? -51.612 19.971 41.703 1.00 27.61 8 VAL D O 1
ATOM 5009 N N . ASP D 1 9 ? -52.212 21.329 40.029 1.00 28.00 9 ASP D N 1
ATOM 5010 C CA . ASP D 1 9 ? -51.657 20.458 39.000 1.00 27.74 9 ASP D CA 1
ATOM 5011 C C . ASP D 1 9 ? -51.202 21.306 37.815 1.00 27.97 9 ASP D C 1
ATOM 5012 O O . ASP D 1 9 ? -51.982 21.590 36.902 1.00 25.73 9 ASP D O 1
ATOM 5017 N N . TRP D 1 10 ? -49.933 21.700 37.828 1.00 26.15 10 TRP D N 1
ATOM 5018 C CA . TRP D 1 10 ? -49.397 22.523 36.758 1.00 25.36 10 TRP D CA 1
ATOM 5019 C C . TRP D 1 10 ? -49.438 21.864 35.392 1.00 26.25 10 TRP D C 1
ATOM 5020 O O . TRP D 1 10 ? -49.300 22.540 34.374 1.00 28.10 10 TRP D O 1
ATOM 5031 N N . ARG D 1 11 ? -49.633 20.550 35.362 1.00 26.77 11 ARG D N 1
ATOM 5032 C CA . ARG D 1 11 ? -49.708 19.834 34.093 1.00 26.41 11 ARG D CA 1
ATOM 5033 C C . ARG D 1 11 ? -50.974 20.263 33.366 1.00 27.72 11 ARG D C 1
ATOM 5034 O O . ARG D 1 11 ? -50.969 20.478 32.156 1.00 28.02 11 ARG D O 1
ATOM 5042 N N . GLN D 1 12 ? -52.055 20.389 34.126 1.00 30.26 12 GLN D N 1
ATOM 5043 C CA . GLN D 1 12 ? -53.347 20.794 33.593 1.00 31.19 12 GLN D CA 1
ATOM 5044 C C . GLN D 1 12 ? -53.344 22.236 33.128 1.00 31.34 12 GLN D C 1
ATOM 5045 O O . GLN D 1 12 ? -54.173 22.637 32.311 1.00 33.60 12 GLN D O 1
ATOM 5051 N N . LYS D 1 13 ? -52.425 23.023 33.669 1.00 29.29 13 LYS D N 1
ATOM 5052 C CA . LYS D 1 13 ? -52.348 24.428 33.318 1.00 28.71 13 LYS D CA 1
ATOM 5053 C C . LYS D 1 13 ? -51.367 24.714 32.192 1.00 29.75 13 LYS D C 1
ATOM 5054 O O . LYS D 1 13 ? -51.046 25.870 31.908 1.00 31.56 13 LYS D O 1
ATOM 5060 N N . GLY D 1 14 ? -50.904 23.651 31.544 1.00 28.86 14 GLY D N 1
ATOM 5061 C CA . GLY D 1 14 ? -49.983 23.796 30.432 1.00 25.57 14 GLY D CA 1
ATOM 5062 C C . GLY D 1 14 ? -48.623 24.363 30.787 1.00 25.73 14 GLY D C 1
ATOM 5063 O O . GLY D 1 14 ? -48.003 25.058 29.980 1.00 24.21 14 GLY D O 1
ATOM 5064 N N . ALA D 1 15 ? -48.144 24.061 31.985 1.00 22.50 15 ALA D N 1
ATOM 5065 C CA . ALA D 1 15 ? -46.846 24.561 32.415 1.00 22.70 15 ALA D CA 1
ATOM 5066 C C . ALA D 1 15 ? -45.837 23.426 32.611 1.00 22.56 15 ALA D C 1
ATOM 5067 O O . ALA D 1 15 ? -44.753 23.637 33.166 1.00 21.71 15 ALA D O 1
ATOM 5069 N N . VAL D 1 16 ? -46.184 22.230 32.142 1.00 18.83 16 VAL D N 1
ATOM 5070 C CA . VAL D 1 16 ? -45.300 21.077 32.289 1.00 19.62 16 VAL D CA 1
ATOM 5071 C C . VAL D 1 16 ? -45.127 20.321 30.976 1.00 20.20 16 VAL D C 1
ATOM 5072 O O . VAL D 1 16 ? -46.107 19.899 30.359 1.00 22.00 16 VAL D O 1
ATOM 5076 N N . THR D 1 17 ? -43.882 20.140 30.549 1.00 21.11 17 THR D N 1
ATOM 5077 C CA . THR D 1 17 ? -43.621 19.426 29.306 1.00 21.37 17 THR D CA 1
ATOM 5078 C C . THR D 1 17 ? -43.727 17.925 29.528 1.00 21.78 17 THR D C 1
ATOM 5079 O O . THR D 1 17 ? -44.073 17.469 30.619 1.00 22.29 17 THR D O 1
ATOM 5083 N N . GLY D 1 18 ? -43.428 17.152 28.489 1.00 22.35 18 GLY D N 1
ATOM 5084 C CA . GLY D 1 18 ? -43.513 15.707 28.608 1.00 21.37 18 GLY D CA 1
ATOM 5085 C C . GLY D 1 18 ? -42.439 15.090 29.491 1.00 22.39 18 GLY D C 1
ATOM 5086 O O . GLY D 1 18 ? -41.402 15.700 29.762 1.00 22.03 18 GLY D O 1
ATOM 5087 N N . VAL D 1 19 ? -42.696 13.870 29.944 1.00 20.67 19 VAL D N 1
ATOM 5088 C CA . VAL D 1 19 ? -41.757 13.145 30.788 1.00 23.51 19 VAL D CA 1
ATOM 5089 C C . VAL D 1 19 ? -40.555 12.688 29.967 1.00 23.57 19 VAL D C 1
ATOM 5090 O O . VAL D 1 19 ? -40.708 12.206 28.846 1.00 23.80 19 VAL D O 1
ATOM 5094 N N . LYS D 1 20 ? -39.361 12.842 30.533 1.00 23.97 20 LYS D N 1
ATOM 5095 C CA . LYS D 1 20 ? -38.130 12.450 29.857 1.00 22.65 20 LYS D CA 1
ATOM 5096 C C . LYS D 1 20 ? -37.472 11.257 30.543 1.00 23.74 20 LYS D C 1
ATOM 5097 O O . LYS D 1 20 ? -37.890 10.830 31.623 1.00 25.29 20 LYS D O 1
ATOM 5103 N N . ASP D 1 21 ? -36.433 10.732 29.902 1.00 20.73 21 ASP D N 1
ATOM 5104 C CA . ASP D 1 21 ? -35.670 9.625 30.444 1.00 21.33 21 ASP D CA 1
ATOM 5105 C C . ASP D 1 21 ? -34.213 10.069 30.419 1.00 19.58 21 ASP D C 1
ATOM 5106 O O . ASP D 1 21 ? -33.621 10.213 29.356 1.00 19.66 21 ASP D O 1
ATOM 5111 N N . GLN D 1 22 ? -33.643 10.299 31.592 1.00 20.16 22 GLN D N 1
ATOM 5112 C CA . GLN D 1 22 ? -32.261 10.741 31.685 1.00 20.10 22 GLN D CA 1
ATOM 5113 C C . GLN D 1 22 ? -31.273 9.644 31.279 1.00 20.05 22 GLN D C 1
ATOM 5114 O O . GLN D 1 22 ? -30.108 9.927 30.988 1.00 18.67 22 GLN D O 1
ATOM 5120 N N . GLY D 1 23 ? -31.744 8.398 31.258 1.00 18.87 23 GLY D N 1
ATOM 5121 C CA . GLY D 1 23 ? -30.875 7.293 30.884 1.00 20.47 23 GLY D CA 1
ATOM 5122 C C . GLY D 1 23 ? -29.837 7.003 31.955 1.00 21.18 23 GLY D C 1
ATOM 5123 O O . GLY D 1 23 ? -30.066 7.283 33.132 1.00 19.85 23 GLY D O 1
ATOM 5124 N N . LYS D 1 24 ? -28.693 6.456 31.550 1.00 22.12 24 LYS D N 1
ATOM 5125 C CA . LYS D 1 24 ? -27.627 6.115 32.490 1.00 22.98 24 LYS D CA 1
ATOM 5126 C C . LYS D 1 24 ? -26.883 7.307 33.089 1.00 22.76 24 LYS D C 1
ATOM 5127 O O . LYS D 1 24 ? -26.229 7.180 34.125 1.00 24.15 24 LYS D O 1
ATOM 5133 N N . CYS D 1 25 ? -26.989 8.462 32.448 1.00 22.45 25 CYS D N 1
ATOM 5134 C CA . CYS D 1 25 ? -26.326 9.667 32.927 1.00 24.01 25 CYS D CA 1
ATOM 5135 C C . CYS D 1 25 ? -26.931 10.131 34.261 1.00 22.95 25 CYS D C 1
ATOM 5136 O O . CYS D 1 25 ? -28.150 10.232 34.386 1.00 22.19 25 CYS D O 1
ATOM 5139 N N . GLY D 1 26 ? -26.085 10.388 35.258 1.00 22.80 26 GLY D N 1
ATOM 5140 C CA . GLY D 1 26 ? -26.573 10.850 36.552 1.00 18.81 26 GLY D CA 1
ATOM 5141 C C . GLY D 1 26 ? -26.884 12.338 36.489 1.00 19.64 26 GLY D C 1
ATOM 5142 O O . GLY D 1 26 ? -26.375 13.132 37.286 1.00 18.32 26 GLY D O 1
ATOM 5143 N N . SER D 1 27 ? -27.735 12.708 35.537 1.00 17.32 27 SER D N 1
ATOM 5144 C CA . SER D 1 27 ? -28.109 14.101 35.316 1.00 18.63 27 SER D CA 1
ATOM 5145 C C . SER D 1 27 ? -29.472 14.510 35.864 1.00 17.63 27 SER D C 1
ATOM 5146 O O . SER D 1 27 ? -30.084 15.461 35.362 1.00 21.42 27 SER D O 1
ATOM 5149 N N . CYS D 1 28 ? -29.953 13.806 36.883 1.00 16.95 28 CYS D N 1
ATOM 5150 C CA . CYS D 1 28 ? -31.251 14.125 37.469 1.00 18.08 28 CYS D CA 1
ATOM 5151 C C . CYS D 1 28 ? -31.331 15.592 37.880 1.00 17.48 28 CYS D C 1
ATOM 5152 O O . CYS D 1 28 ? -32.374 16.235 37.713 1.00 18.60 28 CYS D O 1
ATOM 5155 N N . TRP D 1 29 ? -30.227 16.126 38.399 1.00 17.41 29 TRP D N 1
ATOM 5156 C CA . TRP D 1 29 ? -30.186 17.522 38.840 1.00 18.33 29 TRP D CA 1
ATOM 5157 C C . TRP D 1 29 ? -30.511 18.474 37.699 1.00 19.37 29 TRP D C 1
ATOM 5158 O O . TRP D 1 29 ? -31.179 19.491 37.901 1.00 17.95 29 TRP D O 1
ATOM 5169 N N . ALA D 1 30 ? -30.042 18.147 36.498 1.00 17.25 30 ALA D N 1
ATOM 5170 C CA . ALA D 1 30 ? -30.298 18.994 35.338 1.00 17.05 30 ALA D CA 1
ATOM 5171 C C . ALA D 1 30 ? -31.767 18.888 34.919 1.00 17.88 30 ALA D C 1
ATOM 5172 O O . ALA D 1 30 ? -32.385 19.891 34.560 1.00 18.22 30 ALA D O 1
ATOM 5174 N N . PHE D 1 31 ? -32.332 17.682 34.963 1.00 17.58 31 PHE D N 1
ATOM 5175 C CA . PHE D 1 31 ? -33.734 17.522 34.594 1.00 16.56 31 PHE D CA 1
ATOM 5176 C C . PHE D 1 31 ? -34.660 18.215 35.598 1.00 16.82 31 PHE D C 1
ATOM 5177 O O . PHE D 1 31 ? -35.653 18.836 35.215 1.00 17.81 31 PHE D O 1
ATOM 5185 N N . SER D 1 32 ? -34.334 18.115 36.879 1.00 18.97 32 SER D N 1
ATOM 5186 C CA . SER D 1 32 ? -35.147 18.762 37.913 1.00 19.49 32 SER D CA 1
ATOM 5187 C C . SER D 1 32 ? -35.145 20.267 37.668 1.00 19.05 32 SER D C 1
ATOM 5188 O O . SER D 1 32 ? -36.191 20.907 37.676 1.00 19.48 32 SER D O 1
ATOM 5191 N N . THR D 1 33 ? -33.958 20.817 37.437 1.00 19.28 33 THR D N 1
ATOM 5192 C CA . THR D 1 33 ? -33.798 22.251 37.189 1.00 18.28 33 THR D CA 1
ATOM 5193 C C . THR D 1 33 ? -34.655 22.690 36.002 1.00 18.54 33 THR D C 1
ATOM 5194 O O . THR D 1 33 ? -35.378 23.686 36.084 1.00 16.59 33 THR D O 1
ATOM 5198 N N . VAL D 1 34 ? -34.571 21.943 34.902 1.00 18.52 34 VAL D N 1
ATOM 5199 C CA . VAL D 1 34 ? -35.336 22.262 33.702 1.00 17.04 34 VAL D CA 1
ATOM 5200 C C . VAL D 1 34 ? -36.849 22.239 33.918 1.00 18.47 34 VAL D C 1
ATOM 5201 O O . VAL D 1 34 ? -37.559 23.095 33.395 1.00 18.50 34 VAL D O 1
ATOM 5205 N N . VAL D 1 35 ? -37.354 21.273 34.680 1.00 19.16 35 VAL D N 1
ATOM 5206 C CA . VAL D 1 35 ? -38.794 21.228 34.925 1.00 17.04 35 VAL D CA 1
ATOM 5207 C C . VAL D 1 35 ? -39.221 22.554 35.546 1.00 16.00 35 VAL D C 1
ATOM 5208 O O . VAL D 1 35 ? -40.176 23.189 35.094 1.00 17.06 35 VAL D O 1
ATOM 5212 N N . SER D 1 36 ? -38.498 22.974 36.576 1.00 15.34 36 SER D N 1
ATOM 5213 C CA . SER D 1 36 ? -38.810 24.223 37.265 1.00 17.00 36 SER D CA 1
ATOM 5214 C C . SER D 1 36 ? -38.697 25.461 36.385 1.00 18.24 36 SER D C 1
ATOM 5215 O O . SER D 1 36 ? -39.534 26.364 36.483 1.00 18.71 36 SER D O 1
ATOM 5218 N N . VAL D 1 37 ? -37.667 25.516 35.538 1.00 16.76 37 VAL D N 1
ATOM 5219 C CA . VAL D 1 37 ? -37.492 26.668 34.667 1.00 16.56 37 VAL D CA 1
ATOM 5220 C C . VAL D 1 37 ? -38.538 26.659 33.558 1.00 18.05 37 VAL D C 1
ATOM 5221 O O . VAL D 1 37 ? -39.098 27.701 33.229 1.00 22.13 37 VAL D O 1
ATOM 5225 N N . GLU D 1 38 ? -38.816 25.493 32.985 1.00 20.10 38 GLU D N 1
ATOM 5226 C CA . GLU D 1 38 ? -39.834 25.416 31.942 1.00 20.79 38 GLU D CA 1
ATOM 5227 C C . GLU D 1 38 ? -41.155 25.871 32.553 1.00 19.44 38 GLU D C 1
ATOM 5228 O O . GLU D 1 38 ? -41.949 26.555 31.914 1.00 20.90 38 GLU D O 1
ATOM 5234 N N . GLY D 1 39 ? -41.367 25.499 33.808 1.00 20.72 39 GLY D N 1
ATOM 5235 C CA . GLY D 1 39 ? -42.590 25.851 34.502 1.00 20.46 39 GLY D CA 1
ATOM 5236 C C . GLY D 1 39 ? -42.822 27.331 34.728 1.00 20.98 39 GLY D C 1
ATOM 5237 O O . GLY D 1 39 ? -43.876 27.851 34.363 1.00 21.63 39 GLY D O 1
ATOM 5238 N N . ILE D 1 40 ? -41.848 28.011 35.324 1.00 20.62 40 ILE D N 1
ATOM 5239 C CA . ILE D 1 40 ? -41.993 29.427 35.605 1.00 19.70 40 ILE D CA 1
ATOM 5240 C C . ILE D 1 40 ? -42.015 30.256 34.320 1.00 20.44 40 ILE D C 1
ATOM 5241 O O . ILE D 1 40 ? -42.630 31.321 34.284 1.00 19.81 40 ILE D O 1
ATOM 5246 N N . ASN D 1 41 ? -41.357 29.770 33.266 1.00 20.79 41 ASN D N 1
ATOM 5247 C CA . ASN D 1 41 ? -41.354 30.502 32.002 1.00 19.06 41 ASN D CA 1
ATOM 5248 C C . ASN D 1 41 ? -42.732 30.412 31.363 1.00 21.12 41 ASN D C 1
ATOM 5249 O O . ASN D 1 41 ? -43.205 31.374 30.759 1.00 21.01 41 ASN D O 1
ATOM 5254 N N . ALA D 1 42 ? -43.373 29.254 31.502 1.00 20.78 42 ALA D N 1
ATOM 5255 C CA . ALA D 1 42 ? -44.706 29.061 30.949 1.00 21.57 42 ALA D CA 1
ATOM 5256 C C . ALA D 1 42 ? -45.706 29.924 31.718 1.00 23.59 42 ALA D C 1
ATOM 5257 O O . ALA D 1 42 ? -46.585 30.549 31.128 1.00 26.73 42 ALA D O 1
ATOM 5259 N N . ILE D 1 43 ? -45.561 29.953 33.037 1.00 22.75 43 ILE D N 1
ATOM 5260 C CA . ILE D 1 43 ? -46.449 30.729 33.894 1.00 24.96 43 ILE D CA 1
ATOM 5261 C C . ILE D 1 43 ? -46.324 32.230 33.649 1.00 26.26 43 ILE D C 1
ATOM 5262 O O . ILE D 1 43 ? -47.320 32.952 33.652 1.00 28.16 43 ILE D O 1
ATOM 5267 N N . ARG D 1 44 ? -45.101 32.696 33.428 1.00 27.11 44 ARG D N 1
ATOM 5268 C CA . ARG D 1 44 ? -44.849 34.115 33.202 1.00 28.09 44 ARG D CA 1
ATOM 5269 C C . ARG D 1 44 ? -45.109 34.602 31.778 1.00 29.18 44 ARG D C 1
ATOM 5270 O O . ARG D 1 44 ? -45.458 35.767 31.578 1.00 29.72 44 ARG D O 1
ATOM 5278 N N . THR D 1 45 ? -44.943 33.724 30.791 1.00 26.05 45 THR D N 1
ATOM 5279 C CA . THR D 1 45 ? -45.134 34.123 29.398 1.00 25.93 45 THR D CA 1
ATOM 5280 C C . THR D 1 45 ? -46.319 33.470 28.701 1.00 26.77 45 THR D C 1
ATOM 5281 O O . THR D 1 45 ? -46.778 33.959 27.667 1.00 24.68 45 THR D O 1
ATOM 5285 N N . GLY D 1 46 ? -46.799 32.357 29.249 1.00 26.20 46 GLY D N 1
ATOM 5286 C CA . GLY D 1 46 ? -47.922 31.664 28.643 1.00 24.38 46 GLY D CA 1
ATOM 5287 C C . GLY D 1 46 ? -47.466 30.741 27.531 1.00 26.63 46 GLY D C 1
ATOM 5288 O O . GLY D 1 46 ? -48.279 30.104 26.865 1.00 27.83 46 GLY D O 1
ATOM 5289 N N . SER D 1 47 ? -46.155 30.662 27.338 1.00 26.48 47 SER D N 1
ATOM 5290 C CA . SER D 1 47 ? -45.571 29.817 26.301 1.00 29.32 47 SER D CA 1
ATOM 5291 C C . SER D 1 47 ? -44.770 28.669 26.909 1.00 29.28 47 SER D C 1
ATOM 5292 O O . SER D 1 47 ? -43.789 28.903 27.611 1.00 30.76 47 SER D O 1
ATOM 5295 N N . LEU D 1 48 ? -45.184 27.432 26.642 1.00 26.44 48 LEU D N 1
ATOM 5296 C CA . LEU D 1 48 ? -44.482 26.263 27.168 1.00 25.12 48 LEU D CA 1
ATOM 5297 C C . LEU D 1 48 ? -43.362 25.844 26.224 1.00 26.36 48 LEU D C 1
ATOM 5298 O O . LEU D 1 48 ? -43.618 25.356 25.122 1.00 25.44 48 LEU D O 1
ATOM 5303 N N . VAL D 1 49 ? -42.122 26.026 26.667 1.00 25.59 49 VAL D N 1
ATOM 5304 C CA . VAL D 1 49 ? -40.951 25.698 25.858 1.00 24.50 49 VAL D CA 1
ATOM 5305 C C . VAL D 1 49 ? -40.070 24.634 26.515 1.00 25.60 49 VAL D C 1
ATOM 5306 O O . VAL D 1 49 ? -39.769 24.717 27.713 1.00 24.85 49 VAL D O 1
ATOM 5310 N N . SER D 1 50 ? -39.655 23.638 25.736 1.00 23.31 50 SER D N 1
ATOM 5311 C CA . SER D 1 50 ? -38.797 22.580 26.255 1.00 23.63 50 SER D CA 1
ATOM 5312 C C . SER D 1 50 ? -37.363 23.095 26.271 1.00 23.30 50 SER D C 1
ATOM 5313 O O . SER D 1 50 ? -36.853 23.553 25.247 1.00 24.52 50 SER D O 1
ATOM 5316 N N . LEU D 1 51 ? -36.711 23.017 27.427 1.00 20.93 51 LEU D N 1
ATOM 5317 C CA . LEU D 1 51 ? -35.347 23.518 27.552 1.00 20.67 51 LEU D CA 1
ATOM 5318 C C . LEU D 1 51 ? -34.273 22.442 27.548 1.00 21.12 51 LEU D C 1
ATOM 5319 O O . LEU D 1 51 ? -34.561 21.245 27.682 1.00 20.43 51 LEU D O 1
ATOM 5324 N N . SER D 1 52 ? -33.026 22.887 27.408 1.00 21.20 52 SER D N 1
ATOM 5325 C CA . SER D 1 52 ? -31.871 21.996 27.313 1.00 20.77 52 SER D CA 1
ATOM 5326 C C . SER D 1 52 ? -31.164 21.535 28.585 1.00 21.63 52 SER D C 1
ATOM 5327 O O . SER D 1 52 ? -30.384 22.285 29.173 1.00 22.12 52 SER D O 1
ATOM 5330 N N . GLU D 1 53 ? -31.410 20.298 29.006 1.00 21.21 53 GLU D N 1
ATOM 5331 C CA . GLU D 1 53 ? -30.708 19.814 30.183 1.00 21.58 53 GLU D CA 1
ATOM 5332 C C . GLU D 1 53 ? -29.254 19.537 29.778 1.00 20.93 53 GLU D C 1
ATOM 5333 O O . GLU D 1 53 ? -28.354 19.532 30.620 1.00 19.99 53 GLU D O 1
ATOM 5339 N N . GLN D 1 54 ? -29.021 19.346 28.480 1.00 21.89 54 GLN D N 1
ATOM 5340 C CA . GLN D 1 54 ? -27.671 19.087 27.985 1.00 22.42 54 GLN D CA 1
ATOM 5341 C C . GLN D 1 54 ? -26.763 20.301 28.207 1.00 22.12 54 GLN D C 1
ATOM 5342 O O . GLN D 1 54 ? -25.576 20.150 28.525 1.00 18.92 54 GLN D O 1
ATOM 5348 N N . GLU D 1 55 ? -27.311 21.505 28.056 1.00 21.73 55 GLU D N 1
ATOM 5349 C CA . GLU D 1 55 ? -26.497 22.701 28.274 1.00 22.74 55 GLU D CA 1
ATOM 5350 C C . GLU D 1 55 ? -25.970 22.732 29.699 1.00 24.15 55 GLU D C 1
ATOM 5351 O O . GLU D 1 55 ? -24.806 23.069 29.933 1.00 23.41 55 GLU D O 1
ATOM 5357 N N . LEU D 1 56 ? -26.828 22.383 30.655 1.00 23.64 56 LEU D N 1
ATOM 5358 C CA . LEU D 1 56 ? -26.425 22.379 32.052 1.00 21.45 56 LEU D CA 1
ATOM 5359 C C . LEU D 1 56 ? -25.315 21.355 32.275 1.00 22.65 56 LEU D C 1
ATOM 5360 O O . LEU D 1 56 ? -24.333 21.629 32.963 1.00 23.58 56 LEU D O 1
ATOM 5365 N N . ILE D 1 57 ? -25.473 20.177 31.682 1.00 23.08 57 ILE D N 1
ATOM 5366 C CA . ILE D 1 57 ? -24.485 19.115 31.826 1.00 21.65 57 ILE D CA 1
ATOM 5367 C C . ILE D 1 57 ? -23.112 19.508 31.272 1.00 20.27 57 ILE D C 1
ATOM 5368 O O . ILE D 1 57 ? -22.098 19.313 31.932 1.00 20.67 57 ILE D O 1
ATOM 5373 N N . ASP D 1 58 ? -23.087 20.075 30.074 1.00 21.08 58 ASP D N 1
ATOM 5374 C CA . ASP D 1 58 ? -21.836 20.478 29.436 1.00 25.13 58 ASP D CA 1
ATOM 5375 C C . ASP D 1 58 ? -21.239 21.802 29.916 1.00 26.62 58 ASP D C 1
ATOM 5376 O O . ASP D 1 58 ? -20.022 21.922 30.054 1.00 27.67 58 ASP D O 1
ATOM 5381 N N . CYS D 1 59 ? -22.100 22.786 30.171 1.00 27.04 59 CYS D N 1
ATOM 5382 C CA . CYS D 1 59 ? -21.664 24.127 30.554 1.00 26.82 59 CYS D CA 1
ATOM 5383 C C . CYS D 1 59 ? -21.650 24.506 32.031 1.00 27.22 59 CYS D C 1
ATOM 5384 O O . CYS D 1 59 ? -20.837 25.331 32.440 1.00 28.70 59 CYS D O 1
ATOM 5387 N N . ASP D 1 60 ? -22.544 23.939 32.834 1.00 26.76 60 ASP D N 1
ATOM 5388 C CA . ASP D 1 60 ? -22.559 24.264 34.258 1.00 26.90 60 ASP D CA 1
ATOM 5389 C C . ASP D 1 60 ? -21.609 23.309 34.968 1.00 27.56 60 ASP D C 1
ATOM 5390 O O . ASP D 1 60 ? -22.027 22.334 35.584 1.00 28.68 60 ASP D O 1
ATOM 5395 N N . THR D 1 61 ? -20.320 23.619 34.894 1.00 31.66 61 THR D N 1
ATOM 5396 C CA . THR D 1 61 ? -19.292 22.766 35.471 1.00 32.92 61 THR D CA 1
ATOM 5397 C C . THR D 1 61 ? -18.473 23.330 36.624 1.00 35.24 61 THR D C 1
ATOM 5398 O O . THR D 1 61 ? -17.535 22.679 37.082 1.00 36.68 61 THR D O 1
ATOM 5402 N N . ALA D 1 62 ? -18.814 24.523 37.104 1.00 38.13 62 ALA D N 1
ATOM 5403 C CA . ALA D 1 62 ? -18.070 25.123 38.209 1.00 39.01 62 ALA D CA 1
ATOM 5404 C C . ALA D 1 62 ? -18.127 24.256 39.464 1.00 39.96 62 ALA D C 1
ATOM 5405 O O . ALA D 1 62 ? -17.110 24.017 40.113 1.00 41.87 62 ALA D O 1
ATOM 5407 N N . ASP D 1 63 ? -19.321 23.788 39.806 1.00 39.38 63 ASP D N 1
ATOM 5408 C CA . ASP D 1 63 ? -19.499 22.958 40.990 1.00 37.41 63 ASP D CA 1
ATOM 5409 C C . ASP D 1 63 ? -20.243 21.672 40.657 1.00 36.92 63 ASP D C 1
ATOM 5410 O O . ASP D 1 63 ? -20.016 20.642 41.289 1.00 36.47 63 ASP D O 1
ATOM 5415 N N . ASN D 1 64 ? -21.138 21.728 39.674 1.00 33.98 64 ASN D N 1
ATOM 5416 C CA . ASN D 1 64 ? -21.860 20.529 39.275 1.00 31.22 64 ASN D CA 1
ATOM 5417 C C . ASN D 1 64 ? -20.907 19.684 38.444 1.00 31.15 64 ASN D C 1
ATOM 5418 O O . ASN D 1 64 ? -19.993 20.214 37.801 1.00 28.78 64 ASN D O 1
ATOM 5423 N N . ASP D 1 65 ? -21.126 18.374 38.452 1.00 29.42 65 ASP D N 1
ATOM 5424 C CA . ASP D 1 65 ? -20.235 17.458 37.758 1.00 30.13 65 ASP D CA 1
ATOM 5425 C C . ASP D 1 65 ? -20.871 16.558 36.694 1.00 29.37 65 ASP D C 1
ATOM 5426 O O . ASP D 1 65 ? -20.770 15.332 36.760 1.00 27.49 65 ASP D O 1
ATOM 5431 N N . GLY D 1 66 ? -21.519 17.176 35.713 1.00 28.18 66 GLY D N 1
ATOM 5432 C CA . GLY D 1 66 ? -22.141 16.428 34.632 1.00 27.97 66 GLY D CA 1
ATOM 5433 C C . GLY D 1 66 ? -22.901 15.159 34.989 1.00 28.93 66 GLY D C 1
ATOM 5434 O O . GLY D 1 66 ? -23.791 15.169 35.842 1.00 27.71 66 GLY D O 1
ATOM 5435 N N . CYS D 1 67 ? -22.543 14.063 34.320 1.00 28.46 67 CYS D N 1
ATOM 5436 C CA . CYS D 1 67 ? -23.182 12.763 34.518 1.00 27.60 67 CYS D CA 1
ATOM 5437 C C . CYS D 1 67 ? -22.887 12.123 35.861 1.00 29.18 67 CYS D C 1
ATOM 5438 O O . CYS D 1 67 ? -23.483 11.105 36.210 1.00 29.27 67 CYS D O 1
ATOM 5441 N N . GLN D 1 68 ? -21.958 12.701 36.610 1.00 28.75 68 GLN D N 1
ATOM 5442 C CA . GLN D 1 68 ? -21.629 12.153 37.908 1.00 28.47 68 GLN D CA 1
ATOM 5443 C C . GLN D 1 68 ? -22.400 12.825 39.052 1.00 28.57 68 GLN D C 1
ATOM 5444 O O . GLN D 1 68 ? -22.221 12.477 40.220 1.00 27.71 68 GLN D O 1
ATOM 5450 N N . GLY D 1 69 ? -23.271 13.772 38.717 1.00 27.05 69 GLY D N 1
ATOM 5451 C CA . GLY D 1 69 ? -24.050 14.432 39.749 1.00 25.71 69 GLY D CA 1
ATOM 5452 C C . GLY D 1 69 ? -24.023 15.949 39.747 1.00 24.40 69 GLY D C 1
ATOM 5453 O O . GLY D 1 69 ? -23.210 16.578 39.069 1.00 22.11 69 GLY D O 1
ATOM 5454 N N . GLY D 1 70 ? -24.921 16.536 40.531 1.00 23.93 70 GLY D N 1
ATOM 5455 C CA . GLY D 1 70 ? -25.000 17.980 40.610 1.00 22.95 70 GLY D CA 1
ATOM 5456 C C . GLY D 1 70 ? -26.086 18.439 41.565 1.00 23.93 70 GLY D C 1
ATOM 5457 O O . GLY D 1 70 ? -26.729 17.628 42.248 1.00 21.84 70 GLY D O 1
ATOM 5458 N N . LEU D 1 71 ? -26.294 19.749 41.608 1.00 21.90 71 LEU D N 1
ATOM 5459 C CA . LEU D 1 71 ? -27.294 20.349 42.482 1.00 22.82 71 LEU D CA 1
ATOM 5460 C C . LEU D 1 71 ? -28.128 21.353 41.698 1.00 21.50 71 LEU D C 1
ATOM 5461 O O . LEU D 1 71 ? -27.589 22.129 40.909 1.00 18.36 71 LEU D O 1
ATOM 5466 N N . MET D 1 72 ? -29.441 21.336 41.918 1.00 21.63 72 MET D N 1
ATOM 5467 C CA . MET D 1 72 ? -30.334 22.258 41.221 1.00 22.06 72 MET D CA 1
ATOM 5468 C C . MET D 1 72 ? -30.049 23.723 41.550 1.00 21.06 72 MET D C 1
ATOM 5469 O O . MET D 1 72 ? -30.125 24.577 40.674 1.00 22.81 72 MET D O 1
ATOM 5474 N N . ASP D 1 73 ? -29.731 24.030 42.803 1.00 22.46 73 ASP D N 1
ATOM 5475 C CA . ASP D 1 73 ? -29.472 25.422 43.142 1.00 23.62 73 ASP D CA 1
ATOM 5476 C C . ASP D 1 73 ? -28.220 25.938 42.422 1.00 24.34 73 ASP D C 1
ATOM 5477 O O . ASP D 1 73 ? -28.159 27.106 42.037 1.00 20.91 73 ASP D O 1
ATOM 5482 N N . ASN D 1 74 ? -27.233 25.069 42.208 1.00 22.75 74 ASN D N 1
ATOM 5483 C CA . ASN D 1 74 ? -26.035 25.476 41.478 1.00 23.46 74 ASN D CA 1
ATOM 5484 C C . ASN D 1 74 ? -26.412 25.764 40.025 1.00 20.85 74 ASN D C 1
ATOM 5485 O O . ASN D 1 74 ? -25.871 26.672 39.401 1.00 18.95 74 ASN D O 1
ATOM 5490 N N . ALA D 1 75 ? -27.344 24.974 39.496 1.00 19.10 75 ALA D N 1
ATOM 5491 C CA . ALA D 1 75 ? -27.797 25.125 38.118 1.00 16.80 75 ALA D CA 1
ATOM 5492 C C . ALA D 1 75 ? -28.580 26.417 37.923 1.00 19.78 75 ALA D C 1
ATOM 5493 O O . ALA D 1 75 ? -28.426 27.085 36.902 1.00 21.05 75 ALA D O 1
ATOM 5495 N N . PHE D 1 76 ? -29.426 26.769 38.890 1.00 17.51 76 PHE D N 1
ATOM 5496 C CA . PHE D 1 76 ? -30.190 28.009 38.784 1.00 19.99 76 PHE D CA 1
ATOM 5497 C C . PHE D 1 76 ? -29.230 29.189 38.707 1.00 21.15 76 PHE D C 1
ATOM 5498 O O . PHE D 1 76 ? -29.448 30.135 37.947 1.00 18.91 76 PHE D O 1
ATOM 5506 N N . GLU D 1 77 ? -28.169 29.126 39.504 1.00 22.75 77 GLU D N 1
ATOM 5507 C CA . GLU D 1 77 ? -27.169 30.180 39.533 1.00 25.90 77 GLU D CA 1
ATOM 5508 C C . GLU D 1 77 ? -26.517 30.301 38.151 1.00 25.69 77 GLU D C 1
ATOM 5509 O O . GLU D 1 77 ? -26.312 31.408 37.646 1.00 26.28 77 GLU D O 1
ATOM 5515 N N . TYR D 1 78 ? -26.211 29.161 37.534 1.00 23.09 78 TYR D N 1
ATOM 5516 C CA . TYR D 1 78 ? -25.605 29.154 36.207 1.00 19.98 78 TYR D CA 1
ATOM 5517 C C . TYR D 1 78 ? -26.518 29.845 35.204 1.00 20.10 78 TYR D C 1
ATOM 5518 O O . TYR D 1 78 ? -26.084 30.689 34.419 1.00 20.41 78 TYR D O 1
ATOM 5527 N N . ILE D 1 79 ? -27.786 29.459 35.216 1.00 21.34 79 ILE D N 1
ATOM 5528 C CA . ILE D 1 79 ? -28.763 30.029 34.298 1.00 22.51 79 ILE D CA 1
ATOM 5529 C C . ILE D 1 79 ? -28.874 31.536 34.502 1.00 23.33 79 ILE D C 1
ATOM 5530 O O . ILE D 1 79 ? -28.939 32.303 33.543 1.00 24.17 79 ILE D O 1
ATOM 5535 N N . LYS D 1 80 ? -28.890 31.956 35.759 1.00 24.54 80 LYS D N 1
ATOM 5536 C CA . LYS D 1 80 ? -28.992 33.376 36.074 1.00 25.40 80 LYS D CA 1
ATOM 5537 C C . LYS D 1 80 ? -27.794 34.163 35.546 1.00 25.53 80 LYS D C 1
ATOM 5538 O O . LYS D 1 80 ? -27.956 35.221 34.944 1.00 24.45 80 LYS D O 1
ATOM 5544 N N . ASN D 1 81 ? -26.595 33.627 35.753 1.00 27.05 81 ASN D N 1
ATOM 5545 C CA . ASN D 1 81 ? -25.375 34.312 35.342 1.00 28.04 81 ASN D CA 1
ATOM 5546 C C . ASN D 1 81 ? -24.841 34.045 33.943 1.00 28.67 81 ASN D C 1
ATOM 5547 O O . ASN D 1 81 ? -23.870 34.676 33.533 1.00 29.52 81 ASN D O 1
ATOM 5552 N N . ASN D 1 82 ? -25.454 33.132 33.197 1.00 29.99 82 ASN D N 1
ATOM 5553 C CA . ASN D 1 82 ? -24.946 32.855 31.859 1.00 28.18 82 ASN D CA 1
ATOM 5554 C C . ASN D 1 82 ? -25.925 33.063 30.710 1.00 28.21 82 ASN D C 1
ATOM 5555 O O . ASN D 1 82 ? -25.907 32.326 29.724 1.00 30.90 82 ASN D O 1
ATOM 5560 N N . GLY D 1 83 ? -26.777 34.075 30.835 1.00 27.11 83 GLY D N 1
ATOM 5561 C CA . GLY D 1 83 ? -27.718 34.379 29.773 1.00 25.46 83 GLY D CA 1
ATOM 5562 C C . GLY D 1 83 ? -28.875 33.434 29.535 1.00 26.51 83 GLY D C 1
ATOM 5563 O O . GLY D 1 83 ? -29.324 33.294 28.394 1.00 25.18 83 GLY D O 1
ATOM 5564 N N . GLY D 1 84 ? -29.359 32.785 30.593 1.00 25.02 84 GLY D N 1
ATOM 5565 C CA . GLY D 1 84 ? -30.496 31.891 30.450 1.00 22.93 84 GLY D CA 1
ATOM 5566 C C . GLY D 1 84 ? -30.200 30.467 30.020 1.00 24.76 84 GLY D C 1
ATOM 5567 O O . GLY D 1 84 ? -29.053 30.026 30.048 1.00 22.24 84 GLY D O 1
ATOM 5568 N N . LEU D 1 85 ? -31.250 29.746 29.634 1.00 23.97 85 LEU D N 1
ATOM 5569 C CA . LEU D 1 85 ? -31.125 28.361 29.193 1.00 24.62 85 LEU D CA 1
ATOM 5570 C C . LEU D 1 85 ? -31.628 28.259 27.757 1.00 24.57 85 LEU D C 1
ATOM 5571 O O . LEU D 1 85 ? -32.681 28.809 27.422 1.00 24.35 85 LEU D O 1
ATOM 5576 N N . ILE D 1 86 ? -30.885 27.549 26.913 1.00 24.18 86 ILE D N 1
ATOM 5577 C CA . ILE D 1 86 ? -31.271 27.398 25.514 1.00 22.99 86 ILE D CA 1
ATOM 5578 C C . ILE D 1 86 ? -32.342 26.310 25.375 1.00 21.24 86 ILE D C 1
ATOM 5579 O O . ILE D 1 86 ? -32.558 25.520 26.295 1.00 18.92 86 ILE D O 1
ATOM 5584 N N . THR D 1 87 ? -33.023 26.274 24.234 1.00 21.46 87 THR D N 1
ATOM 5585 C CA . THR D 1 87 ? -34.063 25.269 24.021 1.00 21.64 87 THR D CA 1
ATOM 5586 C C . THR D 1 87 ? -33.490 23.881 23.755 1.00 23.13 87 THR D C 1
ATOM 5587 O O . THR D 1 87 ? -32.347 23.731 23.317 1.00 22.44 87 THR D O 1
ATOM 5591 N N . GLU D 1 88 ? -34.311 22.870 24.015 1.00 23.60 88 GLU D N 1
ATOM 5592 C CA . GLU D 1 88 ? -33.935 21.480 23.793 1.00 25.66 88 GLU D CA 1
ATOM 5593 C C . GLU D 1 88 ? -33.555 21.280 22.326 1.00 25.68 88 GLU D C 1
ATOM 5594 O O . GLU D 1 88 ? -32.511 20.697 22.015 1.00 27.84 88 GLU D O 1
ATOM 5600 N N . ALA D 1 89 ? -34.404 21.777 21.433 1.00 25.15 89 ALA D N 1
ATOM 5601 C CA . ALA D 1 89 ? -34.181 21.649 19.994 1.00 27.22 89 ALA D CA 1
ATOM 5602 C C . ALA D 1 89 ? -32.808 22.153 19.568 1.00 27.35 89 ALA D C 1
ATOM 5603 O O . ALA D 1 89 ? -32.150 21.544 18.729 1.00 29.93 89 ALA D O 1
ATOM 5605 N N . ALA D 1 90 ? -32.374 23.261 20.156 1.00 26.36 90 ALA D N 1
ATOM 5606 C CA . ALA D 1 90 ? -31.087 23.842 19.819 1.00 25.22 90 ALA D CA 1
ATOM 5607 C C . ALA D 1 90 ? -29.905 23.065 20.387 1.00 27.47 90 ALA D C 1
ATOM 5608 O O . ALA D 1 90 ? -28.823 23.065 19.799 1.00 27.43 90 ALA D O 1
ATOM 5610 N N . TYR D 1 91 ? -30.109 22.403 21.525 1.00 27.00 91 TYR D N 1
ATOM 5611 C CA . TYR D 1 91 ? -29.035 21.658 22.178 1.00 26.52 91 TYR D CA 1
ATOM 5612 C C . TYR D 1 91 ? -29.617 20.388 22.820 1.00 28.63 91 TYR D C 1
ATOM 5613 O O . TYR D 1 91 ? -29.704 20.287 24.045 1.00 27.13 91 TYR D O 1
ATOM 5622 N N . PRO D 1 92 ? -30.013 19.402 21.991 1.00 28.17 92 PRO D N 1
ATOM 5623 C CA . PRO D 1 92 ? -30.600 18.118 22.392 1.00 26.02 92 PRO D CA 1
ATOM 5624 C C . PRO D 1 92 ? -29.799 17.261 23.363 1.00 25.68 92 PRO D C 1
ATOM 5625 O O . PRO D 1 92 ? -28.568 17.277 23.368 1.00 25.80 92 PRO D O 1
ATOM 5629 N N . TYR D 1 93 ? -30.523 16.497 24.176 1.00 25.31 93 TYR D N 1
ATOM 5630 C CA . TYR D 1 93 ? -29.922 15.631 25.180 1.00 25.54 93 TYR D CA 1
ATOM 5631 C C . TYR D 1 93 ? -29.145 14.466 24.568 1.00 26.99 93 TYR D C 1
ATOM 5632 O O . TYR D 1 93 ? -29.632 13.794 23.671 1.00 28.12 93 TYR D O 1
ATOM 5641 N N . ARG D 1 94 ? -27.935 14.237 25.069 1.00 30.81 94 ARG D N 1
ATOM 5642 C CA . ARG D 1 94 ? -27.075 13.154 24.591 1.00 32.55 94 ARG D CA 1
ATOM 5643 C C . ARG D 1 94 ? -26.818 12.093 25.654 1.00 31.81 94 ARG D C 1
ATOM 5644 O O . ARG D 1 94 ? -26.235 11.045 25.362 1.00 31.29 94 ARG D O 1
ATOM 5652 N N . ALA D 1 95 ? -27.232 12.369 26.886 1.00 27.67 95 ALA D N 1
ATOM 5653 C CA . ALA D 1 95 ? -27.042 11.425 27.981 1.00 26.49 95 ALA D CA 1
ATOM 5654 C C . ALA D 1 95 ? -25.563 11.174 28.264 1.00 27.89 95 ALA D C 1
ATOM 5655 O O . ALA D 1 95 ? -25.186 10.115 28.771 1.00 27.27 95 ALA D O 1
ATOM 5657 N N . ALA D 1 96 ? -24.728 12.149 27.931 1.00 26.87 96 ALA D N 1
ATOM 5658 C CA . ALA D 1 96 ? -23.294 12.046 28.177 1.00 27.89 96 ALA D CA 1
ATOM 5659 C C . ALA D 1 96 ? -22.757 13.460 28.116 1.00 27.04 96 ALA D C 1
ATOM 5660 O O . ALA D 1 96 ? -23.288 14.292 27.381 1.00 25.87 96 ALA D O 1
ATOM 5662 N N . ARG D 1 97 ? -21.721 13.745 28.890 1.00 28.69 97 ARG D N 1
ATOM 5663 C CA . ARG D 1 97 ? -21.192 15.088 28.867 1.00 32.65 97 ARG D CA 1
ATOM 5664 C C . ARG D 1 97 ? -20.184 15.304 27.759 1.00 32.52 97 ARG D C 1
ATOM 5665 O O . ARG D 1 97 ? -19.309 14.481 27.511 1.00 33.97 97 ARG D O 1
ATOM 5673 N N . GLY D 1 98 ? -20.333 16.422 27.075 1.00 35.29 98 GLY D N 1
ATOM 5674 C CA . GLY D 1 98 ? -19.411 16.755 26.015 1.00 34.72 98 GLY D CA 1
ATOM 5675 C C . GLY D 1 98 ? -18.797 18.076 26.408 1.00 34.91 98 GLY D C 1
ATOM 5676 O O . GLY D 1 98 ? -18.755 18.433 27.589 1.00 33.35 98 GLY D O 1
ATOM 5677 N N . THR D 1 99 ? -18.321 18.810 25.415 1.00 34.95 99 THR D N 1
ATOM 5678 C CA . THR D 1 99 ? -17.738 20.110 25.668 1.00 34.66 99 THR D CA 1
ATOM 5679 C C . THR D 1 99 ? -18.875 21.117 25.551 1.00 32.95 99 THR D C 1
ATOM 5680 O O . THR D 1 99 ? -19.838 20.889 24.813 1.00 32.34 99 THR D O 1
ATOM 5684 N N . CYS D 1 100 ? -18.779 22.221 26.283 1.00 33.20 100 CYS D N 1
ATOM 5685 C CA . CYS D 1 100 ? -19.817 23.239 26.212 1.00 32.57 100 CYS D CA 1
ATOM 5686 C C . CYS D 1 100 ? -19.802 23.829 24.807 1.00 34.21 100 CYS D C 1
ATOM 5687 O O . CYS D 1 100 ? -18.888 24.569 24.452 1.00 33.34 100 CYS D O 1
ATOM 5690 N N . ASN D 1 101 ? -20.811 23.492 24.007 1.00 35.13 101 ASN D N 1
ATOM 5691 C CA . ASN D 1 101 ? -20.908 23.974 22.631 1.00 36.18 101 ASN D CA 1
ATOM 5692 C C . ASN D 1 101 ? -22.115 24.862 22.424 1.00 36.09 101 ASN D C 1
ATOM 5693 O O . ASN D 1 101 ? -22.682 24.911 21.336 1.00 33.32 101 ASN D O 1
ATOM 5698 N N . VAL D 1 102 ? -22.504 25.568 23.474 1.00 37.36 102 VAL D N 1
ATOM 5699 C CA . VAL D 1 102 ? -23.660 26.438 23.397 1.00 36.75 102 VAL D CA 1
ATOM 5700 C C . VAL D 1 102 ? -23.428 27.641 22.483 1.00 36.80 102 VAL D C 1
ATOM 5701 O O . VAL D 1 102 ? -24.353 28.102 21.814 1.00 34.68 102 VAL D O 1
ATOM 5705 N N . ALA D 1 103 ? -22.196 28.141 22.440 1.00 37.93 103 ALA D N 1
ATOM 5706 C CA . ALA D 1 103 ? -21.889 29.282 21.584 1.00 40.12 103 ALA D CA 1
ATOM 5707 C C . ALA D 1 103 ? -22.348 29.026 20.147 1.00 42.21 103 ALA D C 1
ATOM 5708 O O . ALA D 1 103 ? -23.095 29.820 19.576 1.00 42.77 103 ALA D O 1
ATOM 5710 N N . ARG D 1 104 ? -21.916 27.910 19.569 1.00 43.97 104 ARG D N 1
ATOM 5711 C CA . ARG D 1 104 ? -22.286 27.571 18.197 1.00 46.60 104 ARG D CA 1
ATOM 5712 C C . ARG D 1 104 ? -23.738 27.109 18.084 1.00 46.90 104 ARG D C 1
ATOM 5713 O O . ARG D 1 104 ? -24.374 27.267 17.043 1.00 48.28 104 ARG D O 1
ATOM 5721 N N . ALA D 1 105 ? -24.257 26.531 19.160 1.00 46.38 105 ALA D N 1
ATOM 5722 C CA . ALA D 1 105 ? -25.624 26.021 19.174 1.00 47.36 105 ALA D CA 1
ATOM 5723 C C . ALA D 1 105 ? -26.689 27.107 19.080 1.00 48.46 105 ALA D C 1
ATOM 5724 O O . ALA D 1 105 ? -27.863 26.811 18.850 1.00 49.24 105 ALA D O 1
ATOM 5726 N N . ALA D 1 106 ? -26.283 28.362 19.240 1.00 49.83 106 ALA D N 1
ATOM 5727 C CA . ALA D 1 106 ? -27.233 29.466 19.213 1.00 49.58 106 ALA D CA 1
ATOM 5728 C C . ALA D 1 106 ? -27.289 30.348 17.963 1.00 49.66 106 ALA D C 1
ATOM 5729 O O . ALA D 1 106 ? -28.106 31.266 17.902 1.00 51.04 106 ALA D O 1
ATOM 5731 N N . GLN D 1 107 ? -26.456 30.103 16.963 0.00 47.03 107 GLN D N 1
ATOM 5732 C CA . GLN D 1 107 ? -26.531 30.976 15.810 0.00 44.53 107 GLN D CA 1
ATOM 5733 C C . GLN D 1 107 ? -27.76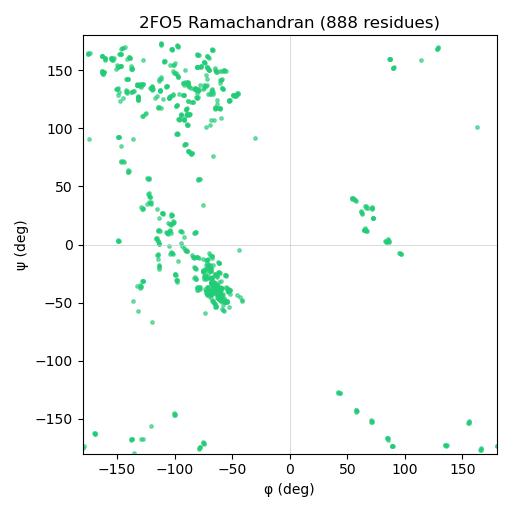8 30.715 14.956 0.00 43.17 107 GLN D C 1
ATOM 5734 O O . GLN D 1 107 ? -28.402 31.660 14.488 0.00 42.91 107 GLN D O 1
ATOM 5740 N N . ASN D 1 108 ? -28.153 29.449 14.793 0.00 41.64 108 ASN D N 1
ATOM 5741 C CA . ASN D 1 108 ? -29.310 29.137 13.952 0.00 40.19 108 ASN D CA 1
ATOM 5742 C C . ASN D 1 108 ? -30.590 29.469 14.654 0.00 39.43 108 ASN D C 1
ATOM 5743 O O . ASN D 1 108 ? -31.652 28.853 14.499 0.00 39.27 108 ASN D O 1
ATOM 5748 N N . SER D 1 109 ? -30.426 30.528 15.421 0.00 38.62 109 SER D N 1
ATOM 5749 C CA . SER D 1 109 ? -31.449 31.221 16.137 0.00 37.86 109 SER D CA 1
ATOM 5750 C C . SER D 1 109 ? -31.687 31.370 17.630 0.00 37.33 109 SER D C 1
ATOM 5751 O O . SER D 1 109 ? -31.194 30.630 18.524 0.00 37.31 109 SER D O 1
ATOM 5754 N N . PRO D 1 110 ? -32.441 32.423 17.922 0.00 36.82 110 PRO D N 1
ATOM 5755 C CA . PRO D 1 110 ? -32.771 32.800 19.278 0.00 36.34 110 PRO D CA 1
ATOM 5756 C C . PRO D 1 110 ? -33.965 32.280 20.039 0.00 36.01 110 PRO D C 1
ATOM 5757 O O . PRO D 1 110 ? -35.102 32.456 19.626 0.00 35.78 110 PRO D O 1
ATOM 5761 N N . VAL D 1 111 ? -33.678 31.689 21.189 1.00 34.91 111 VAL D N 1
ATOM 5762 C CA . VAL D 1 111 ? -34.696 31.270 22.148 1.00 37.07 111 VAL D CA 1
ATOM 5763 C C . VAL D 1 111 ? -34.049 30.759 23.411 1.00 32.88 111 VAL D C 1
ATOM 5764 O O . VAL D 1 111 ? -33.712 29.582 23.553 1.00 31.59 111 VAL D O 1
ATOM 5768 N N . VAL D 1 112 ? -33.861 31.696 24.327 1.00 29.88 112 VAL D N 1
ATOM 5769 C CA . VAL D 1 112 ? -33.268 31.393 25.601 1.00 28.59 112 VAL D CA 1
ATOM 5770 C C . VAL D 1 112 ? -34.154 31.960 26.689 1.00 28.71 112 VAL D C 1
ATOM 5771 O O . VAL D 1 112 ? -34.627 33.092 26.599 1.00 28.96 112 VAL D O 1
ATOM 5775 N N . VAL D 1 113 ? -34.384 31.154 27.716 1.00 26.74 113 VAL D N 1
ATOM 5776 C CA . VAL D 1 113 ? -35.215 31.561 28.830 1.00 23.81 113 VAL D CA 1
ATOM 5777 C C . VAL D 1 113 ? -34.330 32.086 29.950 1.00 22.60 113 VAL D C 1
ATOM 5778 O O . VAL D 1 113 ? -33.356 31.446 30.340 1.00 20.72 113 VAL D O 1
ATOM 5782 N N . HIS D 1 114 ? -34.670 33.265 30.454 1.00 23.62 114 HIS D N 1
ATOM 5783 C CA . HIS D 1 114 ? -33.910 33.882 31.537 1.00 22.40 114 HIS D CA 1
ATOM 5784 C C . HIS D 1 114 ? -34.639 33.767 32.868 1.00 22.74 114 HIS D C 1
ATOM 5785 O O . HIS D 1 114 ? -35.862 33.649 32.910 1.00 22.28 114 HIS D O 1
ATOM 5792 N N . ILE D 1 115 ? -33.874 33.805 33.955 1.00 23.46 115 ILE D N 1
ATOM 5793 C CA . ILE D 1 115 ? -34.440 33.785 35.300 1.00 24.44 115 ILE D CA 1
ATOM 5794 C C . ILE D 1 115 ? -33.668 34.829 36.099 1.00 26.23 115 ILE D C 1
ATOM 5795 O O . ILE D 1 115 ? -32.501 35.106 35.799 1.00 24.49 115 ILE D O 1
ATOM 5800 N N . ASP D 1 116 ? -34.321 35.414 37.101 1.00 24.33 116 ASP D N 1
ATOM 5801 C CA . ASP D 1 116 ? -33.691 36.437 37.930 1.00 26.80 116 ASP D CA 1
ATOM 5802 C C . ASP D 1 116 ? -32.830 35.818 39.021 1.00 26.50 116 ASP D C 1
ATOM 5803 O O . ASP D 1 116 ? -31.947 36.470 39.576 1.00 27.52 116 ASP D O 1
ATOM 5808 N N . GLY D 1 117 ? -33.096 34.556 39.326 1.00 24.41 117 GLY D N 1
ATOM 5809 C CA . GLY D 1 117 ? -32.344 33.868 40.358 1.00 22.36 117 GLY D CA 1
ATOM 5810 C C . GLY D 1 117 ? -33.200 32.747 40.900 1.00 20.87 117 GLY D C 1
ATOM 5811 O O . GLY D 1 117 ? -34.074 32.250 40.194 1.00 19.61 117 GLY D O 1
ATOM 5812 N N . HIS D 1 118 ? -32.964 32.354 42.148 1.00 20.87 118 HIS D N 1
ATOM 5813 C CA . HIS D 1 118 ? -33.740 31.280 42.758 1.00 21.88 118 HIS D CA 1
ATOM 5814 C C . HIS D 1 118 ? -33.932 31.500 44.252 1.00 21.86 118 HIS D C 1
ATOM 5815 O O . HIS D 1 118 ? -33.240 32.303 44.870 1.00 21.02 118 HIS D O 1
ATOM 5822 N N . GLN D 1 119 ? -34.886 30.773 44.816 1.00 22.96 119 GLN D N 1
ATOM 5823 C CA . GLN D 1 119 ? -35.216 30.867 46.229 1.00 22.90 119 GLN D CA 1
ATOM 5824 C C . GLN D 1 119 ? -35.289 29.467 46.824 1.00 21.43 119 GLN D C 1
ATOM 5825 O O . GLN D 1 119 ? -35.831 28.553 46.198 1.00 19.47 119 GLN D O 1
ATOM 5831 N N . ASP D 1 120 ? -34.731 29.302 48.021 1.00 21.54 120 ASP D N 1
ATOM 5832 C CA . ASP D 1 120 ? -34.755 28.015 48.708 1.00 21.02 120 ASP D CA 1
ATOM 5833 C C . ASP D 1 120 ? -35.973 27.945 49.609 1.00 21.88 120 ASP D C 1
ATOM 5834 O O . ASP D 1 120 ? -36.314 28.918 50.276 1.00 24.05 120 ASP D O 1
ATOM 5839 N N . VAL D 1 121 ? -36.644 26.801 49.616 1.00 24.40 121 VAL D N 1
ATOM 5840 C CA . VAL D 1 121 ? -37.795 26.622 50.486 1.00 21.14 121 VAL D CA 1
ATOM 5841 C C . VAL D 1 121 ? -37.156 26.327 51.838 1.00 23.81 121 VAL D C 1
ATOM 5842 O O . VAL D 1 121 ? -36.214 25.535 51.915 1.00 21.18 121 VAL D O 1
ATOM 5846 N N . PRO D 1 122 ? -37.629 26.984 52.915 1.00 25.69 122 PRO D N 1
ATOM 5847 C CA . PRO D 1 122 ? -37.051 26.733 54.242 1.00 23.59 122 PRO D CA 1
ATOM 5848 C C . PRO D 1 122 ? -36.930 25.234 54.510 1.00 21.75 122 PRO D C 1
ATOM 5849 O O . PRO D 1 122 ? -37.897 24.488 54.367 1.00 21.92 122 PRO D O 1
ATOM 5853 N N . ALA D 1 123 ? -35.736 24.807 54.903 1.00 22.67 123 ALA D N 1
ATOM 5854 C CA . ALA D 1 123 ? -35.453 23.400 55.164 1.00 22.48 123 ALA D CA 1
ATOM 5855 C C . ALA D 1 123 ? -36.497 22.648 55.988 1.00 23.60 123 ALA D C 1
ATOM 5856 O O . ALA D 1 123 ? -36.919 23.108 57.052 1.00 24.01 123 ALA D O 1
ATOM 5858 N N . ASN D 1 124 ? -36.900 21.489 55.470 1.00 22.34 124 ASN D N 1
ATOM 5859 C CA . ASN D 1 124 ? -37.863 20.595 56.110 1.00 24.37 124 ASN D CA 1
ATOM 5860 C C . ASN D 1 124 ? -39.294 21.103 56.245 1.00 24.84 124 ASN D C 1
ATOM 5861 O O . ASN D 1 124 ? -40.093 20.492 56.945 1.00 26.63 124 ASN D O 1
ATOM 5866 N N . SER D 1 125 ? -39.642 22.193 55.576 1.00 24.81 125 SER D N 1
ATOM 5867 C CA . SER D 1 125 ? -41.001 22.710 55.706 1.00 24.36 125 SER D CA 1
ATOM 5868 C C . SER D 1 125 ? -41.964 22.308 54.585 1.00 23.31 125 SER D C 1
ATOM 5869 O O . SER D 1 125 ? -42.015 22.964 53.544 1.00 22.67 125 SER D O 1
ATOM 5872 N N . GLU D 1 126 ? -42.730 21.237 54.795 1.00 23.44 126 GLU D N 1
ATOM 5873 C CA . GLU D 1 126 ? -43.692 20.801 53.782 1.00 26.98 126 GLU D CA 1
ATOM 5874 C C . GLU D 1 126 ? -44.735 21.887 53.612 1.00 26.60 126 GLU D C 1
ATOM 5875 O O . GLU D 1 126 ? -45.353 22.019 52.555 1.00 26.21 126 GLU D O 1
ATOM 5881 N N . GLU D 1 127 ? -44.927 22.660 54.672 1.00 27.16 127 GLU D N 1
ATOM 5882 C CA . GLU D 1 127 ? -45.892 23.737 54.658 1.00 27.64 127 GLU D CA 1
ATOM 5883 C C . GLU D 1 127 ? -45.428 24.810 53.673 1.00 25.91 127 GLU D C 1
ATOM 5884 O O . GLU D 1 127 ? -46.198 25.260 52.825 1.00 25.16 127 GLU D O 1
ATOM 5890 N N . ASP D 1 128 ? -44.164 25.210 53.770 1.00 25.23 128 ASP D N 1
ATOM 5891 C CA . ASP D 1 128 ? -43.632 26.207 52.850 1.00 26.29 128 ASP D CA 1
ATOM 5892 C C . ASP D 1 128 ? -43.548 25.628 51.437 1.00 25.45 128 ASP D C 1
ATOM 5893 O O . ASP D 1 128 ? -43.718 26.350 50.451 1.00 23.54 128 ASP D O 1
ATOM 5898 N N . LEU D 1 129 ? -43.289 24.327 51.339 1.00 20.93 129 LEU D N 1
ATOM 5899 C CA . LEU D 1 129 ? -43.205 23.679 50.037 1.00 20.53 129 LEU D CA 1
ATOM 5900 C C . LEU D 1 129 ? -44.563 23.756 49.342 1.00 22.05 129 LEU D C 1
ATOM 5901 O O . LEU D 1 129 ? -44.649 24.029 48.142 1.00 19.24 129 LEU D O 1
ATOM 5906 N N . ALA D 1 130 ? -45.627 23.529 50.106 1.00 22.62 130 ALA D N 1
ATOM 5907 C CA . ALA D 1 130 ? -46.976 23.572 49.551 1.00 24.36 130 ALA D CA 1
ATOM 5908 C C . ALA D 1 130 ? -47.303 24.932 48.938 1.00 24.23 130 ALA D C 1
ATOM 5909 O O . ALA D 1 130 ? -47.865 25.016 47.853 1.00 24.47 130 ALA D O 1
ATOM 5911 N N . ARG D 1 131 ? -46.940 25.995 49.635 1.00 24.84 131 ARG D N 1
ATOM 5912 C CA . ARG D 1 131 ? -47.193 27.348 49.165 1.00 29.06 131 ARG D CA 1
ATOM 5913 C C . ARG D 1 131 ? -46.355 27.696 47.936 1.00 27.45 131 ARG D C 1
ATOM 5914 O O . ARG D 1 131 ? -46.785 28.460 47.071 1.00 26.08 131 ARG D O 1
ATOM 5922 N N . ALA D 1 132 ? -45.148 27.142 47.874 1.00 25.97 132 ALA D N 1
ATOM 5923 C CA . ALA D 1 132 ? -44.268 27.378 46.738 1.00 24.85 132 ALA D CA 1
ATOM 5924 C C . ALA D 1 132 ? -44.866 26.664 45.527 1.00 23.25 132 ALA D C 1
ATOM 5925 O O . ALA D 1 132 ? -44.931 27.218 44.427 1.00 23.99 132 ALA D O 1
ATOM 5927 N N . VAL D 1 133 ? -45.317 25.433 45.746 1.00 22.64 133 VAL D N 1
ATOM 5928 C CA . VAL D 1 133 ? -45.906 24.627 44.685 1.00 23.28 133 VAL D CA 1
ATOM 5929 C C . VAL D 1 133 ? -47.184 25.258 44.149 1.00 23.22 133 VAL D C 1
ATOM 5930 O O . VAL D 1 133 ? -47.481 25.162 42.961 1.00 23.26 133 VAL D O 1
ATOM 5934 N N . ALA D 1 134 ? -47.939 25.905 45.030 1.00 26.02 134 ALA D N 1
ATOM 5935 C CA . ALA D 1 134 ? -49.178 26.563 44.626 1.00 25.60 134 ALA D CA 1
ATOM 5936 C C . ALA D 1 134 ? -48.898 27.658 43.599 1.00 26.51 134 ALA D C 1
ATOM 5937 O O . ALA D 1 134 ? -49.780 28.027 42.823 1.00 24.74 134 ALA D O 1
ATOM 5939 N N . ASN D 1 135 ? -47.674 28.181 43.601 1.00 26.53 135 ASN D N 1
ATOM 5940 C CA . ASN D 1 135 ? -47.303 29.234 42.660 1.00 27.17 135 ASN D CA 1
ATOM 5941 C C . ASN D 1 135 ? -46.519 28.750 41.446 1.00 23.75 135 ASN D C 1
ATOM 5942 O O . ASN D 1 135 ? -46.574 29.374 40.392 1.00 23.96 135 ASN D O 1
ATOM 5947 N N . GLN D 1 136 ? -45.809 27.635 41.580 1.00 22.59 136 GLN D N 1
ATOM 5948 C CA . GLN D 1 136 ? -45.005 27.124 40.468 1.00 19.80 136 GLN D CA 1
ATOM 5949 C C . GLN D 1 136 ? -44.399 25.764 40.781 1.00 21.48 136 GLN D C 1
ATOM 5950 O O . GLN D 1 136 ? -44.372 25.341 41.939 1.00 21.40 136 GLN D O 1
ATOM 5956 N N . PRO D 1 137 ? -43.913 25.055 39.744 1.00 20.23 137 PRO D N 1
ATOM 5957 C CA . PRO D 1 137 ? -43.302 23.750 39.999 1.00 19.96 137 PRO D CA 1
ATOM 5958 C C . PRO D 1 137 ? -42.056 24.024 40.846 1.00 20.85 137 PRO D C 1
ATOM 5959 O O . PRO D 1 137 ? -41.443 25.086 40.733 1.00 18.90 137 PRO D O 1
ATOM 5963 N N . VAL D 1 138 ? -41.681 23.074 41.689 1.00 20.53 138 VAL D N 1
ATOM 5964 C CA . VAL D 1 138 ? -40.531 23.259 42.564 1.00 17.80 138 VAL D CA 1
ATOM 5965 C C . VAL D 1 138 ? -39.561 22.084 42.472 1.00 17.03 138 VAL D C 1
ATOM 5966 O O . VAL D 1 138 ? -39.988 20.932 42.424 1.00 20.20 138 VAL D O 1
ATOM 5970 N N . SER D 1 139 ? -38.262 22.379 42.435 1.00 17.06 139 SER D N 1
ATOM 5971 C CA . SER D 1 139 ? -37.241 21.331 42.365 1.00 15.42 139 SER D CA 1
ATOM 5972 C C . SER D 1 139 ? -36.975 20.796 43.763 1.00 14.42 139 SER D C 1
ATOM 5973 O O . SER D 1 139 ? -36.821 21.564 44.716 1.00 16.79 139 SER D O 1
ATOM 5976 N N . VAL D 1 140 ? -36.914 19.477 43.888 1.00 15.84 140 VAL D N 1
ATOM 5977 C CA . VAL D 1 140 ? -36.668 18.864 45.185 1.00 15.25 140 VAL D CA 1
ATOM 5978 C C . VAL D 1 140 ? -35.708 17.694 45.092 1.00 14.75 140 VAL D C 1
ATOM 5979 O O . VAL D 1 140 ? -35.498 17.132 44.017 1.00 14.13 140 VAL D O 1
ATOM 5983 N N . ALA D 1 141 ? -35.120 17.340 46.229 1.00 15.00 141 ALA D N 1
ATOM 5984 C CA . ALA D 1 141 ? -34.212 16.200 46.302 1.00 16.72 141 ALA D CA 1
ATOM 5985 C C . ALA D 1 141 ? -34.911 15.136 47.136 1.00 18.06 141 ALA D C 1
ATOM 5986 O O . ALA D 1 141 ? -35.629 15.458 48.086 1.00 18.97 141 ALA D O 1
ATOM 5988 N N . VAL D 1 142 ? -34.716 13.872 46.774 1.00 19.26 142 VAL D N 1
ATOM 5989 C CA . VAL D 1 142 ? -35.326 12.775 47.503 1.00 19.64 142 VAL D CA 1
ATOM 5990 C C . VAL D 1 142 ? -34.400 11.576 47.479 1.00 20.38 142 VAL D C 1
ATOM 5991 O O . VAL D 1 142 ? -33.406 11.563 46.745 1.00 19.80 142 VAL D O 1
ATOM 5995 N N . GLU D 1 143 ? -34.718 10.586 48.306 1.00 19.15 143 GLU D N 1
ATOM 5996 C CA . GLU D 1 143 ? -33.965 9.340 48.337 1.00 20.82 143 GLU D CA 1
ATOM 5997 C C . GLU D 1 143 ? -34.754 8.431 47.392 1.00 21.48 143 GLU D C 1
ATOM 5998 O O . GLU D 1 143 ? -35.883 8.034 47.697 1.00 22.90 143 GLU D O 1
ATOM 6004 N N . ALA D 1 144 ? -34.162 8.100 46.251 1.00 21.92 144 ALA D N 1
ATOM 6005 C CA . ALA D 1 144 ? -34.840 7.275 45.262 1.00 22.20 144 ALA D CA 1
ATOM 6006 C C . ALA D 1 144 ? -34.201 5.906 45.076 1.00 22.41 144 ALA D C 1
ATOM 6007 O O . ALA D 1 144 ? -34.669 5.102 44.272 1.00 24.39 144 ALA D O 1
ATOM 6009 N N . SER D 1 145 ? -33.142 5.635 45.826 1.00 23.89 145 SER D N 1
ATOM 6010 C CA . SER D 1 145 ? -32.439 4.364 45.715 1.00 24.82 145 SER D CA 1
ATOM 6011 C C . SER D 1 145 ? -33.089 3.182 46.428 1.00 25.53 145 SER D C 1
ATOM 6012 O O . SER D 1 145 ? -32.685 2.038 46.216 1.00 26.61 145 SER D O 1
ATOM 6015 N N . GLY D 1 146 ? -34.081 3.445 47.272 1.00 24.80 146 GLY D N 1
ATOM 6016 C CA . GLY D 1 146 ? -34.736 2.361 47.982 1.00 24.41 146 GLY D CA 1
ATOM 6017 C C . GLY D 1 146 ? -35.584 1.483 47.077 1.00 26.91 146 GLY D C 1
ATOM 6018 O O . GLY D 1 146 ? -36.119 1.950 46.072 1.00 26.83 146 GLY D O 1
ATOM 6019 N N . LYS D 1 147 ? -35.710 0.207 47.433 1.00 28.01 147 LYS D N 1
ATOM 6020 C CA . LYS D 1 147 ? -36.504 -0.737 46.653 1.00 27.60 147 LYS D CA 1
ATOM 6021 C C . LYS D 1 147 ? -37.936 -0.252 46.423 1.00 25.77 147 LYS D C 1
ATOM 6022 O O . LYS D 1 147 ? -38.433 -0.265 45.294 1.00 24.68 147 LYS D O 1
ATOM 6028 N N . ALA D 1 148 ? -38.596 0.166 47.497 1.00 23.39 148 ALA D N 1
ATOM 6029 C CA . ALA D 1 148 ? -39.979 0.626 47.418 1.00 22.83 148 ALA D CA 1
ATOM 6030 C C . ALA D 1 148 ? -40.175 1.740 46.390 1.00 23.96 148 ALA D C 1
ATOM 6031 O O . ALA D 1 148 ? -41.072 1.673 45.553 1.00 24.44 148 ALA D O 1
ATOM 6033 N N . PHE D 1 149 ? -39.335 2.767 46.457 1.00 24.17 149 PHE D N 1
ATOM 6034 C CA . PHE D 1 149 ? -39.434 3.888 45.529 1.00 23.43 149 PHE D CA 1
ATOM 6035 C C . PHE D 1 149 ? -39.122 3.417 44.109 1.00 23.93 149 PHE D C 1
ATOM 6036 O O . PHE D 1 149 ? -39.872 3.664 43.165 1.00 20.95 149 PHE D O 1
ATOM 6044 N N . MET D 1 150 ? -38.006 2.718 43.979 1.00 26.45 150 MET D N 1
ATOM 6045 C CA . MET D 1 150 ? -37.539 2.230 42.695 1.00 27.58 150 MET D CA 1
ATOM 6046 C C . MET D 1 150 ? -38.573 1.414 41.921 1.00 27.55 150 MET D C 1
ATOM 6047 O O . MET D 1 150 ? -38.676 1.544 40.703 1.00 29.05 150 MET D O 1
ATOM 6052 N N . PHE D 1 151 ? -39.357 0.597 42.615 1.00 28.36 151 PHE D N 1
ATOM 6053 C CA . PHE D 1 151 ? -40.356 -0.215 41.926 1.00 30.50 151 PHE D CA 1
ATOM 6054 C C . PHE D 1 151 ? -41.800 0.258 42.090 1.00 29.85 151 PHE D C 1
ATOM 6055 O O . PHE D 1 151 ? -42.740 -0.504 41.859 1.00 30.24 151 PHE D O 1
ATOM 6063 N N . TYR D 1 152 ? -41.972 1.514 42.489 1.00 28.96 152 TYR D N 1
ATOM 6064 C CA . TYR D 1 152 ? -43.300 2.097 42.645 1.00 28.45 152 TYR D CA 1
ATOM 6065 C C . TYR D 1 152 ? -43.978 2.039 41.281 1.00 29.61 152 TYR D C 1
ATOM 6066 O O . TYR D 1 152 ? -43.321 2.253 40.263 1.00 29.50 152 TYR D O 1
ATOM 6075 N N . SER D 1 153 ? -45.278 1.754 41.249 1.00 30.93 153 SER D N 1
ATOM 6076 C CA . SER D 1 153 ? -45.993 1.701 39.977 1.00 29.95 153 SER D CA 1
ATOM 6077 C C . SER D 1 153 ? -47.278 2.523 39.966 1.00 28.99 153 SER D C 1
ATOM 6078 O O . SER D 1 153 ? -47.617 3.116 38.942 1.00 29.27 153 SER D O 1
ATOM 6081 N N . GLU D 1 154 ? -47.985 2.578 41.094 1.00 29.99 154 GLU D N 1
ATOM 6082 C CA . GLU D 1 154 ? -49.234 3.344 41.165 1.00 31.27 154 GLU D CA 1
ATOM 6083 C C . GLU D 1 154 ? -49.701 3.638 42.587 1.00 28.39 154 GLU D C 1
ATOM 6084 O O . GLU D 1 154 ? -49.273 2.987 43.536 1.00 28.04 154 GLU D O 1
ATOM 6090 N N . GLY D 1 155 ? -50.595 4.617 42.713 1.00 28.35 155 GLY D N 1
ATOM 6091 C CA . GLY D 1 155 ? -51.131 5.000 44.009 1.00 27.57 155 GLY D CA 1
ATOM 6092 C C . GLY D 1 155 ? -50.312 6.056 44.729 1.00 29.24 155 GLY D C 1
ATOM 6093 O O . GLY D 1 155 ? -49.378 6.619 44.163 1.00 28.89 155 GLY D O 1
ATOM 6094 N N . VAL D 1 156 ? -50.672 6.342 45.977 1.00 28.02 156 VAL D N 1
ATOM 6095 C CA . VAL D 1 156 ? -49.941 7.317 46.775 1.00 27.35 156 VAL D CA 1
ATOM 6096 C C . VAL D 1 156 ? -48.829 6.573 47.501 1.00 28.50 156 VAL D C 1
ATOM 6097 O O . VAL D 1 156 ? -49.092 5.758 48.388 1.00 30.02 156 VAL D O 1
ATOM 6101 N N . PHE D 1 157 ? -47.589 6.851 47.120 1.00 26.91 157 PHE D N 1
ATOM 6102 C CA . PHE D 1 157 ? -46.437 6.203 47.737 1.00 26.88 157 PHE D CA 1
ATOM 6103 C C . PHE D 1 157 ? -46.335 6.613 49.205 1.00 26.94 157 PHE D C 1
ATOM 6104 O O . PHE D 1 157 ? -46.155 7.788 49.520 1.00 26.57 157 PHE D O 1
ATOM 6112 N N . THR D 1 158 ? -46.448 5.640 50.099 1.00 27.63 158 THR D N 1
ATOM 6113 C CA . THR D 1 158 ? -46.390 5.918 51.531 1.00 29.06 158 THR D CA 1
ATOM 6114 C C . THR D 1 158 ? -45.046 5.552 52.166 1.00 29.02 158 THR D C 1
ATOM 6115 O O . THR D 1 158 ? -44.808 5.848 53.334 1.00 31.25 158 THR D O 1
ATOM 6119 N N . GLY D 1 159 ? -44.165 4.926 51.390 1.00 29.22 159 GLY D N 1
ATOM 6120 C CA . GLY D 1 159 ? -42.863 4.511 51.899 1.00 27.01 159 GLY D CA 1
ATOM 6121 C C . GLY D 1 159 ? -42.653 3.101 51.391 1.00 28.94 159 GLY D C 1
ATOM 6122 O O . GLY D 1 159 ? -43.496 2.634 50.628 1.00 29.85 159 GLY D O 1
ATOM 6123 N N . GLU D 1 160 ? -41.609 2.374 51.785 1.00 29.23 160 GLU D N 1
ATOM 6124 C CA . GLU D 1 160 ? -40.550 2.730 52.730 1.00 32.67 160 GLU D CA 1
ATOM 6125 C C . GLU D 1 160 ? -39.354 3.451 52.119 1.00 30.36 160 GLU D C 1
ATOM 6126 O O . GLU D 1 160 ? -38.830 3.004 51.103 1.00 27.60 160 GLU D O 1
ATOM 6132 N N . CYS D 1 161 ? -38.882 4.510 52.771 1.00 27.17 161 CYS D N 1
ATOM 6133 C CA . CYS D 1 161 ? -37.710 5.244 52.288 1.00 29.16 161 CYS D CA 1
ATOM 6134 C C . CYS D 1 161 ? -37.118 6.126 53.379 1.00 27.35 161 CYS D C 1
ATOM 6135 O O . CYS D 1 161 ? -37.831 6.621 54.252 1.00 26.83 161 CYS D O 1
ATOM 6138 N N . GLY D 1 162 ? -35.807 6.325 53.315 1.00 26.59 162 GLY D N 1
ATOM 6139 C CA . GLY D 1 162 ? -35.136 7.151 54.297 1.00 24.91 162 GLY D CA 1
ATOM 6140 C C . GLY D 1 162 ? -34.876 8.548 53.766 1.00 25.46 162 GLY D C 1
ATOM 6141 O O . GLY D 1 162 ? -35.669 9.080 52.979 1.00 27.77 162 GLY D O 1
ATOM 6142 N N . THR D 1 163 ? -33.761 9.138 54.187 1.00 21.39 163 THR D N 1
ATOM 6143 C CA . THR D 1 163 ? -33.401 10.482 53.770 1.00 20.85 163 THR D CA 1
ATOM 6144 C C . THR D 1 163 ? -31.993 10.586 53.202 1.00 21.51 163 THR D C 1
ATOM 6145 O O . THR D 1 163 ? -31.336 11.616 53.345 1.00 19.89 163 THR D O 1
ATOM 6149 N N . GLU D 1 164 ? -31.520 9.517 52.569 1.00 22.28 164 GLU D N 1
ATOM 6150 C CA . GLU D 1 164 ? -30.201 9.546 51.947 1.00 24.07 164 GLU D CA 1
ATOM 6151 C C . GLU D 1 164 ? -30.424 10.134 50.558 1.00 23.08 164 GLU D C 1
ATOM 6152 O O . GLU D 1 164 ? -30.474 9.406 49.569 1.00 23.40 164 GLU D O 1
ATOM 6158 N N . LEU D 1 165 ? -30.570 11.458 50.506 1.00 21.30 165 LEU D N 1
ATOM 6159 C CA . LEU D 1 165 ? -30.828 12.179 49.263 1.00 20.79 165 LEU D CA 1
ATOM 6160 C C . LEU D 1 165 ? -29.814 11.850 48.184 1.00 20.99 165 LEU D C 1
ATOM 6161 O O . LEU D 1 165 ? -28.612 11.997 48.385 1.00 21.50 165 LEU D O 1
ATOM 6166 N N . ASP D 1 166 ? -30.306 11.410 47.032 1.00 20.91 166 ASP D N 1
ATOM 6167 C CA . ASP D 1 166 ? -29.427 11.043 45.931 1.00 21.26 166 ASP D CA 1
ATOM 6168 C C . ASP D 1 166 ? -30.067 11.279 44.577 1.00 19.01 166 ASP D C 1
ATOM 6169 O O . ASP D 1 166 ? -29.474 10.960 43.548 1.00 19.42 166 ASP D O 1
ATOM 6174 N N . HIS D 1 167 ? -31.268 11.843 44.568 1.00 18.45 167 HIS D N 1
ATOM 6175 C CA . HIS D 1 167 ? -31.972 12.043 43.310 1.00 17.86 167 HIS D CA 1
ATOM 6176 C C . HIS D 1 167 ? -32.736 13.359 43.282 1.00 18.48 167 HIS D C 1
ATOM 6177 O O . HIS D 1 167 ? -33.450 13.702 44.232 1.00 16.90 167 HIS D O 1
ATOM 6184 N N . GLY D 1 168 ? -32.577 14.100 42.192 1.00 17.80 168 GLY D N 1
ATOM 6185 C CA . GLY D 1 168 ? -33.268 15.365 42.063 1.00 16.76 168 GLY D CA 1
ATOM 6186 C C . GLY D 1 168 ? -34.447 15.240 41.123 1.00 17.04 168 GLY D C 1
ATOM 6187 O O . GLY D 1 168 ? -34.308 14.748 40.004 1.00 17.22 168 GLY D O 1
ATOM 6188 N N . VAL D 1 169 ? -35.615 15.669 41.585 1.00 15.80 169 VAL D N 1
ATOM 6189 C CA . VAL D 1 169 ? -36.822 15.627 40.774 1.00 15.04 169 VAL D CA 1
ATOM 6190 C C . VAL D 1 169 ? -37.591 16.934 40.961 1.00 18.45 169 VAL D C 1
ATOM 6191 O O . VAL D 1 169 ? -37.052 17.902 41.512 1.00 16.62 169 VAL D O 1
ATOM 6195 N N . ALA D 1 170 ? -38.837 16.983 40.500 1.00 16.15 170 ALA D N 1
ATOM 6196 C CA . ALA D 1 170 ? -39.622 18.205 40.651 1.00 17.92 170 ALA D CA 1
ATOM 6197 C C . ALA D 1 170 ? -41.075 17.940 41.009 1.00 18.01 170 ALA D C 1
ATOM 6198 O O . ALA D 1 170 ? -41.690 16.986 40.530 1.00 18.13 170 ALA D O 1
ATOM 6200 N N . VAL D 1 171 ? -41.622 18.795 41.863 1.00 17.38 171 VAL D N 1
ATOM 6201 C CA . VAL D 1 171 ? -43.015 18.667 42.265 1.00 19.48 171 VAL D CA 1
ATOM 6202 C C . VAL D 1 171 ? -43.817 19.635 41.403 1.00 19.26 171 VAL D C 1
ATOM 6203 O O . VAL D 1 171 ? -43.568 20.841 41.426 1.00 21.60 171 VAL D O 1
ATOM 6207 N N . VAL D 1 172 ? -44.769 19.109 40.642 1.00 20.52 172 VAL D N 1
ATOM 6208 C CA . VAL D 1 172 ? -45.584 19.946 39.774 1.00 19.07 172 VAL D CA 1
ATOM 6209 C C . VAL D 1 172 ? -47.010 20.120 40.280 1.00 20.15 172 VAL D C 1
ATOM 6210 O O . VAL D 1 172 ? -47.863 20.639 39.566 1.00 19.67 172 VAL D O 1
ATOM 6214 N N . GLY D 1 173 ? -47.265 19.690 41.514 1.00 22.38 173 GLY D N 1
ATOM 6215 C CA . GLY D 1 173 ? -48.594 19.838 42.080 1.00 22.81 173 GLY D CA 1
ATOM 6216 C C . GLY D 1 173 ? -48.824 19.009 43.327 1.00 23.33 173 GLY D C 1
ATOM 6217 O O . GLY D 1 173 ? -47.912 18.351 43.826 1.00 24.09 173 GLY D O 1
ATOM 6218 N N . TYR D 1 174 ? -50.047 19.053 43.842 1.00 24.49 174 TYR D N 1
ATOM 6219 C CA . TYR D 1 174 ? -50.406 18.282 45.027 1.00 27.94 174 TYR D CA 1
ATOM 6220 C C . TYR D 1 174 ? -51.916 18.126 45.103 1.00 28.72 174 TYR D C 1
ATOM 6221 O O . TYR D 1 174 ? -52.660 18.879 44.477 1.00 28.95 174 TYR D O 1
ATOM 6230 N N . GLY D 1 175 ? -52.365 17.138 45.868 1.00 29.65 175 GLY D N 1
ATOM 6231 C CA . GLY D 1 175 ? -53.788 16.904 46.011 1.00 28.85 175 GLY D CA 1
ATOM 6232 C C . GLY D 1 175 ? -54.088 15.898 47.101 1.00 29.96 175 GLY D C 1
ATOM 6233 O O . GLY D 1 175 ? -53.250 15.619 47.962 1.00 27.77 175 GLY D O 1
ATOM 6234 N N . VAL D 1 176 ? -55.296 15.349 47.065 1.00 31.49 176 VAL D N 1
ATOM 6235 C CA . VAL D 1 176 ? -55.717 14.369 48.052 1.00 29.49 176 VAL D CA 1
ATOM 6236 C C . VAL D 1 176 ? -56.325 13.186 47.324 1.00 31.42 176 VAL D C 1
ATOM 6237 O O . VAL D 1 176 ? -57.208 13.357 46.486 1.00 31.01 176 VAL D O 1
ATOM 6241 N N . ALA D 1 177 ? -55.843 11.987 47.633 1.00 33.65 177 ALA D N 1
ATOM 6242 C CA . ALA D 1 177 ? -56.358 10.779 47.000 1.00 36.86 177 ALA D CA 1
ATOM 6243 C C . ALA D 1 177 ? -57.794 10.548 47.463 1.00 39.17 177 ALA D C 1
ATOM 6244 O O . ALA D 1 177 ? -58.247 11.176 48.422 1.00 35.80 177 ALA D O 1
ATOM 6246 N N . GLU D 1 178 ? -58.509 9.646 46.794 1.00 42.04 178 GLU D N 1
ATOM 6247 C CA . GLU D 1 178 ? -59.889 9.401 47.186 1.00 47.74 178 GLU D CA 1
ATOM 6248 C C . GLU D 1 178 ? -59.993 8.837 48.601 1.00 47.16 178 GLU D C 1
ATOM 6249 O O . GLU D 1 178 ? -61.004 9.034 49.275 1.00 48.07 178 GLU D O 1
ATOM 6255 N N . ASP D 1 179 ? -58.952 8.145 49.058 1.00 45.81 179 ASP D N 1
ATOM 6256 C CA . ASP D 1 179 ? -58.966 7.583 50.402 1.00 44.65 179 ASP D CA 1
ATOM 6257 C C . ASP D 1 179 ? -58.571 8.628 51.439 1.00 43.53 179 ASP D C 1
ATOM 6258 O O . ASP D 1 179 ? -58.332 8.299 52.601 1.00 44.60 179 ASP D O 1
ATOM 6263 N N . GLY D 1 180 ? -58.494 9.885 51.011 1.00 41.19 180 GLY D N 1
ATOM 6264 C CA . GLY D 1 180 ? -58.162 10.969 51.923 1.00 39.02 180 GLY D CA 1
ATOM 6265 C C . GLY D 1 180 ? -56.695 11.246 52.186 1.00 37.57 180 GLY D C 1
ATOM 6266 O O . GLY D 1 180 ? -56.361 12.099 53.005 1.00 35.98 180 GLY D O 1
ATOM 6267 N N . LYS D 1 181 ? -55.814 10.542 51.489 1.00 36.68 181 LYS D N 1
ATOM 6268 C CA . LYS D 1 181 ? -54.385 10.724 51.683 1.00 34.98 181 LYS D CA 1
ATOM 6269 C C . LYS D 1 181 ? -53.784 11.829 50.800 1.00 31.80 181 LYS D C 1
ATOM 6270 O O . LYS D 1 181 ? -53.907 11.789 49.577 1.00 31.39 181 LYS D O 1
ATOM 6276 N N . ALA D 1 182 ? -53.145 12.817 51.430 1.00 28.35 182 ALA D N 1
ATOM 6277 C CA . ALA D 1 182 ? -52.521 13.922 50.700 1.00 26.20 182 ALA D CA 1
ATOM 6278 C C . ALA D 1 182 ? -51.275 13.423 49.973 1.00 26.19 182 ALA D C 1
ATOM 6279 O O . ALA D 1 182 ? -50.636 12.461 50.406 1.00 24.12 182 ALA D O 1
ATOM 6281 N N . TYR D 1 183 ? -50.927 14.071 48.867 1.00 25.29 183 TYR D N 1
ATOM 6282 C CA . TYR D 1 183 ? -49.758 13.652 48.099 1.00 24.75 183 TYR D CA 1
ATOM 6283 C C . TYR D 1 183 ? -49.151 14.776 47.278 1.00 22.09 183 TYR D C 1
ATOM 6284 O O . TYR D 1 183 ? -49.798 15.783 47.006 1.00 21.09 183 TYR D O 1
ATOM 6293 N N . TRP D 1 184 ? -47.896 14.581 46.893 1.00 23.91 184 TRP D N 1
ATOM 6294 C CA . TRP D 1 184 ? -47.173 15.534 46.056 1.00 21.47 184 TRP D CA 1
ATOM 6295 C C . TRP D 1 184 ? -47.089 14.882 44.688 1.00 21.76 184 TRP D C 1
ATOM 6296 O O . TRP D 1 184 ? -46.803 13.685 44.591 1.00 24.24 184 TRP D O 1
ATOM 6307 N N . THR D 1 185 ? -47.337 15.646 43.630 1.00 20.93 185 THR D N 1
ATOM 6308 C CA . THR D 1 185 ? -47.236 15.093 42.287 1.00 21.65 185 THR D CA 1
ATOM 6309 C C . THR D 1 185 ? -45.811 15.361 41.816 1.00 20.61 185 THR D C 1
ATOM 6310 O O . THR D 1 185 ? -45.449 16.499 41.517 1.00 20.56 185 THR D O 1
ATOM 6314 N N . VAL D 1 186 ? -45.010 14.302 41.768 1.00 20.57 186 VAL D N 1
ATOM 6315 C CA . VAL D 1 186 ? -43.613 14.411 41.380 1.00 19.89 186 VAL D CA 1
ATOM 6316 C C . VAL D 1 186 ? -43.319 13.897 39.981 1.00 19.67 186 VAL D C 1
ATOM 6317 O O . VAL D 1 186 ? -43.656 12.764 39.636 1.00 21.14 186 VAL D O 1
ATOM 6321 N N . LYS D 1 187 ? -42.681 14.743 39.183 1.00 18.54 187 LYS D N 1
ATOM 6322 C CA . LYS D 1 187 ? -42.306 14.383 37.827 1.00 17.09 187 LYS D CA 1
ATOM 6323 C C . LYS D 1 187 ? -40.906 13.781 37.913 1.00 18.43 187 LYS D C 1
ATOM 6324 O O . LYS D 1 187 ? -39.959 14.455 38.318 1.00 17.88 187 LYS D O 1
ATOM 6330 N N . ASN D 1 188 ? -40.784 12.504 37.568 1.00 16.14 188 ASN D N 1
ATOM 6331 C CA . ASN D 1 188 ? -39.487 11.841 37.605 1.00 18.27 188 ASN D CA 1
ATOM 6332 C C . ASN D 1 188 ? -38.906 11.878 36.194 1.00 17.45 188 ASN D C 1
ATOM 6333 O O . ASN D 1 188 ? -39.596 12.257 35.248 1.00 18.15 188 ASN D O 1
ATOM 6338 N N . SER D 1 189 ? -37.643 11.490 36.051 1.00 19.81 189 SER D N 1
ATOM 6339 C CA . SER D 1 189 ? -37.000 11.490 34.741 1.00 18.22 189 SER D CA 1
ATOM 6340 C C . SER D 1 189 ? -36.467 10.102 34.377 1.00 19.75 189 SER D C 1
ATOM 6341 O O . SER D 1 189 ? -35.346 9.952 33.873 1.00 20.38 189 SER D O 1
ATOM 6344 N N . TRP D 1 190 ? -37.276 9.085 34.647 1.00 18.20 190 TRP D N 1
ATOM 6345 C CA . TRP D 1 190 ? -36.897 7.715 34.328 1.00 19.72 190 TRP D CA 1
ATOM 6346 C C . TRP D 1 190 ? -37.779 7.192 33.201 1.00 18.70 190 TRP D C 1
ATOM 6347 O O . TRP D 1 190 ? -38.010 5.993 33.089 1.00 22.03 190 TRP D O 1
ATOM 6358 N N . GLY D 1 191 ? -38.275 8.101 32.370 1.00 21.72 191 GLY D N 1
ATOM 6359 C CA . GLY D 1 191 ? -39.125 7.700 31.264 1.00 23.27 191 GLY D CA 1
ATOM 6360 C C . GLY D 1 191 ? -40.586 7.601 31.662 1.00 23.96 191 GLY D C 1
ATOM 6361 O O . GLY D 1 191 ? -40.895 7.471 32.847 1.00 22.38 191 GLY D O 1
ATOM 6362 N N . PRO D 1 192 ? -41.511 7.646 30.689 1.00 26.18 192 PRO D N 1
ATOM 6363 C CA . PRO D 1 192 ? -42.960 7.570 30.907 1.00 27.18 192 PRO D CA 1
ATOM 6364 C C . PRO D 1 192 ? -43.517 6.206 31.313 1.00 28.38 192 PRO D C 1
ATOM 6365 O O . PRO D 1 192 ? -44.663 6.108 31.743 1.00 28.30 192 PRO D O 1
ATOM 6369 N N . SER D 1 193 ? -42.723 5.152 31.177 1.00 28.42 193 SER D N 1
ATOM 6370 C CA . SER D 1 193 ? -43.196 3.823 31.554 1.00 29.71 193 SER D CA 1
ATOM 6371 C C . SER D 1 193 ? -43.043 3.539 33.053 1.00 30.07 193 SER D C 1
ATOM 6372 O O . SER D 1 193 ? -43.579 2.554 33.568 1.00 31.97 193 SER D O 1
ATOM 6375 N N . TRP D 1 194 ? -42.313 4.401 33.751 1.00 27.59 194 TRP D N 1
ATOM 6376 C CA . TRP D 1 194 ? -42.101 4.233 35.189 1.00 25.62 194 TRP D CA 1
ATOM 6377 C C . TRP D 1 194 ? -43.218 4.913 35.988 1.00 23.60 194 TRP D C 1
ATOM 6378 O O . TRP D 1 194 ? -43.648 6.011 35.649 1.00 22.82 194 TRP D O 1
ATOM 6389 N N . GLY D 1 195 ? -43.683 4.256 37.048 1.00 25.34 195 GLY D N 1
ATOM 6390 C CA . GLY D 1 195 ? -44.735 4.828 37.875 1.00 25.58 195 GLY D CA 1
ATOM 6391 C C . GLY D 1 195 ? -46.012 5.153 37.120 1.00 26.58 195 GLY D C 1
ATOM 6392 O O . GLY D 1 195 ? -46.418 4.405 36.232 1.00 24.76 195 GLY D O 1
ATOM 6393 N N . GLU D 1 196 ? -46.660 6.257 37.481 1.00 24.85 196 GLU D N 1
ATOM 6394 C CA . GLU D 1 196 ? -47.889 6.663 36.813 1.00 23.88 196 GLU D CA 1
ATOM 6395 C C . GLU D 1 196 ? -47.530 7.588 35.653 1.00 24.77 196 GLU D C 1
ATOM 6396 O O . GLU D 1 196 ? -47.503 8.811 35.801 1.00 24.94 196 GLU D O 1
ATOM 6402 N N . GLN D 1 197 ? -47.245 6.979 34.504 1.00 25.56 197 GLN D N 1
ATOM 6403 C CA . GLN D 1 197 ? -46.857 7.696 33.289 1.00 28.10 197 GLN D CA 1
ATOM 6404 C C . GLN D 1 197 ? -45.641 8.592 33.529 1.00 26.22 197 GLN D C 1
ATOM 6405 O O . GLN D 1 197 ? -45.557 9.703 33.008 1.00 25.71 197 GLN D O 1
ATOM 6411 N N . GLY D 1 198 ? -44.696 8.088 34.318 1.00 25.20 198 GLY D N 1
ATOM 6412 C CA . GLY D 1 198 ? -43.493 8.844 34.611 1.00 23.46 198 GLY D CA 1
ATOM 6413 C C . GLY D 1 198 ? -43.565 9.632 35.909 1.00 23.30 198 GLY D C 1
ATOM 6414 O O . GLY D 1 198 ? -42.563 10.203 36.347 1.00 21.53 198 GLY D O 1
ATOM 6415 N N . TYR D 1 199 ? -44.744 9.647 36.528 1.00 20.57 199 TYR D N 1
ATOM 6416 C CA . TYR D 1 199 ? -44.957 10.377 37.777 1.00 20.71 199 TYR D CA 1
ATOM 6417 C C . TYR D 1 199 ? -45.130 9.477 38.994 1.00 20.46 199 TYR D C 1
ATOM 6418 O O . TYR D 1 199 ? -45.467 8.299 38.877 1.00 20.97 199 TYR D O 1
ATOM 6427 N N . ILE D 1 200 ? -44.873 10.038 40.169 1.00 19.89 200 ILE D N 1
ATOM 6428 C CA . ILE D 1 200 ? -45.076 9.312 41.410 1.00 18.56 200 ILE D CA 1
ATOM 6429 C C . ILE D 1 200 ? -45.726 10.279 42.384 1.00 20.49 200 ILE D C 1
ATOM 6430 O O . ILE D 1 200 ? -45.287 11.424 42.521 1.00 21.28 200 ILE D O 1
ATOM 6435 N N . ARG D 1 201 ? -46.804 9.837 43.024 1.00 20.50 201 ARG D N 1
ATOM 6436 C CA . ARG D 1 201 ? -47.488 10.666 44.004 1.00 22.82 201 ARG D CA 1
ATOM 6437 C C . ARG D 1 201 ? -46.939 10.276 45.371 1.00 24.63 201 ARG D C 1
ATOM 6438 O O . ARG D 1 201 ? -47.210 9.189 45.879 1.00 25.36 201 ARG D O 1
ATOM 6446 N N . VAL D 1 202 ? -46.135 11.164 45.942 1.00 24.83 202 VAL D N 1
ATOM 6447 C CA . VAL D 1 202 ? -45.513 10.938 47.235 1.00 24.20 202 VAL D CA 1
ATOM 6448 C C . VAL D 1 202 ? -46.394 11.503 48.333 1.00 24.98 202 VAL D C 1
ATOM 6449 O O . VAL D 1 202 ? -46.804 12.656 48.265 1.00 25.42 202 VAL D O 1
ATOM 6453 N N . GLU D 1 203 ? -46.687 10.689 49.343 1.00 24.65 203 GLU D N 1
ATOM 6454 C CA . GLU D 1 203 ? -47.531 11.135 50.441 1.00 25.15 203 GLU D CA 1
ATOM 6455 C C . GLU D 1 203 ? -47.068 12.484 50.996 1.00 24.04 203 GLU D C 1
ATOM 6456 O O . GLU D 1 203 ? -45.893 12.676 51.309 1.00 24.09 203 GLU D O 1
ATOM 6462 N N . LYS D 1 204 ? -48.011 13.416 51.097 1.00 23.46 204 LYS D N 1
ATOM 6463 C CA . LYS D 1 204 ? -47.750 14.761 51.586 1.00 21.63 204 LYS D CA 1
ATOM 6464 C C . LYS D 1 204 ? -48.173 14.893 53.043 1.00 22.61 204 LYS D C 1
ATOM 6465 O O . LYS D 1 204 ? -49.123 14.251 53.479 1.00 24.09 204 LYS D O 1
ATOM 6471 N N . ASP D 1 205 ? -47.459 15.730 53.786 1.00 25.94 205 ASP D N 1
ATOM 6472 C CA . ASP D 1 205 ? -47.751 15.964 55.194 1.00 27.23 205 ASP D CA 1
ATOM 6473 C C . ASP D 1 205 ? -47.787 14.668 55.997 1.00 28.72 205 ASP D C 1
ATOM 6474 O O . ASP D 1 205 ? -48.629 14.493 56.876 1.00 28.46 205 ASP D O 1
ATOM 6479 N N . SER D 1 206 ? -46.875 13.754 55.688 1.00 28.63 206 SER D N 1
ATOM 6480 C CA . SER D 1 206 ? -46.815 12.490 56.404 1.00 29.96 206 SER D CA 1
ATOM 6481 C C . SER D 1 206 ? -46.211 12.800 57.773 1.00 32.12 206 SER D C 1
ATOM 6482 O O . SER D 1 206 ? -46.036 13.964 58.131 1.00 32.64 206 SER D O 1
ATOM 6485 N N . GLY D 1 207 ? -45.885 11.771 58.540 1.00 32.07 207 GLY D N 1
ATOM 6486 C CA . GLY D 1 207 ? -45.302 12.027 59.846 1.00 35.00 207 GLY D CA 1
ATOM 6487 C C . GLY D 1 207 ? -43.843 12.466 59.810 1.00 34.94 207 GLY D C 1
ATOM 6488 O O . GLY D 1 207 ? -43.363 13.103 60.751 1.00 35.22 207 GLY D O 1
ATOM 6489 N N . ALA D 1 208 ? -43.141 12.127 58.728 1.00 31.41 208 ALA D N 1
ATOM 6490 C CA . ALA D 1 208 ? -41.723 12.456 58.568 1.00 31.07 208 ALA D CA 1
ATOM 6491 C C . ALA D 1 208 ? -41.420 13.954 58.582 1.00 30.71 208 ALA D C 1
ATOM 6492 O O . ALA D 1 208 ? -41.849 14.694 57.693 1.00 29.51 208 ALA D O 1
ATOM 6494 N N . SER D 1 209 ? -40.638 14.380 59.571 1.00 28.68 209 SER D N 1
ATOM 6495 C CA . SER D 1 209 ? -40.289 15.784 59.734 1.00 29.29 209 SER D CA 1
ATOM 6496 C C . SER D 1 209 ? -39.845 16.555 58.504 1.00 30.11 209 SER D C 1
ATOM 6497 O O . SER D 1 209 ? -40.267 17.697 58.320 1.00 32.32 209 SER D O 1
ATOM 6500 N N . GLY D 1 210 ? -39.000 15.963 57.668 1.00 26.70 210 GLY D N 1
ATOM 6501 C CA . GLY D 1 210 ? -38.560 16.668 56.474 1.00 21.36 210 GLY D CA 1
ATOM 6502 C C . GLY D 1 210 ? -39.287 16.209 55.223 1.00 21.97 210 GLY D C 1
ATOM 6503 O O . GLY D 1 210 ? -38.817 16.432 54.105 1.00 23.28 210 GLY D O 1
ATOM 6504 N N . GLY D 1 211 ? -40.434 15.562 55.412 1.00 20.78 211 GLY D N 1
ATOM 6505 C CA . GLY D 1 211 ? -41.213 15.066 54.293 1.00 19.32 211 GLY D CA 1
ATOM 6506 C C . GLY D 1 211 ? -40.817 13.648 53.919 1.00 19.88 211 GLY D C 1
ATOM 6507 O O . GLY D 1 211 ? -39.681 13.237 54.147 1.00 19.76 211 GLY D O 1
ATOM 6508 N N . LEU D 1 212 ? -41.744 12.891 53.347 1.00 18.34 212 LEU D N 1
ATOM 6509 C CA . LEU D 1 212 ? -41.445 11.525 52.944 1.00 19.70 212 LEU D CA 1
ATOM 6510 C C . LEU D 1 212 ? -40.282 11.531 51.950 1.00 18.57 212 LEU D C 1
ATOM 6511 O O . LEU D 1 212 ? -40.260 12.337 51.029 1.00 20.17 212 LEU D O 1
ATOM 6516 N N . CYS D 1 213 ? -39.318 10.638 52.145 1.00 18.75 213 CYS D N 1
ATOM 6517 C CA . CYS D 1 213 ? -38.151 10.548 51.270 1.00 21.05 213 CYS D CA 1
ATOM 6518 C C . CYS D 1 213 ? -37.299 11.809 51.341 1.00 21.88 213 CYS D C 1
ATOM 6519 O O . CYS D 1 213 ? -36.418 12.004 50.509 1.00 21.73 213 CYS D O 1
ATOM 6522 N N . GLY D 1 214 ? -37.565 12.658 52.330 1.00 19.71 214 GLY D N 1
ATOM 6523 C CA . GLY D 1 214 ? -36.812 13.890 52.479 1.00 19.26 214 GLY D CA 1
ATOM 6524 C C . GLY D 1 214 ? -37.151 14.927 51.419 1.00 19.56 214 GLY D C 1
ATOM 6525 O O . GLY D 1 214 ? -36.365 15.832 51.154 1.00 18.62 214 GLY D O 1
ATOM 6526 N N . ILE D 1 215 ? -38.341 14.811 50.837 1.00 19.10 215 ILE D N 1
ATOM 6527 C CA . ILE D 1 215 ? -38.789 15.713 49.777 1.00 19.45 215 ILE D CA 1
ATOM 6528 C C . ILE D 1 215 ? -38.782 17.210 50.103 1.00 20.41 215 ILE D C 1
ATOM 6529 O O . ILE D 1 215 ? -38.661 18.044 49.200 1.00 19.38 215 ILE D O 1
ATOM 6534 N N . ALA D 1 216 ? -38.900 17.564 51.378 1.00 20.15 216 ALA D N 1
ATOM 6535 C CA . ALA D 1 216 ? -38.912 18.977 51.748 1.00 19.20 216 ALA D CA 1
ATOM 6536 C C . ALA D 1 216 ? -37.600 19.439 52.384 1.00 18.85 216 ALA D C 1
ATOM 6537 O O . ALA D 1 216 ? -37.518 20.544 52.933 1.00 18.67 216 ALA D O 1
ATOM 6539 N N . MET D 1 217 ? -36.567 18.609 52.294 1.00 18.28 217 MET D N 1
ATOM 6540 C CA . MET D 1 217 ? -35.282 18.947 52.890 1.00 19.49 217 MET D CA 1
ATOM 6541 C C . MET D 1 217 ? -34.415 19.916 52.101 1.00 20.33 217 MET D C 1
ATOM 6542 O O . MET D 1 217 ? -33.727 20.756 52.689 1.00 20.09 217 MET D O 1
ATOM 6547 N N . GLU D 1 218 ? -34.438 19.807 50.777 1.00 21.30 218 GLU D N 1
ATOM 6548 C CA . GLU D 1 218 ? -33.629 20.684 49.936 1.00 22.79 218 GLU D CA 1
ATOM 6549 C C . GLU D 1 218 ? -34.381 21.110 48.683 1.00 21.31 218 GLU D C 1
ATOM 6550 O O . GLU D 1 218 ? -33.969 20.803 47.567 1.00 19.57 218 GLU D O 1
ATOM 6556 N N . ALA D 1 219 ? -35.486 21.819 48.874 1.00 20.55 219 ALA D N 1
ATOM 6557 C CA . ALA D 1 219 ? -36.296 22.284 47.761 1.00 17.91 219 ALA D CA 1
ATOM 6558 C C . ALA D 1 219 ? -35.969 23.730 47.403 1.00 19.86 219 ALA D C 1
ATOM 6559 O O . ALA D 1 219 ? -35.668 24.548 48.273 1.00 18.67 219 ALA D O 1
ATOM 6561 N N . SER D 1 220 ? -36.020 24.033 46.112 1.00 17.67 220 SER D N 1
ATOM 6562 C CA . SER D 1 220 ? -35.750 25.382 45.635 1.00 18.82 220 SER D CA 1
ATOM 6563 C C . SER D 1 220 ? -36.497 25.603 44.329 1.00 18.45 220 SER D C 1
ATOM 6564 O O . SER D 1 220 ? -36.906 24.640 43.667 1.00 19.09 220 SER D O 1
ATOM 6567 N N . TYR D 1 221 ? -36.686 26.869 43.971 1.00 16.95 221 TYR D N 1
ATOM 6568 C CA . TYR D 1 221 ? -37.388 27.227 42.748 1.00 16.61 221 TYR D CA 1
ATOM 6569 C C . TYR D 1 221 ? -36.831 28.522 42.163 1.00 17.70 221 TYR D C 1
ATOM 6570 O O . TYR D 1 221 ? -36.286 29.356 42.884 1.00 18.77 221 TYR D O 1
ATOM 6579 N N . PRO D 1 222 ? -36.958 28.702 40.838 1.00 17.86 222 PRO D N 1
ATOM 6580 C CA . PRO D 1 222 ? -36.464 29.896 40.149 1.00 18.28 222 PRO D CA 1
ATOM 6581 C C . PRO D 1 222 ? -37.402 31.085 40.256 1.00 20.66 222 PRO D C 1
ATOM 6582 O O . PRO D 1 222 ? -38.612 30.919 40.403 1.00 21.04 222 PRO D O 1
ATOM 6586 N N . VAL D 1 223 ? -36.829 32.283 40.184 1.00 23.33 223 VAL D N 1
ATOM 6587 C CA . VAL D 1 223 ? -37.598 33.519 40.242 1.00 24.48 223 VAL D CA 1
ATOM 6588 C C . VAL D 1 223 ? -37.494 34.186 38.868 1.00 24.54 223 VAL D C 1
ATOM 6589 O O . VAL D 1 223 ? -36.403 34.292 38.314 1.00 25.52 223 VAL D O 1
ATOM 6593 N N . LYS D 1 224 ? -38.631 34.615 38.323 1.00 26.44 224 LYS D N 1
ATOM 6594 C CA . LYS D 1 224 ? -38.674 35.262 37.008 1.00 30.33 224 LYS D CA 1
ATOM 6595 C C . LYS D 1 224 ? -39.757 36.337 37.024 1.00 31.90 224 LYS D C 1
ATOM 6596 O O . LYS D 1 224 ? -40.908 36.049 37.357 1.00 31.23 224 LYS D O 1
ATOM 6602 N N . THR D 1 225 ? -39.384 37.564 36.651 1.00 36.68 225 THR D N 1
ATOM 6603 C CA . THR D 1 225 ? -40.317 38.695 36.672 1.00 41.25 225 THR D CA 1
ATOM 6604 C C . THR D 1 225 ? -40.431 39.641 35.463 1.00 45.20 225 THR D C 1
ATOM 6605 O O . THR D 1 225 ? -41.533 40.129 35.170 1.00 47.85 225 THR D O 1
ATOM 6609 N N . TYR D 1 226 ? -39.318 39.923 34.782 1.00 45.32 226 TYR D N 1
ATOM 6610 C CA . TYR D 1 226 ? -39.325 40.848 33.633 1.00 46.94 226 TYR D CA 1
ATOM 6611 C C . TYR D 1 226 ? -39.309 42.316 34.078 1.00 49.36 226 TYR D C 1
ATOM 6612 O O . TYR D 1 226 ? -40.299 43.033 33.819 1.00 50.81 226 TYR D O 1
ATOM 6624 N N . LEU E 2 2 ? -8.850 -12.676 -10.635 1.00 35.48 300 LEU E N 1
ATOM 6625 C CA . LEU E 2 2 ? -9.436 -12.832 -11.978 1.00 33.96 300 LEU E CA 1
ATOM 6626 C C . LEU E 2 2 ? -10.567 -13.892 -12.027 1.00 30.59 300 LEU E C 1
ATOM 6627 O O . LEU E 2 2 ? -10.358 -14.985 -11.542 1.00 30.72 300 LEU E O 1
ATOM 6632 N N . LEU E 2 3 ? -11.242 -13.535 -13.118 1.00 22.16 301 LEU E N 1
ATOM 6633 C CA . LEU E 2 3 ? -12.209 -14.584 -13.390 1.00 24.52 301 LEU E CA 1
ATOM 6634 C C . LEU E 2 3 ? -11.830 -15.252 -14.709 1.00 25.90 301 LEU E C 1
ATOM 6635 O O . LEU E 2 3 ? -11.183 -14.625 -15.557 1.00 24.87 301 LEU E O 1
ATOM 6654 N N . LEU F 2 2 ? -52.395 13.181 -46.281 1.00 38.55 300 LEU F N 1
ATOM 6655 C CA . LEU F 2 2 ? -51.601 13.027 -45.095 1.00 35.63 300 LEU F CA 1
ATOM 6656 C C . LEU F 2 2 ? -50.842 11.742 -45.103 1.00 32.31 300 LEU F C 1
ATOM 6657 O O . LEU F 2 2 ? -51.248 10.842 -45.829 1.00 30.89 300 LEU F O 1
ATOM 6662 N N . LEU F 2 3 ? -49.914 11.596 -44.159 1.00 25.93 301 LEU F N 1
ATOM 6663 C CA . LEU F 2 3 ? -49.168 10.389 -43.837 1.00 22.18 301 LEU F CA 1
ATOM 6664 C C . LEU F 2 3 ? -49.635 9.866 -42.485 1.00 21.37 301 LEU F C 1
ATOM 6665 O O . LEU F 2 3 ? -49.752 10.624 -41.521 1.00 20.54 301 LEU F O 1
ATOM 6684 N N . LEU G 2 2 ? -32.821 -8.635 9.617 1.00 40.46 300 LEU G N 1
ATOM 6685 C CA . LEU G 2 2 ? -32.192 -8.774 10.920 1.00 39.58 300 LEU G CA 1
ATOM 6686 C C . LEU G 2 2 ? -31.596 -10.169 11.156 1.00 37.67 300 LEU G C 1
ATOM 6687 O O . LEU G 2 2 ? -32.166 -11.075 10.624 1.00 35.39 300 LEU G O 1
ATOM 6692 N N . LEU G 2 3 ? -30.745 -10.163 12.182 1.00 32.23 301 LEU G N 1
ATOM 6693 C CA . LEU G 2 3 ? -30.005 -11.300 12.701 1.00 29.33 301 LEU G CA 1
ATOM 6694 C C . LEU G 2 3 ? -30.579 -11.676 14.065 1.00 29.18 301 LEU G C 1
ATOM 6695 O O . LEU G 2 3 ? -31.225 -10.858 14.724 1.00 28.17 301 LEU G O 1
ATOM 6714 N N . LEU H 2 2 ? -23.734 15.917 45.686 1.00 38.64 300 LEU H N 1
ATOM 6715 C CA . LEU H 2 2 ? -24.525 15.739 44.450 1.00 36.17 300 LEU H CA 1
ATOM 6716 C C . LEU H 2 2 ? -25.611 14.619 44.319 1.00 33.38 300 LEU H C 1
ATOM 6717 O O . LEU H 2 2 ? -25.756 13.803 45.237 1.00 31.63 300 LEU H O 1
ATOM 6722 N N . LEU H 2 3 ? -26.516 15.170 43.497 1.00 26.33 301 LEU H N 1
ATOM 6723 C CA . LEU H 2 3 ? -27.652 14.307 43.207 1.00 23.00 301 LEU H CA 1
ATOM 6724 C C . LEU H 2 3 ? -27.508 13.763 41.791 1.00 21.13 301 LEU H C 1
ATOM 6725 O O . LEU H 2 3 ? -27.018 14.452 40.905 1.00 19.68 301 LEU H O 1
#

Solvent-accessible surface area: 36969 Å² total; per-residue (Å²): 192,69,55,119,69,18,30,23,93,131,124,13,3,18,14,49,30,61,83,13,42,209,5,27,0,5,0,0,8,2,0,0,14,0,0,3,0,1,1,7,43,90,0,12,12,41,32,45,1,0,6,4,7,0,0,12,20,7,71,96,100,4,56,0,40,155,4,0,52,8,52,38,0,0,73,24,1,98,91,86,44,3,0,5,16,44,96,16,23,56,48,164,42,54,136,36,109,60,43,27,85,171,21,34,142,139,42,94,78,46,2,96,10,73,8,56,89,76,6,77,46,20,26,15,130,44,0,5,119,9,0,23,98,15,0,0,0,0,0,2,13,3,70,20,150,38,1,80,144,16,72,137,25,25,14,71,24,154,32,35,11,98,31,57,11,1,3,0,0,0,0,10,1,89,20,191,108,55,79,24,36,0,5,1,10,3,7,75,4,87,113,30,16,35,133,0,17,0,57,0,29,26,78,28,51,18,31,0,1,15,2,0,0,0,7,91,2,5,43,0,58,11,88,117,197,67,60,118,71,11,38,23,29,52,111,8,4,2,10,32,25,58,84,11,41,206,6,27,0,5,0,0,9,2,0,1,15,0,0,3,0,1,10,8,51,108,61,59,59,64,37,43,2,0,6,4,7,0,0,11,20,7,71,97,100,4,65,0,34,148,3,0,54,6,52,42,0,0,72,24,1,99,91,86,43,2,0,4,18,42,95,42,21,56,49,165,40,55,134,38,100,46,53,23,73,154,40,18,136,125,120,54,101,49,6,98,10,73,9,56,92,80,6,79,76,62,15,9,114,42,0,6,121,9,0,19,99,13,0,0,0,0,0,1,13,3,68,20,144,39,1,72,143,17,70,140,26,26,13,70,24,153,32,35,77,138,39,56,11,1,3,0,0,0,0,11,2,89,18,190,106,54,80,23,36,0,6,1,9,2,7,74,4,38,99,31,16,37,52,0,2,0,56,1,30,27,79,29,85,48,99,10,1,15,3,0,0,0,62,93,2,6,45,0,56,8,91,187,195,68,60,120,67,19,39,33,86,154,158,41,3,18,15,49,30,59,83,12,42,209,5,27,0,4,0,0,10,2,0,2,14,0,0,3,0,1,9,7,53,112,64,71,57,73,41,45,1,0,5,2,0,0,0,12,21,6,70,97,101,4,64,0,39,151,3,0,53,8,53,39,0,0,73,23,1,100,72,59,2,0,0,0,18,41,95,18,23,48,49,162,39,55,132,39,74,40,20,4,4,51,20,9,41,84,43,77,92,36,6,79,9,73,8,56,89,76,7,80,47,18,14,9,108,48,0,9,124,10,0,22,101,13,0,0,0,0,0,1,13,3,67,20,145,38,1,69,143,17,71,136,26,23,13,73,24,152,30,34,10,96,29,57,10,1,3,0,0,0,0,10,1,85,19,185,100,55,71,23,35,0,6,1,9,3,7,71,5,86,113,31,18,37,135,0,16,0,55,1,36,28,80,27,54,20,32,1,0,15,2,0,0,0,6,90,2,5,45,0,57,8,92,190,177,68,58,118,68,9,26,23,94,152,112,40,2,18,15,50,30,60,54,7,13,11,6,25,0,4,0,0,10,2,0,3,14,0,0,4,0,2,9,8,51,114,63,73,56,73,33,44,1,0,4,3,5,0,0,12,20,7,69,96,103,4,62,0,35,138,3,0,55,7,54,39,0,0,76,23,1,98,91,86,45,2,0,3,16,37,96,38,19,52,48,137,9,27,118,43,100,64,42,38,81,175,24,42,158,146,63,116,76,64,7,93,10,69,9,57,88,76,7,79,74,63,14,9,120,55,0,7,118,9,0,20,93,15,0,0,0,0,0,1,14,0,30,20,146,36,1,12,111,17,71,140,26,24,13,70,24,151,31,35,78,138,42,39,0,1,3,0,0,0,0,9,1,88,18,190,109,56,72,23,35,0,6,1,9,3,8,6,5,83,85,5,16,36,133,0,17,0,55,2,33,27,80,27,84,48,107,8,1,15,3,0,0,0,65,93,3,5,42,0,57,7,91,184,111,20,111,18,117,16,108,16

InterPro domains:
  IPR000169 Cysteine peptidase, cysteine active site [PS00139] (152-163)
  IPR000668 Peptidase C1A, papain C-terminal [PF00112] (134-353)
  IPR000668 Peptidase C1A, papain C-terminal [PR00705] (152-167)
  IPR000668 Peptidase C1A, papain C-terminal [PR00705] (297-307)
  IPR000668 Peptidase C1A, papain C-terminal [PR00705] (313-319)
  IPR000668 Peptidase C1A, papain C-terminal [SM00645] (134-353)
  IPR013128 Peptidase C1A [PTHR12411] (38-352)
  IPR013201 Cathepsin propeptide inhibitor domain (I29) [PF08246] (46-102)
  IPR013201 Cathepsin propeptide inhibitor domain (I29) [SM00848] (46-102)
  IPR025660 Cysteine peptidase, histidine active site [PS00639] (295-305)
  IPR025661 Cysteine peptidase, asparagine active site [PS00640] (313-332)
  IPR038765 Papain-like cysteine peptidase superfamily [SSF54001] (39-353)
  IPR039417 Papain-like cysteine endopeptidase [cd02248] (135-352)

Secondary structure (DSSP, 8-state):
---S-EETTTTT------B-TTS--HHHHHHHHHHHHHHHHHHS----B-HHHHHHH--SS--GGG---HHHHHHHHHHTT-EEBTTTS---SS-----HHHHHHH---EE---EEEEPPTT-HHHHHHHHHHS-EEEEE---SHHHHT--SSEE---------EEEEEEEEEE-TTS-EEEEEE-SB-TTSTBTTEEEEESS-S-TT-GGGTTTS-EEEE---/---S-EETTTTT------B-TTS--HHHHHHHHHHHHHHHHHHS----B-HHHHHHH--SS--GGG---HHHHHHHHHHTT-EEBTTTS---SS-----HHHHS-S---EE---EEEEPPTT-HHHHHHHHHHS-EEEEE---SHHHHT--SSEE---------EEEEEEEEEE-TTS-EEEEEE-SB-TTSTBTTEEEEESS-S-TT-GGGTTTS-EEEE---/---S-EETTTTT------B-TTS--HHHHHHHHHHHHHHHHHHS----B-HHHHHHH--SS--GGG---HHHHHHHHHHTT-EEBTTTS---SS-----HHHHHHH---EE---EEEEPPTT-HHHHHHHHHHS-EEEEE---SHHHHT--SSEE---------EEEEEEEEEE-TTS-EEEEEE-SB-TTSTBTTEEEEESS-S-TT-GGGTTTS-EEEE---/---S-EETTTTT------B-TTS--HHHHHHHHHHHHHHHHHHS----B-HHHHHHH--SS--GGG---HHHHHHHHHHTT-EEBTTTS---SS-----HHHHTTT---EE---EEEEPPTT-HHHHHHHHHHS-EEEEE---SHHHHT--SSEE---------EEEEEEEEEE-TTS-EEEEEE-SB-TTSTBTTEEEEESS-S-TT-GGGTTTS-EEEE---/--/--/--/--

Organism: Hordeum vulgare (NCBI:txid4513)

B-factor: mean 26.92, std 9.5, range [8.58, 90.39]

Sequence (904 aa):
DLPPSVDWRQKGAVTGVKDQGKCGSCWAFSTVVSVEGINAIRTGSLVSLSEQELIDCDTADNDGCQGGLMDNAFEYIKNNGGLITEAAYPYRAARGTCNVARAAQNSPVVVHIDGHQDVPANSEEDLARAVANQPVSVAVEASGKAFMFYSEGVFTGECGTELDHGVAVVGYGVAEDGKAYWTVKNSWGPSWGEQGYIRVEKDSGASGGLCGIAMEASYPVKTYDLPPSVDWRQKGAVTGVKDQGKCGSCWAFSTVVSVEGINAIRTGSLVSLSEQELIDCDTADNDGCQGGLMDNAFEYIKNNGGLITEAAYPYRAARGTCNVARAAQNSPVVVHIDGHQDVPANSEEDLARAVANQPVSVAVEASGKAFMFYSEGVFTGECGTELDHGVAVVGYGVAEDGKAYWTVKNSWGPSWGEQGYIRVEKDSGASGGLCGIAMEASYPVKTYDLPPSVDWRQKGAVTGVKDQGKCGSCWAFSTVVSVEGINAIRTGSLVSLSEQELIDCDTADNDGCQGGLMDNAFEYIKNNGGLITEAAYPYRAARGTCNVARAAQNSPVVVHIDGHQDVPANSEEDLARAVANQPVSVAVEASGKAFMFYSEGVFTGECGTELDHGVAVVGYGVAEDGKAYWTVKNSWGPSWGEQGYIRVEKDSGASGGLCGIAMEASYPVKTYDLPPSVDWRQKGAVTGVKDQGKCGSCWAFSTVVSVEGINAIRTGSLVSLSEQELIDCDTADNDGCQGGLMDNAFEYIKNNGGLITEAAYPYRAARGTCNVARAAQNSPVVVHIDGHQDVPANSEEDLARAVANQPVSVAVEASGKAFMFYSEGVFTGECGTELDHGVAVVGYGVAEDGKAYWTVKNSWGPSWGEQGYIRVEKDSGASGGLCGIAMEASYPVKTYLLLLLLLL

Nearest PDB structures (foldseek):
  2fo5-assembly4_D  TM=1.004E+00  e=3.878E-53  Hordeum vulgare
  1s4v-assembly1_A  TM=9.835E-01  e=1.097E-39  Ricinus communis
  5ef4-assembly1_A  TM=9.821E-01  e=3.427E-33  Ambrosia artemisiifolia
  6ycd-assembly2_B  TM=9.768E-01  e=2.876E-32  Ananas comosus
  6ycf-assembly1_A  TM=9.785E-01  e=3.933E-32  Ananas comosus